Protein AF-0000000071928921 (afdb_homodimer)

Foldseek 3Di:
DVPDDLLVVLLVVLLVVLVVVLVVVLVVLLVVLVVVLVVLLVVLLVVLLVVLLVVCLVLFVVLLVVVQVVQQVQVCLFVVLLVVLLVLQVVCVVVVHDPLVSLQVNVVSQQVSQVVDPFWFKKWWWWDPCLSPNPQCVCQPVVVSCAYNSSTRTWMFGQAPNDTDIDRQHPCQCPFQPADPLGGGNNCLFVVCVVVVFKDKDAWDWDDRHPDTFTKIKIKHFNDDPNDTTIIMMTIGGLVVSQVSQQVSCCVNLNNQKWKFKAWLQAATSYTDPDPDDHSHHDDPVCVVVSVVQNVCQVVQAWDWDADPVRFKIKIKHWRDYPRDPTIIIMIMIHTSCSSCVVSVVVSVVSVVVSVVVSVVSCVVSVVVSVVVSVVSSVVSCVVSVLVVVVVVVVCCLVVHLVALVDARPDPDPDPSVVVRVVSNVVSVVVVVVLVVLLVVLVVLLVVLVVLLVVLVVLLVVLVVVLVVLVVVLVVLVVLLVVLVVLLVVLVVLLVVLVVLLVVLVVLLVVLVVVLVVLVVVLVVLVVVQVVLVVLLVVLVVVLVVLVVQLVVLVVQLVVLVVQLVVLVVVPPVSPVRNVVSVVSNVVSVVSNVVSVVVNVVSVVSNVVSVVVNVVSVVVSVVSVVVSVVSVVSSVVSVVSNVVSVVSNVVSVVSSVVSVVSSVVSVVVSVVSVVVNVVSVVSSVVSVVSNVVSVVSNVVSVVSCVVSSSHND/DVPDDLLVVLLVVVLVVLVVVLVVVLVVLLVVLVVVLVVLLVVLLVVLLVVLLVVCLVLFVVLLVVVQVVQQVQVCLFVVLLVVLLVLQVVCVVVVHDPLVSLQVNVVSQQVSQVVDPFWQKKWWWWDPCLSPNPQCVCQPVVVSCAYNSSTRIWMFGQAPNDTDIDHQHPCQCPFQDADPLGGGNNCLFVVCVVVVFKDKDAWDWDDRHPDTFTKIKIKHFNDDPNDTTGIMMTIGGLVVSQVSQQVSCCVNLNNQKWKFKAWLQAATSYTGPDPDDHSHHDDPVCVVVSVVQNVCQVVQAWDWDADPVRFKIKIKHWRDYPRDPRIIIMIMIHTSCSSCVVSVVVSVVSVVVSVVVSVVSCVVSVVVSVVVSVVSSVVSCVVSVLVVVVVVVVCCLVVHLVALVDARPDPDPDPSVVVRVVSNVVSVVVVVVLVVLLVVLVVLLVVLVVLLVVLVVLLVVLVVVLVVLVVVLVVLVVLLVVLVVLLVVLVVLLVVLVVLLVVLVVLLVVLVVVLVVLVVVLVVLVVVQVVLVVLLVVLVVVLVVLVVQLVVLVVQLVVLVVQLVVLVVVPPVSPVSNVVSVVSNVVSVVSNVVSVVVNVVSVVSNVVSVVVNVVSVVVSVVSVVVSVVSVVSSVVSVVSNVVSVVSNVVSVVSSVVSVVSSVVSVVVSVVSVVSNVVSVVSSVVSVVSNVVSVVSNVVSVVSCVVSSSHND

Organism: Aeromonas hydrophila subsp. hydrophila (strain ATCC 7966 / DSM 30187 / BCRC 13018 / CCUG 14551 / JCM 1027 / KCTC 2358 / NCIMB 9240 / NCTC 8049) (NCBI:txid380703)

Nearest PDB structures (foldseek):
  6fu4-assembly2_B  TM=9.141E-01  e=1.471E-25  Pseudomonas aeruginosa PAO1
  6f9g-assembly3_C  TM=9.060E-01  e=1.035E-23  Pseudomonas putida KT2440
  7prr-assembly1_B  TM=8.529E-01  e=8.254E-23  Pseudomonas aeruginosa PAO1
  3ja6-assembly1_H  TM=7.341E-01  e=1.987E-10  Escherichia coli
  6grj-assembly1_F  TM=3.038E-01  e=9.187E-02  Aeromonas hydrophila

Sequence (1426 aa):
MSSLSVQGRITLIAGCCLLASAGALVASSLFSAANMQDQVLTSTTAEAQSAAENWMKAMGSEQAAKVTSYLDEAYFRATLLGQGILFQRKNAADNFGSSETLRTAVNQQLHDAAASSDNLLGVYAVFEPDQLDGEDSNYHGSSALGSNDQGRFSTYWARVDGKIEPEVQNESVLADESPTAAGGVENEWYRCSIRSKALCLLEPYLDDVGSQKVLMTSVTVPLLEQEKLLGMVGVDISLTALQSLVKEMDQELYEGQGKVLLVSSQGRVAGVDGFDVTLGSPLGQQYQTLAGELQGWLGQGQVSSRWSPDGTLLQTFVPVKMRGTEQKWGIYIELPRSVVLASALQLQDDLSGQASRSVMTQLLIGGLISAVALICIWLMAHQIVAPIRAVVARLKDIASGEGDLTQRIELRRDDEIGELAKWFNSFLNKLQSTISQVIDTVAGTRASAEQAASVAERTSAGMQAQYQEVDLVATAFEELSATALQVAGNANSAVAAANQADTAAQEGKYVVADTQEAMRKLMAVISDAKPVVEHLSANSENINDILVVIQGIAEQTNLLALNAAIEAARAGEQGRGFAVVADEVRNLAGRTQNAIVEIQTLIGQLQSGTEAVVKAIMTGHSQADLTLTKVDLSVSVLEQIIHAVATIHQMNEQIARAAQEQSGVADEINRNVSNIRDVSHTIRAEAASSAENGRELSALADKQQQLVGQFKVMSSLSVQGRITLIAGCCLLASAGALVASSLFSAANMQDQVLTSTTAEAQSAAENWMKAMGSEQAAKVTSYLDEAYFRATLLGQGILFQRKNAADNFGSSETLRTAVNQQLHDAAASSDNLLGVYAVFEPDQLDGEDSNYHGSSALGSNDQGRFSTYWARVDGKIEPEVQNESVLADESPTAAGGVENEWYRCSIRSKALCLLEPYLDDVGSQKVLMTSVTVPLLEQEKLLGMVGVDISLTALQSLVKEMDQELYEGQGKVLLVSSQGRVAGVDGFDVTLGSPLGQQYQTLAGELQGWLGQGQVSSRWSPDGTLLQTFVPVKMRGTEQKWGIYIELPRSVVLASALQLQDDLSGQASRSVMTQLLIGGLISAVALICIWLMAHQIVAPIRAVVARLKDIASGEGDLTQRIELRRDDEIGELAKWFNSFLNKLQSTISQVIDTVAGTRASAEQAASVAERTSAGMQAQYQEVDLVATAFEELSATALQVAGNANSAVAAANQADTAAQEGKYVVADTQEAMRKLMAVISDAKPVVEHLSANSENINDILVVIQGIAEQTNLLALNAAIEAARAGEQGRGFAVVADEVRNLAGRTQNAIVEIQTLIGQLQSGTEAVVKAIMTGHSQADLTLTKVDLSVSVLEQIIHAVATIHQMNEQIARAAQEQSGVADEINRNVSNIRDVSHTIRAEAASSAENGRELSALADKQQQLVGQFKV

pLDDT: mean 84.88, std 8.56, range [43.31, 98.38]

Radius of gyration: 113.01 Å; Cα contacts (8 Å, |Δi|>4): 2323; chains: 2; bounding box: 64×338×177 Å

Secondary structure (DSSP, 8-state):
--SS-HHHHHHHHHHHHHHHHHHHHHHHHHHHHHHHHHHHHHHHHHHHHHHHHHHHHHHHHHHHHHHHHHHHHHHHHHHHHHHHHHHHHHHHHHTT--HHHHHHHHHHHHHHHHHH-TTEEEEEEEEPTT-SSS-GGG-TT-GGGTB-TTS-BEEEEEEETTEEEEEE--HHHHT--PBPTTSSBTTHHHHHHHHHSS-EEPPPEEEEETTEEEEEEEEEEEEEETTEEEEEEEEEEESHHHHHHHHHHHHHTGGGTSEEEEE-TTSBEEEEESS---TTSB--GGGHHHHHHHHHHHHHTS-EEEE-TTSSEEEEEEEEE-TT---EEEEEEEEEHHHHTHHHHHHHHHHHHHHHHHHHHHHHHHHHHHHHHHHHHHHHHHHHHHHHHHHHHHHHHHHHSS-BTT--------SHHHHHHHHHHHHHHHHHHHHHHHHHHHHHHHHHHHHHHHHHHHHHHHHHHHHHHHHHHHHHHHHHHHHHHHHHHHHHHHHHHHHHHHHHHHHHHHHHHHHHHHHHHHHHHHHHHHHHHHHHHHHHHHHHHHHHHHHHHHHHHHHHHHHHHHHHHHTGGGGHHHHHHHHHHHHHHHHHHHHHHHHHHHHHHHHHHHHHHHHHHHHHHHHHHHHHHHHHHHHHHHHHHHHHHHHHHHHHHHHHHHHHHHHHHHHHHHHHHHHHHHHHHHHHHHHHHHHHHHHHHHHHHHHHHHHHHTSB-/-TTS-HHHHHHHHHHHHHHHHHHHHHHHHHHHHHHHHHHHHHHHHHHHHHHHHHHHHHHHHHHHHHHHHHHHHHHHHHHHHHHHHHHHHHHHHHTT--HHHHHHHHHHHHHHHHHH-TTEEEEEEEEPTT-SSS-GGGGTT-GGGTB-TTS-BEEEEEEETTEEEEEE--HHHHT--PBPTTSSBTTHHHHHHHHHSS-EEPPPEEEEETTEEEEEEEEEEEEEETTEEEEEEEEEEESHHHHHHHHHHHHHTGGGTSEEEEE-TTSBEEEEESS---TTSBPPGGGHHHHHHHHHHHHHTS-EEEE-TTSSEEEEEEEEE-TT---EEEEEEEEEHHHHTHHHHHHHHHHHHHHHHHHHHHHHHHHHHHHHHHHHHHHHHHHHHHHHHHHHHHHHHHHHSS-BTT--------SHHHHHHHHHHHHHHHHHHHHHHHHHHHHHHHHHHHHHHHHHHHHHHHHHHHHHHHHHHHHHHHHHHHHHHHHHHHHHHHHHHHHHHHHHHHHHHHHHHHHHHHHHHHHHHHHHHHHHHHHHHHHHHHHHHHHHHHHHHHHHHHHHHHHHHHHHHHTGGGGHHHHHHHHHHHHHHHHHHHHHHHHHHHHHHHHHHHHHHHHHHHHHHHHHHHHHHHHHHHHHHHHHHHHHHHHHHHHHHHHHHHHHHHHHHHHHHHHHHHHHHHHHHHHHHHHHHHHHHHHHHHHHHHHHHHHHTTSB-

InterPro domains:
  IPR003660 HAMP domain [PF00672] (379-432)
  IPR003660 HAMP domain [PS50885] (382-436)
  IPR003660 HAMP domain [SM00304] (382-436)
  IPR004089 Methyl-accepting chemotaxis protein (MCP) signalling domain [PF00015] (497-679)
  IPR004089 Methyl-accepting chemotaxis protein (MCP) signalling domain [PS50111] (441-677)
  IPR004089 Methyl-accepting chemotaxis protein (MCP) signalling domain [SM00283] (451-712)
  IPR004090 Chemotaxis methyl-accepting receptor [PR00260] (479-508)
  IPR004090 Chemotaxis methyl-accepting receptor [PR00260] (578-607)

Structure (mmCIF, N/CA/C/O backbone):
data_AF-0000000071928921-model_v1
#
loop_
_entity.id
_entity.type
_entity.pdbx_description
1 polymer 'Methyl-accepting chemotaxis protein'
#
loop_
_atom_site.group_PDB
_atom_site.id
_atom_site.type_symbol
_atom_site.label_atom_id
_atom_site.label_alt_id
_atom_site.label_comp_id
_atom_site.label_asym_id
_atom_site.label_entity_id
_atom_site.label_seq_id
_atom_site.pdbx_PDB_ins_code
_atom_site.Cartn_x
_atom_site.Cartn_y
_atom_site.Cartn_z
_atom_site.occupancy
_atom_site.B_iso_or_equiv
_atom_site.auth_seq_id
_atom_site.auth_comp_id
_atom_site.auth_asym_id
_atom_site.auth_atom_id
_atom_site.pdbx_PDB_model_num
ATOM 1 N N . MET A 1 1 ? 16.219 -13.352 -12.82 1 43.31 1 MET A N 1
ATOM 2 C CA . MET A 1 1 ? 14.852 -13.641 -12.391 1 43.31 1 MET A CA 1
ATOM 3 C C . MET A 1 1 ? 14.43 -15.039 -12.828 1 43.31 1 MET A C 1
ATOM 5 O O . MET A 1 1 ? 13.297 -15.461 -12.562 1 43.31 1 MET A O 1
ATOM 9 N N . SER A 1 2 ? 15.141 -15.5 -13.68 1 51.62 2 SER A N 1
ATOM 10 C CA . SER A 1 2 ? 14.922 -16.766 -14.383 1 51.62 2 SER A CA 1
ATOM 11 C C . SER A 1 2 ? 15.07 -17.953 -13.438 1 51.62 2 SER A C 1
ATOM 13 O O . SER A 1 2 ? 14.406 -18.969 -13.609 1 51.62 2 SER A O 1
ATOM 15 N N . SER A 1 3 ? 15.844 -17.656 -12.43 1 53.69 3 SER A N 1
ATOM 16 C CA . SER A 1 3 ? 16.203 -18.812 -11.602 1 53.69 3 SER A CA 1
ATOM 17 C C . SER A 1 3 ? 15.281 -18.938 -10.391 1 53.69 3 SER A C 1
ATOM 19 O O . SER A 1 3 ? 15.43 -19.844 -9.578 1 53.69 3 SER A O 1
ATOM 21 N N . LEU A 1 4 ? 14.344 -18.094 -10.172 1 60.72 4 LEU A N 1
ATOM 22 C CA . LEU A 1 4 ? 13.555 -18.172 -8.945 1 60.72 4 LEU A CA 1
ATOM 23 C C . LEU A 1 4 ? 12.32 -19.031 -9.141 1 60.72 4 LEU A C 1
ATOM 25 O O . LEU A 1 4 ? 11.766 -19.109 -10.234 1 60.72 4 LEU A O 1
ATOM 29 N N . SER A 1 5 ? 12.078 -19.797 -8.055 1 66.88 5 SER A N 1
ATOM 30 C CA . SER A 1 5 ? 10.867 -20.609 -8.039 1 66.88 5 SER A CA 1
ATOM 31 C C . SER A 1 5 ? 9.633 -19.766 -8.359 1 66.88 5 SER A C 1
ATOM 33 O O . SER A 1 5 ? 9.68 -18.531 -8.266 1 66.88 5 SER A O 1
ATOM 35 N N . VAL A 1 6 ? 8.633 -20.219 -9.008 1 71.88 6 VAL A N 1
ATOM 36 C CA . VAL A 1 6 ? 7.383 -19.516 -9.305 1 71.88 6 VAL A CA 1
ATOM 37 C C . VAL A 1 6 ? 6.883 -18.797 -8.055 1 71.88 6 VAL A C 1
ATOM 39 O O . VAL A 1 6 ? 6.414 -17.672 -8.125 1 71.88 6 VAL A O 1
ATOM 42 N N . GLN A 1 7 ? 7.016 -19.422 -6.863 1 72.25 7 GLN A N 1
ATOM 43 C CA . GLN A 1 7 ? 6.617 -18.828 -5.59 1 72.25 7 GLN A CA 1
ATOM 44 C C . GLN A 1 7 ? 7.426 -17.562 -5.293 1 72.25 7 GLN A C 1
ATOM 46 O O . GLN A 1 7 ? 6.867 -16.547 -4.875 1 72.25 7 GLN A O 1
ATOM 51 N N . GLY A 1 8 ? 8.703 -17.672 -5.457 1 71.06 8 GLY A N 1
ATOM 52 C CA . GLY A 1 8 ? 9.578 -16.547 -5.188 1 71.06 8 GLY A CA 1
ATOM 53 C C . GLY A 1 8 ? 9.32 -15.359 -6.094 1 71.06 8 GLY A C 1
ATOM 54 O O . GLY A 1 8 ? 9.352 -14.211 -5.648 1 71.06 8 GLY A O 1
ATOM 55 N N . ARG A 1 9 ? 9.016 -15.578 -7.242 1 75.81 9 ARG A N 1
ATOM 56 C CA . ARG A 1 9 ? 8.766 -14.508 -8.203 1 75.81 9 ARG A CA 1
ATOM 57 C C . ARG A 1 9 ? 7.473 -13.773 -7.875 1 75.81 9 ARG A C 1
ATOM 59 O O . ARG A 1 9 ? 7.41 -12.547 -7.961 1 75.81 9 ARG A O 1
ATOM 66 N N . ILE A 1 10 ? 6.418 -14.586 -7.559 1 73.31 10 ILE A N 1
ATOM 67 C CA . ILE A 1 10 ? 5.137 -13.977 -7.219 1 73.31 10 ILE A CA 1
ATOM 68 C C . ILE A 1 10 ? 5.293 -13.109 -5.977 1 73.31 10 ILE A C 1
ATOM 70 O O . ILE A 1 10 ? 4.84 -11.961 -5.953 1 73.31 10 ILE A O 1
ATOM 74 N N . THR A 1 11 ? 5.98 -13.688 -4.992 1 73.56 11 THR A N 1
ATOM 75 C CA . THR A 1 11 ? 6.152 -12.969 -3.734 1 73.56 11 THR A CA 1
ATOM 76 C C . THR A 1 11 ? 7.008 -11.719 -3.938 1 73.56 11 THR A C 1
ATOM 78 O O . THR A 1 11 ? 6.738 -10.672 -3.348 1 73.56 11 THR A O 1
ATOM 81 N N . LEU A 1 12 ? 7.984 -11.797 -4.762 1 73.38 12 LEU A N 1
ATOM 82 C CA . LEU A 1 12 ? 8.883 -10.672 -4.98 1 73.38 12 LEU A CA 1
ATOM 83 C C . LEU A 1 12 ? 8.18 -9.547 -5.73 1 73.38 12 LEU A C 1
ATOM 85 O O . LEU A 1 12 ? 8.305 -8.375 -5.359 1 73.38 12 LEU A O 1
ATOM 89 N N . ILE A 1 13 ? 7.434 -9.906 -6.719 1 73 13 ILE A N 1
ATOM 90 C CA . ILE A 1 13 ? 6.785 -8.875 -7.52 1 73 13 ILE A CA 1
ATOM 91 C C . ILE A 1 13 ? 5.66 -8.227 -6.715 1 73 13 ILE A C 1
ATOM 93 O O . ILE A 1 13 ? 5.523 -7 -6.699 1 73 13 ILE A O 1
ATOM 97 N N . ALA A 1 14 ? 4.875 -9.148 -6.086 1 74 14 ALA A N 1
ATOM 98 C CA . ALA A 1 14 ? 3.809 -8.602 -5.246 1 74 14 ALA A CA 1
ATOM 99 C C . ALA A 1 14 ? 4.383 -7.758 -4.109 1 74 14 ALA A C 1
ATOM 101 O O . ALA A 1 14 ? 3.834 -6.707 -3.771 1 74 14 ALA A O 1
ATOM 102 N N . GLY A 1 15 ? 5.496 -8.203 -3.578 1 74.5 15 GLY A N 1
ATOM 103 C CA . GLY A 1 15 ? 6.16 -7.461 -2.52 1 74.5 15 GLY A CA 1
ATOM 104 C C . GLY A 1 15 ? 6.695 -6.117 -2.979 1 74.5 15 GLY A C 1
ATOM 105 O O . GLY A 1 15 ? 6.531 -5.109 -2.291 1 74.5 15 GLY A O 1
ATOM 106 N N . CYS A 1 16 ? 7.273 -6.105 -4.129 1 74.44 16 CYS A N 1
ATOM 107 C CA . CYS A 1 16 ? 7.797 -4.859 -4.68 1 74.44 16 CYS A CA 1
ATOM 108 C C . CYS A 1 16 ? 6.672 -3.871 -4.961 1 74.44 16 CYS A C 1
ATOM 110 O O . CYS A 1 16 ? 6.816 -2.674 -4.711 1 74.44 16 CYS A O 1
ATOM 112 N N . CYS A 1 17 ? 5.543 -4.395 -5.453 1 74.12 17 CYS A N 1
ATOM 113 C CA . CYS A 1 17 ? 4.41 -3.516 -5.73 1 74.12 17 CYS A CA 1
ATOM 114 C C . CYS A 1 17 ? 3.816 -2.967 -4.441 1 74.12 17 CYS A C 1
ATOM 116 O O . CYS A 1 17 ? 3.439 -1.796 -4.375 1 74.12 17 CYS A O 1
ATOM 118 N N . LEU A 1 18 ? 3.795 -3.789 -3.443 1 76.19 18 LEU A N 1
ATOM 119 C CA . LEU A 1 18 ? 3.277 -3.354 -2.15 1 76.19 18 LEU A CA 1
ATOM 120 C C . LEU A 1 18 ? 4.184 -2.297 -1.529 1 76.19 18 LEU A C 1
ATOM 122 O O . LEU A 1 18 ? 3.701 -1.294 -0.999 1 76.19 18 LEU A O 1
ATOM 126 N N . LEU A 1 19 ? 5.465 -2.451 -1.635 1 75.12 19 LEU A N 1
ATOM 127 C CA . LEU A 1 19 ? 6.422 -1.51 -1.065 1 75.12 19 LEU A CA 1
ATOM 128 C C . LEU A 1 19 ? 6.41 -0.191 -1.831 1 75.12 19 LEU A C 1
ATOM 130 O O . LEU A 1 19 ? 6.504 0.882 -1.23 1 75.12 19 LEU A O 1
ATOM 134 N N . ALA A 1 20 ? 6.285 -0.339 -3.074 1 74.56 20 ALA A N 1
ATOM 135 C CA . ALA A 1 20 ? 6.242 0.87 -3.895 1 74.56 20 ALA A CA 1
ATOM 136 C C . ALA A 1 20 ? 4.98 1.679 -3.609 1 74.56 20 ALA A C 1
ATOM 138 O O . ALA A 1 20 ? 5.027 2.908 -3.535 1 74.56 20 ALA A O 1
ATOM 139 N N . SER A 1 21 ? 3.867 1.002 -3.453 1 75.19 21 SER A N 1
ATOM 140 C CA . SER A 1 21 ? 2.617 1.691 -3.148 1 75.19 21 SER A CA 1
ATOM 141 C C . SER A 1 21 ? 2.664 2.336 -1.768 1 75.19 21 SER A C 1
ATOM 143 O O . SER A 1 21 ? 2.244 3.484 -1.599 1 75.19 21 SER A O 1
ATOM 145 N N . ALA A 1 22 ? 3.164 1.584 -0.84 1 75.94 22 ALA A N 1
ATOM 146 C CA . ALA A 1 22 ? 3.283 2.117 0.514 1 75.94 22 ALA A CA 1
ATOM 147 C C . ALA A 1 22 ? 4.246 3.303 0.553 1 75.94 22 ALA A C 1
ATOM 149 O O . ALA A 1 22 ? 3.967 4.316 1.198 1 75.94 22 ALA A O 1
ATOM 150 N N . GLY A 1 23 ? 5.34 3.223 -0.143 1 76.19 23 GLY A N 1
ATOM 151 C CA . GLY A 1 23 ? 6.316 4.301 -0.198 1 76.19 23 GLY A CA 1
ATOM 152 C C . GLY A 1 23 ? 5.773 5.562 -0.84 1 76.19 23 GLY A C 1
ATOM 153 O O . GLY A 1 23 ? 6.012 6.668 -0.349 1 76.19 23 GLY A O 1
ATOM 154 N N . ALA A 1 24 ? 5.023 5.371 -1.862 1 77.62 24 ALA A N 1
ATOM 155 C CA . ALA A 1 24 ? 4.453 6.52 -2.562 1 77.62 24 ALA A CA 1
ATOM 156 C C . ALA A 1 24 ? 3.41 7.227 -1.699 1 77.62 24 ALA A C 1
ATOM 158 O O . ALA A 1 24 ? 3.332 8.453 -1.691 1 77.62 24 ALA A O 1
ATOM 159 N N . LEU A 1 25 ? 2.621 6.465 -0.992 1 78.25 25 LEU A N 1
ATOM 160 C CA . LEU A 1 25 ? 1.586 7.055 -0.151 1 78.25 25 LEU A CA 1
ATOM 161 C C . LEU A 1 25 ? 2.201 7.77 1.047 1 78.25 25 LEU A C 1
ATOM 163 O O . LEU A 1 25 ? 1.744 8.852 1.432 1 78.25 25 LEU A O 1
ATOM 167 N N . VAL A 1 26 ? 3.256 7.211 1.605 1 77.88 26 VAL A N 1
ATOM 168 C CA . VAL A 1 26 ? 3.941 7.848 2.725 1 77.88 26 VAL A CA 1
ATOM 169 C C . VAL A 1 26 ? 4.625 9.125 2.252 1 77.88 26 VAL A C 1
ATOM 171 O O . VAL A 1 26 ? 4.582 10.156 2.936 1 77.88 26 VAL A O 1
ATOM 174 N N . ALA A 1 27 ? 5.211 9.102 1.06 1 78.19 27 ALA A N 1
ATOM 175 C CA . ALA A 1 27 ? 5.863 10.281 0.502 1 78.19 27 ALA A CA 1
ATOM 176 C C . ALA A 1 27 ? 4.848 11.398 0.252 1 78.19 27 ALA A C 1
ATOM 178 O O . ALA A 1 27 ? 5.133 12.57 0.509 1 78.19 27 ALA A O 1
ATOM 179 N N . SER A 1 28 ? 3.713 11.031 -0.212 1 79.12 28 SER A N 1
ATOM 180 C CA . SER A 1 28 ? 2.672 12.023 -0.458 1 79.12 28 SER A CA 1
ATOM 181 C C . SER A 1 28 ? 2.168 12.633 0.847 1 79.12 28 SER A C 1
ATOM 183 O O . SER A 1 28 ? 1.903 13.828 0.918 1 79.12 28 SER A O 1
ATOM 185 N N . SER A 1 29 ? 2.043 11.828 1.878 1 77.31 29 SER A N 1
ATOM 186 C CA . SER A 1 29 ? 1.612 12.312 3.186 1 77.31 29 SER A CA 1
ATOM 187 C C . SER A 1 29 ? 2.635 13.273 3.781 1 77.31 29 SER A C 1
ATOM 189 O O . SER A 1 29 ? 2.268 14.289 4.383 1 77.31 29 SER A O 1
ATOM 191 N N . LEU A 1 30 ? 3.895 13.016 3.547 1 77.44 30 LEU A N 1
ATOM 192 C CA . LEU A 1 30 ? 4.965 13.875 4.043 1 77.44 30 LEU A CA 1
ATOM 193 C C . LEU A 1 30 ? 4.977 15.211 3.312 1 77.44 30 LEU A C 1
ATOM 195 O O . LEU A 1 30 ? 5.188 16.266 3.928 1 77.44 30 LEU A O 1
ATOM 199 N N . PHE A 1 31 ? 4.684 15.148 2.094 1 80.56 31 PHE A N 1
ATOM 200 C CA . PHE A 1 31 ? 4.645 16.375 1.3 1 80.56 31 PHE A CA 1
ATOM 201 C C . PHE A 1 31 ? 3.479 17.25 1.726 1 80.56 31 PHE A C 1
ATOM 203 O O . PHE A 1 31 ? 3.635 18.469 1.875 1 80.56 31 PHE A O 1
ATOM 210 N N . SER A 1 32 ? 2.379 16.641 1.965 1 78.75 32 SER A N 1
ATOM 211 C CA . SER A 1 32 ? 1.199 17.391 2.389 1 78.75 32 SER A CA 1
ATOM 212 C C . SER A 1 32 ? 1.392 17.984 3.779 1 78.75 32 SER A C 1
ATOM 214 O O . SER A 1 32 ? 0.976 19.125 4.039 1 78.75 32 SER A O 1
ATOM 216 N N . ALA A 1 33 ? 2.023 17.281 4.691 1 77.81 33 ALA A N 1
ATOM 217 C CA . ALA A 1 33 ? 2.277 17.75 6.051 1 77.81 33 ALA A CA 1
ATOM 218 C C . ALA A 1 33 ? 3.254 18.922 6.055 1 77.81 33 ALA A C 1
ATOM 220 O O . ALA A 1 33 ? 3.074 19.891 6.801 1 77.81 33 ALA A O 1
ATOM 221 N N . ALA A 1 34 ? 4.23 18.859 5.18 1 80.06 34 ALA A N 1
ATOM 222 C CA . ALA A 1 34 ? 5.227 19.922 5.082 1 80.06 34 ALA A CA 1
ATOM 223 C C . ALA A 1 34 ? 4.598 21.203 4.547 1 80.06 34 ALA A C 1
ATOM 225 O O . ALA A 1 34 ? 4.902 22.297 5.027 1 80.06 34 ALA A O 1
ATOM 226 N N . ASN A 1 35 ? 3.723 21.078 3.602 1 81.31 35 ASN A N 1
ATOM 227 C CA . ASN A 1 35 ? 3.037 22.234 3.037 1 81.31 35 ASN A CA 1
ATOM 228 C C . ASN A 1 35 ? 2.104 22.891 4.055 1 81.31 35 ASN A C 1
ATOM 230 O O . ASN A 1 35 ? 1.977 24.109 4.094 1 81.31 35 ASN A O 1
ATOM 234 N N . MET A 1 36 ? 1.462 22.109 4.805 1 80.69 36 MET A N 1
ATOM 235 C CA . MET A 1 36 ? 0.578 22.609 5.852 1 80.69 36 MET A CA 1
ATOM 236 C C . MET A 1 36 ? 1.367 23.375 6.914 1 80.69 36 MET A C 1
ATOM 238 O O . MET A 1 36 ? 0.931 24.422 7.387 1 80.69 36 MET A O 1
ATOM 242 N N . GLN A 1 37 ? 2.486 22.891 7.246 1 82.12 37 GLN A N 1
ATOM 243 C CA . GLN A 1 37 ? 3.332 23.516 8.25 1 82.12 37 GLN A CA 1
ATOM 244 C C . GLN A 1 37 ? 3.824 24.875 7.773 1 82.12 37 GLN A C 1
ATOM 246 O O . GLN A 1 37 ? 3.873 25.844 8.555 1 82.12 37 GLN A O 1
ATOM 251 N N . ASP A 1 38 ? 4.156 24.906 6.508 1 83.5 38 ASP A N 1
ATOM 252 C CA . ASP A 1 38 ? 4.652 26.156 5.938 1 83.5 38 ASP A CA 1
ATOM 253 C C . ASP A 1 38 ? 3.559 27.234 5.926 1 83.5 38 ASP A C 1
ATOM 255 O O . ASP A 1 38 ? 3.822 28.406 6.203 1 83.5 38 ASP A O 1
ATOM 259 N N . GLN A 1 39 ? 2.377 26.859 5.648 1 83.44 39 GLN A N 1
ATOM 260 C CA . GLN A 1 39 ? 1.251 27.797 5.609 1 83.44 39 GLN A CA 1
ATOM 261 C C . GLN A 1 39 ? 0.902 28.297 7.008 1 83.44 39 GLN A C 1
ATOM 263 O O . GLN A 1 39 ? 0.597 29.469 7.191 1 83.44 39 GLN A O 1
ATOM 268 N N . VAL A 1 40 ? 0.922 27.391 7.965 1 85.44 40 VAL A N 1
ATOM 269 C CA . VAL A 1 40 ? 0.644 27.75 9.352 1 85.44 40 VAL A CA 1
ATOM 270 C C . VAL A 1 40 ? 1.702 28.734 9.852 1 85.44 40 VAL A C 1
ATOM 272 O O . VAL A 1 40 ? 1.375 29.75 10.484 1 85.44 40 VAL A O 1
ATOM 275 N N . LEU A 1 41 ? 2.969 28.5 9.484 1 84.38 41 LEU A N 1
ATOM 276 C CA . LEU A 1 41 ? 4.062 29.375 9.93 1 84.38 41 LEU A CA 1
ATOM 277 C C . LEU A 1 41 ? 3.924 30.766 9.344 1 84.38 41 LEU A C 1
ATOM 279 O O . LEU A 1 41 ? 4.082 31.766 10.055 1 84.38 41 LEU A O 1
ATOM 283 N N . THR A 1 42 ? 3.615 30.859 8.07 1 85.38 42 THR A N 1
ATOM 284 C CA . THR A 1 42 ? 3.494 32.156 7.395 1 85.38 42 THR A CA 1
ATOM 285 C C . THR A 1 42 ? 2.33 32.969 7.965 1 85.38 42 THR A C 1
ATOM 287 O O . THR A 1 42 ? 2.473 34.156 8.25 1 85.38 42 THR A O 1
ATOM 290 N N . SER A 1 43 ? 1.199 32.25 8.211 1 86.31 43 SER A N 1
ATOM 291 C CA . SER A 1 43 ? 0.004 32.938 8.695 1 86.31 43 SER A CA 1
ATOM 292 C C . SER A 1 43 ? 0.156 33.344 10.156 1 86.31 43 SER A C 1
ATOM 294 O O . SER A 1 43 ? -0.233 34.438 10.531 1 86.31 43 SER A O 1
ATOM 296 N N . THR A 1 44 ? 0.736 32.438 10.938 1 87.56 44 THR A N 1
ATOM 297 C CA . THR A 1 44 ? 0.853 32.75 12.359 1 87.56 44 THR A CA 1
ATOM 298 C C . THR A 1 44 ? 1.931 33.781 12.617 1 87.56 44 THR A C 1
ATOM 300 O O . THR A 1 44 ? 1.812 34.594 13.539 1 87.56 44 THR A O 1
ATOM 303 N N . THR A 1 45 ? 2.969 33.844 11.758 1 87.88 45 THR A N 1
ATOM 304 C CA . THR A 1 45 ? 4.004 34.844 11.875 1 87.88 45 THR A CA 1
ATOM 305 C C . THR A 1 45 ? 3.453 36.219 11.516 1 87.88 45 THR A C 1
ATOM 307 O O . THR A 1 45 ? 3.744 37.219 12.195 1 87.88 45 THR A O 1
ATOM 310 N N . ALA A 1 46 ? 2.705 36.344 10.477 1 86.38 46 ALA A N 1
ATOM 311 C CA . ALA A 1 46 ? 2.096 37.594 10.055 1 86.38 46 ALA A CA 1
ATOM 312 C C . ALA A 1 46 ? 1.138 38.125 11.117 1 86.38 46 ALA A C 1
ATOM 314 O O . ALA A 1 46 ? 1.109 39.344 11.398 1 86.38 46 ALA A O 1
ATOM 315 N N . GLU A 1 47 ? 0.391 37.219 11.742 1 86.06 47 GLU A N 1
ATOM 316 C CA . GLU A 1 47 ? -0.569 37.625 12.773 1 86.06 47 GLU A CA 1
ATOM 317 C C . GLU A 1 47 ? 0.14 38.062 14.047 1 86.06 47 GLU A C 1
ATOM 319 O O . GLU A 1 47 ? -0.308 39 14.711 1 86.06 47 GLU A O 1
ATOM 324 N N . ALA A 1 48 ? 1.166 37.375 14.406 1 87.38 48 ALA A N 1
ATOM 325 C CA . ALA A 1 48 ? 1.937 37.719 15.594 1 87.38 48 ALA A CA 1
ATOM 326 C C . ALA A 1 48 ? 2.564 39.125 15.445 1 87.38 48 ALA A C 1
ATOM 328 O O . ALA A 1 48 ? 2.582 39.906 16.391 1 87.38 48 ALA A O 1
ATOM 329 N N . GLN A 1 49 ? 3.064 39.406 14.25 1 88.44 49 GLN A N 1
ATOM 330 C CA . GLN A 1 49 ? 3.658 40.719 13.977 1 88.44 49 GLN A CA 1
ATOM 331 C C . GLN A 1 49 ? 2.619 41.812 14.094 1 88.44 49 GLN A C 1
ATOM 333 O O . GLN A 1 49 ? 2.861 42.844 14.734 1 88.44 49 GLN A O 1
ATOM 338 N N . SER A 1 50 ? 1.483 41.594 13.445 1 88.81 50 SER A N 1
ATOM 339 C CA . SER A 1 50 ? 0.425 42.625 13.469 1 88.81 50 SER A CA 1
ATOM 340 C C . SER A 1 50 ? -0.074 42.875 14.883 1 88.81 50 SER A C 1
ATOM 342 O O . SER A 1 50 ? -0.329 44 15.266 1 88.81 50 SER A O 1
ATOM 344 N N . ALA A 1 51 ? -0.228 41.781 15.617 1 88.25 51 ALA A N 1
ATOM 345 C CA . ALA A 1 51 ? -0.683 41.875 17 1 88.25 51 ALA A CA 1
ATOM 346 C C . ALA A 1 51 ? 0.324 42.656 17.844 1 88.25 51 ALA A C 1
ATOM 348 O O . ALA A 1 51 ? -0.058 43.5 18.672 1 88.25 51 ALA A O 1
ATOM 349 N N . ALA A 1 52 ? 1.57 42.344 17.656 1 90.31 52 ALA A N 1
ATOM 350 C CA . ALA A 1 52 ? 2.625 43 18.406 1 90.31 52 ALA A CA 1
ATOM 351 C C . ALA A 1 52 ? 2.689 44.5 18.062 1 90.31 52 ALA A C 1
ATOM 353 O O . ALA A 1 52 ? 2.85 45.344 18.953 1 90.31 52 ALA A O 1
ATOM 354 N N . GLU A 1 53 ? 2.576 44.812 16.781 1 91.75 53 GLU A N 1
ATOM 355 C CA . GLU A 1 53 ? 2.594 46.188 16.344 1 91.75 53 GLU A CA 1
ATOM 356 C C . GLU A 1 53 ? 1.451 47 16.969 1 91.75 53 GLU A C 1
ATOM 358 O O . GLU A 1 53 ? 1.658 48.094 17.453 1 91.75 53 GLU A O 1
ATOM 363 N N . ASN A 1 54 ? 0.302 46.406 16.922 1 90.88 54 ASN A N 1
ATOM 364 C CA . ASN A 1 54 ? -0.87 47.062 17.484 1 90.88 54 ASN A CA 1
ATOM 365 C C . ASN A 1 54 ? -0.728 47.281 18.984 1 90.88 54 ASN A C 1
ATOM 367 O O . ASN A 1 54 ? -1.054 48.344 19.5 1 90.88 54 ASN A O 1
ATOM 371 N N . TRP A 1 55 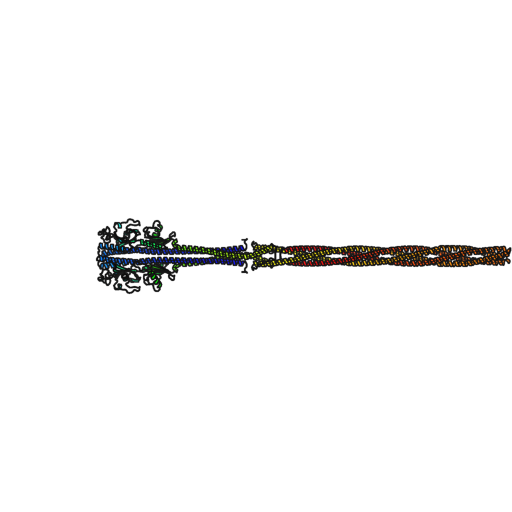? -0.263 46.281 19.609 1 90.12 55 TRP A N 1
ATOM 372 C CA . TRP A 1 55 ? -0.079 46.344 21.047 1 90.12 55 TRP A CA 1
ATOM 373 C C . TRP A 1 55 ? 0.966 47.375 21.422 1 90.12 55 TRP A C 1
ATOM 375 O O . TRP A 1 55 ? 0.747 48.188 22.328 1 90.12 55 TRP A O 1
ATOM 385 N N . MET A 1 56 ? 2.068 47.438 20.719 1 92.75 56 MET A N 1
ATOM 386 C CA . MET A 1 56 ? 3.15 48.375 20.984 1 92.75 56 MET A CA 1
ATOM 387 C C . MET A 1 56 ? 2.693 49.812 20.734 1 92.75 56 MET A C 1
ATOM 389 O O . MET A 1 56 ? 2.992 50.719 21.516 1 92.75 56 MET A O 1
ATOM 393 N N . LYS A 1 57 ? 1.959 50.031 19.656 1 93.38 57 LYS A N 1
ATOM 394 C CA . LYS A 1 57 ? 1.438 51.344 19.344 1 93.38 57 LYS A CA 1
ATOM 395 C C . LYS A 1 57 ? 0.475 51.812 20.438 1 93.38 57 LYS A C 1
ATOM 397 O O . LYS A 1 57 ? 0.567 52.969 20.891 1 93.38 57 LYS A O 1
ATOM 402 N N . ALA A 1 58 ? -0.39 50.906 20.797 1 92 58 ALA A N 1
ATOM 403 C CA . ALA A 1 58 ? -1.388 51.25 21.797 1 92 58 ALA A CA 1
ATOM 404 C C . ALA A 1 58 ? -0.732 51.531 23.156 1 92 58 ALA A C 1
ATOM 406 O O . ALA A 1 58 ? -1.077 52.5 23.828 1 92 58 ALA A O 1
ATOM 407 N N . MET A 1 59 ? 0.169 50.719 23.531 1 92.25 59 MET A N 1
ATOM 408 C CA . MET A 1 59 ? 0.883 50.906 24.797 1 92.25 59 MET A CA 1
ATOM 409 C C . MET A 1 59 ? 1.723 52.156 24.766 1 92.25 59 MET A C 1
ATOM 411 O O . MET A 1 59 ? 1.772 52.906 25.75 1 92.25 59 MET A O 1
ATOM 415 N N . GLY A 1 60 ? 2.436 52.312 23.656 1 93.75 60 GLY A N 1
ATOM 416 C CA . GLY A 1 60 ? 3.191 53.531 23.5 1 93.75 60 GLY A CA 1
ATOM 417 C C . GLY A 1 60 ? 2.33 54.781 23.594 1 93.75 60 GLY A C 1
ATOM 418 O O . GLY A 1 60 ? 2.713 55.75 24.25 1 93.75 60 GLY A O 1
ATOM 419 N N . SER A 1 61 ? 1.228 54.75 23 1 93.56 61 SER A N 1
ATOM 420 C CA . SER A 1 61 ? 0.308 55.875 23.016 1 93.56 61 SER A CA 1
ATOM 421 C C . SER A 1 61 ? -0.263 56.125 24.406 1 93.56 61 SER A C 1
ATOM 423 O O . SER A 1 61 ? -0.501 57.25 24.797 1 93.56 61 SER A O 1
ATOM 425 N N . GLU A 1 62 ? -0.583 55.031 25.078 1 92.94 62 GLU A N 1
ATOM 426 C CA . GLU A 1 62 ? -1.015 55.156 26.453 1 92.94 62 GLU A CA 1
ATOM 427 C C . GLU A 1 62 ? 0.037 55.875 27.312 1 92.94 62 GLU A C 1
ATOM 429 O O . GLU A 1 62 ? -0.284 56.781 28.062 1 92.94 62 GLU A O 1
ATOM 434 N N . GLN A 1 63 ? 1.188 55.406 27.141 1 93.25 63 GLN A N 1
ATOM 435 C CA . GLN A 1 63 ? 2.273 56 27.906 1 93.25 63 GLN A CA 1
ATOM 436 C C . GLN A 1 63 ? 2.516 57.469 27.5 1 93.25 63 GLN A C 1
ATOM 438 O O . GLN A 1 63 ? 2.793 58.312 28.328 1 93.25 63 GLN A O 1
ATOM 443 N N . ALA A 1 64 ? 2.475 57.688 26.203 1 95.25 64 ALA A N 1
ATOM 444 C CA . ALA A 1 64 ? 2.609 59.031 25.703 1 95.25 64 ALA A CA 1
ATOM 445 C C . ALA A 1 64 ? 1.555 59.969 26.328 1 95.25 64 ALA A C 1
ATOM 447 O O . ALA A 1 64 ? 1.847 61.094 26.672 1 95.25 64 ALA A O 1
ATOM 448 N N . ALA A 1 65 ? 0.391 59.406 26.453 1 93.19 65 ALA A N 1
ATOM 449 C CA . ALA A 1 65 ? -0.695 60.188 27.047 1 93.19 65 ALA A CA 1
ATOM 450 C C . ALA A 1 65 ? -0.41 60.5 28.516 1 93.19 65 ALA A C 1
ATOM 452 O O . ALA A 1 65 ? -0.716 61.594 29 1 93.19 65 ALA A O 1
ATOM 453 N N . LYS A 1 66 ? 0.121 59.562 29.219 1 92.31 66 LYS A N 1
ATOM 454 C CA . LYS A 1 66 ? 0.471 59.781 30.625 1 92.31 66 LYS A CA 1
ATOM 455 C C . LYS A 1 66 ? 1.578 60.812 30.766 1 92.31 66 LYS A C 1
ATOM 457 O O . LYS A 1 66 ? 1.531 61.656 31.672 1 92.31 66 LYS A O 1
ATOM 462 N N . VAL A 1 67 ? 2.553 60.719 29.906 1 94.44 67 VAL A N 1
ATOM 463 C CA . VAL A 1 67 ? 3.637 61.688 29.922 1 94.44 67 VAL A CA 1
ATOM 464 C C . VAL A 1 67 ? 3.086 63.062 29.594 1 94.44 67 VAL A C 1
ATOM 466 O O . VAL A 1 67 ? 3.451 64.062 30.234 1 94.44 67 VAL A O 1
ATOM 469 N N . THR A 1 68 ? 2.256 63.125 28.609 1 94.62 68 THR A N 1
ATOM 470 C CA . THR A 1 68 ? 1.616 64.375 28.25 1 94.62 68 THR A CA 1
ATOM 471 C C . THR A 1 68 ? 0.877 65 29.438 1 94.62 68 THR A C 1
ATOM 473 O O . THR A 1 68 ? 0.988 66.188 29.703 1 94.62 68 THR A O 1
ATOM 476 N N . SER A 1 69 ? 0.133 64.125 30.125 1 92.25 69 SER A N 1
ATOM 477 C CA . SER A 1 69 ? -0.609 64.562 31.297 1 92.25 69 SER A CA 1
ATOM 478 C C . SER A 1 69 ? 0.326 65.188 32.344 1 92.25 69 SER A C 1
ATOM 480 O O . SER A 1 69 ? 0.009 66.188 33 1 92.25 69 SER A O 1
ATOM 482 N N . TYR A 1 70 ? 1.42 64.5 32.562 1 92.62 70 TYR A N 1
ATOM 483 C CA . TYR A 1 70 ? 2.416 65 33.531 1 92.62 70 TYR A CA 1
ATOM 484 C C . TYR A 1 70 ? 2.984 66.312 33.125 1 92.62 70 TYR A C 1
ATOM 486 O O . TYR A 1 70 ? 3.084 67.25 33.938 1 92.62 70 TYR A O 1
ATOM 494 N N . LEU A 1 71 ? 3.293 66.5 31.875 1 94.12 71 LEU A N 1
ATOM 495 C CA . LEU A 1 71 ? 3.844 67.75 31.359 1 94.12 71 LEU A CA 1
ATOM 496 C C . LEU A 1 71 ? 2.787 68.875 31.359 1 94.12 71 LEU A C 1
ATOM 498 O O . LEU A 1 71 ? 3.09 70.062 31.625 1 94.12 71 LEU A O 1
ATOM 502 N N . ASP A 1 72 ? 1.607 68.5 31.062 1 93.5 72 ASP A N 1
ATOM 503 C CA . ASP A 1 72 ? 0.512 69.438 31 1 93.5 72 ASP A CA 1
ATOM 504 C C . ASP A 1 72 ? 0.247 70.062 32.344 1 93.5 72 ASP A C 1
ATOM 506 O O . ASP A 1 72 ? -0.184 71.25 32.438 1 93.5 72 ASP A O 1
ATOM 510 N N . GLU A 1 73 ? 0.44 69.312 33.438 1 93.12 73 GLU A N 1
ATOM 511 C CA . GLU A 1 73 ? 0.312 69.875 34.75 1 93.12 73 GLU A CA 1
ATOM 512 C C . GLU A 1 73 ? 1.21 71.125 34.875 1 93.12 73 GLU A C 1
ATOM 514 O O . GLU A 1 73 ? 0.777 72.188 35.375 1 93.12 73 GLU A O 1
ATOM 519 N N . ALA A 1 74 ? 2.459 70.938 34.469 1 94.31 74 ALA A N 1
ATOM 520 C CA . ALA A 1 74 ? 3.404 72.062 34.5 1 94.31 74 ALA A CA 1
ATOM 521 C C . ALA A 1 74 ? 2.934 73.188 33.625 1 94.31 74 ALA A C 1
ATOM 523 O O . ALA A 1 74 ? 3.062 74.375 34 1 94.31 74 ALA A O 1
ATOM 524 N N . TYR A 1 75 ? 2.4 72.875 32.5 1 94.12 75 TYR A N 1
ATOM 525 C CA . TYR A 1 75 ? 1.844 73.875 31.594 1 94.12 75 TYR A CA 1
ATOM 526 C C . TYR A 1 75 ? 0.765 74.688 32.281 1 94.12 75 TYR A C 1
ATOM 528 O O . TYR A 1 75 ? 0.799 75.938 32.25 1 94.12 75 TYR A O 1
ATOM 536 N N . PHE A 1 76 ? -0.175 74.062 32.875 1 94 76 PHE A N 1
ATOM 537 C CA . PHE A 1 76 ? -1.3 74.75 33.5 1 94 76 PHE A CA 1
ATOM 538 C C . PHE A 1 76 ? -0.836 75.562 34.688 1 94 76 PHE A C 1
ATOM 540 O O . PHE A 1 76 ? -1.235 76.75 34.844 1 94 76 PHE A O 1
ATOM 547 N N . ARG A 1 77 ? 0.01 75.062 35.438 1 94.81 77 ARG A N 1
ATOM 548 C CA . ARG A 1 77 ? 0.46 75.75 36.656 1 94.81 77 ARG A CA 1
ATOM 549 C C . ARG A 1 77 ? 1.287 77 36.281 1 94.81 77 ARG A C 1
ATOM 551 O O . ARG A 1 77 ? 1.138 78 36.875 1 94.81 77 ARG A O 1
ATOM 558 N N . ALA A 1 78 ? 2.092 76.812 35.25 1 96.06 78 ALA A N 1
ATOM 559 C CA . ALA A 1 78 ? 2.908 77.938 34.812 1 96.06 78 ALA A CA 1
ATOM 560 C C . ALA A 1 78 ? 2.049 79 34.156 1 96.06 78 ALA A C 1
ATOM 562 O O . ALA A 1 78 ? 2.172 80.188 34.469 1 96.06 78 ALA A O 1
ATOM 563 N N . THR A 1 79 ? 1.204 78.688 33.281 1 95.12 79 THR A N 1
ATOM 564 C CA . THR A 1 79 ? 0.412 79.625 32.5 1 95.12 79 THR A CA 1
ATOM 565 C C . THR A 1 79 ? -0.595 80.312 33.375 1 95.12 79 THR A C 1
ATOM 567 O O . THR A 1 79 ? -0.747 81.562 33.25 1 95.12 79 THR A O 1
ATOM 570 N N . LEU A 1 80 ? -1.21 79.562 34.25 1 93.12 80 LEU A N 1
ATOM 571 C CA . LEU A 1 80 ? -2.227 80.188 35.094 1 93.12 80 LEU A CA 1
ATOM 572 C C . LEU A 1 80 ? -1.585 81.062 36.156 1 93.12 80 LEU A C 1
ATOM 574 O O . LEU A 1 80 ? -2.141 82.125 36.531 1 93.12 80 LEU A O 1
ATOM 578 N N . LEU A 1 81 ? -0.469 80.688 36.625 1 94.75 81 LEU A N 1
ATOM 579 C CA . LEU A 1 81 ? 0.289 81.562 37.531 1 94.75 81 LEU A CA 1
ATOM 580 C C . LEU A 1 81 ? 0.682 82.812 36.844 1 94.75 81 LEU A C 1
ATOM 582 O O . LEU A 1 81 ? 0.555 83.938 37.438 1 94.75 81 LEU A O 1
ATOM 586 N N . GLY A 1 82 ? 1.17 82.75 35.594 1 95.56 82 GLY A N 1
ATOM 587 C CA . GLY A 1 82 ? 1.504 83.938 34.844 1 95.56 82 GLY A CA 1
ATOM 588 C C . GLY A 1 82 ? 0.33 84.875 34.656 1 95.56 82 GLY A C 1
ATOM 589 O O . GLY A 1 82 ? 0.472 86.062 34.812 1 95.56 82 GLY A O 1
ATOM 590 N N . GLN A 1 83 ? -0.773 84.312 34.438 1 92.56 83 GLN A N 1
ATOM 591 C CA . GLN A 1 83 ? -1.987 85.125 34.281 1 92.56 83 GLN A CA 1
ATOM 592 C C . GLN A 1 83 ? -2.365 85.812 35.594 1 92.56 83 GLN A C 1
ATOM 594 O O . GLN A 1 83 ? -2.805 86.938 35.594 1 92.56 83 GLN A O 1
ATOM 599 N N . GLY A 1 84 ? -2.203 85.062 36.625 1 91.19 84 GLY A N 1
ATOM 600 C CA . GLY A 1 84 ? -2.469 85.625 37.969 1 91.19 84 GLY A CA 1
ATOM 601 C C . GLY A 1 84 ? -1.571 86.812 38.312 1 91.19 84 GLY A C 1
ATOM 602 O O . GLY A 1 84 ? -2.035 87.812 38.844 1 91.19 84 GLY A O 1
ATOM 603 N N . ILE A 1 85 ? -0.4 86.625 37.969 1 94.88 85 ILE A N 1
ATOM 604 C CA . ILE A 1 85 ? 0.58 87.688 38.25 1 94.88 85 ILE A CA 1
ATOM 605 C C . ILE A 1 85 ? 0.272 88.938 37.438 1 94.88 85 ILE A C 1
ATOM 607 O O . ILE A 1 85 ? 0.315 90.062 37.938 1 94.88 85 ILE A O 1
ATOM 611 N N . LEU A 1 86 ? -0.013 88.75 36.156 1 94.06 86 LEU A N 1
ATOM 612 C CA . LEU A 1 86 ? -0.37 89.875 35.312 1 94.06 86 LEU A CA 1
ATOM 613 C C . LEU A 1 86 ? -1.621 90.562 35.812 1 94.06 86 LEU A C 1
ATOM 615 O O . LEU A 1 86 ? -1.724 91.812 35.719 1 94.06 86 LEU A O 1
ATOM 619 N N . PHE A 1 87 ? -2.465 89.875 36.375 1 89.69 87 PHE A N 1
ATOM 620 C CA . PHE A 1 87 ? -3.682 90.438 36.969 1 89.69 87 PHE A CA 1
ATOM 621 C C . PHE A 1 87 ? -3.361 91.25 38.188 1 89.69 87 PHE A C 1
ATOM 623 O O . PHE A 1 87 ? -3.91 92.375 38.344 1 89.69 87 PHE A O 1
ATOM 630 N N . GLN A 1 88 ? -2.475 90.75 39 1 90.56 88 GLN A N 1
ATOM 631 C CA . GLN A 1 88 ? -2.076 91.5 40.156 1 90.56 88 GLN A CA 1
ATOM 632 C C . GLN A 1 88 ? -1.437 92.875 39.781 1 90.56 88 GLN A C 1
ATOM 634 O O . GLN A 1 88 ? -1.685 93.875 40.438 1 90.56 88 GLN A O 1
ATOM 639 N N . ARG A 1 89 ? -0.697 92.75 38.812 1 94 89 ARG A N 1
ATOM 640 C CA . ARG A 1 89 ? -0.044 93.938 38.344 1 94 89 ARG A CA 1
ATOM 641 C C . ARG A 1 89 ? -1.067 95 37.844 1 94 89 ARG A C 1
ATOM 643 O O . ARG A 1 89 ? -1.016 96.125 38.188 1 94 89 ARG A O 1
ATOM 650 N N . LYS A 1 90 ? -1.931 94.5 37.031 1 90.5 90 LYS A N 1
ATOM 651 C CA . LYS A 1 90 ? -2.971 95.375 36.469 1 90.5 90 LYS A CA 1
ATOM 652 C C . LYS A 1 90 ? -3.854 95.938 37.594 1 90.5 90 LYS A C 1
ATOM 654 O O . LYS A 1 90 ? -4.172 97.125 37.594 1 90.5 90 LYS A O 1
ATOM 659 N N . ASN A 1 91 ? -4.203 95.062 38.469 1 87.75 91 ASN A N 1
ATOM 660 C CA . ASN A 1 91 ? -5.039 95.5 39.594 1 87.75 91 ASN A CA 1
ATOM 661 C C . ASN A 1 91 ? -4.352 96.562 40.438 1 87.75 91 ASN A C 1
ATOM 663 O O . ASN A 1 91 ? -4.992 97.5 40.875 1 87.75 91 ASN A O 1
ATOM 667 N N . ALA A 1 92 ? -3.117 96.375 40.688 1 88.88 92 ALA A N 1
ATOM 668 C CA . ALA A 1 92 ? -2.344 97.375 41.469 1 88.88 92 ALA A CA 1
ATOM 669 C C . ALA A 1 92 ? -2.254 98.688 40.719 1 88.88 92 ALA A C 1
ATOM 671 O O . ALA A 1 92 ? -2.344 99.75 41.344 1 88.88 92 ALA A O 1
ATOM 672 N N . ALA A 1 93 ? -2.096 98.688 39.469 1 89.56 93 ALA A N 1
ATOM 673 C CA . ALA A 1 93 ? -2.016 99.875 38.656 1 89.56 93 ALA A CA 1
ATOM 674 C C . ALA A 1 93 ? -3.352 100.625 38.625 1 89.56 93 ALA A C 1
ATOM 676 O O . ALA A 1 93 ? -3.395 101.875 38.75 1 89.56 93 ALA A O 1
ATOM 677 N N . ASP A 1 94 ? -4.359 99.938 38.5 1 87 94 ASP A N 1
ATOM 678 C CA . ASP A 1 94 ? -5.695 100.5 38.375 1 87 94 ASP A CA 1
ATOM 679 C C . ASP A 1 94 ? -6.137 101.125 39.719 1 87 94 ASP A C 1
ATOM 681 O O . ASP A 1 94 ? -6.895 102.062 39.719 1 87 94 ASP A O 1
ATOM 685 N N . ASN A 1 95 ? -5.566 100.625 40.781 1 85.5 95 ASN A N 1
ATOM 686 C CA . ASN A 1 95 ? -6.027 101.125 42.094 1 85.5 95 ASN A CA 1
ATOM 687 C C . ASN A 1 95 ? -4.926 101.875 42.812 1 85.5 95 ASN A C 1
ATOM 689 O O . ASN A 1 95 ? -5.02 102.062 44.031 1 85.5 95 ASN A O 1
ATOM 693 N N . PHE A 1 96 ? -3.896 102.25 42.188 1 85.19 96 PHE A N 1
ATOM 694 C CA . PHE A 1 96 ? -2.771 103 42.688 1 85.19 96 PHE A CA 1
ATOM 695 C C . PHE A 1 96 ? -2.184 102.375 43.938 1 85.19 96 PHE A C 1
ATOM 697 O O . PHE A 1 96 ? -1.974 103.062 44.938 1 85.19 96 PHE A O 1
ATOM 704 N N . GLY A 1 97 ? -2.023 101.062 43.812 1 86 97 GLY A N 1
ATOM 705 C CA . GLY A 1 97 ? -1.403 100.312 44.938 1 86 97 GLY A CA 1
ATOM 706 C C . GLY A 1 97 ? 0.078 100.625 45.062 1 86 97 GLY A C 1
ATOM 707 O O . GLY A 1 97 ? 0.739 101 44.094 1 86 97 GLY A O 1
ATOM 708 N N . SER A 1 98 ? 0.648 100.438 46.312 1 91.31 98 SER A N 1
ATOM 709 C CA . SER A 1 98 ? 2.07 100.625 46.531 1 91.31 98 SER A CA 1
ATOM 710 C C . SER A 1 98 ? 2.92 99.562 45.938 1 91.31 98 SER A C 1
ATOM 712 O O . SER A 1 98 ? 2.461 98.375 45.812 1 91.31 98 SER A O 1
ATOM 714 N N . SER A 1 99 ? 4.133 99.875 45.562 1 94.94 99 SER A N 1
ATOM 715 C CA . SER A 1 99 ? 5.09 98.938 45 1 94.94 99 SER A CA 1
ATOM 716 C C . SER A 1 99 ? 5.391 97.812 46 1 94.94 99 SER A C 1
ATOM 718 O O . SER A 1 99 ? 5.484 96.625 45.625 1 94.94 99 SER A O 1
ATOM 720 N N . GLU A 1 100 ? 5.48 98.125 47.219 1 94.31 100 GLU A N 1
ATOM 721 C CA . GLU A 1 100 ? 5.773 97.125 48.25 1 94.31 100 GLU A CA 1
ATOM 722 C C . GLU A 1 100 ? 4.656 96.062 48.375 1 94.31 100 GLU A C 1
ATOM 724 O O . GLU A 1 100 ? 4.922 94.875 48.469 1 94.31 100 GLU A O 1
ATOM 729 N N . THR A 1 101 ? 3.451 96.562 48.281 1 91.44 101 THR A N 1
ATOM 730 C CA . THR A 1 101 ? 2.301 95.688 48.344 1 91.44 101 THR A CA 1
ATOM 731 C C . THR A 1 101 ? 2.248 94.75 47.156 1 91.44 101 THR A C 1
ATOM 733 O O . THR A 1 101 ? 1.959 93.562 47.281 1 91.44 101 THR A O 1
ATOM 736 N N . LEU A 1 102 ? 2.512 95.25 45.969 1 94.31 102 LEU A N 1
ATOM 737 C CA . LEU A 1 102 ? 2.504 94.5 44.75 1 94.31 102 LEU A CA 1
ATOM 738 C C . LEU A 1 102 ? 3.602 93.438 44.781 1 94.31 102 LEU A C 1
ATOM 740 O O . LEU A 1 102 ? 3.35 92.25 44.5 1 94.31 102 LEU A O 1
ATOM 744 N N . ARG A 1 103 ? 4.848 93.812 45.156 1 96.44 103 ARG A N 1
ATOM 745 C CA . ARG A 1 103 ? 5.965 92.875 45.219 1 96.44 103 ARG A CA 1
ATOM 746 C C . ARG A 1 103 ? 5.707 91.75 46.219 1 96.44 103 ARG A C 1
ATOM 748 O O . ARG A 1 103 ? 6.023 90.625 46 1 96.44 103 ARG A O 1
ATOM 755 N N . THR A 1 104 ? 5.164 92.125 47.375 1 94.94 104 THR A N 1
ATOM 756 C CA . THR A 1 104 ? 4.82 91.188 48.406 1 94.94 104 THR A CA 1
ATOM 757 C C . THR A 1 104 ? 3.768 90.188 47.875 1 94.94 104 THR A C 1
ATOM 759 O O . THR A 1 104 ? 3.867 89 48.094 1 94.94 104 THR A O 1
ATOM 762 N N . ALA A 1 105 ? 2.754 90.688 47.156 1 93.5 105 ALA A N 1
ATOM 763 C CA . ALA A 1 105 ? 1.678 89.875 46.625 1 93.5 105 ALA A CA 1
ATOM 764 C C . ALA A 1 105 ? 2.209 88.875 45.594 1 93.5 105 ALA A C 1
ATOM 766 O O . ALA A 1 105 ? 1.873 87.688 45.625 1 93.5 105 ALA A O 1
ATOM 767 N N . VAL A 1 106 ? 3.004 89.375 44.688 1 96 106 VAL A N 1
ATOM 768 C CA . VAL A 1 106 ? 3.549 88.5 43.625 1 96 106 VAL A CA 1
ATOM 769 C C . VAL A 1 106 ? 4.465 87.438 44.25 1 96 106 VAL A C 1
ATOM 771 O O . VAL A 1 106 ? 4.41 86.25 43.875 1 96 106 VAL A O 1
ATOM 774 N N . ASN A 1 107 ? 5.305 87.875 45.188 1 96.56 107 ASN A N 1
ATOM 775 C CA . ASN A 1 107 ? 6.207 86.938 45.875 1 96.56 107 ASN A CA 1
ATOM 776 C C . ASN A 1 107 ? 5.434 85.875 46.625 1 96.56 107 ASN A C 1
ATOM 778 O O . ASN A 1 107 ? 5.816 84.688 46.594 1 96.56 107 ASN A O 1
ATOM 782 N N . GLN A 1 108 ? 4.418 86.25 47.25 1 93.69 108 GLN A N 1
ATOM 783 C CA . GLN A 1 108 ? 3.59 85.312 48 1 93.69 108 GLN A CA 1
ATOM 784 C C . GLN A 1 108 ? 2.879 84.375 47.031 1 93.69 108 GLN A C 1
ATOM 786 O O . GLN A 1 108 ? 2.707 83.188 47.312 1 93.69 108 GLN A O 1
ATOM 791 N N . GLN A 1 109 ? 2.404 84.875 45.906 1 93.81 109 GLN A N 1
ATOM 792 C CA . GLN A 1 109 ? 1.765 84.062 44.906 1 93.81 109 GLN A CA 1
ATOM 793 C C . GLN A 1 109 ? 2.713 82.938 44.438 1 93.81 109 GLN A C 1
ATOM 795 O O . GLN A 1 109 ? 2.293 81.812 44.188 1 93.81 109 GLN A O 1
ATOM 800 N N . LEU A 1 110 ? 3.947 83.25 44.219 1 96.19 110 LEU A N 1
ATOM 801 C CA . LEU A 1 110 ? 4.945 82.25 43.812 1 96.19 110 LEU A CA 1
ATOM 802 C C . LEU A 1 110 ? 5.152 81.188 44.875 1 96.19 110 LEU A C 1
ATOM 804 O O . LEU A 1 110 ? 5.234 80 44.562 1 96.19 110 LEU A O 1
ATOM 808 N N . HIS A 1 111 ? 5.25 81.688 46.094 1 95.19 111 HIS A N 1
ATOM 809 C CA . HIS A 1 111 ? 5.395 80.75 47.219 1 95.19 111 HIS A CA 1
ATOM 810 C C . HIS A 1 111 ? 4.215 79.812 47.281 1 95.19 111 HIS A C 1
ATOM 812 O O . HIS A 1 111 ? 4.402 78.562 47.406 1 95.19 111 HIS A O 1
ATOM 818 N N . ASP A 1 112 ? 3.029 80.312 47.156 1 92.5 112 ASP A N 1
ATOM 819 C CA . ASP A 1 112 ? 1.827 79.5 47.25 1 92.5 112 ASP A CA 1
ATOM 820 C C . ASP A 1 112 ? 1.755 78.438 46.125 1 92.5 112 ASP A C 1
ATOM 822 O O . ASP A 1 112 ? 1.28 77.312 46.312 1 92.5 112 ASP A O 1
ATOM 826 N N . ALA A 1 113 ? 2.125 78.938 44.969 1 93.06 113 ALA A N 1
ATOM 827 C CA . ALA A 1 113 ? 2.156 78 43.812 1 93.06 113 ALA A CA 1
ATOM 828 C C . ALA A 1 113 ? 3.109 76.875 44.062 1 93.06 113 ALA A C 1
ATOM 830 O O . ALA A 1 113 ? 2.781 75.688 43.781 1 93.06 113 ALA A O 1
ATOM 831 N N . ALA A 1 114 ? 4.254 77.062 44.594 1 94.06 114 ALA A N 1
ATOM 832 C CA . ALA A 1 114 ? 5.23 76.062 44.875 1 94.06 114 ALA A CA 1
ATOM 833 C C . ALA A 1 114 ? 4.691 75.062 45.938 1 94.06 114 ALA A C 1
ATOM 835 O O . ALA A 1 114 ? 4.961 73.875 45.875 1 94.06 114 ALA A O 1
ATOM 836 N N . ALA A 1 115 ? 3.924 75.562 46.781 1 91.19 115 ALA A N 1
ATOM 837 C CA . ALA A 1 115 ? 3.404 74.812 47.875 1 91.19 115 ALA A CA 1
ATOM 838 C C . ALA A 1 115 ? 2.205 73.938 47.438 1 91.19 115 ALA A C 1
ATOM 840 O O . ALA A 1 115 ? 1.882 72.938 48.062 1 91.19 115 ALA A O 1
ATOM 841 N N . SER A 1 116 ? 1.636 74.312 46.406 1 87.25 116 SER A N 1
ATOM 842 C CA . SER A 1 116 ? 0.355 73.75 46 1 87.25 116 SER A CA 1
ATOM 843 C C . SER A 1 116 ? 0.546 72.375 45.344 1 87.25 116 SER A C 1
ATOM 845 O O . SER A 1 116 ? -0.405 71.625 45.188 1 87.25 116 SER A O 1
ATOM 847 N N . SER A 1 117 ? 1.757 72.125 44.906 1 87.56 117 SER A N 1
ATOM 848 C CA . SER A 1 117 ? 1.96 70.875 44.219 1 87.56 117 SER A CA 1
ATOM 849 C C . SER A 1 117 ? 3.258 70.188 44.656 1 87.56 117 SER A C 1
ATOM 851 O O . SER A 1 117 ? 4.324 70.812 44.625 1 87.56 117 SER A O 1
ATOM 853 N N . ASP A 1 118 ? 3.133 68.875 44.906 1 85.56 118 ASP A N 1
ATOM 854 C CA . ASP A 1 118 ? 4.297 68.125 45.312 1 85.56 118 ASP A CA 1
ATOM 855 C C . ASP A 1 118 ? 5.195 67.812 44.156 1 85.56 118 ASP A C 1
ATOM 857 O O . ASP A 1 118 ? 6.359 67.438 44.312 1 85.56 118 ASP A O 1
ATOM 861 N N . ASN A 1 119 ? 4.672 68.062 43 1 84.88 119 ASN A N 1
ATOM 862 C CA . ASN A 1 119 ? 5.434 67.688 41.812 1 84.88 119 ASN A CA 1
ATOM 863 C C . ASN A 1 119 ? 6.352 68.812 41.375 1 84.88 119 ASN A C 1
ATOM 865 O O . ASN A 1 119 ? 7.262 68.625 40.562 1 84.88 119 ASN A O 1
ATOM 869 N N . LEU A 1 120 ? 6.133 69.938 41.906 1 91.62 120 LEU A N 1
ATOM 870 C CA . LEU A 1 120 ? 6.941 71.062 41.5 1 91.62 120 LEU A CA 1
ATOM 871 C C . LEU A 1 120 ? 8.203 71.188 42.344 1 91.62 120 LEU A C 1
ATOM 873 O O . LEU A 1 120 ? 8.125 71.188 43.594 1 91.62 120 LEU A O 1
ATOM 877 N N . LEU A 1 121 ? 9.25 71.25 41.719 1 92.56 121 LEU A N 1
ATOM 878 C CA . LEU A 1 121 ? 10.539 71.438 42.375 1 92.56 121 LEU A CA 1
ATOM 879 C C . LEU A 1 121 ? 10.828 72.875 42.656 1 92.56 121 LEU A C 1
ATOM 881 O O . LEU A 1 121 ? 11.57 73.188 43.562 1 92.56 121 LEU A O 1
ATOM 885 N N . GLY A 1 122 ? 10.219 73.688 41.844 1 94.12 122 GLY A N 1
ATOM 886 C CA . GLY A 1 122 ? 10.438 75.125 42 1 94.12 122 GLY A CA 1
ATOM 887 C C . GLY A 1 122 ? 9.508 76 41.156 1 94.12 122 GLY A C 1
ATOM 888 O O . GLY A 1 122 ? 8.977 75.5 40.125 1 94.12 122 GLY A O 1
ATOM 889 N N . VAL A 1 123 ? 9.297 77.125 41.625 1 97 123 VAL A N 1
ATOM 890 C CA . VAL A 1 123 ? 8.492 78.125 40.938 1 97 123 VAL A CA 1
ATOM 891 C C . VAL A 1 123 ? 9.211 79.5 40.969 1 97 123 VAL A C 1
ATOM 893 O O . VAL A 1 123 ? 9.773 79.875 42 1 97 123 VAL A O 1
ATOM 896 N N . TYR A 1 124 ? 9.266 80.188 39.844 1 97.38 124 TYR A N 1
ATOM 897 C CA . TYR A 1 124 ? 10.031 81.375 39.812 1 97.38 124 TYR A CA 1
ATOM 898 C C . TYR A 1 124 ? 9.43 82.375 38.812 1 97.38 124 TYR A C 1
ATOM 900 O O . TYR A 1 124 ? 8.688 82 37.906 1 97.38 124 TYR A O 1
ATOM 908 N N . ALA A 1 125 ? 9.703 83.625 39.062 1 98.38 125 ALA A N 1
ATOM 909 C CA . ALA A 1 125 ? 9.352 84.688 38.156 1 98.38 125 ALA A CA 1
ATOM 910 C C . ALA A 1 125 ? 10.461 85.75 38.094 1 98.38 125 ALA A C 1
ATOM 912 O O . ALA A 1 125 ? 11.07 86.062 39.125 1 98.38 125 ALA A O 1
ATOM 913 N N . VAL A 1 126 ? 10.719 86.188 36.938 1 98.31 126 VAL A N 1
ATOM 914 C CA . VAL A 1 126 ? 11.711 87.25 36.719 1 98.31 126 VAL A CA 1
ATOM 915 C C . VAL A 1 126 ? 11.125 88.312 35.812 1 98.31 126 VAL A C 1
ATOM 917 O O . VAL A 1 126 ? 10.648 88 34.719 1 98.31 126 VAL A O 1
ATOM 920 N N . PHE A 1 127 ? 11.109 89.562 36.312 1 98.12 127 PHE A N 1
ATOM 921 C CA . PHE A 1 127 ? 10.641 90.625 35.5 1 98.12 127 PHE A CA 1
ATOM 922 C C . PHE A 1 127 ? 11.812 91.375 34.844 1 98.12 127 PHE A C 1
ATOM 924 O O . PHE A 1 127 ? 12.914 91.375 35.375 1 98.12 127 PHE A O 1
ATOM 931 N N . GLU A 1 128 ? 11.516 91.938 33.656 1 96.94 128 GLU A N 1
ATOM 932 C CA . GLU A 1 128 ? 12.484 92.812 33.062 1 96.94 128 GLU A CA 1
ATOM 933 C C . GLU A 1 128 ? 12.664 94.062 33.938 1 96.94 128 GLU A C 1
ATOM 935 O O . GLU A 1 128 ? 11.781 94.438 34.719 1 96.94 128 GLU A O 1
ATOM 940 N N . PRO A 1 129 ? 13.781 94.812 33.781 1 96.5 129 PRO A N 1
ATOM 941 C CA . PRO A 1 129 ? 14.039 95.938 34.625 1 96.5 129 PRO A CA 1
ATOM 942 C C . PRO A 1 129 ? 12.906 97 34.594 1 96.5 129 PRO A C 1
ATOM 944 O O . PRO A 1 129 ? 12.516 97.438 33.5 1 96.5 129 PRO A O 1
ATOM 947 N N . ASP A 1 130 ? 12.352 97.312 35.688 1 96.62 130 ASP A N 1
ATOM 948 C CA . ASP A 1 130 ? 11.352 98.312 35.938 1 96.62 130 ASP A CA 1
ATOM 949 C C . ASP A 1 130 ? 10.016 98 35.281 1 96.62 130 ASP A C 1
ATOM 951 O O . ASP A 1 130 ? 9.18 98.875 35.062 1 96.62 130 ASP A O 1
ATOM 955 N N . GLN A 1 131 ? 9.805 96.688 35.094 1 96.19 131 GLN A N 1
ATOM 956 C CA . GLN A 1 131 ? 8.594 96.375 34.344 1 96.19 131 GLN A CA 1
ATOM 957 C C . GLN A 1 131 ? 7.496 95.875 35.312 1 96.19 131 GLN A C 1
ATOM 959 O O . GLN A 1 131 ? 6.328 95.812 34.906 1 96.19 131 GLN A O 1
ATOM 964 N N . LEU A 1 132 ? 7.836 95.5 36.5 1 96.94 132 LEU A N 1
ATOM 965 C CA . LEU A 1 132 ? 6.805 95.062 37.438 1 96.94 132 LEU A CA 1
ATOM 966 C C . LEU A 1 132 ? 6.039 96.25 37.969 1 96.94 132 LEU A C 1
ATOM 968 O O . LEU A 1 132 ? 4.812 96.312 37.875 1 96.94 132 LEU A O 1
ATOM 972 N N . ASP A 1 133 ? 6.82 97.312 38.5 1 94.44 133 ASP A N 1
ATOM 973 C CA . ASP A 1 133 ? 6.211 98.438 39.188 1 94.44 133 ASP A CA 1
ATOM 974 C C . ASP A 1 133 ? 6.965 99.688 38.906 1 94.44 133 ASP A C 1
ATOM 976 O O . ASP A 1 133 ? 6.562 100.812 39.344 1 94.44 133 ASP A O 1
ATOM 980 N N . GLY A 1 134 ? 8.039 99.688 38.125 1 94.5 134 GLY A N 1
ATOM 981 C CA . GLY A 1 134 ? 8.836 100.875 37.781 1 94.5 134 GLY A CA 1
ATOM 982 C C . GLY A 1 134 ? 9.703 101.375 38.906 1 94.5 134 GLY A C 1
ATOM 983 O O . GLY A 1 134 ? 10.18 102.5 38.875 1 94.5 134 GLY A O 1
ATOM 984 N N . GLU A 1 135 ? 9.938 100.625 39.969 1 96.5 135 GLU A N 1
ATOM 985 C CA . GLU A 1 135 ? 10.586 101.125 41.188 1 96.5 135 GLU A CA 1
ATOM 986 C C . GLU A 1 135 ? 11.766 100.25 41.594 1 96.5 135 GLU A C 1
ATOM 988 O O . GLU A 1 135 ? 12.031 100 42.781 1 96.5 135 GLU A O 1
ATOM 993 N N . ASP A 1 136 ? 12.414 99.625 40.625 1 97.12 136 ASP A N 1
ATOM 994 C CA . ASP A 1 136 ? 13.539 98.75 40.938 1 97.12 136 ASP A CA 1
ATOM 995 C C . ASP A 1 136 ? 14.594 99.5 41.781 1 97.12 136 ASP A C 1
ATOM 997 O O . ASP A 1 136 ? 15.172 98.938 42.719 1 97.12 136 ASP A O 1
ATOM 1001 N N . SER A 1 137 ? 14.797 100.688 41.531 1 96.5 137 SER A N 1
ATOM 1002 C CA . SER A 1 137 ? 15.844 101.5 42.188 1 96.5 137 SER A CA 1
ATOM 1003 C C . SER A 1 137 ? 15.578 101.625 43.656 1 96.5 137 SER A C 1
ATOM 1005 O O . SER A 1 137 ? 16.5 101.875 44.438 1 96.5 137 SER A O 1
ATOM 1007 N N . ASN A 1 138 ? 14.383 101.438 44.094 1 96.69 138 ASN A N 1
ATOM 1008 C CA . ASN A 1 138 ? 14 101.625 45.5 1 96.69 138 ASN A CA 1
ATOM 1009 C C . ASN A 1 138 ? 14.164 100.312 46.281 1 96.69 138 ASN A C 1
ATOM 1011 O O . ASN A 1 138 ? 14.039 100.312 47.5 1 96.69 138 ASN A O 1
ATOM 1015 N N . TYR A 1 139 ? 14.547 99.188 45.594 1 97 139 TYR A N 1
ATOM 1016 C CA . TYR A 1 139 ? 14.5 97.938 46.281 1 97 139 TYR A CA 1
ATOM 1017 C C . TYR A 1 139 ? 15.789 97.125 46.062 1 97 139 TYR A C 1
ATOM 1019 O O . TYR A 1 139 ? 15.773 95.938 45.969 1 97 139 TYR A O 1
ATOM 1027 N N . HIS A 1 140 ? 16.906 97.812 46.062 1 96.38 140 HIS A N 1
ATOM 1028 C CA . HIS A 1 140 ? 18.203 97.188 45.906 1 96.38 140 HIS A CA 1
ATOM 1029 C C . HIS A 1 140 ? 18.484 96.25 47.062 1 96.38 140 HIS A C 1
ATOM 1031 O O . HIS A 1 140 ? 18.531 96.688 48.219 1 96.38 140 HIS A O 1
ATOM 1037 N N . GLY A 1 141 ? 18.531 94.938 46.75 1 94.94 141 GLY A N 1
ATOM 1038 C CA . GLY A 1 141 ? 18.953 94 47.75 1 94.94 141 GLY A CA 1
ATOM 1039 C C . GLY A 1 141 ? 17.828 93.562 48.688 1 94.94 141 GLY A C 1
ATOM 1040 O O . GLY A 1 141 ? 18.062 92.875 49.688 1 94.94 141 GLY A O 1
ATOM 1041 N N . SER A 1 142 ? 16.609 94 48.375 1 95.56 142 SER A N 1
ATOM 1042 C CA . SER A 1 142 ? 15.484 93.688 49.219 1 95.56 142 SER A CA 1
ATOM 1043 C C . SER A 1 142 ? 14.992 92.25 48.906 1 95.56 142 SER A C 1
ATOM 1045 O O . SER A 1 142 ? 13.891 92.062 48.406 1 95.56 142 SER A O 1
ATOM 1047 N N . SER A 1 143 ? 15.703 91.312 49.406 1 94.19 143 SER A N 1
ATOM 1048 C CA . SER A 1 143 ? 15.461 89.938 49.062 1 94.19 143 SER A CA 1
ATOM 1049 C C . SER A 1 143 ? 14.141 89.438 49.656 1 94.19 143 SER A C 1
ATOM 1051 O O . SER A 1 143 ? 13.484 88.562 49.094 1 94.19 143 SER A O 1
ATOM 1053 N N . ALA A 1 144 ? 13.75 90.062 50.719 1 93.06 144 ALA A N 1
ATOM 1054 C CA . ALA A 1 144 ? 12.5 89.625 51.375 1 93.06 144 ALA A CA 1
ATOM 1055 C C . ALA A 1 144 ? 11.305 89.938 50.469 1 93.06 144 ALA A C 1
ATOM 1057 O O . ALA A 1 144 ? 10.266 89.25 50.562 1 93.06 144 ALA A O 1
ATOM 1058 N N . LEU A 1 145 ? 11.508 90.875 49.531 1 94.5 145 LEU A N 1
ATOM 1059 C CA . LEU A 1 145 ? 10.43 91.25 48.625 1 94.5 145 LEU A CA 1
ATOM 1060 C C . LEU A 1 145 ? 10.672 90.75 47.219 1 94.5 145 LEU A C 1
ATOM 1062 O O . LEU A 1 145 ? 10.039 91.188 46.281 1 94.5 145 LEU A O 1
ATOM 1066 N N . GLY A 1 146 ? 11.648 89.75 47.094 1 96.06 146 GLY A N 1
ATOM 1067 C CA . GLY A 1 146 ? 11.914 89.125 45.844 1 96.06 146 GLY A CA 1
ATOM 1068 C C . GLY A 1 146 ? 12.773 89.938 44.906 1 96.06 146 GLY A C 1
ATOM 1069 O O . GLY A 1 146 ? 12.812 89.688 43.688 1 96.06 146 GLY A O 1
ATOM 1070 N N . SER A 1 147 ? 13.43 90.938 45.438 1 97.19 147 SER A N 1
ATOM 1071 C CA . SER A 1 147 ? 14.234 91.875 44.625 1 97.19 147 SER A CA 1
ATOM 1072 C C . SER A 1 147 ? 15.711 91.5 44.688 1 97.19 147 SER A C 1
ATOM 1074 O O . SER A 1 147 ? 16.219 91.188 45.75 1 97.19 147 SER A O 1
ATOM 1076 N N . ASN A 1 148 ? 16.312 91.625 43.594 1 97.12 148 ASN A N 1
ATOM 1077 C CA . ASN A 1 148 ? 17.703 91.188 43.531 1 97.12 148 ASN A CA 1
ATOM 1078 C C . ASN A 1 148 ? 18.656 92.375 43.812 1 97.12 148 ASN A C 1
ATOM 1080 O O . ASN A 1 148 ? 18.234 93.375 44.344 1 97.12 148 ASN A O 1
ATOM 1084 N N . ASP A 1 149 ? 19.906 92.188 43.531 1 96.62 149 ASP A N 1
ATOM 1085 C CA . ASP A 1 149 ? 20.969 93.125 43.844 1 96.62 149 ASP A CA 1
ATOM 1086 C C . ASP A 1 149 ? 20.719 94.5 43.188 1 96.62 149 ASP A C 1
ATOM 1088 O O . ASP A 1 149 ? 21.156 95.5 43.688 1 96.62 149 ASP A O 1
ATOM 1092 N N . GLN A 1 150 ? 19.953 94.562 42.125 1 96.69 150 GLN A N 1
ATOM 1093 C CA . GLN A 1 150 ? 19.656 95.812 41.438 1 96.69 150 GLN A CA 1
ATOM 1094 C C . GLN A 1 150 ? 18.203 96.25 41.625 1 96.69 150 GLN A C 1
ATOM 1096 O O . GLN A 1 150 ? 17.719 97.125 40.969 1 96.69 150 GLN A O 1
ATOM 1101 N N . GLY A 1 151 ? 17.562 95.5 42.469 1 96.88 151 GLY A N 1
ATOM 1102 C CA . GLY A 1 151 ? 16.188 95.812 42.812 1 96.88 151 GLY A CA 1
ATOM 1103 C C . GLY A 1 151 ? 15.172 95.188 41.875 1 96.88 151 GLY A C 1
ATOM 1104 O O . GLY A 1 151 ? 13.961 95.312 42.094 1 96.88 151 GLY A O 1
ATOM 1105 N N . ARG A 1 152 ? 15.672 94.5 40.906 1 96.88 152 ARG A N 1
ATOM 1106 C CA . ARG A 1 152 ? 14.812 93.812 39.969 1 96.88 152 ARG A CA 1
ATOM 1107 C C . ARG A 1 152 ? 14.094 92.625 40.656 1 96.88 152 ARG A C 1
ATOM 1109 O O . ARG A 1 152 ? 14.68 91.938 41.469 1 96.88 152 ARG A O 1
ATOM 1116 N N . PHE A 1 153 ? 12.75 92.5 40.375 1 97.69 153 PHE A N 1
ATOM 1117 C CA . PHE A 1 153 ? 12.039 91.375 40.938 1 97.69 153 PHE A CA 1
ATOM 1118 C C . PHE A 1 153 ? 12.5 90.062 40.281 1 97.69 153 PHE A C 1
ATOM 1120 O O . PHE A 1 153 ? 12.336 89.875 39.062 1 97.69 153 PHE A O 1
ATOM 1127 N N . SER A 1 154 ? 13.109 89.25 40.938 1 97.81 154 SER A N 1
ATOM 1128 C CA . SER A 1 154 ? 13.664 88 40.469 1 97.81 154 SER A CA 1
ATOM 1129 C C . SER A 1 154 ? 13.734 86.938 41.625 1 97.81 154 SER A C 1
ATOM 1131 O O . SER A 1 154 ? 14.727 86.938 42.344 1 97.81 154 SER A O 1
ATOM 1133 N N . THR A 1 155 ? 12.758 86.188 41.75 1 96.56 155 THR A N 1
ATOM 1134 C CA . THR A 1 155 ? 12.703 85.25 42.906 1 96.56 155 THR A CA 1
ATOM 1135 C C . THR A 1 155 ? 12.422 83.812 42.469 1 96.56 155 THR A C 1
ATOM 1137 O O . THR A 1 155 ? 11.68 83.625 41.5 1 96.56 155 THR A O 1
ATOM 1140 N N . TYR A 1 156 ? 13.016 82.875 43.031 1 95.44 156 TYR A N 1
ATOM 1141 C CA . TYR A 1 156 ? 12.883 81.438 42.875 1 95.44 156 TYR A CA 1
ATOM 1142 C C . TYR A 1 156 ? 12.523 80.812 44.188 1 95.44 156 TYR A C 1
ATOM 1144 O O . TYR A 1 156 ? 13.266 80.875 45.188 1 95.44 156 TYR A O 1
ATOM 1152 N N . TRP A 1 157 ? 11.352 80.25 44.25 1 95.5 157 TRP A N 1
ATOM 1153 C CA . TRP A 1 157 ? 10.953 79.438 45.406 1 95.5 157 TRP A CA 1
ATOM 1154 C C . TRP A 1 157 ? 11.219 78 45.125 1 95.5 157 TRP A C 1
ATOM 1156 O O . TRP A 1 157 ? 10.516 77.375 44.344 1 95.5 157 TRP A O 1
ATOM 1166 N N . ALA A 1 158 ? 12.148 77.312 45.781 1 92.38 158 ALA A N 1
ATOM 1167 C CA . ALA A 1 158 ? 12.602 76 45.531 1 92.38 158 ALA A CA 1
ATOM 1168 C C . ALA A 1 158 ? 12.18 75.062 46.688 1 92.38 158 ALA A C 1
ATOM 1170 O O . ALA A 1 158 ? 12.195 75.438 47.844 1 92.38 158 ALA A O 1
ATOM 1171 N N . ARG A 1 159 ? 11.75 73.875 46.25 1 90.25 159 ARG A N 1
ATOM 1172 C CA . ARG A 1 159 ? 11.5 72.812 47.25 1 90.25 159 ARG A CA 1
ATOM 1173 C C . ARG A 1 159 ? 12.789 72.125 47.625 1 90.25 159 ARG A C 1
ATOM 1175 O O . ARG A 1 159 ? 13.398 71.438 46.812 1 90.25 159 ARG A O 1
ATOM 1182 N N . VAL A 1 160 ? 13.305 72.312 48.844 1 85.5 160 VAL A N 1
ATOM 1183 C CA . VAL A 1 160 ? 14.539 71.75 49.344 1 85.5 160 VAL A CA 1
ATOM 1184 C C . VAL A 1 160 ? 14.234 70.875 50.594 1 85.5 160 VAL A C 1
ATOM 1186 O O . VAL A 1 160 ? 13.812 71.438 51.625 1 85.5 160 VAL A O 1
ATOM 1189 N N . ASP A 1 161 ? 14.453 69.625 50.594 1 81.31 161 ASP A N 1
ATOM 1190 C CA . ASP A 1 161 ? 14.242 68.75 51.688 1 81.31 161 ASP A CA 1
ATOM 1191 C C . ASP A 1 161 ? 12.836 68.875 52.281 1 81.31 161 ASP A C 1
ATOM 1193 O O . ASP A 1 161 ? 12.664 68.938 53.5 1 81.31 161 ASP A O 1
ATOM 1197 N N . GLY A 1 162 ? 11.922 69.188 51.375 1 81.25 162 GLY A N 1
ATOM 1198 C CA . GLY A 1 162 ? 10.531 69.188 51.812 1 81.25 162 GLY A CA 1
ATOM 1199 C C . GLY A 1 162 ? 10.078 70.625 52.188 1 81.25 162 GLY A C 1
ATOM 1200 O O . GLY A 1 162 ? 8.898 70.812 52.469 1 81.25 162 GLY A O 1
ATOM 1201 N N . LYS A 1 163 ? 11 71.562 52.281 1 91.31 163 LYS A N 1
ATOM 1202 C CA . LYS A 1 163 ? 10.664 72.938 52.594 1 91.31 163 LYS A CA 1
ATOM 1203 C C . LYS A 1 163 ? 10.797 73.812 51.375 1 91.31 163 LYS A C 1
ATOM 1205 O O . LYS A 1 163 ? 11.602 73.562 50.5 1 91.31 163 LYS A O 1
ATOM 1210 N N . ILE A 1 164 ? 9.93 74.812 51.281 1 93.12 164 ILE A N 1
ATOM 1211 C CA . ILE A 1 164 ? 9.969 75.812 50.219 1 93.12 164 ILE A CA 1
ATOM 1212 C C . ILE A 1 164 ? 10.773 77.062 50.656 1 93.12 164 ILE A C 1
ATOM 1214 O O . ILE A 1 164 ? 10.406 77.688 51.594 1 93.12 164 ILE A O 1
ATOM 1218 N N . GLU A 1 165 ? 11.867 77.312 50.062 1 91.94 165 GLU A N 1
ATOM 1219 C CA . GLU A 1 165 ? 12.766 78.375 50.438 1 91.94 165 GLU A CA 1
ATOM 1220 C C . GLU A 1 165 ? 12.969 79.312 49.25 1 91.94 165 GLU A C 1
ATOM 1222 O O . GLU A 1 165 ? 13.047 78.938 48.094 1 91.94 165 GLU A O 1
ATOM 1227 N N . PRO A 1 166 ? 12.984 80.625 49.562 1 93.19 166 PRO A N 1
ATOM 1228 C CA . PRO A 1 166 ? 13.188 81.625 48.5 1 93.19 166 PRO A CA 1
ATOM 1229 C C . PRO A 1 166 ? 14.664 81.812 48.125 1 93.19 166 PRO A C 1
ATOM 1231 O O . PRO A 1 166 ? 15.531 81.688 49 1 93.19 166 PRO A O 1
ATOM 1234 N N . GLU A 1 167 ? 14.914 82 47 1 92.19 167 GLU A N 1
ATOM 1235 C CA . GLU A 1 167 ? 16.219 82.312 46.438 1 92.19 167 GLU A CA 1
ATOM 1236 C C . GLU A 1 167 ? 16.125 83.438 45.406 1 92.19 167 GLU A C 1
ATOM 1238 O O . GLU A 1 167 ? 15.391 83.312 44.438 1 92.19 167 GLU A O 1
ATOM 1243 N N . VAL A 1 168 ? 16.781 84.5 45.656 1 95.31 168 VAL A N 1
ATOM 1244 C CA . VAL A 1 168 ? 16.766 85.625 44.688 1 95.31 168 VAL A CA 1
ATOM 1245 C C . VAL A 1 168 ? 17.828 85.375 43.625 1 95.31 168 VAL A C 1
ATOM 1247 O O . VAL A 1 168 ? 18.953 84.938 43.938 1 95.31 168 VAL A O 1
ATOM 1250 N N . GLN A 1 169 ? 17.5 85.625 42.406 1 95.56 169 GLN A N 1
ATOM 1251 C CA . GLN A 1 169 ? 18.422 85.438 41.281 1 95.56 169 GLN A CA 1
ATOM 1252 C C . GLN A 1 169 ? 19.062 86.812 40.906 1 95.56 169 GLN A C 1
ATOM 1254 O O . GLN A 1 169 ? 18.406 87.625 40.312 1 95.56 169 GLN A O 1
ATOM 1259 N N . ASN A 1 170 ? 20.312 86.875 41.188 1 96.44 170 ASN A N 1
ATOM 1260 C CA . ASN A 1 170 ? 21.031 88.125 40.938 1 96.44 170 ASN A CA 1
ATOM 1261 C C . ASN A 1 170 ? 21.328 88.312 39.469 1 96.44 170 ASN A C 1
ATOM 1263 O O . ASN A 1 170 ? 21.172 87.438 38.656 1 96.44 170 ASN A O 1
ATOM 1267 N N . GLU A 1 171 ? 21.719 89.625 39.125 1 96.69 171 GLU A N 1
ATOM 1268 C CA . GLU A 1 171 ? 21.969 89.938 37.75 1 96.69 171 GLU A CA 1
ATOM 1269 C C . GLU A 1 171 ? 23.047 89.062 37.125 1 96.69 171 GLU A C 1
ATOM 1271 O O . GLU A 1 171 ? 23 88.75 35.938 1 96.69 171 GLU A O 1
ATOM 1276 N N . SER A 1 172 ? 23.984 88.625 37.938 1 95.56 172 SER A N 1
ATOM 1277 C CA . SER A 1 172 ? 25.062 87.75 37.438 1 95.56 172 SER A CA 1
ATOM 1278 C C . SER A 1 172 ? 24.516 86.438 37 1 95.56 172 SER A C 1
ATOM 1280 O O . SER A 1 172 ? 24.984 85.875 36 1 95.56 172 SER A O 1
ATOM 1282 N N . VAL A 1 173 ? 23.578 85.875 37.656 1 94.31 173 VAL A N 1
ATOM 1283 C CA . VAL A 1 173 ? 22.953 84.625 37.344 1 94.31 173 VAL A CA 1
ATOM 1284 C C . VAL A 1 173 ? 22.094 84.75 36.094 1 94.31 173 VAL A C 1
ATOM 1286 O O . VAL A 1 173 ? 22.109 83.875 35.219 1 94.31 173 VAL A O 1
ATOM 1289 N N . LEU A 1 174 ? 21.344 85.812 35.969 1 95.94 174 LEU A N 1
ATOM 1290 C CA . LEU A 1 174 ? 20.453 86.062 34.844 1 95.94 174 LEU A CA 1
ATOM 1291 C C . LEU A 1 174 ? 21.25 86.25 33.562 1 95.94 174 LEU A C 1
ATOM 1293 O O . LEU A 1 174 ? 20.781 85.938 32.469 1 95.94 174 LEU A O 1
ATOM 1297 N N . ALA A 1 175 ? 22.484 86.75 33.719 1 94.38 175 ALA A N 1
ATOM 1298 C CA . ALA A 1 175 ? 23.312 87.125 32.562 1 94.38 175 ALA A CA 1
ATOM 1299 C C . ALA A 1 175 ? 24.25 85.938 32.219 1 94.38 175 ALA A C 1
ATOM 1301 O O . ALA A 1 175 ? 24.922 86 31.188 1 94.38 175 ALA A O 1
ATOM 1302 N N . ASP A 1 176 ? 24.234 84.875 32.938 1 94.12 176 ASP A N 1
ATOM 1303 C CA . ASP A 1 176 ? 25.188 83.812 32.719 1 94.12 176 ASP A CA 1
ATOM 1304 C C . ASP A 1 176 ? 24.828 82.938 31.5 1 94.12 176 ASP A C 1
ATOM 1306 O O . ASP A 1 176 ? 23.969 82.062 31.578 1 94.12 176 ASP A O 1
ATOM 1310 N N . GLU A 1 177 ? 25.469 83.125 30.422 1 92 177 GLU A N 1
ATOM 1311 C CA . GLU A 1 177 ? 25.219 82.438 29.188 1 92 177 GLU A CA 1
ATOM 1312 C C . GLU A 1 177 ? 26.344 81.375 28.906 1 92 177 GLU A C 1
ATOM 1314 O O . GLU A 1 177 ? 26.625 81.062 27.75 1 92 177 GLU A O 1
ATOM 1319 N N . SER A 1 178 ? 26.969 81.062 29.984 1 92.38 178 SER A N 1
ATOM 1320 C CA . SER A 1 178 ? 28 80.062 29.812 1 92.38 178 SER A CA 1
ATOM 1321 C C . SER A 1 178 ? 27.422 78.75 29.344 1 92.38 178 SER A C 1
ATOM 1323 O O . SER A 1 178 ? 26.312 78.375 29.719 1 92.38 178 SER A O 1
ATOM 1325 N N . PRO A 1 179 ? 28.141 78.125 28.484 1 88.56 179 PRO A N 1
ATOM 1326 C CA . PRO A 1 179 ? 27.641 76.812 27.969 1 88.56 179 PRO A CA 1
ATOM 1327 C C . PRO A 1 179 ? 27.547 75.75 29.062 1 88.56 179 PRO A C 1
ATOM 1329 O O . PRO A 1 179 ? 28.391 75.75 29.969 1 88.56 179 PRO A O 1
ATOM 1332 N N . THR A 1 180 ? 26.453 75 28.984 1 80.62 180 THR A N 1
ATOM 1333 C CA . THR A 1 180 ? 26.281 73.938 29.922 1 80.62 180 THR A CA 1
ATOM 1334 C C . THR A 1 180 ? 26.797 72.625 29.312 1 80.62 180 THR A C 1
ATOM 1336 O O . THR A 1 180 ? 26.953 72.5 28.094 1 80.62 180 THR A O 1
ATOM 1339 N N . ALA A 1 181 ? 27 71.562 30.094 1 69.5 181 ALA A N 1
ATOM 1340 C CA . ALA A 1 181 ? 27.422 70.25 29.641 1 69.5 181 ALA A CA 1
ATOM 1341 C C . ALA A 1 181 ? 26.328 69.562 28.828 1 69.5 181 ALA A C 1
ATOM 1343 O O . ALA A 1 181 ? 26.609 68.688 28.016 1 69.5 181 ALA A O 1
ATOM 1344 N N . ALA A 1 182 ? 25.062 69.875 29.125 1 65.06 182 ALA A N 1
ATOM 1345 C CA . ALA A 1 182 ? 23.906 69.25 28.484 1 65.06 182 ALA A CA 1
ATOM 1346 C C . ALA A 1 182 ? 23.594 69.875 27.156 1 65.06 182 ALA A C 1
ATOM 1348 O O . ALA A 1 182 ? 22.703 69.438 26.438 1 65.06 182 ALA A O 1
ATOM 1349 N N . GLY A 1 183 ? 24.422 70.875 26.766 1 69.75 183 GLY A N 1
ATOM 1350 C CA . GLY A 1 183 ? 24.109 71.625 25.578 1 69.75 183 GLY A CA 1
ATOM 1351 C C . GLY A 1 183 ? 23.25 72.875 25.859 1 69.75 183 GLY A C 1
ATOM 1352 O O . GLY A 1 183 ? 22.469 72.875 26.812 1 69.75 183 GLY A O 1
ATOM 1353 N N . GLY A 1 184 ? 23.562 73.938 25.422 1 77.62 184 GLY A N 1
ATOM 1354 C CA . GLY A 1 184 ? 22.844 75.188 25.625 1 77.62 184 GLY A CA 1
ATOM 1355 C C . GLY A 1 184 ? 23.547 76.125 26.578 1 77.62 184 GLY A C 1
ATOM 1356 O O . GLY A 1 184 ? 24.781 76.062 26.734 1 77.62 184 GLY A O 1
ATOM 1357 N N . VAL A 1 185 ? 22.812 77 27.219 1 87.81 185 VAL A N 1
ATOM 1358 C CA . VAL A 1 185 ? 23.406 78 28.078 1 87.81 185 VAL A CA 1
ATOM 1359 C C . VAL A 1 185 ? 22.797 77.938 29.469 1 87.81 185 VAL A C 1
ATOM 1361 O O . VAL A 1 185 ? 21.688 77.375 29.641 1 87.81 185 VAL A O 1
ATOM 1364 N N . GLU A 1 186 ? 23.5 78.438 30.484 1 88.62 186 GLU A N 1
ATOM 1365 C CA . GLU A 1 186 ? 23.141 78.25 31.891 1 88.62 186 GLU A CA 1
ATOM 1366 C C . GLU A 1 186 ? 21.844 79 32.219 1 88.62 186 GLU A C 1
ATOM 1368 O O . GLU A 1 186 ? 21.062 78.562 33.062 1 88.62 186 GLU A O 1
ATOM 1373 N N . ASN A 1 187 ? 21.594 80.062 31.594 1 92.56 187 ASN A N 1
ATOM 1374 C CA . ASN A 1 187 ? 20.391 80.812 31.953 1 92.56 187 ASN A CA 1
ATOM 1375 C C . ASN A 1 187 ? 19.234 80.562 31 1 92.56 187 ASN A C 1
ATOM 1377 O O . ASN A 1 187 ? 18.344 81.375 30.844 1 92.56 187 ASN A O 1
ATOM 1381 N N . GLU A 1 188 ? 19.266 79.438 30.359 1 92.12 188 GLU A N 1
ATOM 1382 C CA . GLU A 1 188 ? 18.203 79.062 29.422 1 92.12 188 GLU A CA 1
ATOM 1383 C C . GLU A 1 188 ? 16.844 79 30.125 1 92.12 188 GLU A C 1
ATOM 1385 O O . GLU A 1 188 ? 15.828 79.375 29.516 1 92.12 188 GLU A O 1
ATOM 1390 N N . TRP A 1 189 ? 16.812 78.688 31.359 1 92.88 189 TRP A N 1
ATOM 1391 C CA . TRP A 1 189 ? 15.578 78.688 32.156 1 92.88 189 TRP A CA 1
ATOM 1392 C C . TRP A 1 189 ? 14.938 80.062 32.156 1 92.88 189 TRP A C 1
ATOM 1394 O O . TRP A 1 189 ? 13.711 80.188 32.25 1 92.88 189 TRP A O 1
ATOM 1404 N N . TYR A 1 190 ? 15.648 81.062 32.031 1 93.81 190 TYR A N 1
ATOM 1405 C CA . TYR A 1 190 ? 15.211 82.438 32.031 1 93.81 190 TYR A CA 1
ATOM 1406 C C . TYR A 1 190 ? 15.07 83 30.609 1 93.81 190 TYR A C 1
ATOM 1408 O O . TYR A 1 190 ? 14.023 83.562 30.25 1 93.81 190 TYR A O 1
ATOM 1416 N N . ARG A 1 191 ? 15.938 82.625 29.75 1 94.38 191 ARG A N 1
ATOM 1417 C CA . ARG A 1 191 ? 16.062 83.312 28.453 1 94.38 191 ARG A CA 1
ATOM 1418 C C . ARG A 1 191 ? 15.109 82.688 27.422 1 94.38 191 ARG A C 1
ATOM 1420 O O . ARG A 1 191 ? 14.656 83.375 26.516 1 94.38 191 ARG A O 1
ATOM 1427 N N . CYS A 1 192 ? 14.82 81.5 27.531 1 94.12 192 CYS A N 1
ATOM 1428 C CA . CYS A 1 192 ? 14.07 80.812 26.5 1 94.12 192 CYS A CA 1
ATOM 1429 C C . CYS A 1 192 ? 12.758 81.5 26.188 1 94.12 192 CYS A C 1
ATOM 1431 O O . CYS A 1 192 ? 12.5 81.875 25.047 1 94.12 192 CYS A O 1
ATOM 1433 N N . SER A 1 193 ? 11.922 81.688 27.156 1 95.81 193 SER A N 1
ATOM 1434 C CA . SER A 1 193 ? 10.602 82.312 26.953 1 95.81 193 SER A CA 1
ATOM 1435 C C . SER A 1 193 ? 10.703 83.812 26.703 1 95.81 193 SER A C 1
ATOM 1437 O O . SER A 1 193 ? 9.844 84.375 26.047 1 95.81 193 SER A O 1
ATOM 1439 N N . ILE A 1 194 ? 11.797 84.438 27.266 1 96.06 194 ILE A N 1
ATOM 1440 C CA . ILE A 1 194 ? 12.023 85.812 27.031 1 96.06 194 ILE A CA 1
ATOM 1441 C C . ILE A 1 194 ? 12.352 86.062 25.562 1 96.06 194 ILE A C 1
ATOM 1443 O O . ILE A 1 194 ? 11.797 87 24.938 1 96.06 194 ILE A O 1
ATOM 1447 N N . ARG A 1 195 ? 13.188 85.25 25.016 1 94.06 195 ARG A N 1
ATOM 1448 C CA . ARG A 1 195 ? 13.633 85.375 23.641 1 94.06 195 ARG A CA 1
ATOM 1449 C C . ARG A 1 195 ? 12.516 85 22.672 1 94.06 195 ARG A C 1
ATOM 1451 O O . ARG A 1 195 ? 12.266 85.75 21.688 1 94.06 195 ARG A O 1
ATOM 1458 N N . SER A 1 196 ? 11.836 83.938 22.938 1 93.69 196 SER A N 1
ATOM 1459 C CA . SER A 1 196 ? 10.859 83.438 22 1 93.69 196 SER A CA 1
ATOM 1460 C C . SER A 1 196 ? 9.508 84.125 22.172 1 93.69 196 SER A C 1
ATOM 1462 O O . SER A 1 196 ? 8.648 84 21.281 1 93.69 196 SER A O 1
ATOM 1464 N N . LYS A 1 197 ? 9.242 84.688 23.312 1 95.56 197 LYS A N 1
ATOM 1465 C CA . LYS A 1 197 ? 7.941 85.25 23.672 1 95.56 197 LYS A CA 1
ATOM 1466 C C . LYS A 1 197 ? 6.844 84.188 23.594 1 95.56 197 LYS A C 1
ATOM 1468 O O . LYS A 1 197 ? 5.715 84.5 23.203 1 95.56 197 LYS A O 1
ATOM 1473 N N . ALA A 1 198 ? 7.355 83.062 23.812 1 95.38 198 ALA A N 1
ATOM 1474 C CA . ALA A 1 198 ? 6.449 81.938 23.797 1 95.38 198 ALA A CA 1
ATOM 1475 C C . ALA A 1 198 ? 6.793 80.938 24.922 1 95.38 198 ALA A C 1
ATOM 1477 O O . ALA A 1 198 ? 7.855 81 25.531 1 95.38 198 ALA A O 1
ATOM 1478 N N . LEU A 1 199 ? 5.875 80.062 25.172 1 96.44 199 LEU A N 1
ATOM 1479 C CA . LEU A 1 199 ? 6.109 79 26.172 1 96.44 199 LEU A CA 1
ATOM 1480 C C . LEU A 1 199 ? 7.262 78.125 25.766 1 96.44 199 LEU A C 1
ATOM 1482 O O . LEU A 1 199 ? 7.363 77.75 24.594 1 96.44 199 LEU A O 1
ATOM 1486 N N . CYS A 1 200 ? 8.109 77.812 26.719 1 95.81 200 CYS A N 1
ATOM 1487 C CA . CYS A 1 200 ? 9.25 76.938 26.453 1 95.81 200 CYS A CA 1
ATOM 1488 C C . CYS A 1 200 ? 9.234 75.688 27.359 1 95.81 200 CYS A C 1
ATOM 1490 O O . CYS A 1 200 ? 8.945 75.812 28.547 1 95.81 200 CYS A O 1
ATOM 1492 N N . LEU A 1 201 ? 9.352 74.625 26.766 1 95.62 201 LEU A N 1
ATOM 1493 C CA . LEU A 1 201 ? 9.703 73.375 27.469 1 95.62 201 LEU A CA 1
ATOM 1494 C C . LEU A 1 201 ? 11.195 73.062 27.328 1 95.62 201 LEU A C 1
ATOM 1496 O O . LEU A 1 201 ? 11.672 72.75 26.234 1 95.62 201 LEU A O 1
ATOM 1500 N N . LEU A 1 202 ? 11.891 73.188 28.422 1 93.94 202 LEU A N 1
ATOM 1501 C CA . LEU A 1 202 ? 13.328 72.938 28.359 1 93.94 202 LEU A CA 1
ATOM 1502 C C . LEU A 1 202 ? 13.664 71.5 28.219 1 93.94 202 LEU A C 1
ATOM 1504 O O . LEU A 1 202 ? 12.859 70.625 28.594 1 93.94 202 LEU A O 1
ATOM 1508 N N . GLU A 1 203 ? 14.797 71.25 27.641 1 93.06 203 GLU A N 1
ATOM 1509 C CA . GLU A 1 203 ? 15.312 69.875 27.594 1 93.06 203 GLU A CA 1
ATOM 1510 C C . GLU A 1 203 ? 15.641 69.375 29 1 93.06 203 GLU A C 1
ATOM 1512 O O . GLU A 1 203 ? 15.914 70.125 29.906 1 93.06 203 GLU A O 1
ATOM 1517 N N . PRO A 1 204 ? 15.555 68 29.125 1 93 204 PRO A N 1
ATOM 1518 C CA . PRO A 1 204 ? 15.93 67.438 30.422 1 93 204 PRO A CA 1
ATOM 1519 C C . PRO A 1 204 ? 17.359 67.812 30.844 1 93 204 PRO A C 1
ATOM 1521 O O . PRO A 1 204 ? 18.281 67.75 30.016 1 93 204 PRO A O 1
ATOM 1524 N N . TYR A 1 205 ? 17.5 68.25 32.094 1 88.5 205 TYR A N 1
ATOM 1525 C CA . TYR A 1 205 ? 18.828 68.625 32.594 1 88.5 205 TYR A CA 1
ATOM 1526 C C . TYR A 1 205 ? 18.953 68.25 34.062 1 88.5 205 TYR A C 1
ATOM 1528 O O . TYR A 1 205 ? 17.953 68.188 34.781 1 88.5 205 TYR A O 1
ATOM 1536 N N . LEU A 1 206 ? 20.188 68.125 34.5 1 86.12 206 LEU A N 1
ATOM 1537 C CA . LEU A 1 206 ? 20.469 67.875 35.906 1 86.12 206 LEU A CA 1
ATOM 1538 C C . LEU A 1 206 ? 20.719 69.188 36.625 1 86.12 206 LEU A C 1
ATOM 1540 O O . LEU A 1 206 ? 21.422 70.062 36.125 1 86.12 206 LEU A O 1
ATOM 1544 N N . ASP A 1 207 ? 20 69.375 37.688 1 82.06 207 ASP A N 1
ATOM 1545 C CA . ASP A 1 207 ? 20.203 70.562 38.5 1 82.06 207 ASP A CA 1
ATOM 1546 C C . ASP A 1 207 ? 20.281 70.188 40 1 82.06 207 ASP A C 1
ATOM 1548 O O . ASP A 1 207 ? 19.844 69.125 40.406 1 82.06 207 ASP A O 1
ATOM 1552 N N . ASP A 1 208 ? 20.984 71.062 40.656 1 76.81 208 ASP A N 1
ATOM 1553 C CA . ASP A 1 208 ? 21.109 70.875 42.125 1 76.81 208 ASP A CA 1
ATOM 1554 C C . ASP A 1 208 ? 19.891 71.438 42.844 1 76.81 208 ASP A C 1
ATOM 1556 O O . ASP A 1 208 ? 19.547 72.562 42.719 1 76.81 208 ASP A O 1
ATOM 1560 N N . VAL A 1 209 ? 19.156 70.562 43.281 1 74.62 209 VAL A N 1
ATOM 1561 C CA . VAL A 1 209 ? 18.078 70.938 44.188 1 74.62 209 VAL A CA 1
ATOM 1562 C C . VAL A 1 209 ? 18.438 70.562 45.625 1 74.62 209 VAL A C 1
ATOM 1564 O O . VAL A 1 209 ? 18.359 69.438 46.031 1 74.62 209 VAL A O 1
ATOM 1567 N N . GLY A 1 210 ? 18.734 71.625 46.406 1 67.19 210 GLY A N 1
ATOM 1568 C CA . GLY A 1 210 ? 19.344 71.312 47.688 1 67.19 210 GLY A CA 1
ATOM 1569 C C . GLY A 1 210 ? 20.672 70.625 47.562 1 67.19 210 GLY A C 1
ATOM 1570 O O . GLY A 1 210 ? 21.578 71.062 46.875 1 67.19 210 GLY A O 1
ATOM 1571 N N . SER A 1 211 ? 20.719 69.5 48.219 1 70.44 211 SER A N 1
ATOM 1572 C CA . SER A 1 211 ? 21.969 68.75 48.25 1 70.44 211 SER A CA 1
ATOM 1573 C C . SER A 1 211 ? 21.953 67.625 47.219 1 70.44 211 SER A C 1
ATOM 1575 O O . SER A 1 211 ? 22.953 66.938 47.062 1 70.44 211 SER A O 1
ATOM 1577 N N . GLN A 1 212 ? 20.875 67.562 46.469 1 77.25 212 GLN A N 1
ATOM 1578 C CA . GLN A 1 212 ? 20.781 66.438 45.562 1 77.25 212 GLN A CA 1
ATOM 1579 C C . GLN A 1 212 ? 20.641 66.875 44.094 1 77.25 212 GLN A C 1
ATOM 1581 O O . GLN A 1 212 ? 20.016 67.938 43.844 1 77.25 212 GLN A O 1
ATOM 1586 N N . LYS A 1 213 ? 21.344 66.125 43.25 1 85 213 LYS A N 1
ATOM 1587 C CA . LYS A 1 213 ? 21.172 66.312 41.844 1 85 213 LYS A CA 1
ATOM 1588 C C . LYS A 1 213 ? 19.906 65.625 41.312 1 85 213 LYS A C 1
ATOM 1590 O O . LYS A 1 213 ? 19.75 64.438 41.469 1 85 213 LYS A O 1
ATOM 1595 N N . VAL A 1 214 ? 19.031 66.438 40.781 1 86.56 214 VAL A N 1
ATOM 1596 C CA . VAL A 1 214 ? 17.75 65.875 40.344 1 86.56 214 VAL A CA 1
ATOM 1597 C C . VAL A 1 214 ? 17.578 66.188 38.844 1 86.56 214 VAL A C 1
ATOM 1599 O O . VAL A 1 214 ? 17.875 67.25 38.375 1 86.56 214 VAL A O 1
ATOM 1602 N N . LEU A 1 215 ? 17.234 65.125 38.125 1 89.88 215 LEU A N 1
ATOM 1603 C CA . LEU A 1 215 ? 16.859 65.312 36.719 1 89.88 215 LEU A CA 1
ATOM 1604 C C . LEU A 1 215 ? 15.508 66.062 36.594 1 89.88 215 LEU A C 1
ATOM 1606 O O . LEU A 1 215 ? 14.516 65.562 37.156 1 89.88 215 LEU A O 1
ATOM 1610 N N . MET A 1 216 ? 15.531 67.125 35.969 1 92.56 216 MET A N 1
ATOM 1611 C CA . MET A 1 216 ? 14.297 67.875 35.875 1 92.56 216 MET A CA 1
ATOM 1612 C C . MET A 1 216 ? 14.164 68.625 34.531 1 92.56 216 MET A C 1
ATOM 1614 O O . MET A 1 216 ? 15.062 68.5 33.688 1 92.56 216 MET A O 1
ATOM 1618 N N . THR A 1 217 ? 13.047 69.062 34.219 1 93.56 217 THR A N 1
ATOM 1619 C CA . THR A 1 217 ? 12.781 70 33.156 1 93.56 217 THR A CA 1
ATOM 1620 C C . THR A 1 217 ? 11.992 71.188 33.656 1 93.56 217 THR A C 1
ATOM 1622 O O . THR A 1 217 ? 11.609 71.25 34.812 1 93.56 217 THR A O 1
ATOM 1625 N N . SER A 1 218 ? 11.984 72.25 32.844 1 95.06 218 SER A N 1
ATOM 1626 C CA . SER A 1 218 ? 11.281 73.438 33.219 1 95.06 218 SER A CA 1
ATOM 1627 C C . SER A 1 218 ? 10.305 73.875 32.125 1 95.06 218 SER A C 1
ATOM 1629 O O . SER A 1 218 ? 10.578 73.688 30.922 1 95.06 218 SER A O 1
ATOM 1631 N N . VAL A 1 219 ? 9.203 74.312 32.562 1 96.81 219 VAL A N 1
ATOM 1632 C CA . VAL A 1 219 ? 8.25 75 31.688 1 96.81 219 VAL A CA 1
ATOM 1633 C C . VAL A 1 219 ? 8.203 76.5 32.031 1 96.81 219 VAL A C 1
ATOM 1635 O O . VAL A 1 219 ? 7.988 76.875 33.156 1 96.81 219 VAL A O 1
ATOM 1638 N N . THR A 1 220 ? 8.477 77.312 31.031 1 97.38 220 THR A N 1
ATOM 1639 C CA . THR A 1 220 ? 8.508 78.75 31.25 1 97.38 220 THR A CA 1
ATOM 1640 C C . THR A 1 220 ? 7.535 79.438 30.312 1 97.38 220 THR A C 1
ATOM 1642 O O . THR A 1 220 ? 7.348 79 29.172 1 97.38 220 THR A O 1
ATOM 1645 N N . VAL A 1 221 ? 6.898 80.438 30.812 1 97.56 221 VAL A N 1
ATOM 1646 C CA . VAL A 1 221 ? 5.918 81.188 30.047 1 97.56 221 VAL A CA 1
ATOM 1647 C C . VAL A 1 221 ? 6.266 82.688 30.109 1 97.56 221 VAL A C 1
ATOM 1649 O O . VAL A 1 221 ? 6.625 83.188 31.156 1 97.56 221 VAL A O 1
ATOM 1652 N N . PRO A 1 222 ? 6.18 83.375 28.984 1 97.62 222 PRO A N 1
ATOM 1653 C CA . PRO A 1 222 ? 6.418 84.812 28.984 1 97.62 222 PRO A CA 1
ATOM 1654 C C . PRO A 1 222 ? 5.242 85.625 29.562 1 97.62 222 PRO A C 1
ATOM 1656 O O . PRO A 1 222 ? 4.086 85.188 29.391 1 97.62 222 PRO A O 1
ATOM 1659 N N . LEU A 1 223 ? 5.523 86.625 30.297 1 97.56 223 LEU A N 1
ATOM 1660 C CA . LEU A 1 223 ? 4.508 87.562 30.75 1 97.56 223 LEU A CA 1
ATOM 1661 C C . LEU A 1 223 ? 4.344 88.688 29.75 1 97.56 223 LEU A C 1
ATOM 1663 O O . LEU A 1 223 ? 5.172 89.625 29.719 1 97.56 223 LEU A O 1
ATOM 1667 N N . LEU A 1 224 ? 3.227 88.625 29.062 1 95.69 224 LEU A N 1
ATOM 1668 C CA . LEU A 1 224 ? 2.988 89.625 28.016 1 95.69 224 LEU A CA 1
ATOM 1669 C C . LEU A 1 224 ? 1.781 90.5 28.344 1 95.69 224 LEU A C 1
ATOM 1671 O O . LEU A 1 224 ? 0.758 90 28.812 1 95.69 224 LEU A O 1
ATOM 1675 N N . GLU A 1 225 ? 1.906 91.688 28.25 1 92.12 225 GLU A N 1
ATOM 1676 C CA . GLU A 1 225 ? 0.817 92.688 28.297 1 92.12 225 GLU A CA 1
ATOM 1677 C C . GLU A 1 225 ? 0.743 93.5 27 1 92.12 225 GLU A C 1
ATOM 1679 O O . GLU A 1 225 ? 1.623 94.312 26.719 1 92.12 225 GLU A O 1
ATOM 1684 N N . GLN A 1 226 ? -0.31 93.375 26.234 1 89.06 226 GLN A N 1
ATOM 1685 C CA . GLN A 1 226 ? -0.442 94 24.922 1 89.06 226 GLN A CA 1
ATOM 1686 C C . GLN A 1 226 ? 0.833 93.875 24.109 1 89.06 226 GLN A C 1
ATOM 1688 O O . GLN A 1 226 ? 1.388 94.875 23.625 1 89.06 226 GLN A O 1
ATOM 1693 N N . GLU A 1 227 ? 1.47 92.75 24.062 1 88.88 227 GLU A N 1
ATOM 1694 C CA . GLU A 1 227 ? 2.605 92.312 23.25 1 88.88 227 GLU A CA 1
ATOM 1695 C C . GLU A 1 227 ? 3.922 92.812 23.844 1 88.88 227 GLU A C 1
ATOM 1697 O O . GLU A 1 227 ? 4.992 92.562 23.281 1 88.88 227 GLU A O 1
ATOM 1702 N N . LYS A 1 228 ? 3.77 93.625 24.938 1 94.44 228 LYS A N 1
ATOM 1703 C CA . LYS A 1 228 ? 4.984 94.062 25.625 1 94.44 228 LYS A CA 1
ATOM 1704 C C . LYS A 1 228 ? 5.445 93 26.625 1 94.44 228 LYS A C 1
ATOM 1706 O O . LYS A 1 228 ? 4.652 92.5 27.422 1 94.44 228 LYS A O 1
ATOM 1711 N N . LEU A 1 229 ? 6.691 92.688 26.531 1 96.56 229 LEU A N 1
ATOM 1712 C CA . LEU A 1 229 ? 7.277 91.688 27.422 1 96.56 229 LEU A CA 1
ATOM 1713 C C . LEU A 1 229 ? 7.625 92.25 28.781 1 96.56 229 LEU A C 1
ATOM 1715 O O . LEU A 1 229 ? 8.414 93.25 28.844 1 96.56 229 LEU A O 1
ATOM 1719 N N . LEU A 1 230 ? 7.102 91.75 29.844 1 97.62 230 LEU A N 1
ATOM 1720 C CA . LEU A 1 230 ? 7.32 92.25 31.188 1 97.62 230 LEU A CA 1
ATOM 1721 C C . LEU A 1 230 ? 8.281 91.375 31.969 1 97.62 230 LEU A C 1
ATOM 1723 O O . LEU A 1 230 ? 8.93 91.812 32.906 1 97.62 230 LEU A O 1
ATOM 1727 N N . GLY A 1 231 ? 8.328 90.125 31.594 1 98 231 GLY A N 1
ATOM 1728 C CA . GLY A 1 231 ? 9.109 89.125 32.281 1 98 231 GLY A CA 1
ATOM 1729 C C . GLY A 1 231 ? 8.688 87.688 31.953 1 98 231 GLY A C 1
ATOM 1730 O O . GLY A 1 231 ? 8.242 87.438 30.844 1 98 231 GLY A O 1
ATOM 1731 N N . MET A 1 232 ? 8.984 86.812 32.906 1 98.12 232 MET A N 1
ATOM 1732 C CA . MET A 1 232 ? 8.609 85.438 32.688 1 98.12 232 MET A CA 1
ATOM 1733 C C . MET A 1 232 ? 8.344 84.75 34.031 1 98.12 232 MET A C 1
ATOM 1735 O O . MET A 1 232 ? 8.805 85.188 35.062 1 98.12 232 MET A O 1
ATOM 1739 N N . VAL A 1 233 ? 7.523 83.625 33.938 1 98.19 233 VAL A N 1
ATOM 1740 C CA . VAL A 1 233 ? 7.27 82.75 35.031 1 98.19 233 VAL A CA 1
ATOM 1741 C C . VAL A 1 233 ? 7.672 81.312 34.625 1 98.19 233 VAL A C 1
ATOM 1743 O O . VAL A 1 233 ? 7.531 80.938 33.469 1 98.19 233 VAL A O 1
ATOM 1746 N N . GLY A 1 234 ? 8.219 80.625 35.562 1 97.75 234 GLY A N 1
ATOM 1747 C CA . GLY A 1 234 ? 8.617 79.25 35.281 1 97.75 234 GLY A CA 1
ATOM 1748 C C . GLY A 1 234 ? 8.359 78.312 36.406 1 97.75 234 GLY A C 1
ATOM 1749 O O . GLY A 1 234 ? 8.258 78.688 37.594 1 97.75 234 GLY A O 1
ATOM 1750 N N . VAL A 1 235 ? 8.18 77.062 36.062 1 97.31 235 VAL A N 1
ATOM 1751 C CA . VAL A 1 235 ? 8.055 75.938 37.031 1 97.31 235 VAL A CA 1
ATOM 1752 C C . VAL A 1 235 ? 9.016 74.812 36.656 1 97.31 235 VAL A C 1
ATOM 1754 O O . VAL A 1 235 ? 9.234 74.562 35.5 1 97.31 235 VAL A O 1
ATOM 1757 N N . ASP A 1 236 ? 9.641 74.25 37.688 1 95.69 236 ASP A N 1
ATOM 1758 C CA . ASP A 1 236 ? 10.508 73.062 37.531 1 95.69 236 ASP A CA 1
ATOM 1759 C C . ASP A 1 236 ? 9.805 71.812 38 1 95.69 236 ASP A C 1
ATOM 1761 O O . ASP A 1 236 ? 9.203 71.75 39.062 1 95.69 236 ASP A O 1
ATOM 1765 N N . ILE A 1 237 ? 9.852 70.75 37.188 1 94.44 237 ILE A N 1
ATOM 1766 C CA . ILE A 1 237 ? 9.242 69.5 37.562 1 94.44 237 ILE A CA 1
ATOM 1767 C C . ILE A 1 237 ? 10.281 68.375 37.5 1 94.44 237 ILE A C 1
ATOM 1769 O O . ILE A 1 237 ? 11.172 68.438 36.625 1 94.44 237 ILE A O 1
ATOM 1773 N N . SER A 1 238 ? 10.094 67.438 38.406 1 92.94 238 SER A N 1
ATOM 1774 C CA . SER A 1 238 ? 10.992 66.25 38.438 1 92.94 238 SER A CA 1
ATOM 1775 C C . SER A 1 238 ? 10.664 65.25 37.312 1 92.94 238 SER A C 1
ATOM 1777 O O . SER A 1 238 ? 9.492 65.062 37.031 1 92.94 238 SER A O 1
ATOM 1779 N N . LEU A 1 239 ? 11.664 64.625 36.75 1 92.81 239 LEU A N 1
ATOM 1780 C CA . LEU A 1 239 ? 11.453 63.625 35.719 1 92.81 239 LEU A CA 1
ATOM 1781 C C . LEU A 1 239 ? 11.547 62.219 36.312 1 92.81 239 LEU A C 1
ATOM 1783 O O . LEU A 1 239 ? 11.453 61.219 35.594 1 92.81 239 LEU A O 1
ATOM 1787 N N . THR A 1 240 ? 11.664 62.094 37.594 1 89 240 THR A N 1
ATOM 1788 C CA . THR A 1 240 ? 11.703 60.812 38.25 1 89 240 THR A CA 1
ATOM 1789 C C . THR A 1 240 ? 10.414 60.031 38.031 1 89 240 THR A C 1
ATOM 1791 O O . THR A 1 240 ? 10.445 58.812 37.844 1 89 240 THR A O 1
ATOM 1794 N N . ALA A 1 241 ? 9.328 60.688 38 1 88.19 241 ALA A N 1
ATOM 1795 C CA . ALA A 1 241 ? 8.039 60.062 37.781 1 88.19 241 ALA A CA 1
ATOM 1796 C C . ALA A 1 241 ? 7.969 59.469 36.375 1 88.19 241 ALA A C 1
ATOM 1798 O O . ALA A 1 241 ? 7.352 58.406 36.156 1 88.19 241 ALA A O 1
ATOM 1799 N N . LEU A 1 242 ? 8.578 60.062 35.438 1 93.44 242 LEU A N 1
ATOM 1800 C CA . LEU A 1 242 ? 8.555 59.594 34.062 1 93.44 242 LEU A CA 1
ATOM 1801 C C . LEU A 1 242 ? 9.398 58.312 33.938 1 93.44 242 LEU A C 1
ATOM 1803 O O . LEU A 1 242 ? 9.062 57.406 33.156 1 93.44 242 LEU A O 1
ATOM 1807 N N . GLN A 1 243 ? 10.492 58.281 34.656 1 91.75 243 GLN A N 1
ATOM 1808 C CA . GLN A 1 243 ? 11.312 57.062 34.688 1 91.75 243 GLN A CA 1
ATOM 1809 C C . GLN A 1 243 ? 10.523 55.875 35.156 1 91.75 243 GLN A C 1
ATOM 1811 O O . GLN A 1 243 ? 10.641 54.781 34.625 1 91.75 243 GLN A O 1
ATOM 1816 N N . SER A 1 244 ? 9.734 56.062 36.156 1 90.81 244 SER A N 1
ATOM 1817 C CA . SER A 1 244 ? 8.891 54.969 36.688 1 90.81 244 SER A CA 1
ATOM 1818 C C . SER A 1 244 ? 7.852 54.531 35.656 1 90.81 244 SER A C 1
ATOM 1820 O O . SER A 1 244 ? 7.539 53.344 35.531 1 90.81 244 SER A O 1
ATOM 1822 N N . LEU A 1 245 ? 7.352 55.469 34.938 1 89.75 245 LEU A N 1
ATOM 1823 C CA . LEU A 1 245 ? 6.363 55.156 33.906 1 89.75 245 LEU A CA 1
ATOM 1824 C C . LEU A 1 245 ? 6.973 54.312 32.812 1 89.75 245 LEU A C 1
ATOM 1826 O O . LEU A 1 245 ? 6.348 53.344 32.344 1 89.75 245 LEU A O 1
ATOM 1830 N N . VAL A 1 246 ? 8.164 54.625 32.406 1 92.5 246 VAL A N 1
ATOM 1831 C CA . VAL A 1 246 ? 8.859 53.875 31.328 1 92.5 246 VAL A CA 1
ATOM 1832 C C . VAL A 1 246 ? 9.148 52.469 31.781 1 92.5 246 VAL A C 1
ATOM 1834 O O . VAL A 1 246 ? 8.961 51.5 31.016 1 92.5 246 VAL A O 1
ATOM 1837 N N . LYS A 1 247 ? 9.516 52.281 33 1 91.69 247 LYS A N 1
ATOM 1838 C CA . LYS A 1 247 ? 9.82 50.969 33.531 1 91.69 247 LYS A CA 1
ATOM 1839 C C . LYS A 1 247 ? 8.555 50.094 33.625 1 91.69 247 LYS A C 1
ATOM 1841 O O . LYS A 1 247 ? 8.578 48.906 33.281 1 91.69 247 LYS A O 1
ATOM 1846 N N . GLU A 1 248 ? 7.512 50.719 34.031 1 89.06 248 GLU A N 1
ATOM 1847 C CA . GLU A 1 248 ? 6.242 50 34.125 1 89.06 248 GLU A CA 1
ATOM 1848 C C . GLU A 1 248 ? 5.742 49.562 32.75 1 89.06 248 GLU A C 1
ATOM 1850 O O . GLU A 1 248 ? 5.168 48.5 32.625 1 89.06 248 GLU A O 1
ATOM 1855 N N . MET A 1 249 ? 5.949 50.375 31.828 1 88.44 249 MET A N 1
ATOM 1856 C CA . MET A 1 249 ? 5.535 50.062 30.453 1 88.44 249 MET A CA 1
ATOM 1857 C C . MET A 1 249 ? 6.266 48.844 29.938 1 88.44 249 MET A C 1
ATOM 1859 O O . MET A 1 249 ? 5.648 47.938 29.344 1 88.44 249 MET A O 1
ATOM 1863 N N . ASP A 1 250 ? 7.516 48.875 30.125 1 86.81 250 ASP A N 1
ATOM 1864 C CA . ASP A 1 250 ? 8.312 47.75 29.625 1 86.81 250 ASP A CA 1
ATOM 1865 C C . ASP A 1 250 ? 7.879 46.438 30.297 1 86.81 250 ASP A C 1
ATOM 1867 O O . ASP A 1 250 ? 7.785 45.406 29.641 1 86.81 250 ASP A O 1
ATOM 1871 N N . GLN A 1 251 ? 7.586 46.531 31.547 1 88.44 251 GLN A N 1
ATOM 1872 C CA . GLN A 1 251 ? 7.172 45.312 32.281 1 88.44 251 GLN A CA 1
ATOM 1873 C C . GLN A 1 251 ? 5.84 44.781 31.734 1 88.44 251 GLN A C 1
ATOM 1875 O O . GLN A 1 251 ? 5.641 43.562 31.641 1 88.44 251 GLN A O 1
ATOM 1880 N N . GLU A 1 252 ? 5.02 45.688 31.422 1 85.88 252 GLU A N 1
ATOM 1881 C CA . GLU A 1 252 ? 3.707 45.312 30.922 1 85.88 252 GLU A CA 1
ATOM 1882 C C . GLU A 1 252 ? 3.797 44.781 29.484 1 85.88 252 GLU A C 1
ATOM 1884 O O . GLU A 1 252 ? 3.023 43.906 29.094 1 85.88 252 GLU A O 1
ATOM 1889 N N . LEU A 1 253 ? 4.766 45.312 28.828 1 87.25 253 LEU A N 1
ATOM 1890 C CA . LEU A 1 253 ? 4.949 44.906 27.453 1 87.25 253 LEU A CA 1
ATOM 1891 C C . LEU A 1 253 ? 5.84 43.688 27.359 1 87.25 253 LEU A C 1
ATOM 1893 O O . LEU A 1 253 ? 7.051 43.75 27.562 1 87.25 253 LEU A O 1
ATOM 1897 N N . TYR A 1 254 ? 5.383 42.594 27.094 1 86.19 254 TYR A N 1
ATOM 1898 C CA . TYR A 1 254 ? 6.043 41.312 26.875 1 86.19 254 TYR A CA 1
ATOM 1899 C C . TYR A 1 254 ? 6.98 40.969 28.016 1 86.19 254 TYR A C 1
ATOM 1901 O O . TYR A 1 254 ? 8.125 40.594 27.797 1 86.19 254 TYR A O 1
ATOM 1909 N N . GLU A 1 255 ? 6.547 41.375 29.312 1 85.81 255 GLU A N 1
ATOM 1910 C CA . GLU A 1 255 ? 7.215 41 30.547 1 85.81 255 GLU A CA 1
ATOM 1911 C C . GLU A 1 255 ? 8.625 41.562 30.609 1 85.81 255 GLU A C 1
ATOM 1913 O O . GLU A 1 255 ? 9.555 40.906 31.078 1 85.81 255 GLU A O 1
ATOM 1918 N N . GLY A 1 256 ? 8.812 42.625 30 1 88.62 256 GLY A N 1
ATOM 1919 C CA . GLY A 1 256 ? 10.086 43.312 30.141 1 88.62 256 GLY A CA 1
ATOM 1920 C C . GLY A 1 256 ? 11.117 42.875 29.125 1 88.62 256 GLY A C 1
ATOM 1921 O O . GLY A 1 256 ? 12.32 43.094 29.312 1 88.62 256 GLY A O 1
ATOM 1922 N N . GLN A 1 257 ? 10.695 42.281 28.141 1 89.31 257 GLN A N 1
ATOM 1923 C CA . GLN A 1 257 ? 11.648 41.781 27.172 1 89.31 257 GLN A CA 1
ATOM 1924 C C . GLN A 1 257 ? 11.961 42.812 26.094 1 89.31 257 GLN A C 1
ATOM 1926 O O . GLN A 1 257 ? 12.75 42.562 25.188 1 89.31 257 GLN A O 1
ATOM 1931 N N . GLY A 1 258 ? 11.359 43.938 26.188 1 90.94 258 GLY A N 1
ATOM 1932 C CA . GLY A 1 258 ? 11.625 45 25.25 1 90.94 258 GLY A CA 1
ATOM 1933 C C . GLY A 1 258 ? 12.508 46.094 25.828 1 90.94 258 GLY A C 1
ATOM 1934 O O . GLY A 1 258 ? 13.102 45.906 26.891 1 90.94 258 GLY A O 1
ATOM 1935 N N . LYS A 1 259 ? 12.828 47.062 25.094 1 95.44 259 LYS A N 1
ATOM 1936 C CA . LYS A 1 259 ? 13.547 48.281 25.5 1 95.44 259 LYS A CA 1
ATOM 1937 C C . LYS A 1 259 ? 12.734 49.531 25.188 1 95.44 259 LYS A C 1
ATOM 1939 O O . LYS A 1 259 ? 12.023 49.594 24.188 1 95.44 259 LYS A O 1
ATOM 1944 N N . VAL A 1 260 ? 12.789 50.469 26.125 1 95.81 260 VAL A N 1
ATOM 1945 C CA . VAL A 1 260 ? 11.969 51.688 25.969 1 95.81 260 VAL A CA 1
ATOM 1946 C C . VAL A 1 260 ? 12.812 52.906 26.219 1 95.81 260 VAL A C 1
ATOM 1948 O O . VAL A 1 260 ? 13.672 52.938 27.109 1 95.81 260 VAL A O 1
ATOM 1951 N N . LEU A 1 261 ? 12.664 53.938 25.391 1 96.38 261 LEU A N 1
ATOM 1952 C CA . LEU A 1 261 ? 13.297 55.25 25.547 1 96.38 261 LEU A CA 1
ATOM 1953 C C . LEU A 1 261 ? 12.258 56.344 25.516 1 96.38 261 LEU A C 1
ATOM 1955 O O . LEU A 1 261 ? 11.336 56.312 24.688 1 96.38 261 LEU A O 1
ATOM 1959 N N . LEU A 1 262 ? 12.305 57.188 26.453 1 97.06 262 LEU A N 1
ATOM 1960 C CA . LEU A 1 262 ? 11.633 58.469 26.359 1 97.06 262 LEU A CA 1
ATOM 1961 C C . LEU A 1 262 ? 12.633 59.594 26.031 1 97.06 262 LEU A C 1
ATOM 1963 O O . LEU A 1 262 ? 13.57 59.812 26.797 1 97.06 262 LEU A O 1
ATOM 1967 N N . VAL A 1 263 ? 12.398 60.25 24.922 1 96.56 263 VAL A N 1
ATOM 1968 C CA . VAL A 1 263 ? 13.375 61.219 24.469 1 96.56 263 VAL A CA 1
ATOM 1969 C C . VAL A 1 263 ? 12.703 62.562 24.281 1 96.56 263 VAL A C 1
ATOM 1971 O O . VAL A 1 263 ? 11.516 62.656 23.938 1 96.56 263 VAL A O 1
ATOM 1974 N N . SER A 1 264 ? 13.484 63.594 24.609 1 95.31 264 SER A N 1
ATOM 1975 C CA . SER A 1 264 ? 13 64.938 24.422 1 95.31 264 SER A CA 1
ATOM 1976 C C . SER A 1 264 ? 13.109 65.375 22.969 1 95.31 264 SER A C 1
ATOM 1978 O O . SER A 1 264 ? 13.492 64.625 22.109 1 95.31 264 SER A O 1
ATOM 1980 N N . SER A 1 265 ? 12.703 66.625 22.672 1 94.12 265 SER A N 1
ATOM 1981 C CA . SER A 1 265 ? 12.633 67.125 21.312 1 94.12 265 SER A CA 1
ATOM 1982 C C . SER A 1 265 ? 14.008 67.188 20.656 1 94.12 265 SER A C 1
ATOM 1984 O O . SER A 1 265 ? 14.117 67 19.438 1 94.12 265 SER A O 1
ATOM 1986 N N . GLN A 1 266 ? 15.102 67.375 21.422 1 90.62 266 GLN A N 1
ATOM 1987 C CA . GLN A 1 266 ? 16.453 67.375 20.859 1 90.62 266 GLN A CA 1
ATOM 1988 C C . GLN A 1 266 ? 17.172 66.062 21.062 1 90.62 266 GLN A C 1
ATOM 1990 O O . GLN A 1 266 ? 18.391 66 20.906 1 90.62 266 GLN A O 1
ATOM 1995 N N . GLY A 1 267 ? 16.484 65.125 21.562 1 91.38 267 GLY A N 1
ATOM 1996 C CA . GLY A 1 267 ? 17.031 63.781 21.594 1 91.38 267 GLY A CA 1
ATOM 1997 C C . GLY A 1 267 ? 17.672 63.406 22.922 1 91.38 267 GLY A C 1
ATOM 1998 O O . GLY A 1 267 ? 18.438 62.469 23.016 1 91.38 267 GLY A O 1
ATOM 1999 N N . ARG A 1 268 ? 17.422 64.125 23.953 1 92.81 268 ARG A N 1
ATOM 2000 C CA . ARG A 1 268 ? 17.938 63.781 25.281 1 92.81 268 ARG A CA 1
ATOM 2001 C C . ARG A 1 268 ? 17.016 62.781 25.969 1 92.81 268 ARG A C 1
ATOM 2003 O O . ARG A 1 268 ? 15.797 62.844 25.812 1 92.81 268 ARG A O 1
ATOM 2010 N N . VAL A 1 269 ? 17.625 62 26.812 1 94 269 VAL A N 1
ATOM 2011 C CA . VAL A 1 269 ? 16.891 60.906 27.422 1 94 269 VAL A CA 1
ATOM 2012 C C . VAL A 1 269 ? 16.219 61.375 28.703 1 94 269 VAL A C 1
ATOM 2014 O O . VAL A 1 269 ? 16.891 61.812 29.641 1 94 269 VAL A O 1
ATOM 2017 N N . ALA A 1 270 ? 14.938 61.25 28.719 1 94.94 270 ALA A N 1
ATOM 2018 C CA . ALA A 1 270 ? 14.156 61.625 29.891 1 94.94 270 ALA A CA 1
ATOM 2019 C C . ALA A 1 270 ? 13.734 60.375 30.688 1 94.94 270 ALA A C 1
ATOM 2021 O O . ALA A 1 270 ? 13.367 60.469 31.859 1 94.94 270 ALA A O 1
ATOM 2022 N N . GLY A 1 271 ? 13.766 59.219 30.109 1 94.88 271 GLY A N 1
ATOM 2023 C CA . GLY A 1 271 ? 13.484 57.906 30.688 1 94.88 271 GLY A CA 1
ATOM 2024 C C . GLY A 1 271 ? 14.055 56.781 29.859 1 94.88 271 GLY A C 1
ATOM 2025 O O . GLY A 1 271 ? 14.109 56.875 28.625 1 94.88 271 GLY A O 1
ATOM 2026 N N . VAL A 1 272 ? 14.43 55.781 30.562 1 95.19 272 VAL A N 1
ATOM 2027 C CA . VAL A 1 272 ? 15.078 54.719 29.828 1 95.19 272 VAL A CA 1
ATOM 2028 C C . VAL A 1 272 ? 14.867 53.375 30.531 1 95.19 272 VAL A C 1
ATOM 2030 O O . VAL A 1 272 ? 14.797 53.344 31.766 1 95.19 272 VAL A O 1
ATOM 2033 N N . ASP A 1 273 ? 14.68 52.375 29.797 1 95.06 273 ASP A N 1
ATOM 2034 C CA . ASP A 1 273 ? 14.711 51 30.266 1 95.06 273 ASP A CA 1
ATOM 2035 C C . ASP A 1 273 ? 15.367 50.094 29.219 1 95.06 273 ASP A C 1
ATOM 2037 O O . ASP A 1 273 ? 14.93 50.031 28.078 1 95.06 273 ASP A O 1
ATOM 2041 N N . GLY A 1 274 ? 16.469 49.469 29.562 1 92.31 274 GLY A N 1
ATOM 2042 C CA . GLY A 1 274 ? 17.094 48.469 28.703 1 92.31 274 GLY A CA 1
ATOM 2043 C C . GLY A 1 274 ? 18.25 49 27.906 1 92.31 274 GLY A C 1
ATOM 2044 O O . GLY A 1 274 ? 19 48.25 27.266 1 92.31 274 GLY A O 1
ATOM 2045 N N . PHE A 1 275 ? 18.375 50.281 27.766 1 93.31 275 PHE A N 1
ATOM 2046 C CA . PHE A 1 275 ? 19.5 50.906 27.062 1 93.31 275 PHE A CA 1
ATOM 2047 C C . PHE A 1 275 ? 20.562 51.375 28.047 1 93.31 275 PHE A C 1
ATOM 2049 O O . PHE A 1 275 ? 20.25 51.781 29.172 1 93.31 275 PHE A O 1
ATOM 2056 N N . ASP A 1 276 ? 21.797 51.312 27.688 1 92.69 276 ASP A N 1
ATOM 2057 C CA . ASP A 1 276 ? 22.906 51.844 28.484 1 92.69 276 ASP A CA 1
ATOM 2058 C C . ASP A 1 276 ? 23.156 53.312 28.188 1 92.69 276 ASP A C 1
ATOM 2060 O O . ASP A 1 276 ? 24.047 53.656 27.406 1 92.69 276 ASP A O 1
ATOM 2064 N N . VAL A 1 277 ? 22.312 54.125 28.75 1 91.62 277 VAL A N 1
ATOM 2065 C CA . VAL A 1 277 ? 22.406 55.562 28.547 1 91.62 277 VAL A CA 1
ATOM 2066 C C . VAL A 1 277 ? 22.156 56.281 29.875 1 91.62 277 VAL A C 1
ATOM 2068 O O . VAL A 1 277 ? 21.469 55.75 30.75 1 91.62 277 VAL A O 1
ATOM 2071 N N . THR A 1 278 ? 22.828 57.438 30.031 1 87.69 278 THR A N 1
ATOM 2072 C CA . THR A 1 278 ? 22.625 58.281 31.219 1 87.69 278 THR A CA 1
ATOM 2073 C C . THR A 1 278 ? 21.438 59.219 31.016 1 87.69 278 THR A C 1
ATOM 2075 O O . THR A 1 278 ? 21.344 59.875 29.984 1 87.69 278 THR A O 1
ATOM 2078 N N . LEU A 1 279 ? 20.578 59.312 31.984 1 89.75 279 LEU A N 1
ATOM 2079 C CA . LEU A 1 279 ? 19.438 60.219 31.938 1 89.75 279 LEU A CA 1
ATOM 2080 C C . LEU A 1 279 ? 19.875 61.656 31.75 1 89.75 279 LEU A C 1
ATOM 2082 O O . LEU A 1 279 ? 20.859 62.094 32.344 1 89.75 279 LEU A O 1
ATOM 2086 N N . GLY A 1 280 ? 19.172 62.375 30.906 1 89.06 280 GLY A N 1
ATOM 2087 C CA . GLY A 1 280 ? 19.469 63.781 30.656 1 89.06 280 GLY A CA 1
ATOM 2088 C C . GLY A 1 280 ? 20.484 63.969 29.562 1 89.06 280 GLY A C 1
ATOM 2089 O O . GLY A 1 280 ? 20.719 65.125 29.141 1 89.06 280 GLY A O 1
ATOM 2090 N N . SER A 1 281 ? 21.078 62.969 29.109 1 88.75 281 SER A N 1
ATOM 2091 C CA . SER A 1 281 ? 22.094 63.031 28.062 1 88.75 281 SER A CA 1
ATOM 2092 C C . SER A 1 281 ? 21.562 62.562 26.719 1 88.75 281 SER A C 1
ATOM 2094 O O . SER A 1 281 ? 20.547 61.875 26.672 1 88.75 281 SER A O 1
ATOM 2096 N N . PRO A 1 282 ? 22.188 63.094 25.703 1 89.88 282 PRO A N 1
ATOM 2097 C CA . PRO A 1 282 ? 21.875 62.469 24.406 1 89.88 282 PRO A CA 1
ATOM 2098 C C . PRO A 1 282 ? 22.297 61.031 24.297 1 89.88 282 PRO A C 1
ATOM 2100 O O . PRO A 1 282 ? 23.047 60.531 25.156 1 89.88 282 PRO A O 1
ATOM 2103 N N . LEU A 1 283 ? 21.781 60.438 23.234 1 90.25 283 LEU A N 1
ATOM 2104 C CA . LEU A 1 283 ? 22.188 59.062 23.016 1 90.25 283 LEU A CA 1
ATOM 2105 C C . LEU A 1 283 ? 23.656 58.969 22.625 1 90.25 283 LEU A C 1
ATOM 2107 O O . LEU A 1 283 ? 24.156 59.812 21.891 1 90.25 283 LEU A O 1
ATOM 2111 N N . GLY A 1 284 ? 24.438 58.094 23.188 1 85.75 284 GLY A N 1
ATOM 2112 C CA . GLY A 1 284 ? 25.859 57.938 22.953 1 85.75 284 GLY A CA 1
ATOM 2113 C C . GLY A 1 284 ? 26.188 57.5 21.531 1 85.75 284 GLY A C 1
ATOM 2114 O O . GLY A 1 284 ? 25.281 57.25 20.719 1 85.75 284 GLY A O 1
ATOM 2115 N N . GLN A 1 285 ? 27.469 57.469 21.281 1 87.06 285 GLN A N 1
ATOM 2116 C CA . GLN A 1 285 ? 27.969 57.125 19.953 1 87.06 285 GLN A CA 1
ATOM 2117 C C . GLN A 1 285 ? 27.547 55.719 19.562 1 87.06 285 GLN A C 1
ATOM 2119 O O . GLN A 1 285 ? 27.328 55.438 18.391 1 87.06 285 GLN A O 1
ATOM 2124 N N . GLN A 1 286 ? 27.438 54.875 20.547 1 90.12 286 GLN A N 1
ATOM 2125 C CA . GLN A 1 286 ? 27.062 53.5 20.297 1 90.12 286 GLN A CA 1
ATOM 2126 C C . GLN A 1 286 ? 25.656 53.406 19.734 1 90.12 286 GLN A C 1
ATOM 2128 O O . GLN A 1 286 ? 25.297 52.406 19.078 1 90.12 286 GLN A O 1
ATOM 2133 N N . TYR A 1 287 ? 24.859 54.469 19.953 1 93.75 287 TYR A N 1
ATOM 2134 C CA . TYR A 1 287 ? 23.484 54.469 19.469 1 93.75 287 TYR A CA 1
ATOM 2135 C C . TYR A 1 287 ? 23.297 55.531 18.391 1 93.75 287 TYR A C 1
ATOM 2137 O O . TYR A 1 287 ? 22.219 56.125 18.281 1 93.75 287 TYR A O 1
ATOM 2145 N N . GLN A 1 288 ? 24.312 55.781 17.625 1 91.31 288 GLN A N 1
ATOM 2146 C CA . GLN A 1 288 ? 24.281 56.844 16.625 1 91.31 288 GLN A CA 1
ATOM 2147 C C . GLN A 1 288 ? 23.203 56.594 15.586 1 91.31 288 GLN A C 1
ATOM 2149 O O . GLN A 1 288 ? 22.5 57.5 15.164 1 91.31 288 GLN A O 1
ATOM 2154 N N . THR A 1 289 ? 23.156 55.406 15.141 1 91.75 289 THR A N 1
ATOM 2155 C CA . THR A 1 289 ? 22.141 55.062 14.141 1 91.75 289 THR A CA 1
ATOM 2156 C C . THR A 1 289 ? 20.734 55.312 14.688 1 91.75 289 THR A C 1
ATOM 2158 O O . THR A 1 289 ? 19.891 55.906 14.016 1 91.75 289 THR A O 1
ATOM 2161 N N . LEU A 1 290 ? 20.453 54.781 15.844 1 93 290 LEU A N 1
ATOM 2162 C CA . LEU A 1 290 ? 19.172 54.969 16.5 1 93 290 LEU A CA 1
ATOM 2163 C C . LEU A 1 290 ? 18.875 56.469 16.719 1 93 290 LEU A C 1
ATOM 2165 O O . LEU A 1 290 ? 17.75 56.906 16.547 1 93 290 LEU A O 1
ATOM 2169 N N . ALA A 1 291 ? 19.922 57.219 17.109 1 93.94 291 ALA A N 1
ATOM 2170 C CA . ALA A 1 291 ? 19.766 58.656 17.344 1 93.94 291 ALA A CA 1
ATOM 2171 C C . ALA A 1 291 ? 19.281 59.344 16.078 1 93.94 291 ALA A C 1
ATOM 2173 O O . ALA A 1 291 ? 18.422 60.219 16.141 1 93.94 291 ALA A O 1
ATOM 2174 N N . GLY A 1 292 ? 19.891 58.938 14.992 1 92.75 292 GLY A N 1
ATOM 2175 C CA . GLY A 1 292 ? 19.469 59.5 13.719 1 92.75 292 GLY A CA 1
ATOM 2176 C C . GLY A 1 292 ? 18.016 59.156 13.375 1 92.75 292 GLY A C 1
ATOM 2177 O O . GLY A 1 292 ? 17.281 60 12.891 1 92.75 292 GLY A O 1
ATOM 2178 N N . GLU A 1 293 ? 17.625 57.938 13.609 1 93.44 293 GLU A N 1
ATOM 2179 C CA . GLU A 1 293 ? 16.25 57.531 13.359 1 93.44 293 GLU A CA 1
ATOM 2180 C C . GLU A 1 293 ? 15.266 58.281 14.25 1 93.44 293 GLU A C 1
ATOM 2182 O O . GLU A 1 293 ? 14.195 58.688 13.797 1 93.44 293 GLU A O 1
ATOM 2187 N N . LEU A 1 294 ? 15.617 58.375 15.461 1 94.88 294 LEU A N 1
ATOM 2188 C CA . LEU A 1 294 ? 14.766 59.062 16.422 1 94.88 294 LEU A CA 1
ATOM 2189 C C . LEU A 1 294 ? 14.523 60.531 15.992 1 94.88 294 LEU A C 1
ATOM 2191 O O . LEU A 1 294 ? 13.406 61.031 16.094 1 94.88 294 LEU A O 1
ATOM 2195 N N . GLN A 1 295 ? 15.586 61.156 15.547 1 93.19 295 GLN A N 1
ATOM 2196 C CA . GLN A 1 295 ? 15.438 62.531 15.062 1 93.19 295 GLN A CA 1
ATOM 2197 C C . GLN A 1 295 ? 14.461 62.594 13.898 1 93.19 295 GLN A C 1
ATOM 2199 O O . GLN A 1 295 ? 13.672 63.531 13.797 1 93.19 295 GLN A O 1
ATOM 2204 N N . GLY A 1 296 ? 14.602 61.656 13.078 1 93.12 296 GLY A N 1
ATOM 2205 C CA . GLY A 1 296 ? 13.664 61.562 11.969 1 93.12 296 GLY A CA 1
ATOM 2206 C C . GLY A 1 296 ? 12.227 61.406 12.406 1 93.12 296 GLY A C 1
ATOM 2207 O O . GLY A 1 296 ? 11.328 62.094 11.906 1 93.12 296 GLY A O 1
ATOM 2208 N N . TRP A 1 297 ? 11.977 60.5 13.328 1 94.44 297 TRP A N 1
ATOM 2209 C CA . TRP A 1 297 ? 10.633 60.25 13.828 1 94.44 297 TRP A CA 1
ATOM 2210 C C . TRP A 1 297 ? 10.086 61.438 14.578 1 94.44 297 TRP A C 1
ATOM 2212 O O . TRP A 1 297 ? 8.898 61.781 14.453 1 94.44 297 TRP A O 1
ATOM 2222 N N . LEU A 1 298 ? 10.898 62.062 15.35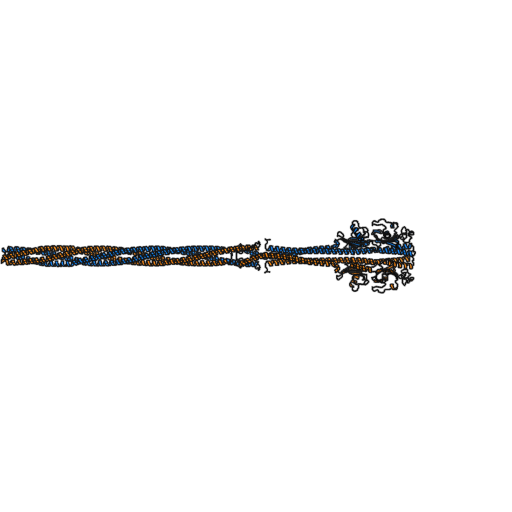2 1 94.19 298 LEU A N 1
ATOM 2223 C CA . LEU A 1 298 ? 10.492 63.281 16.062 1 94.19 298 LEU A CA 1
ATOM 2224 C C . LEU A 1 298 ? 10.078 64.375 15.078 1 94.19 298 LEU A C 1
ATOM 2226 O O . LEU A 1 298 ? 9.109 65.062 15.32 1 94.19 298 LEU A O 1
ATOM 2230 N N . GLY A 1 299 ? 10.82 64.438 14.023 1 91.56 299 GLY A N 1
ATOM 2231 C CA . GLY A 1 299 ? 10.492 65.438 12.984 1 91.56 299 GLY A CA 1
ATOM 2232 C C . GLY A 1 299 ? 9.164 65.125 12.312 1 91.56 299 GLY A C 1
ATOM 2233 O O . GLY A 1 299 ? 8.414 66.062 12.016 1 91.56 299 GLY A O 1
ATOM 2234 N N . GLN A 1 300 ? 8.875 63.969 12.109 1 91.56 300 GLN A N 1
ATOM 2235 C CA . GLN A 1 300 ? 7.621 63.562 11.477 1 91.56 300 GLN A CA 1
ATOM 2236 C C . GLN A 1 300 ? 6.445 63.75 12.43 1 91.56 300 GLN A C 1
ATOM 2238 O O . GLN A 1 300 ? 5.352 64.125 12.008 1 91.56 300 GLN A O 1
ATOM 2243 N N . GLY A 1 301 ? 6.684 63.406 13.68 1 91.56 301 GLY A N 1
ATOM 2244 C CA . GLY A 1 301 ? 5.691 63.656 14.711 1 91.56 301 GLY A CA 1
ATOM 2245 C C . GLY A 1 301 ? 4.5 62.719 14.625 1 91.56 301 GLY A C 1
ATOM 2246 O O . GLY A 1 301 ? 3.389 63.062 15.016 1 91.56 301 GLY A O 1
ATOM 2247 N N . GLN A 1 302 ? 4.734 61.5 14.039 1 92.5 302 GLN A N 1
ATOM 2248 C CA . GLN A 1 302 ? 3.652 60.531 13.898 1 92.5 302 GLN A CA 1
ATOM 2249 C C . GLN A 1 302 ? 4.031 59.188 14.5 1 92.5 302 GLN A C 1
ATOM 2251 O O . GLN A 1 302 ? 5.219 58.875 14.672 1 92.5 302 GLN A O 1
ATOM 2256 N N . VAL A 1 303 ? 2.998 58.5 14.867 1 94 303 VAL A N 1
ATOM 2257 C CA . VAL A 1 303 ? 3.215 57.125 15.359 1 94 303 VAL A CA 1
ATOM 2258 C C . VAL A 1 303 ? 3.729 56.25 14.227 1 94 303 VAL A C 1
ATOM 2260 O O . VAL A 1 303 ? 3.242 56.312 13.102 1 94 303 VAL A O 1
ATOM 2263 N N . SER A 1 304 ? 4.738 55.469 14.477 1 93.94 304 SER A N 1
ATOM 2264 C CA . SER A 1 304 ? 5.305 54.594 13.461 1 93.94 304 SER A CA 1
ATOM 2265 C C . SER A 1 304 ? 5.766 53.281 14.07 1 93.94 304 SER A C 1
ATOM 2267 O O . SER A 1 304 ? 6.168 53.219 15.234 1 93.94 304 SER A O 1
ATOM 2269 N N . SER A 1 305 ? 5.527 52.25 13.367 1 94.25 305 SER A N 1
ATOM 2270 C CA . SER A 1 305 ? 6.016 50.938 13.727 1 94.25 305 SER A CA 1
ATOM 2271 C C . SER A 1 305 ? 6.613 50.219 12.523 1 94.25 305 SER A C 1
ATOM 2273 O O . SER A 1 305 ? 6 50.188 11.453 1 94.25 305 SER A O 1
ATOM 2275 N N . ARG A 1 306 ? 7.863 49.688 12.609 1 93.44 306 ARG A N 1
ATOM 2276 C CA . ARG A 1 306 ? 8.516 48.969 11.516 1 93.44 306 ARG A CA 1
ATOM 2277 C C . ARG A 1 306 ? 9.562 48 12.039 1 93.44 306 ARG A C 1
ATOM 2279 O O . ARG A 1 306 ? 9.984 48.094 13.188 1 93.44 306 ARG A O 1
ATOM 2286 N N . TRP A 1 307 ? 9.945 47.188 11.234 1 92.81 307 TRP A N 1
ATOM 2287 C CA . TRP A 1 307 ? 11.086 46.312 11.523 1 92.81 307 TRP A CA 1
ATOM 2288 C C . TRP A 1 307 ? 12.406 47.062 11.281 1 92.81 307 TRP A C 1
ATOM 2290 O O . TRP A 1 307 ? 12.516 47.844 10.344 1 92.81 307 TRP A O 1
ATOM 2300 N N . SER A 1 308 ? 13.281 46.781 12.102 1 92.69 308 SER A N 1
ATOM 2301 C CA . SER A 1 308 ? 14.633 47.281 11.852 1 92.69 308 SER A CA 1
ATOM 2302 C C . SER A 1 308 ? 15.156 46.781 10.5 1 92.69 308 SER A C 1
ATOM 2304 O O . SER A 1 308 ? 14.664 45.812 9.953 1 92.69 308 SER A O 1
ATOM 2306 N N . PRO A 1 309 ? 16.078 47.531 9.898 1 88.81 309 PRO A N 1
ATOM 2307 C CA . PRO A 1 309 ? 16.594 47.125 8.594 1 88.81 309 PRO A CA 1
ATOM 2308 C C . PRO A 1 309 ? 17.094 45.656 8.578 1 88.81 309 PRO A C 1
ATOM 2310 O O . PRO A 1 309 ? 16.953 44.969 7.574 1 88.81 309 PRO A O 1
ATOM 2313 N N . ASP A 1 310 ? 17.625 45.188 9.664 1 90.62 310 ASP A N 1
ATOM 2314 C CA . ASP A 1 310 ? 18.125 43.812 9.727 1 90.62 310 ASP A CA 1
ATOM 2315 C C . ASP A 1 310 ? 17 42.844 10.07 1 90.62 310 ASP A C 1
ATOM 2317 O O . ASP A 1 310 ? 17.219 41.625 10.102 1 90.62 310 ASP A O 1
ATOM 2321 N N . GLY A 1 311 ? 15.906 43.406 10.359 1 89.81 311 GLY A N 1
ATOM 2322 C CA . GLY A 1 311 ? 14.742 42.594 10.594 1 89.81 311 GLY A CA 1
ATOM 2323 C C . GLY A 1 311 ? 14.742 41.938 11.969 1 89.81 311 GLY A C 1
ATOM 2324 O O . GLY A 1 311 ? 13.93 41.031 12.242 1 89.81 311 GLY A O 1
ATOM 2325 N N . THR A 1 312 ? 15.555 42.312 12.922 1 91.44 312 THR A N 1
ATOM 2326 C CA . THR A 1 312 ? 15.727 41.625 14.203 1 91.44 312 THR A CA 1
ATOM 2327 C C . THR A 1 312 ? 14.906 42.312 15.297 1 91.44 312 THR A C 1
ATOM 2329 O O . THR A 1 312 ? 14.602 41.719 16.328 1 91.44 312 THR A O 1
ATOM 2332 N N . LEU A 1 313 ? 14.531 43.594 15.039 1 93.25 313 LEU A N 1
ATOM 2333 C CA . LEU A 1 313 ? 13.805 44.344 16.062 1 93.25 313 LEU A CA 1
ATOM 2334 C C . LEU A 1 313 ? 12.547 44.969 15.469 1 93.25 313 LEU A C 1
ATOM 2336 O O . LEU A 1 313 ? 12.562 45.469 14.344 1 93.25 313 LEU A O 1
ATOM 2340 N N . LEU A 1 314 ? 11.461 44.781 16.141 1 93.75 314 LEU A N 1
ATOM 2341 C CA . LEU A 1 314 ? 10.281 45.594 15.867 1 93.75 314 LEU A CA 1
ATOM 2342 C C . LEU A 1 314 ? 10.352 46.938 16.609 1 93.75 314 LEU A C 1
ATOM 2344 O O . LEU A 1 314 ? 10.398 46.969 17.844 1 93.75 314 LEU A O 1
ATOM 2348 N N . GLN A 1 315 ? 10.398 48 15.898 1 96.12 315 GLN A N 1
ATOM 2349 C CA . GLN A 1 315 ? 10.578 49.344 16.438 1 96.12 315 GLN A CA 1
ATOM 2350 C C . GLN A 1 315 ? 9.297 50.156 16.344 1 96.12 315 GLN A C 1
ATOM 2352 O O . GLN A 1 315 ? 8.617 50.156 15.312 1 96.12 315 GLN A O 1
ATOM 2357 N N . THR A 1 316 ? 8.922 50.75 17.438 1 96.06 316 THR A N 1
ATOM 2358 C CA . THR A 1 316 ? 7.746 51.625 17.453 1 96.06 316 THR A CA 1
ATOM 2359 C C . THR A 1 316 ? 8.078 52.969 18.094 1 96.06 316 THR A C 1
ATOM 2361 O O . THR A 1 316 ? 8.773 53.031 19.109 1 96.06 316 THR A O 1
ATOM 2364 N N . PHE A 1 317 ? 7.656 54.062 17.469 1 96.75 317 PHE A N 1
ATOM 2365 C CA . PHE A 1 317 ? 7.844 55.406 17.953 1 96.75 317 PHE A CA 1
ATOM 2366 C C . PHE A 1 317 ? 6.504 56.125 18.109 1 96.75 317 PHE A C 1
ATOM 2368 O O . PHE A 1 317 ? 5.664 56.062 17.203 1 96.75 317 PHE A O 1
ATOM 2375 N N . VAL A 1 318 ? 6.289 56.688 19.219 1 96.38 318 VAL A N 1
ATOM 2376 C CA . VAL A 1 318 ? 5.078 57.438 19.5 1 96.38 318 VAL A CA 1
ATOM 2377 C C . VAL A 1 318 ? 5.445 58.844 19.984 1 96.38 318 VAL A C 1
ATOM 2379 O O . VAL A 1 318 ? 6.121 59 21.016 1 96.38 318 VAL A O 1
ATOM 2382 N N . PRO A 1 319 ? 4.988 59.812 19.328 1 96.69 319 PRO A N 1
ATOM 2383 C CA . PRO A 1 319 ? 5.289 61.188 19.766 1 96.69 319 PRO A CA 1
ATOM 2384 C C . PRO A 1 319 ? 4.512 61.594 21.016 1 96.69 319 PRO A C 1
ATOM 2386 O O . PRO A 1 319 ? 3.385 61.156 21.219 1 96.69 319 PRO A O 1
ATOM 2389 N N . VAL A 1 320 ? 5.164 62.312 21.828 1 96.12 320 VAL A N 1
ATOM 2390 C CA . VAL A 1 320 ? 4.559 62.906 23.016 1 96.12 320 VAL A CA 1
ATOM 2391 C C . VAL A 1 320 ? 4.355 64.375 22.797 1 96.12 320 VAL A C 1
ATOM 2393 O O . VAL A 1 320 ? 5.32 65.125 22.594 1 96.12 320 VAL A O 1
ATOM 2396 N N . LYS A 1 321 ? 3.102 64.75 22.875 1 93.38 321 LYS A N 1
ATOM 2397 C CA . LYS A 1 321 ? 2.779 66.188 22.672 1 93.38 321 LYS A CA 1
ATOM 2398 C C . LYS A 1 321 ? 2.471 66.875 23.984 1 93.38 321 LYS A C 1
ATOM 2400 O O . LYS A 1 321 ? 1.985 66.25 24.922 1 93.38 321 LYS A O 1
ATOM 2405 N N . MET A 1 322 ? 2.85 68.062 24.094 1 91.88 322 MET A N 1
ATOM 2406 C CA . MET A 1 322 ? 2.508 68.938 25.234 1 91.88 322 MET A CA 1
ATOM 2407 C C . MET A 1 322 ? 1.781 70.188 24.781 1 91.88 322 MET A C 1
ATOM 2409 O O . MET A 1 322 ? 2.088 70.75 23.719 1 91.88 322 MET A O 1
ATOM 2413 N N . ARG A 1 323 ? 0.885 70.625 25.531 1 92.19 323 ARG A N 1
ATOM 2414 C CA . ARG A 1 323 ? 0.149 71.875 25.234 1 92.19 323 ARG A CA 1
ATOM 2415 C C . ARG A 1 323 ? 1.077 73.062 25.234 1 92.19 323 ARG A C 1
ATOM 2417 O O . ARG A 1 323 ? 2.002 73.125 26.047 1 92.19 323 ARG A O 1
ATOM 2424 N N . GLY A 1 324 ? 0.825 74 24.375 1 90.75 324 GLY A N 1
ATOM 2425 C CA . GLY A 1 324 ? 1.492 75.312 24.406 1 90.75 324 GLY A CA 1
ATOM 2426 C C . GLY A 1 324 ? 2.781 75.375 23.594 1 90.75 324 GLY A C 1
ATOM 2427 O O . GLY A 1 324 ? 3.426 76.375 23.484 1 90.75 324 GLY A O 1
ATOM 2428 N N . THR A 1 325 ? 3.158 74.125 23.141 1 92.75 325 THR A N 1
ATOM 2429 C CA . THR A 1 325 ? 4.379 74.125 22.344 1 92.75 325 THR A CA 1
ATOM 2430 C C . THR A 1 325 ? 4.242 73.125 21.188 1 92.75 325 THR A C 1
ATOM 2432 O O . THR A 1 325 ? 3.447 72.188 21.25 1 92.75 325 THR A O 1
ATOM 2435 N N . GLU A 1 326 ? 4.98 73.375 20.219 1 89.94 326 GLU A N 1
ATOM 2436 C CA . GLU A 1 326 ? 5 72.5 19.062 1 89.94 326 GLU A CA 1
ATOM 2437 C C . GLU A 1 326 ? 6.086 71.438 19.203 1 89.94 326 GLU A C 1
ATOM 2439 O O . GLU A 1 326 ? 6.086 70.438 18.484 1 89.94 326 GLU A O 1
ATOM 2444 N N . GLN A 1 327 ? 6.93 71.688 20.156 1 89.25 327 GLN A N 1
ATOM 2445 C CA . GLN A 1 327 ? 7.988 70.688 20.375 1 89.25 327 GLN A CA 1
ATOM 2446 C C . GLN A 1 327 ? 7.426 69.375 20.938 1 89.25 327 GLN A C 1
ATOM 2448 O O . GLN A 1 327 ? 6.562 69.438 21.812 1 89.25 327 GLN A O 1
ATOM 2453 N N . LYS A 1 328 ? 7.906 68.312 20.266 1 94.81 328 LYS A N 1
ATOM 2454 C CA . LYS A 1 328 ? 7.402 67 20.688 1 94.81 328 LYS A CA 1
ATOM 2455 C C . LYS A 1 328 ? 8.508 66.188 21.297 1 94.81 328 LYS A C 1
ATOM 2457 O O . LYS A 1 328 ? 9.656 66.188 20.844 1 94.81 328 LYS A O 1
ATOM 2462 N N . TRP A 1 329 ? 8.18 65.562 22.406 1 96.56 329 TRP A N 1
ATOM 2463 C CA . TRP A 1 329 ? 8.992 64.438 22.875 1 96.56 329 TRP A CA 1
ATOM 2464 C C . TRP A 1 329 ? 8.594 63.125 22.188 1 96.56 329 TRP A C 1
ATOM 2466 O O . TRP A 1 329 ? 7.812 63.125 21.234 1 96.56 329 TRP A O 1
ATOM 2476 N N . GLY A 1 330 ? 9.234 62.031 22.562 1 96.81 330 GLY A N 1
ATOM 2477 C CA . GLY A 1 330 ? 8.883 60.75 21.922 1 96.81 330 GLY A CA 1
ATOM 2478 C C . GLY A 1 330 ? 9.211 59.562 22.766 1 96.81 330 GLY A C 1
ATOM 2479 O O . GLY A 1 330 ? 10.172 59.562 23.547 1 96.81 330 GLY A O 1
ATOM 2480 N N . ILE A 1 331 ? 8.391 58.531 22.625 1 96.94 331 ILE A N 1
ATOM 2481 C CA . ILE A 1 331 ? 8.641 57.219 23.234 1 96.94 331 ILE A CA 1
ATOM 2482 C C . ILE A 1 331 ? 9.055 56.219 22.172 1 96.94 331 ILE A C 1
ATOM 2484 O O . ILE A 1 331 ? 8.367 56.062 21.156 1 96.94 331 ILE A O 1
ATOM 2488 N N . TYR A 1 332 ? 10.164 55.594 22.375 1 96.56 332 TYR A N 1
ATOM 2489 C CA . TYR A 1 332 ? 10.672 54.562 21.484 1 96.56 332 TYR A CA 1
ATOM 2490 C C . TYR A 1 332 ? 10.648 53.188 22.172 1 96.56 332 TYR A C 1
ATOM 2492 O O . TYR A 1 332 ? 11.094 53.062 23.312 1 96.56 332 TYR A O 1
ATOM 2500 N N . ILE A 1 333 ? 10.086 52.219 21.469 1 96 333 ILE A N 1
ATOM 2501 C CA . ILE A 1 333 ? 9.992 50.844 21.969 1 96 333 ILE A CA 1
ATOM 2502 C C . ILE A 1 333 ? 10.57 49.875 20.938 1 96 333 ILE A C 1
ATOM 2504 O O . ILE A 1 333 ? 10.289 50 19.734 1 96 333 ILE A O 1
ATOM 2508 N N . GLU A 1 334 ? 11.336 49 21.344 1 95.62 334 GLU A N 1
ATOM 2509 C CA . GLU A 1 334 ? 11.805 47.938 20.453 1 95.62 334 GLU A CA 1
ATOM 2510 C C . GLU A 1 334 ? 11.625 46.562 21.094 1 95.62 334 GLU A C 1
ATOM 2512 O O . GLU A 1 334 ? 11.797 46.406 22.297 1 95.62 334 GLU A O 1
ATOM 2517 N N . LEU A 1 335 ? 11.266 45.594 20.359 1 93.88 335 LEU A N 1
ATOM 2518 C CA . LEU A 1 335 ? 11.078 44.219 20.75 1 93.88 335 LEU A CA 1
ATOM 2519 C C . LEU A 1 335 ? 11.812 43.281 19.797 1 93.88 335 LEU A C 1
ATOM 2521 O O . LEU A 1 335 ? 11.695 43.406 18.578 1 93.88 335 LEU A O 1
ATOM 2525 N N . PRO A 1 336 ? 12.547 42.375 20.312 1 93.62 336 PRO A N 1
ATOM 2526 C CA . PRO A 1 336 ? 13.203 41.406 19.453 1 93.62 336 PRO A CA 1
ATOM 2527 C C . PRO A 1 336 ? 12.211 40.531 18.703 1 93.62 336 PRO A C 1
ATOM 2529 O O . PRO A 1 336 ? 11.172 40.125 19.266 1 93.62 336 PRO A O 1
ATOM 2532 N N . ARG A 1 337 ? 12.641 40.188 17.547 1 92.44 337 ARG A N 1
ATOM 2533 C CA . ARG A 1 337 ? 11.828 39.344 16.688 1 92.44 337 ARG A CA 1
ATOM 2534 C C . ARG A 1 337 ? 11.5 38.031 17.375 1 92.44 337 ARG A C 1
ATOM 2536 O O . ARG A 1 337 ? 10.398 37.5 17.234 1 92.44 337 ARG A O 1
ATOM 2543 N N . SER A 1 338 ? 12.414 37.531 18.125 1 90.75 338 SER A N 1
ATOM 2544 C CA . SER A 1 338 ? 12.242 36.25 18.812 1 90.75 338 SER A CA 1
ATOM 2545 C C . SER A 1 338 ? 11.125 36.312 19.844 1 90.75 338 SER A C 1
ATOM 2547 O O . SER A 1 338 ? 10.43 35.312 20.078 1 90.75 338 SER A O 1
ATOM 2549 N N . VAL A 1 339 ? 10.938 37.5 20.469 1 89.38 339 VAL A N 1
ATOM 2550 C CA . VAL A 1 339 ? 9.898 37.688 21.469 1 89.38 339 VAL A CA 1
ATOM 2551 C C . VAL A 1 339 ? 8.539 37.844 20.781 1 89.38 339 VAL A C 1
ATOM 2553 O O . VAL A 1 339 ? 7.551 37.219 21.203 1 89.38 339 VAL A O 1
ATOM 2556 N N . VAL A 1 340 ? 8.516 38.531 19.672 1 87.12 340 VAL A N 1
ATOM 2557 C CA . VAL A 1 340 ? 7.297 38.812 18.922 1 87.12 340 VAL A CA 1
ATOM 2558 C C . VAL A 1 340 ? 6.758 37.5 18.312 1 87.12 340 VAL A C 1
ATOM 2560 O O . VAL A 1 340 ? 5.547 37.25 18.312 1 87.12 340 VAL A O 1
ATOM 2563 N N . LEU A 1 341 ? 7.656 36.688 17.812 1 87.81 341 LEU A N 1
ATOM 2564 C CA . LEU A 1 341 ? 7.254 35.5 17.062 1 87.81 341 LEU A CA 1
ATOM 2565 C C . LEU A 1 341 ? 7.336 34.25 17.953 1 87.81 341 LEU A C 1
ATOM 2567 O O . LEU A 1 341 ? 7.293 33.125 17.453 1 87.81 341 LEU A O 1
ATOM 2571 N N . ALA A 1 342 ? 7.504 34.375 19.219 1 86.81 342 ALA A N 1
ATOM 2572 C CA . ALA A 1 342 ? 7.727 33.25 20.125 1 86.81 342 ALA A CA 1
ATOM 2573 C C . ALA A 1 342 ? 6.613 32.219 20.016 1 86.81 342 ALA A C 1
ATOM 2575 O O . ALA A 1 342 ? 6.879 31.016 19.906 1 86.81 342 ALA A O 1
ATOM 2576 N N . SER A 1 343 ? 5.328 32.656 19.953 1 84 343 SER A N 1
ATOM 2577 C CA . SER A 1 343 ? 4.191 31.75 19.906 1 84 343 SER A CA 1
ATOM 2578 C C . SER A 1 343 ? 4.125 31.031 18.578 1 84 343 SER A C 1
ATOM 2580 O O . SER A 1 343 ? 3.805 29.844 18.516 1 84 343 SER A O 1
ATOM 2582 N N . ALA A 1 344 ? 4.465 31.781 17.547 1 86.19 344 ALA A N 1
ATOM 2583 C CA . ALA A 1 344 ? 4.449 31.172 16.203 1 86.19 344 ALA A CA 1
ATOM 2584 C C . ALA A 1 344 ? 5.543 30.125 16.078 1 86.19 344 ALA A C 1
ATOM 2586 O O . ALA A 1 344 ? 5.312 29.047 15.516 1 86.19 344 ALA A O 1
ATOM 2587 N N . LEU A 1 345 ? 6.73 30.422 16.609 1 84.44 345 LEU A N 1
ATOM 2588 C CA . LEU A 1 345 ? 7.848 29.5 16.547 1 84.44 345 LEU A CA 1
ATOM 2589 C C . LEU A 1 345 ? 7.578 28.25 17.391 1 84.44 345 LEU A C 1
ATOM 2591 O O . LEU A 1 345 ? 7.91 27.141 17 1 84.44 345 LEU A O 1
ATOM 2595 N N . GLN A 1 346 ? 6.918 28.5 18.562 1 85.62 346 GLN A N 1
ATOM 2596 C CA . GLN A 1 346 ? 6.562 27.359 19.406 1 85.62 346 GLN A CA 1
ATOM 2597 C C . GLN A 1 346 ? 5.559 26.453 18.703 1 85.62 346 GLN A C 1
ATOM 2599 O O . GLN A 1 346 ? 5.68 25.234 18.766 1 85.62 346 GLN A O 1
ATOM 2604 N N . LEU A 1 347 ? 4.559 27.031 18.031 1 83.75 347 LEU A N 1
ATOM 2605 C CA . LEU A 1 347 ? 3.574 26.266 17.297 1 83.75 347 LEU A CA 1
ATOM 2606 C C . LEU A 1 347 ? 4.242 25.469 16.172 1 83.75 347 LEU A C 1
ATOM 2608 O O . LEU A 1 347 ? 3.896 24.297 15.945 1 83.75 347 LEU A O 1
ATOM 2612 N N . GLN A 1 348 ? 5.176 26.156 15.508 1 82.56 348 GLN A N 1
ATOM 2613 C CA . GLN A 1 348 ? 5.91 25.469 14.453 1 82.56 348 GLN A CA 1
ATOM 2614 C C . GLN A 1 348 ? 6.656 24.266 15 1 82.56 348 GLN A C 1
ATOM 2616 O O . GLN A 1 348 ? 6.648 23.188 14.383 1 82.56 348 GLN A O 1
ATOM 2621 N N . ASP A 1 349 ? 7.312 24.438 16.141 1 82.69 349 ASP A N 1
ATOM 2622 C CA . ASP A 1 349 ? 8.055 23.328 16.75 1 82.69 349 ASP A CA 1
ATOM 2623 C C . ASP A 1 349 ? 7.129 22.188 17.156 1 82.69 349 ASP A C 1
ATOM 2625 O O . ASP A 1 349 ? 7.453 21.016 16.953 1 82.69 349 ASP A O 1
ATOM 2629 N N . ASP A 1 350 ? 5.961 22.516 17.656 1 81.75 350 ASP A N 1
ATOM 2630 C CA . ASP A 1 350 ? 4.984 21.5 18.031 1 81.75 350 ASP A CA 1
ATOM 2631 C C . ASP A 1 350 ? 4.48 20.734 16.812 1 81.75 350 ASP A C 1
ATOM 2633 O O . ASP A 1 350 ? 4.344 19.5 16.875 1 81.75 350 ASP A O 1
ATOM 2637 N N . LEU A 1 351 ? 4.254 21.484 15.758 1 81 351 LEU A N 1
ATOM 2638 C CA . LEU A 1 351 ? 3.729 20.859 14.547 1 81 351 LEU A CA 1
ATOM 2639 C C . LEU A 1 351 ? 4.777 19.969 13.898 1 81 351 LEU A C 1
ATOM 2641 O O . LEU A 1 351 ? 4.453 18.891 13.398 1 81 351 LEU A O 1
ATOM 2645 N N . SER A 1 352 ? 6.031 20.438 13.906 1 79.12 352 SER A N 1
ATOM 2646 C CA . SER A 1 352 ? 7.109 19.625 13.352 1 79.12 352 SER A CA 1
ATOM 2647 C C . SER A 1 352 ? 7.289 18.328 14.133 1 79.12 352 SER A C 1
ATOM 2649 O O . SER A 1 352 ? 7.516 17.266 13.547 1 79.12 352 SER A O 1
ATOM 2651 N N . GLY A 1 353 ? 7.199 18.453 15.531 1 78.12 353 GLY A N 1
ATOM 2652 C CA . GLY A 1 353 ? 7.262 17.25 16.344 1 78.12 353 GLY A CA 1
ATOM 2653 C C . GLY A 1 353 ? 6.137 16.266 16.062 1 78.12 353 GLY A C 1
ATOM 2654 O O . GLY A 1 353 ? 6.367 15.062 15.969 1 78.12 353 GLY A O 1
ATOM 2655 N N . GLN A 1 354 ? 4.934 16.781 15.852 1 74.81 354 GLN A N 1
ATOM 2656 C CA . GLN A 1 354 ? 3.773 15.945 15.562 1 74.81 354 GLN A CA 1
ATOM 2657 C C . GLN A 1 354 ? 3.893 15.289 14.188 1 74.81 354 GLN A C 1
ATOM 2659 O O . GLN A 1 354 ? 3.525 14.125 14.016 1 74.81 354 GLN A O 1
ATOM 2664 N N . ALA A 1 355 ? 4.359 16.078 13.234 1 73.62 355 ALA A N 1
ATOM 2665 C CA . ALA A 1 355 ? 4.543 15.555 11.883 1 73.62 355 ALA A CA 1
ATOM 2666 C C . ALA A 1 355 ? 5.516 14.375 11.875 1 73.62 355 ALA A C 1
ATOM 2668 O O . ALA A 1 355 ? 5.262 13.359 11.227 1 73.62 355 ALA A O 1
ATOM 2669 N N . SER A 1 356 ? 6.633 14.469 12.578 1 76.75 356 SER A N 1
ATOM 2670 C CA . SER A 1 356 ? 7.617 13.391 12.641 1 76.75 356 SER A CA 1
ATOM 2671 C C . SER A 1 356 ? 7.02 12.133 13.266 1 76.75 356 SER A C 1
ATOM 2673 O O . SER A 1 356 ? 7.273 11.016 12.797 1 76.75 356 SER A O 1
ATOM 2675 N N . ARG A 1 357 ? 6.195 12.109 14.234 1 79.12 357 ARG A N 1
ATOM 2676 C CA . ARG A 1 357 ? 5.543 10.977 14.875 1 79.12 357 ARG A CA 1
ATOM 2677 C C . ARG A 1 357 ? 4.527 10.328 13.938 1 79.12 357 ARG A C 1
ATOM 2679 O O . ARG A 1 357 ? 4.402 9.102 13.906 1 79.12 357 ARG A O 1
ATOM 2686 N N . SER A 1 358 ? 3.832 11.297 13.203 1 72.44 358 SER A N 1
ATOM 2687 C CA . SER A 1 358 ? 2.846 10.781 12.258 1 72.44 358 SER A CA 1
ATOM 2688 C C . SER A 1 358 ? 3.508 9.953 11.156 1 72.44 358 SER A C 1
ATOM 2690 O O . SER A 1 358 ? 2.988 8.906 10.766 1 72.44 358 SER A O 1
ATOM 2692 N N . VAL A 1 359 ? 4.707 10.359 10.727 1 72.81 359 VAL A N 1
ATOM 2693 C CA . VAL A 1 359 ? 5.457 9.633 9.711 1 72.81 359 VAL A CA 1
ATOM 2694 C C . VAL A 1 359 ? 5.891 8.273 10.258 1 72.81 359 VAL A C 1
ATOM 2696 O O . VAL A 1 359 ? 5.758 7.258 9.578 1 72.81 359 VAL A O 1
ATOM 2699 N N . MET A 1 360 ? 6.344 8.273 11.492 1 76.62 360 MET A N 1
ATOM 2700 C CA . MET A 1 360 ? 6.793 7.031 12.109 1 76.62 360 MET A CA 1
ATOM 2701 C C . MET A 1 360 ? 5.641 6.043 12.25 1 76.62 360 MET A C 1
ATOM 2703 O O . MET A 1 360 ? 5.797 4.855 11.977 1 76.62 360 MET A O 1
ATOM 2707 N N . THR A 1 361 ? 4.496 6.586 12.648 1 75.44 361 THR A N 1
ATOM 2708 C CA . THR A 1 361 ? 3.328 5.727 12.805 1 75.44 361 THR A CA 1
ATOM 2709 C C . THR A 1 361 ? 2.883 5.172 11.453 1 75.44 361 THR A C 1
ATOM 2711 O O . THR A 1 361 ? 2.502 4.004 11.352 1 75.44 361 THR A O 1
ATOM 2714 N N . GLN A 1 362 ? 2.99 5.98 10.406 1 73.75 362 GLN A N 1
ATOM 2715 C CA . GLN A 1 362 ? 2.598 5.543 9.07 1 73.75 362 GLN A CA 1
ATOM 2716 C C . GLN A 1 362 ? 3.553 4.48 8.539 1 73.75 362 GLN A C 1
ATOM 2718 O O . GLN A 1 362 ? 3.121 3.508 7.914 1 73.75 362 GLN A O 1
ATOM 2723 N N . LEU A 1 363 ? 4.828 4.668 8.828 1 71.94 363 LEU A N 1
ATOM 2724 C CA . LEU A 1 363 ? 5.828 3.695 8.406 1 71.94 363 LEU A CA 1
ATOM 2725 C C . LEU A 1 363 ? 5.637 2.367 9.133 1 71.94 363 LEU A C 1
ATOM 2727 O O . LEU A 1 363 ? 5.766 1.3 8.531 1 71.94 363 LEU A O 1
ATOM 2731 N N . LEU A 1 364 ? 5.258 2.422 10.391 1 74.12 364 LEU A N 1
ATOM 2732 C CA . LEU A 1 364 ? 5.023 1.213 11.18 1 74.12 364 LEU A CA 1
ATOM 2733 C C . LEU A 1 364 ? 3.783 0.475 10.68 1 74.12 364 LEU A C 1
ATOM 2735 O O . LEU A 1 364 ? 3.82 -0.741 10.477 1 74.12 364 LEU A O 1
ATOM 2739 N N . ILE A 1 365 ? 2.695 1.234 10.406 1 72.44 365 ILE A N 1
ATOM 2740 C CA . ILE A 1 365 ? 1.455 0.633 9.93 1 72.44 365 ILE A CA 1
ATOM 2741 C C . ILE A 1 365 ? 1.661 0.072 8.523 1 72.44 365 ILE A C 1
ATOM 2743 O O . ILE A 1 365 ? 1.263 -1.059 8.234 1 72.44 365 ILE A O 1
ATOM 2747 N N . GLY A 1 366 ? 2.316 0.901 7.684 1 70 366 GLY A N 1
ATOM 2748 C CA . GLY A 1 366 ? 2.617 0.44 6.34 1 70 366 GLY A CA 1
ATOM 2749 C C . GLY A 1 366 ? 3.51 -0.788 6.316 1 70 366 GLY A C 1
ATOM 2750 O O . GLY A 1 366 ? 3.268 -1.722 5.547 1 70 366 GLY A O 1
ATOM 2751 N N . GLY A 1 367 ? 4.543 -0.798 7.234 1 71.31 367 GLY A N 1
ATOM 2752 C CA . GLY A 1 367 ? 5.438 -1.94 7.336 1 71.31 367 GLY A CA 1
ATOM 2753 C C . GLY A 1 367 ? 4.742 -3.201 7.816 1 71.31 367 GLY A C 1
ATOM 2754 O O . GLY A 1 367 ? 4.945 -4.277 7.25 1 71.31 367 GLY A O 1
ATOM 2755 N N . LEU A 1 368 ? 3.898 -3.094 8.797 1 74.25 368 LEU A N 1
ATOM 2756 C CA . LEU A 1 368 ? 3.186 -4.23 9.367 1 74.25 368 LEU A CA 1
ATOM 2757 C C . LEU A 1 368 ? 2.211 -4.824 8.352 1 74.25 368 LEU A C 1
ATOM 2759 O O . LEU A 1 368 ? 2.166 -6.043 8.172 1 74.25 368 LEU A O 1
ATOM 2763 N N . ILE A 1 369 ? 1.471 -3.977 7.672 1 70.62 369 ILE A N 1
ATOM 2764 C CA . ILE A 1 369 ? 0.47 -4.438 6.719 1 70.62 369 ILE A CA 1
ATOM 2765 C C . ILE A 1 369 ? 1.162 -5.082 5.52 1 70.62 369 ILE A C 1
ATOM 2767 O O . ILE A 1 369 ? 0.707 -6.109 5.008 1 70.62 369 ILE A O 1
ATOM 2771 N N . SER A 1 370 ? 2.256 -4.484 5.102 1 71.12 370 SER A N 1
ATOM 2772 C CA . SER A 1 370 ? 3.031 -5.051 4.004 1 71.12 370 SER A CA 1
ATOM 2773 C C . SER A 1 370 ? 3.594 -6.418 4.371 1 71.12 370 SER A C 1
ATOM 2775 O O . SER A 1 370 ? 3.596 -7.34 3.551 1 71.12 370 SER A O 1
ATOM 2777 N N . ALA A 1 371 ? 4.023 -6.52 5.613 1 74.06 371 ALA A N 1
ATOM 2778 C CA . ALA A 1 371 ? 4.566 -7.793 6.074 1 74.06 371 ALA A CA 1
ATOM 2779 C C . ALA A 1 371 ? 3.49 -8.875 6.09 1 74.06 371 ALA A C 1
ATOM 2781 O O . ALA A 1 371 ? 3.721 -9.992 5.625 1 74.06 371 ALA A O 1
ATOM 2782 N N . VAL A 1 372 ? 2.336 -8.547 6.602 1 74.62 372 VAL A N 1
ATOM 2783 C CA . VAL A 1 372 ? 1.221 -9.484 6.648 1 74.62 372 VAL A CA 1
ATOM 2784 C C . VAL A 1 372 ? 0.809 -9.875 5.23 1 74.62 372 VAL A C 1
ATOM 2786 O O . VAL A 1 372 ? 0.568 -11.047 4.945 1 74.62 372 VAL A O 1
ATOM 2789 N N . ALA A 1 373 ? 0.726 -8.844 4.293 1 71.88 373 ALA A N 1
ATOM 2790 C CA . ALA A 1 373 ? 0.376 -9.086 2.896 1 71.88 373 ALA A CA 1
ATOM 2791 C C . ALA A 1 373 ? 1.389 -10.016 2.23 1 71.88 373 ALA A C 1
ATOM 2793 O O . ALA A 1 373 ? 1.011 -10.945 1.51 1 71.88 373 ALA A O 1
ATOM 2794 N N . LEU A 1 374 ? 2.676 -9.836 2.535 1 71.94 374 LEU A N 1
ATOM 2795 C CA . LEU A 1 374 ? 3.738 -10.648 1.962 1 71.94 374 LEU A CA 1
ATOM 2796 C C . LEU A 1 374 ? 3.65 -12.086 2.465 1 71.94 374 LEU A C 1
ATOM 2798 O O . LEU A 1 374 ? 3.863 -13.031 1.701 1 71.94 374 LEU A O 1
ATOM 2802 N N . ILE A 1 375 ? 3.369 -12.227 3.709 1 74.62 375 ILE A N 1
ATOM 2803 C CA . ILE A 1 375 ? 3.229 -13.555 4.289 1 74.62 375 ILE A CA 1
ATOM 2804 C C . ILE A 1 375 ? 2.049 -14.281 3.645 1 74.62 375 ILE A C 1
ATOM 2806 O O . ILE A 1 375 ? 2.146 -15.461 3.305 1 74.62 375 ILE A O 1
ATOM 2810 N N . CYS A 1 376 ? 0.973 -13.57 3.379 1 71.81 376 CYS A N 1
ATOM 2811 C CA . CYS A 1 376 ? -0.214 -14.148 2.766 1 71.81 376 CYS A CA 1
ATOM 2812 C C . CYS A 1 376 ? 0.069 -14.586 1.331 1 71.81 376 CYS A C 1
ATOM 2814 O O . CYS A 1 376 ? -0.314 -15.68 0.92 1 71.81 376 CYS A O 1
ATOM 2816 N N . ILE A 1 377 ? 0.771 -13.727 0.622 1 70.44 377 ILE A N 1
ATOM 2817 C CA . ILE A 1 377 ? 1.109 -14.016 -0.767 1 70.44 377 ILE A CA 1
ATOM 2818 C C . ILE A 1 377 ? 2.059 -15.211 -0.828 1 70.44 377 ILE A C 1
ATOM 2820 O O . ILE A 1 377 ? 1.916 -16.078 -1.688 1 70.44 377 ILE A O 1
ATOM 2824 N N . TRP A 1 378 ? 2.965 -15.219 0.179 1 72.06 378 TRP A N 1
ATOM 2825 C CA . TRP A 1 378 ? 3.916 -16.328 0.254 1 72.06 378 TRP A CA 1
ATOM 2826 C C . TRP A 1 378 ? 3.199 -17.641 0.537 1 72.06 378 TRP A C 1
ATOM 2828 O O . TRP A 1 378 ? 3.494 -18.656 -0.089 1 72.06 378 TRP A O 1
ATOM 2838 N N . LEU A 1 379 ? 2.295 -17.625 1.424 1 72 379 LEU A N 1
ATOM 2839 C CA . LEU A 1 379 ? 1.549 -18.828 1.774 1 72 379 LEU A CA 1
ATOM 2840 C C . LEU A 1 379 ? 0.703 -19.312 0.598 1 72 379 LEU A C 1
ATOM 2842 O O . LEU A 1 379 ? 0.626 -20.516 0.329 1 72 379 LEU A O 1
ATOM 2846 N N . MET A 1 380 ? 0.2 -18.375 -0.078 1 70.44 380 MET A N 1
ATOM 2847 C CA . MET A 1 380 ? -0.625 -18.703 -1.236 1 70.44 380 MET A CA 1
ATOM 2848 C C . MET A 1 380 ? 0.225 -19.281 -2.363 1 70.44 380 MET A C 1
ATOM 2850 O O . MET A 1 380 ? -0.158 -20.266 -2.994 1 70.44 380 MET A O 1
ATOM 2854 N N . ALA A 1 381 ? 1.322 -18.594 -2.625 1 68.94 381 ALA A N 1
ATOM 2855 C CA . ALA A 1 381 ? 2.246 -19.078 -3.646 1 68.94 381 ALA A CA 1
ATOM 2856 C C . ALA A 1 381 ? 2.723 -20.5 -3.332 1 68.94 381 ALA A C 1
ATOM 2858 O O . ALA A 1 381 ? 2.83 -21.328 -4.23 1 68.94 381 ALA A O 1
ATOM 2859 N N . HIS A 1 382 ? 2.877 -20.719 -2.037 1 71 382 HIS A N 1
ATOM 2860 C CA . HIS A 1 382 ? 3.299 -22.031 -1.592 1 71 382 HIS A CA 1
ATOM 2861 C C . HIS A 1 382 ? 2.205 -23.062 -1.822 1 71 382 HIS A C 1
ATOM 2863 O O . HIS A 1 382 ? 2.488 -24.203 -2.223 1 71 382 HIS A O 1
ATOM 2869 N N . GLN A 1 383 ? 1.045 -22.688 -1.646 1 69.88 383 GLN A N 1
ATOM 2870 C CA . GLN A 1 383 ? -0.082 -23.594 -1.807 1 69.88 383 GLN A CA 1
ATOM 2871 C C . GLN A 1 383 ? -0.307 -23.938 -3.277 1 69.88 383 GLN A C 1
ATOM 2873 O O . GLN A 1 383 ? -0.819 -25.016 -3.598 1 69.88 383 GLN A O 1
ATOM 2878 N N . ILE A 1 384 ? 0.139 -23.047 -4.148 1 67.25 384 ILE A N 1
ATOM 2879 C CA . ILE A 1 384 ? -0.057 -23.25 -5.578 1 67.25 384 ILE A CA 1
ATOM 2880 C C . ILE A 1 384 ? 1.106 -24.062 -6.148 1 67.25 384 ILE A C 1
ATOM 2882 O O . ILE A 1 384 ? 0.902 -24.969 -6.965 1 67.25 384 ILE A O 1
ATOM 2886 N N . VAL A 1 385 ? 2.32 -23.812 -5.707 1 70.69 385 VAL A N 1
ATOM 2887 C CA . VAL A 1 385 ? 3.527 -24.375 -6.309 1 70.69 385 VAL A CA 1
ATOM 2888 C C . VAL A 1 385 ? 3.793 -25.766 -5.738 1 70.69 385 VAL A C 1
ATOM 2890 O O . VAL A 1 385 ? 4.324 -26.641 -6.434 1 70.69 385 VAL A O 1
ATOM 2893 N N . ALA A 1 386 ? 3.312 -26.031 -4.57 1 73.38 386 ALA A N 1
ATOM 2894 C CA . ALA A 1 386 ? 3.605 -27.297 -3.906 1 73.38 386 ALA A CA 1
ATOM 2895 C C . ALA A 1 386 ? 2.992 -28.469 -4.668 1 73.38 386 ALA A C 1
ATOM 2897 O O . ALA A 1 386 ? 3.67 -29.469 -4.941 1 73.38 386 ALA A O 1
ATOM 2898 N N . PRO A 1 387 ? 1.73 -28.328 -5.031 1 71.25 387 PRO A N 1
ATOM 2899 C CA . PRO A 1 387 ? 1.15 -29.453 -5.773 1 71.25 387 PRO A CA 1
ATOM 2900 C C . PRO A 1 387 ? 1.811 -29.672 -7.137 1 71.25 387 PRO A C 1
ATOM 2902 O O . PRO A 1 387 ? 1.921 -30.797 -7.602 1 71.25 387 PRO A O 1
ATOM 2905 N N . ILE A 1 388 ? 2.264 -28.656 -7.738 1 71.31 388 ILE A N 1
ATOM 2906 C CA . ILE A 1 388 ? 2.934 -28.75 -9.031 1 71.31 388 ILE A CA 1
ATOM 2907 C C . ILE A 1 388 ? 4.242 -29.516 -8.875 1 71.31 388 ILE A C 1
ATOM 2909 O O . ILE A 1 388 ? 4.566 -30.375 -9.695 1 71.31 388 ILE A O 1
ATOM 2913 N N . ARG A 1 389 ? 4.887 -29.234 -7.777 1 75.12 389 ARG A N 1
ATOM 2914 C CA . ARG A 1 389 ? 6.137 -29.922 -7.492 1 75.12 389 ARG A CA 1
ATOM 2915 C C . ARG A 1 389 ? 5.895 -31.422 -7.277 1 75.12 389 ARG A C 1
ATOM 2917 O O . ARG A 1 389 ? 6.703 -32.25 -7.695 1 75.12 389 ARG A O 1
ATOM 2924 N N . ALA A 1 390 ? 4.812 -31.703 -6.719 1 74.56 390 ALA A N 1
ATOM 2925 C CA . ALA A 1 390 ? 4.469 -33.094 -6.469 1 74.56 390 ALA A CA 1
ATOM 2926 C C . ALA A 1 390 ? 4.203 -33.844 -7.781 1 74.56 390 ALA A C 1
ATOM 2928 O O . ALA A 1 390 ? 4.629 -35 -7.953 1 74.56 390 ALA A O 1
ATOM 2929 N N . VAL A 1 391 ? 3.541 -33.156 -8.641 1 74.19 391 VAL A N 1
ATOM 2930 C CA . VAL A 1 391 ? 3.248 -33.75 -9.945 1 74.19 391 VAL A CA 1
ATOM 2931 C C . VAL A 1 391 ? 4.547 -33.969 -10.727 1 74.19 391 VAL A C 1
ATOM 2933 O O . VAL A 1 391 ? 4.75 -35 -11.336 1 74.19 391 VAL A O 1
ATOM 2936 N N . VAL A 1 392 ? 5.414 -33 -10.656 1 75.31 392 VAL A N 1
ATOM 2937 C CA . VAL A 1 392 ? 6.703 -33.031 -11.344 1 75.31 392 VAL A CA 1
ATOM 2938 C C . VAL A 1 392 ? 7.531 -34.188 -10.789 1 75.31 392 VAL A C 1
ATOM 2940 O O . VAL A 1 392 ? 8.164 -34.938 -11.547 1 75.31 392 VAL A O 1
ATOM 2943 N N . ALA A 1 393 ? 7.492 -34.406 -9.492 1 75.81 393 ALA A N 1
ATOM 2944 C CA . ALA A 1 393 ? 8.25 -35.469 -8.852 1 75.81 393 ALA A CA 1
ATOM 2945 C C . ALA A 1 393 ? 7.746 -36.844 -9.289 1 75.81 393 ALA A C 1
ATOM 2947 O O . ALA A 1 393 ? 8.539 -37.75 -9.562 1 75.81 393 ALA A O 1
ATOM 2948 N N . ARG A 1 394 ? 6.504 -36.969 -9.367 1 74.5 394 ARG A N 1
ATOM 2949 C CA . ARG A 1 394 ? 5.902 -38.219 -9.773 1 74.5 394 ARG A CA 1
ATOM 2950 C C . ARG A 1 394 ? 6.18 -38.531 -11.242 1 74.5 394 ARG A C 1
ATOM 2952 O O . ARG A 1 394 ? 6.457 -39.656 -11.617 1 74.5 394 ARG A O 1
ATOM 2959 N N . LEU A 1 395 ? 6.117 -37.5 -12.008 1 73.88 395 LEU A N 1
ATOM 2960 C CA . LEU A 1 395 ? 6.418 -37.656 -13.43 1 73.88 395 LEU A CA 1
ATOM 2961 C C . LEU A 1 395 ? 7.879 -38.031 -13.641 1 73.88 395 LEU A C 1
ATOM 2963 O O . LEU A 1 395 ? 8.195 -38.812 -14.516 1 73.88 395 LEU A O 1
ATOM 2967 N N . LYS A 1 396 ? 8.672 -37.375 -12.836 1 75.44 396 LYS A N 1
ATOM 2968 C CA . LYS A 1 396 ? 10.094 -37.688 -12.875 1 75.44 396 LYS A CA 1
ATOM 2969 C C . LYS A 1 396 ? 10.336 -39.156 -12.5 1 75.44 396 LYS A C 1
ATOM 2971 O O . LYS A 1 396 ? 11.133 -39.844 -13.133 1 75.44 396 LYS A O 1
ATOM 2976 N N . ASP A 1 397 ? 9.648 -39.594 -11.531 1 73.62 397 ASP A N 1
ATOM 2977 C CA . ASP A 1 397 ? 9.766 -40.969 -11.055 1 73.62 397 ASP A CA 1
ATOM 2978 C C . ASP A 1 397 ? 9.328 -41.969 -12.125 1 73.62 397 ASP A C 1
ATOM 2980 O O . ASP A 1 397 ? 9.961 -43 -12.305 1 73.62 397 ASP A O 1
ATOM 2984 N N . ILE A 1 398 ? 8.336 -41.594 -12.773 1 71 398 ILE A N 1
ATOM 2985 C CA . ILE A 1 398 ? 7.789 -42.469 -13.805 1 71 398 ILE A CA 1
ATOM 2986 C C . ILE A 1 398 ? 8.695 -42.469 -15.031 1 71 398 ILE A C 1
ATOM 2988 O O . ILE A 1 398 ? 8.93 -43.5 -15.656 1 71 398 ILE A O 1
ATOM 2992 N N . ALA A 1 399 ? 9.172 -41.219 -15.375 1 64.56 399 ALA A N 1
ATOM 2993 C CA . ALA A 1 399 ? 9.984 -41.031 -16.578 1 64.56 399 ALA A CA 1
ATOM 2994 C C . ALA A 1 399 ? 11.383 -41.625 -16.391 1 64.56 399 ALA A C 1
ATOM 2996 O O . ALA A 1 399 ? 11.945 -42.188 -17.328 1 64.56 399 ALA A O 1
ATOM 2997 N N . SER A 1 400 ? 12.086 -41.344 -15.227 1 62.44 400 SER A N 1
ATOM 2998 C CA . SER A 1 400 ? 13.469 -41.75 -15.008 1 62.44 400 SER A CA 1
ATOM 2999 C C . SER A 1 400 ? 13.539 -43.125 -14.336 1 62.44 400 SER A C 1
ATOM 3001 O O . SER A 1 400 ? 14.539 -43.812 -14.461 1 62.44 400 SER A O 1
ATOM 3003 N N . GLY A 1 401 ? 12.594 -43.531 -13.477 1 58.62 401 GLY A N 1
ATOM 3004 C CA . GLY A 1 401 ? 12.727 -44.719 -12.648 1 58.62 401 GLY A CA 1
ATOM 3005 C C . GLY A 1 401 ? 12.078 -45.938 -13.266 1 58.62 401 GLY A C 1
ATOM 3006 O O . GLY A 1 401 ? 12.055 -46.094 -14.484 1 58.62 401 GLY A O 1
ATOM 3007 N N . GLU A 1 402 ? 11.617 -46.938 -12.305 1 60.5 402 GLU A N 1
ATOM 3008 C CA . GLU A 1 402 ? 11.125 -48.281 -12.562 1 60.5 402 GLU A CA 1
ATOM 3009 C C . GLU A 1 402 ? 9.75 -48.25 -13.227 1 60.5 402 GLU A C 1
ATOM 3011 O O . GLU A 1 402 ? 9.078 -49.281 -13.328 1 60.5 402 GLU A O 1
ATOM 3016 N N . GLY A 1 403 ? 9.422 -46.938 -13.977 1 64.88 403 GLY A N 1
ATOM 3017 C CA . GLY A 1 403 ? 8.211 -46.844 -14.781 1 64.88 403 GLY A CA 1
ATOM 3018 C C . GLY A 1 403 ? 6.977 -47.344 -14.062 1 64.88 403 GLY A C 1
ATOM 3019 O O . GLY A 1 403 ? 6.219 -48.156 -14.609 1 64.88 403 GLY A O 1
ATOM 3020 N N . ASP A 1 404 ? 6.832 -47.188 -12.844 1 70.62 404 ASP A N 1
ATOM 3021 C CA . ASP A 1 404 ? 5.695 -47.625 -12.039 1 70.62 404 ASP A CA 1
ATOM 3022 C C . ASP A 1 404 ? 4.414 -46.906 -12.469 1 70.62 404 ASP A C 1
ATOM 3024 O O . ASP A 1 404 ? 4.164 -45.781 -12.07 1 70.62 404 ASP A O 1
ATOM 3028 N N . LEU A 1 405 ? 3.65 -47.562 -13.281 1 76.19 405 LEU A N 1
ATOM 3029 C CA . LEU A 1 405 ? 2.434 -46.969 -13.836 1 76.19 405 LEU A CA 1
ATOM 3030 C C . LEU A 1 405 ? 1.285 -47.062 -12.836 1 76.19 405 LEU A C 1
ATOM 3032 O O . LEU A 1 405 ? 0.156 -46.688 -13.148 1 76.19 405 LEU A O 1
ATOM 3036 N N . THR A 1 406 ? 1.606 -47.531 -11.578 1 77.81 406 THR A N 1
ATOM 3037 C CA . THR A 1 406 ? 0.568 -47.656 -10.57 1 77.81 406 THR A CA 1
ATOM 3038 C C . THR A 1 406 ? 0.464 -46.406 -9.719 1 77.81 406 THR A C 1
ATOM 3040 O O . THR A 1 406 ? -0.457 -46.25 -8.914 1 77.81 406 THR A O 1
ATOM 3043 N N . GLN A 1 407 ? 1.379 -45.469 -9.898 1 77.06 407 GLN A N 1
ATOM 3044 C CA . GLN A 1 407 ? 1.385 -44.25 -9.094 1 77.06 407 GLN A CA 1
ATOM 3045 C C . GLN A 1 407 ? 0.246 -43.312 -9.492 1 77.06 407 GLN A C 1
ATOM 3047 O O . GLN A 1 407 ? -0.115 -43.25 -10.672 1 77.06 407 GLN A O 1
ATOM 3052 N N . ARG A 1 408 ? -0.456 -42.969 -8.625 1 78.88 408 ARG A N 1
ATOM 3053 C CA . ARG A 1 408 ? -1.544 -42.031 -8.836 1 78.88 408 ARG A CA 1
ATOM 3054 C C . ARG A 1 408 ? -1.307 -40.75 -8.062 1 78.88 408 ARG A C 1
ATOM 3056 O O . ARG A 1 408 ? -0.646 -40.75 -7.023 1 78.88 408 ARG A O 1
ATOM 3063 N N . ILE A 1 409 ? -1.655 -39.5 -8.625 1 74.44 409 ILE A N 1
ATOM 3064 C CA . ILE A 1 409 ? -1.6 -38.219 -7.965 1 74.44 409 ILE A CA 1
ATOM 3065 C C . ILE A 1 409 ? -2.965 -37.875 -7.367 1 74.44 409 ILE A C 1
ATOM 3067 O O . ILE A 1 409 ? -3.934 -37.656 -8.102 1 74.44 409 ILE A O 1
ATOM 3071 N N . GLU A 1 410 ? -3.1 -38.219 -6.074 1 75.38 410 GLU A N 1
ATOM 3072 C CA . GLU A 1 410 ? -4.344 -37.844 -5.395 1 75.38 410 GLU A CA 1
ATOM 3073 C C . GLU A 1 410 ? -4.359 -36.375 -5.004 1 75.38 410 GLU A C 1
ATOM 3075 O O . GLU A 1 410 ? -3.689 -35.969 -4.051 1 75.38 410 GLU A O 1
ATOM 3080 N N . LEU A 1 411 ? -4.789 -35.531 -5.855 1 71.62 411 LEU A N 1
ATOM 3081 C CA . LEU A 1 411 ? -4.941 -34.094 -5.555 1 71.62 411 LEU A CA 1
ATOM 3082 C C . LEU A 1 411 ? -6.402 -33.688 -5.652 1 71.62 411 LEU A C 1
ATOM 3084 O O . LEU A 1 411 ? -7.027 -33.812 -6.707 1 71.62 411 LEU A O 1
ATOM 3088 N N . ARG A 1 412 ? -7.199 -33.375 -4.438 1 72.25 412 ARG A N 1
ATOM 3089 C CA . ARG A 1 412 ? -8.578 -32.938 -4.371 1 72.25 412 ARG A CA 1
ATOM 3090 C C . ARG A 1 412 ? -8.656 -31.422 -4.57 1 72.25 412 ARG A C 1
ATOM 3092 O O . ARG A 1 412 ? -8.734 -30.656 -3.6 1 72.25 412 ARG A O 1
ATOM 3099 N N . ARG A 1 413 ? -8.383 -31 -5.914 1 70.44 413 ARG A N 1
ATOM 3100 C CA . ARG A 1 413 ? -8.43 -29.578 -6.273 1 70.44 413 ARG A CA 1
ATOM 3101 C C . ARG A 1 413 ? -9.242 -29.375 -7.547 1 70.44 413 ARG A C 1
ATOM 3103 O O . ARG A 1 413 ? -9.188 -30.188 -8.469 1 70.44 413 ARG A O 1
ATOM 3110 N N . ASP A 1 414 ? -10.109 -28.516 -7.547 1 65.88 414 ASP A N 1
ATOM 3111 C CA . ASP A 1 414 ? -10.992 -28.281 -8.688 1 65.88 414 ASP A CA 1
ATOM 3112 C C . ASP A 1 414 ? -10.367 -27.281 -9.664 1 65.88 414 ASP A C 1
ATOM 3114 O O . ASP A 1 414 ? -11.055 -26.734 -10.523 1 65.88 414 ASP A O 1
ATOM 3118 N N . ASP A 1 415 ? -9.125 -26.891 -9.555 1 71.25 415 ASP A N 1
ATOM 3119 C CA . ASP A 1 415 ? -8.477 -25.922 -10.438 1 71.25 415 ASP A CA 1
ATOM 3120 C C . ASP A 1 415 ? -7.617 -26.641 -11.484 1 71.25 415 ASP A C 1
ATOM 3122 O O . ASP A 1 415 ? -7.75 -27.844 -11.688 1 71.25 415 ASP A O 1
ATOM 3126 N N . GLU A 1 416 ? -6.727 -25.766 -12.219 1 74.56 416 GLU A N 1
ATOM 3127 C CA . GLU A 1 416 ? -5.922 -26.297 -13.312 1 74.56 416 GLU A CA 1
ATOM 3128 C C . GLU A 1 416 ? -4.977 -27.391 -12.82 1 74.56 416 GLU A C 1
ATOM 3130 O O . GLU A 1 416 ? -4.668 -28.328 -13.562 1 74.56 416 GLU A O 1
ATOM 3135 N N . ILE A 1 417 ? -4.645 -27.344 -11.57 1 72.56 417 ILE A N 1
ATOM 3136 C CA . ILE A 1 417 ? -3.732 -28.328 -11.008 1 72.56 417 ILE A CA 1
ATOM 3137 C C . ILE A 1 417 ? -4.477 -29.641 -10.766 1 72.56 417 ILE A C 1
ATOM 3139 O O . ILE A 1 417 ? -3.939 -30.719 -11.016 1 72.56 417 ILE A O 1
ATOM 3143 N N . GLY A 1 418 ? -5.684 -29.469 -10.312 1 75.94 418 GLY A N 1
ATOM 3144 C CA . GLY A 1 418 ? -6.523 -30.656 -10.156 1 75.94 418 GLY A CA 1
ATOM 3145 C C . GLY A 1 418 ? -6.812 -31.359 -11.469 1 75.94 418 GLY A C 1
ATOM 3146 O O . GLY A 1 418 ? -6.789 -32.594 -11.539 1 75.94 418 GLY A O 1
ATOM 3147 N N . GLU A 1 419 ? -7.016 -30.578 -12.43 1 77 419 GLU A N 1
ATOM 3148 C CA . GLU A 1 419 ? -7.25 -31.125 -13.766 1 77 419 GLU A CA 1
ATOM 3149 C C . GLU A 1 419 ? -6.012 -31.859 -14.281 1 77 419 GLU A C 1
ATOM 3151 O O . GLU A 1 419 ? -6.129 -32.906 -14.914 1 77 419 GLU A O 1
ATOM 3156 N N . LEU A 1 420 ? -4.938 -31.25 -14.008 1 77.12 420 LEU A N 1
ATOM 3157 C CA . LEU A 1 420 ? -3.682 -31.891 -14.398 1 77.12 420 LEU A CA 1
ATOM 3158 C C . LEU A 1 420 ? -3.551 -33.281 -13.75 1 77.12 420 LEU A C 1
ATOM 3160 O O . LEU A 1 420 ? -3.213 -34.25 -14.43 1 77.12 420 LEU A O 1
ATOM 3164 N N . ALA A 1 421 ? -3.842 -33.312 -12.453 1 79.19 421 ALA A N 1
ATOM 3165 C CA . ALA A 1 421 ? -3.746 -34.562 -11.719 1 79.19 421 ALA A CA 1
ATOM 3166 C C . ALA A 1 421 ? -4.734 -35.594 -12.258 1 79.19 421 ALA A C 1
ATOM 3168 O O . ALA A 1 421 ? -4.395 -36.75 -12.422 1 79.19 421 ALA A O 1
ATOM 3169 N N . LYS A 1 422 ? -5.902 -35.156 -12.578 1 80.38 422 LYS A N 1
ATOM 3170 C CA . LYS A 1 422 ? -6.973 -36.031 -13.078 1 80.38 422 LYS A CA 1
ATOM 3171 C C . LYS A 1 422 ? -6.605 -36.625 -14.422 1 80.38 422 LYS A C 1
ATOM 3173 O O . LYS A 1 422 ? -6.727 -37.844 -14.609 1 80.38 422 LYS A O 1
ATOM 3178 N N . TRP A 1 423 ? -6.207 -35.781 -15.305 1 76.38 423 TRP A N 1
ATOM 3179 C CA . TRP A 1 423 ? -5.914 -36.25 -16.656 1 76.38 423 TRP A CA 1
ATOM 3180 C C . TRP A 1 423 ? -4.637 -37.094 -16.672 1 76.38 423 TRP A C 1
ATOM 3182 O O . TRP A 1 423 ? -4.516 -38.031 -17.453 1 76.38 423 TRP A O 1
ATOM 3192 N N . PHE A 1 424 ? -3.775 -36.844 -15.75 1 79.44 424 PHE A N 1
ATOM 3193 C CA . PHE A 1 424 ? -2.576 -37.656 -15.578 1 79.44 424 PHE A CA 1
ATOM 3194 C C . PHE A 1 424 ? -2.934 -39.062 -15.109 1 79.44 424 PHE A C 1
ATOM 3196 O O . PHE A 1 424 ? -2.463 -40.031 -15.68 1 79.44 424 PHE A O 1
ATOM 3203 N N . ASN A 1 425 ? -3.779 -39.031 -14.125 1 80.75 425 ASN A N 1
ATOM 3204 C CA . ASN A 1 425 ? -4.223 -40.344 -13.609 1 80.75 425 ASN A CA 1
ATOM 3205 C C . ASN A 1 425 ? -4.961 -41.125 -14.68 1 80.75 425 ASN A C 1
ATOM 3207 O O . ASN A 1 425 ? -4.785 -42.344 -14.781 1 80.75 425 ASN A O 1
ATOM 3211 N N . SER A 1 426 ? -5.727 -40.438 -15.398 1 79.38 426 SER A N 1
ATOM 3212 C CA . SER A 1 426 ? -6.48 -41.094 -16.453 1 79.38 426 SER A CA 1
ATOM 3213 C C . SER A 1 426 ? -5.555 -41.688 -17.516 1 79.38 426 SER A C 1
ATOM 3215 O O . SER A 1 426 ? -5.777 -42.781 -18 1 79.38 426 SER A O 1
ATOM 3217 N N . PHE A 1 427 ? -4.586 -40.938 -17.859 1 78.06 427 PHE A N 1
ATOM 3218 C CA . PHE A 1 427 ? -3.59 -41.375 -18.812 1 78.06 427 PHE A CA 1
ATOM 3219 C C . PHE A 1 427 ? -2.834 -42.594 -18.281 1 78.06 427 PHE A C 1
ATOM 3221 O O . PHE A 1 427 ? -2.658 -43.594 -19 1 78.06 427 PHE A O 1
ATOM 3228 N N . LEU A 1 428 ? -2.469 -42.5 -17.062 1 79.12 428 LEU A N 1
ATOM 3229 C CA . LEU A 1 428 ? -1.734 -43.594 -16.438 1 79.12 428 LEU A CA 1
ATOM 3230 C C . LEU A 1 428 ? -2.604 -44.844 -16.344 1 79.12 428 LEU A C 1
ATOM 3232 O O . LEU A 1 428 ? -2.113 -45.969 -16.531 1 79.12 428 LEU A O 1
ATOM 3236 N N . ASN A 1 429 ? -3.828 -44.656 -16.094 1 79.44 429 ASN A N 1
ATOM 3237 C CA . ASN A 1 429 ? -4.762 -45.781 -16.047 1 79.44 429 ASN A CA 1
ATOM 3238 C C . ASN A 1 429 ? -4.863 -46.469 -17.406 1 79.44 429 ASN A C 1
ATOM 3240 O O . ASN A 1 429 ? -4.859 -47.688 -17.469 1 79.44 429 ASN A O 1
ATOM 3244 N N . LYS A 1 430 ? -4.992 -45.625 -18.359 1 77.19 430 LYS A N 1
ATOM 3245 C CA . LYS A 1 430 ? -5.074 -46.156 -19.719 1 77.19 430 LYS A CA 1
ATOM 3246 C C . LYS A 1 430 ? -3.801 -46.906 -20.094 1 77.19 430 LYS A C 1
ATOM 3248 O O . LYS A 1 430 ? -3.865 -48 -20.656 1 77.19 430 LYS A O 1
ATOM 3253 N N . LEU A 1 431 ? -2.74 -46.375 -19.75 1 78 431 LEU A N 1
ATOM 3254 C CA . LEU A 1 431 ? -1.455 -47 -20.047 1 78 431 LEU A CA 1
ATOM 3255 C C . LEU A 1 431 ? -1.275 -48.281 -19.25 1 78 431 LEU A C 1
ATOM 3257 O O . LEU A 1 431 ? -0.8 -49.281 -19.797 1 78 431 LEU A O 1
ATOM 3261 N N . GLN A 1 432 ? -1.612 -48.156 -18.016 1 80.88 432 GLN A N 1
ATOM 3262 C CA . GLN A 1 432 ? -1.519 -49.344 -17.156 1 80.88 432 GLN A CA 1
ATOM 3263 C C . GLN A 1 432 ? -2.359 -50.469 -17.703 1 80.88 432 GLN A C 1
ATOM 3265 O O . GLN A 1 432 ? -1.908 -51.625 -17.734 1 80.88 432 GLN A O 1
ATOM 3270 N N . SER A 1 433 ? -3.543 -50.219 -18.094 1 80.62 433 SER A N 1
ATOM 3271 C CA . SER A 1 433 ? -4.449 -51.219 -18.641 1 80.62 433 SER A CA 1
ATOM 3272 C C . SER A 1 433 ? -3.898 -51.844 -19.938 1 80.62 433 SER A C 1
ATOM 3274 O O . SER A 1 433 ? -3.928 -53.062 -20.109 1 80.62 433 SER A O 1
ATOM 3276 N N . THR A 1 434 ? -3.428 -50.938 -20.766 1 75.88 434 THR A N 1
ATOM 3277 C CA . THR A 1 434 ? -2.91 -51.375 -22.047 1 75.88 434 THR A CA 1
ATOM 3278 C C . THR A 1 434 ? -1.673 -52.25 -21.859 1 75.88 434 THR A C 1
ATOM 3280 O O . THR A 1 434 ? -1.57 -53.344 -22.453 1 75.88 434 THR A O 1
ATOM 3283 N N . ILE A 1 435 ? -0.753 -51.875 -21.047 1 78.44 435 ILE A N 1
ATOM 3284 C CA . ILE A 1 435 ? 0.484 -52.625 -20.797 1 78.44 435 ILE A CA 1
ATOM 3285 C C . ILE A 1 435 ? 0.169 -53.938 -20.125 1 78.44 435 ILE A C 1
ATOM 3287 O O . ILE A 1 435 ? 0.772 -54.969 -20.453 1 78.44 435 ILE A O 1
ATOM 3291 N N . SER A 1 436 ? -0.792 -54 -19.281 1 81.31 436 SER A N 1
ATOM 3292 C CA . SER A 1 436 ? -1.211 -55.25 -18.641 1 81.31 436 SER A CA 1
ATOM 3293 C C . SER A 1 436 ? -1.743 -56.25 -19.656 1 81.31 436 SER A C 1
ATOM 3295 O O . SER A 1 436 ? -1.417 -57.438 -19.578 1 81.31 436 SER A O 1
ATOM 3297 N N . GLN A 1 437 ? -2.523 -55.75 -20.484 1 79.25 437 GLN A N 1
ATOM 3298 C CA . GLN A 1 437 ? -3.098 -56.625 -21.516 1 79.25 437 GLN A CA 1
ATOM 3299 C C . GLN A 1 437 ? -2.02 -57.125 -22.469 1 79.25 437 GLN A C 1
ATOM 3301 O O . GLN A 1 437 ? -2.074 -58.281 -22.906 1 79.25 437 GLN A O 1
ATOM 3306 N N . VAL A 1 438 ? -1.078 -56.281 -22.734 1 77.94 438 VAL A N 1
ATOM 3307 C CA . VAL A 1 438 ? 0.039 -56.688 -23.578 1 77.94 438 VAL A CA 1
ATOM 3308 C C . VAL A 1 438 ? 0.839 -57.781 -22.859 1 77.94 438 VAL A C 1
ATOM 3310 O O . VAL A 1 438 ? 1.261 -58.75 -23.5 1 77.94 438 VAL A O 1
ATOM 3313 N N . ILE A 1 439 ? 0.974 -57.656 -21.562 1 79.25 439 ILE A N 1
ATOM 3314 C CA . ILE A 1 439 ? 1.679 -58.688 -20.797 1 79.25 439 ILE A CA 1
ATOM 3315 C C . ILE A 1 439 ? 0.957 -60.031 -20.906 1 79.25 439 ILE A C 1
ATOM 3317 O O . ILE A 1 439 ? 1.592 -61.062 -21.094 1 79.25 439 ILE A O 1
ATOM 3321 N N . ASP A 1 440 ? -0.311 -60.062 -20.922 1 79.19 440 ASP A N 1
ATOM 3322 C CA . ASP A 1 440 ? -1.124 -61.281 -21.047 1 79.19 440 ASP A CA 1
ATOM 3323 C C . ASP A 1 440 ? -0.958 -61.906 -22.422 1 79.19 440 ASP A C 1
ATOM 3325 O O . ASP A 1 440 ? -0.871 -63.125 -22.531 1 79.19 440 ASP A O 1
ATOM 3329 N N . THR A 1 441 ? -0.955 -61 -23.328 1 77.19 441 THR A N 1
ATOM 3330 C CA . THR A 1 441 ? -0.826 -61.5 -24.688 1 77.19 441 THR A CA 1
ATOM 3331 C C . THR A 1 441 ? 0.558 -62.125 -24.906 1 77.19 441 THR A C 1
ATOM 3333 O O . THR A 1 441 ? 0.705 -63.094 -25.641 1 77.19 441 THR A O 1
ATOM 3336 N N . VAL A 1 442 ? 1.586 -61.625 -24.25 1 80.19 442 VAL A N 1
ATOM 3337 C CA . VAL A 1 442 ? 2.945 -62.156 -24.344 1 80.19 442 VAL A CA 1
ATOM 3338 C C . VAL A 1 442 ? 3.004 -63.562 -23.719 1 80.19 442 VAL A C 1
ATOM 3340 O O . VAL A 1 442 ? 3.664 -64.438 -24.266 1 80.19 442 VAL A O 1
ATOM 3343 N N . ALA A 1 443 ? 2.268 -63.781 -22.656 1 79.5 443 ALA A N 1
ATOM 3344 C CA . ALA A 1 443 ? 2.191 -65.125 -22.031 1 79.5 443 ALA A CA 1
ATOM 3345 C C . ALA A 1 443 ? 1.548 -66.125 -22.969 1 79.5 443 ALA A C 1
ATOM 3347 O O . ALA A 1 443 ? 1.99 -67.25 -23.062 1 79.5 443 ALA A O 1
ATOM 3348 N N . GLY A 1 444 ? 0.567 -65.625 -23.625 1 78.12 444 GLY A N 1
ATOM 3349 C CA . GLY A 1 444 ? -0.077 -66.5 -24.609 1 78.12 444 GLY A CA 1
ATOM 3350 C C . GLY A 1 444 ? 0.837 -66.875 -25.766 1 78.12 444 GLY A C 1
ATOM 3351 O O . GLY A 1 444 ? 0.849 -68 -26.188 1 78.12 444 GLY A O 1
ATOM 3352 N N . THR A 1 445 ? 1.561 -65.938 -26.25 1 77.25 445 THR A N 1
ATOM 3353 C CA . THR A 1 445 ? 2.508 -66.188 -27.328 1 77.25 445 THR A CA 1
ATOM 3354 C C . THR A 1 445 ? 3.57 -67.188 -26.875 1 77.25 445 THR A C 1
ATOM 3356 O O . THR A 1 445 ? 3.949 -68.062 -27.641 1 77.25 445 THR A O 1
ATOM 3359 N N . ARG A 1 446 ? 4 -67.125 -25.625 1 80.56 446 ARG A N 1
ATOM 3360 C CA . ARG A 1 446 ? 4.98 -68.062 -25.094 1 80.56 446 ARG A CA 1
ATOM 3361 C C . ARG A 1 446 ? 4.41 -69.438 -25.047 1 80.56 446 ARG A C 1
ATOM 3363 O O . ARG A 1 446 ? 5.09 -70.438 -25.406 1 80.56 446 ARG A O 1
ATOM 3370 N N . ALA A 1 447 ? 3.252 -69.625 -24.625 1 81.5 447 ALA A N 1
ATOM 3371 C CA . ALA A 1 447 ? 2.588 -70.875 -24.531 1 81.5 447 ALA A CA 1
ATOM 3372 C C . ALA A 1 447 ? 2.432 -71.5 -25.922 1 81.5 447 ALA A C 1
ATOM 3374 O O . ALA A 1 447 ? 2.643 -72.75 -26.094 1 81.5 447 ALA A O 1
ATOM 3375 N N . SER A 1 448 ? 2.066 -70.688 -26.797 1 76.5 448 SER A N 1
ATOM 3376 C CA . SER A 1 448 ? 1.907 -71.125 -28.172 1 76.5 448 SER A CA 1
ATOM 3377 C C . SER A 1 448 ? 3.24 -71.625 -28.766 1 76.5 448 SER A C 1
ATOM 3379 O O . SER A 1 448 ? 3.297 -72.562 -29.5 1 76.5 448 SER A O 1
ATOM 3381 N N . ALA A 1 449 ? 4.336 -70.938 -28.5 1 77.31 449 ALA A N 1
ATOM 3382 C CA . ALA A 1 449 ? 5.676 -71.312 -28.938 1 77.31 449 ALA A CA 1
ATOM 3383 C C . ALA A 1 449 ? 6.082 -72.688 -28.375 1 77.31 449 ALA A C 1
ATOM 3385 O O . ALA A 1 449 ? 6.637 -73.5 -29.094 1 77.31 449 ALA A O 1
ATOM 3386 N N . GLU A 1 450 ? 5.773 -72.875 -27.141 1 80.69 450 GLU A N 1
ATOM 3387 C CA . GLU A 1 450 ? 6.078 -74.188 -26.5 1 80.69 450 GLU A CA 1
ATOM 3388 C C . GLU A 1 450 ? 5.293 -75.312 -27.125 1 80.69 450 GLU A C 1
ATOM 3390 O O . GLU A 1 450 ? 5.836 -76.375 -27.344 1 80.69 450 GLU A O 1
ATOM 3395 N N . GLN A 1 451 ? 4.109 -74.938 -27.328 1 80.81 451 GLN A N 1
ATOM 3396 C CA . GLN A 1 451 ? 3.27 -75.938 -27.984 1 80.81 451 GLN A CA 1
ATOM 3397 C C . GLN A 1 451 ? 3.777 -76.25 -29.375 1 80.81 451 GLN A C 1
ATOM 3399 O O . GLN A 1 451 ? 3.809 -77.438 -29.781 1 80.81 451 GLN A O 1
ATOM 3404 N N . ALA A 1 452 ? 4.109 -75.312 -30.172 1 73.88 452 ALA A N 1
ATOM 3405 C CA . ALA A 1 452 ? 4.66 -75.5 -31.516 1 73.88 452 ALA A CA 1
ATOM 3406 C C . ALA A 1 452 ? 5.93 -76.375 -31.469 1 73.88 452 ALA A C 1
ATOM 3408 O O . ALA A 1 452 ? 6.125 -77.25 -32.312 1 73.88 452 ALA A O 1
ATOM 3409 N N . ALA A 1 453 ? 6.773 -76.062 -30.484 1 76.81 453 ALA A N 1
ATOM 3410 C CA . ALA A 1 453 ? 8 -76.875 -30.312 1 76.81 453 ALA A CA 1
ATOM 3411 C C . ALA A 1 453 ? 7.691 -78.312 -30 1 76.81 453 ALA A C 1
ATOM 3413 O O . ALA A 1 453 ? 8.328 -79.188 -30.547 1 76.81 453 ALA A O 1
ATOM 3414 N N . SER A 1 454 ? 6.754 -78.5 -29.156 1 83.31 454 SER A N 1
ATOM 3415 C CA . SER A 1 454 ? 6.359 -79.875 -28.781 1 83.31 454 SER A CA 1
ATOM 3416 C C . SER A 1 454 ? 5.809 -80.625 -29.984 1 83.31 454 SER A C 1
ATOM 3418 O O . SER A 1 454 ? 6.129 -81.812 -30.172 1 83.31 454 SER A O 1
ATOM 3420 N N . VAL A 1 455 ? 4.961 -79.938 -30.719 1 78.5 455 VAL A N 1
ATOM 3421 C CA . VAL A 1 455 ? 4.383 -80.562 -31.906 1 78.5 455 VAL A CA 1
ATOM 3422 C C . VAL A 1 455 ? 5.488 -80.875 -32.875 1 78.5 455 VAL A C 1
ATOM 3424 O O . VAL A 1 455 ? 5.473 -82 -33.5 1 78.5 455 VAL A O 1
ATOM 3427 N N . ALA A 1 456 ? 6.441 -80 -33.094 1 77.06 456 ALA A N 1
ATOM 3428 C CA . ALA A 1 456 ? 7.57 -80.25 -34 1 77.06 456 ALA A CA 1
ATOM 3429 C C . ALA A 1 456 ? 8.375 -81.5 -33.562 1 77.06 456 ALA A C 1
ATOM 3431 O O . ALA A 1 456 ? 8.781 -82.312 -34.375 1 77.06 456 ALA A O 1
ATOM 3432 N N . GLU A 1 457 ? 8.57 -81.625 -32.281 1 80.75 457 GLU A N 1
ATOM 3433 C CA . GLU A 1 457 ? 9.312 -82.75 -31.75 1 80.75 457 GLU A CA 1
ATOM 3434 C C . GLU A 1 457 ? 8.586 -84.062 -31.984 1 80.75 457 GLU A C 1
ATOM 3436 O O . GLU A 1 457 ? 9.195 -85.062 -32.375 1 80.75 457 GLU A O 1
ATOM 3441 N N . ARG A 1 458 ? 7.375 -83.938 -31.719 1 82.69 458 ARG A N 1
ATOM 3442 C CA . ARG A 1 458 ? 6.578 -85.188 -31.891 1 82.69 458 ARG A CA 1
ATOM 3443 C C . ARG A 1 458 ? 6.512 -85.562 -33.375 1 82.69 458 ARG A C 1
ATOM 3445 O O . ARG A 1 458 ? 6.574 -86.75 -33.688 1 82.69 458 ARG A O 1
ATOM 3452 N N . THR A 1 459 ? 6.324 -84.625 -34.188 1 78.81 459 THR A N 1
ATOM 3453 C CA . THR A 1 459 ? 6.309 -84.875 -35.625 1 78.81 459 THR A CA 1
ATOM 3454 C C . THR A 1 459 ? 7.637 -85.5 -36.094 1 78.81 459 THR A C 1
ATOM 3456 O O . THR A 1 459 ? 7.66 -86.438 -36.844 1 78.81 459 THR A O 1
ATOM 3459 N N . SER A 1 460 ? 8.695 -84.875 -35.656 1 79.69 460 SER A N 1
ATOM 3460 C CA . SER A 1 460 ? 10.016 -85.375 -36 1 79.69 460 SER A CA 1
ATOM 3461 C C . SER A 1 460 ? 10.195 -86.812 -35.5 1 79.69 460 SER A C 1
ATOM 3463 O O . SER A 1 460 ? 10.734 -87.688 -36.219 1 79.69 460 SER A O 1
ATOM 3465 N N . ALA A 1 461 ? 9.766 -87.062 -34.312 1 82.31 461 ALA A N 1
ATOM 3466 C CA . ALA A 1 461 ? 9.852 -88.375 -33.75 1 82.31 461 ALA A CA 1
ATOM 3467 C C . ALA A 1 461 ? 8.984 -89.375 -34.562 1 82.31 461 ALA A C 1
ATOM 3469 O O . ALA A 1 461 ? 9.406 -90.5 -34.844 1 82.31 461 ALA A O 1
ATOM 3470 N N . GLY A 1 462 ? 7.824 -88.812 -34.781 1 78.19 462 GLY A N 1
ATOM 3471 C CA . GLY A 1 462 ? 6.949 -89.625 -35.625 1 78.19 462 GLY A CA 1
ATOM 3472 C C . GLY A 1 462 ? 7.547 -89.938 -37 1 78.19 462 GLY A C 1
ATOM 3473 O O . GLY A 1 462 ? 7.445 -91.062 -37.469 1 78.19 462 GLY A O 1
ATOM 3474 N N . MET A 1 463 ? 8.195 -89.062 -37.594 1 80.38 463 MET A N 1
ATOM 3475 C CA . MET A 1 463 ? 8.828 -89.25 -38.875 1 80.38 463 MET A CA 1
ATOM 3476 C C . MET A 1 463 ? 10 -90.25 -38.781 1 80.38 463 MET A C 1
ATOM 3478 O O . MET A 1 463 ? 10.234 -91.062 -39.719 1 80.38 463 MET A O 1
ATOM 3482 N N . GLN A 1 464 ? 10.719 -90.25 -37.719 1 80.88 464 GLN A N 1
ATOM 3483 C CA . GLN A 1 464 ? 11.812 -91.188 -37.531 1 80.88 464 GLN A CA 1
ATOM 3484 C C . GLN A 1 464 ? 11.289 -92.625 -37.438 1 80.88 464 GLN A C 1
ATOM 3486 O O . GLN A 1 464 ? 11.875 -93.562 -38 1 80.88 464 GLN A O 1
ATOM 3491 N N . ALA A 1 465 ? 10.234 -92.625 -36.688 1 81.62 465 ALA A N 1
ATOM 3492 C CA . ALA A 1 465 ? 9.602 -93.938 -36.562 1 81.62 465 ALA A CA 1
ATOM 3493 C C . ALA A 1 465 ? 9.102 -94.438 -37.906 1 81.62 465 ALA A C 1
ATOM 3495 O O . ALA A 1 465 ? 9.266 -95.625 -38.25 1 81.62 465 ALA A O 1
ATOM 3496 N N . GLN A 1 466 ? 8.586 -93.562 -38.656 1 80.94 466 GLN A N 1
ATOM 3497 C CA . GLN A 1 466 ? 8.086 -93.938 -39.969 1 80.94 466 GLN A CA 1
ATOM 3498 C C . GLN A 1 466 ? 9.227 -94.312 -40.906 1 80.94 466 GLN A C 1
ATOM 3500 O O . GLN A 1 466 ? 9.086 -95.25 -41.719 1 80.94 466 GLN A O 1
ATOM 3505 N N . TYR A 1 467 ? 10.281 -93.625 -40.844 1 79.44 467 TYR A N 1
ATOM 3506 C CA . TYR A 1 467 ? 11.453 -93.938 -41.656 1 79.44 467 TYR A CA 1
ATOM 3507 C C . TYR A 1 467 ? 11.938 -95.375 -41.375 1 79.44 467 TYR A C 1
ATOM 3509 O O . TYR A 1 467 ? 12.297 -96.125 -42.312 1 79.44 467 TYR A O 1
ATOM 3517 N N . GLN A 1 468 ? 11.922 -95.688 -40.188 1 83 468 GLN A N 1
ATOM 3518 C CA . GLN A 1 468 ? 12.359 -97.062 -39.812 1 83 468 GLN A CA 1
ATOM 3519 C C . GLN A 1 468 ? 11.414 -98.125 -40.344 1 83 468 GLN A C 1
ATOM 3521 O O . GLN A 1 468 ? 11.859 -99.125 -40.844 1 83 468 GLN A O 1
ATOM 3526 N N . GLU A 1 469 ? 10.164 -97.688 -40.188 1 82.19 469 GLU A N 1
ATOM 3527 C CA . GLU A 1 469 ? 9.172 -98.625 -40.688 1 82.19 469 GLU A CA 1
ATOM 3528 C C . GLU A 1 469 ? 9.289 -98.75 -42.219 1 82.19 469 GLU A C 1
ATOM 3530 O O . GLU A 1 469 ? 9.156 -99.875 -42.75 1 82.19 469 GLU A O 1
ATOM 3535 N N . VAL A 1 470 ? 9.508 -97.812 -42.938 1 83.12 470 VAL A N 1
ATOM 3536 C CA . VAL A 1 470 ? 9.648 -97.812 -44.375 1 83.12 470 VAL A CA 1
ATOM 3537 C C . VAL A 1 470 ? 10.891 -98.562 -44.781 1 83.12 470 VAL A C 1
ATOM 3539 O O . VAL A 1 470 ? 10.875 -99.312 -45.781 1 83.12 470 VAL A O 1
ATOM 3542 N N . ASP A 1 471 ? 11.891 -98.5 -44.031 1 83.06 471 ASP A N 1
ATOM 3543 C CA . ASP A 1 471 ? 13.117 -99.25 -44.281 1 83.06 471 ASP A CA 1
ATOM 3544 C C . ASP A 1 471 ? 12.867 -100.75 -44.125 1 83.06 471 ASP A C 1
ATOM 3546 O O . ASP A 1 471 ? 13.367 -101.562 -44.938 1 83.06 471 ASP A O 1
ATOM 3550 N N . LEU A 1 472 ? 12.148 -101 -43.125 1 81.44 472 LEU A N 1
ATOM 3551 C CA . LEU A 1 472 ? 11.797 -102.375 -42.906 1 81.44 472 LEU A CA 1
ATOM 3552 C C . LEU A 1 472 ? 10.977 -102.938 -44.062 1 81.44 472 LEU A C 1
ATOM 3554 O O . LEU A 1 472 ? 11.188 -104.062 -44.531 1 81.44 472 LEU A O 1
ATOM 3558 N N . VAL A 1 473 ? 10.109 -102.125 -44.531 1 82.44 473 VAL A N 1
ATOM 3559 C CA . VAL A 1 473 ? 9.297 -102.5 -45.656 1 82.44 473 VAL A CA 1
ATOM 3560 C C . VAL A 1 473 ? 10.188 -102.688 -46.906 1 82.44 473 VAL A C 1
ATOM 3562 O O . VAL A 1 473 ? 10.023 -103.625 -47.656 1 82.44 473 VAL A O 1
ATOM 3565 N N . ALA A 1 474 ? 11.117 -101.812 -47.156 1 80.31 474 ALA A N 1
ATOM 3566 C CA . ALA A 1 474 ? 12.039 -101.875 -48.281 1 80.31 474 ALA A CA 1
ATOM 3567 C C . ALA A 1 474 ? 12.852 -103.125 -48.25 1 80.31 474 ALA A C 1
ATOM 3569 O O . ALA A 1 474 ? 13.039 -103.812 -49.281 1 80.31 474 ALA A O 1
ATOM 3570 N N . THR A 1 475 ? 13.328 -103.5 -47.062 1 82.56 475 THR A N 1
ATOM 3571 C CA . THR A 1 475 ? 14.117 -104.688 -46.906 1 82.56 475 THR A CA 1
ATOM 3572 C C . THR A 1 475 ? 13.258 -105.938 -47.156 1 82.56 475 THR A C 1
ATOM 3574 O O . THR A 1 475 ? 13.688 -106.875 -47.812 1 82.56 475 THR A O 1
ATOM 3577 N N . ALA A 1 476 ? 12.133 -105.812 -46.5 1 80.94 476 ALA A N 1
ATOM 3578 C CA . ALA A 1 476 ? 11.203 -106.938 -46.688 1 80.94 476 ALA A CA 1
ATOM 3579 C C . ALA A 1 476 ? 10.875 -107.125 -48.156 1 80.94 476 ALA A C 1
ATOM 3581 O O . ALA A 1 476 ? 10.766 -108.25 -48.656 1 80.94 476 ALA A O 1
ATOM 3582 N N . PHE A 1 477 ? 10.82 -106.188 -48.875 1 77.19 477 PHE A N 1
ATOM 3583 C CA . PHE A 1 477 ? 10.531 -106.188 -50.281 1 77.19 477 PHE A CA 1
ATOM 3584 C C . PHE A 1 477 ? 11.695 -106.812 -51.062 1 77.19 477 PHE A C 1
ATOM 3586 O O . PHE A 1 477 ? 11.484 -107.5 -52.031 1 77.19 477 PHE A O 1
ATOM 3593 N N . GLU A 1 478 ? 12.867 -106.438 -50.781 1 79 478 GLU A N 1
ATOM 3594 C CA . GLU A 1 478 ? 14.039 -107.062 -51.438 1 79 478 GLU A CA 1
ATOM 3595 C C . GLU A 1 478 ? 14.055 -108.562 -51.281 1 79 478 GLU A C 1
ATOM 3597 O O . GLU A 1 478 ? 14.375 -109.312 -52.25 1 79 478 GLU A O 1
ATOM 3602 N N . GLU A 1 479 ? 13.641 -108.938 -50.156 1 82.81 479 GLU A N 1
ATOM 3603 C CA . GLU A 1 479 ? 13.57 -110.375 -49.906 1 82.81 479 GLU A CA 1
ATOM 3604 C C . GLU A 1 479 ? 12.477 -111 -50.75 1 82.81 479 GLU A C 1
ATOM 3606 O O . GLU A 1 479 ? 12.68 -112.062 -51.312 1 82.81 479 GLU A O 1
ATOM 3611 N N . LEU A 1 480 ? 11.406 -110.375 -50.875 1 78.81 480 LEU A N 1
ATOM 3612 C CA . LEU A 1 480 ? 10.289 -110.875 -51.656 1 78.81 480 LEU A CA 1
ATOM 3613 C C . LEU A 1 480 ? 10.656 -110.938 -53.156 1 78.81 480 LEU A C 1
ATOM 3615 O O . LEU A 1 480 ? 10.32 -111.938 -53.812 1 78.81 480 LEU A O 1
ATOM 3619 N N . SER A 1 481 ? 11.281 -109.938 -53.656 1 80.81 481 SER A N 1
ATOM 3620 C CA . SER A 1 481 ? 11.727 -109.875 -55.062 1 80.81 481 SER A CA 1
ATOM 3621 C C . SER A 1 481 ? 12.695 -111.062 -55.344 1 80.81 481 SER A C 1
ATOM 3623 O O . SER A 1 481 ? 12.594 -111.688 -56.375 1 80.81 481 SER A O 1
ATOM 3625 N N . ALA A 1 482 ? 13.547 -111.312 -54.406 1 84.19 482 ALA A N 1
ATOM 3626 C CA . ALA A 1 482 ? 14.523 -112.375 -54.562 1 84.19 482 ALA A CA 1
ATOM 3627 C C . ALA A 1 482 ? 13.844 -113.75 -54.562 1 84.19 482 ALA A C 1
ATOM 3629 O O . ALA A 1 482 ? 14.18 -114.562 -55.375 1 84.19 482 ALA A O 1
ATOM 3630 N N . THR A 1 483 ? 12.953 -113.75 -53.656 1 85.12 483 THR A N 1
ATOM 3631 C CA . THR A 1 483 ? 12.25 -115 -53.562 1 85.12 483 THR A CA 1
ATOM 3632 C C . THR A 1 483 ? 11.391 -115.25 -54.812 1 85.12 483 THR A C 1
ATOM 3634 O O . THR A 1 483 ? 11.258 -116.375 -55.281 1 85.12 483 THR A O 1
ATOM 3637 N N . ALA A 1 484 ? 10.828 -114.25 -55.375 1 81.38 484 ALA A N 1
ATOM 3638 C CA . ALA A 1 484 ? 10.031 -114.375 -56.625 1 81.38 484 ALA A CA 1
ATOM 3639 C C . ALA A 1 484 ? 10.898 -114.875 -57.781 1 81.38 484 ALA A C 1
ATOM 3641 O O . ALA A 1 484 ? 10.477 -115.688 -58.594 1 81.38 484 ALA A O 1
ATOM 3642 N N . LEU A 1 485 ? 12.094 -114.438 -57.844 1 84.12 485 LEU A N 1
ATOM 3643 C CA . LEU A 1 485 ? 13.031 -114.812 -58.906 1 84.12 485 LEU A CA 1
ATOM 3644 C C . LEU A 1 485 ? 13.422 -116.25 -58.75 1 84.12 485 LEU A C 1
ATOM 3646 O O . LEU A 1 485 ? 13.547 -117 -59.75 1 84.12 485 LEU A O 1
ATOM 3650 N N . GLN A 1 486 ? 13.523 -116.562 -57.531 1 85.88 486 GLN A N 1
ATOM 3651 C CA . GLN A 1 486 ? 13.859 -118 -57.25 1 85.88 486 GLN A CA 1
ATOM 3652 C C . GLN A 1 486 ? 12.719 -118.938 -57.656 1 85.88 486 GLN A C 1
ATOM 3654 O O . GLN A 1 486 ? 12.953 -120 -58.25 1 85.88 486 GLN A O 1
ATOM 3659 N N . VAL A 1 487 ? 11.586 -118.5 -57.406 1 87.38 487 VAL A N 1
ATOM 3660 C CA . VAL A 1 487 ? 10.398 -119.25 -57.781 1 87.38 487 VAL A CA 1
ATOM 3661 C C . VAL A 1 487 ? 10.305 -119.438 -59.281 1 87.38 487 VAL A C 1
ATOM 3663 O O . VAL A 1 487 ? 10.078 -120.5 -59.812 1 87.38 487 VAL A O 1
ATOM 3666 N N . ALA A 1 488 ? 10.539 -118.312 -59.969 1 86.25 488 ALA A N 1
ATOM 3667 C CA . ALA A 1 488 ? 10.516 -118.312 -61.406 1 86.25 488 ALA A CA 1
ATOM 3668 C C . ALA A 1 488 ? 11.578 -119.25 -61.969 1 86.25 488 ALA A C 1
ATOM 3670 O O . ALA A 1 488 ? 11.312 -120 -62.906 1 86.25 488 ALA A O 1
ATOM 3671 N N . GLY A 1 489 ? 12.711 -119.25 -61.406 1 88.88 489 GLY A N 1
ATOM 3672 C CA . GLY A 1 489 ? 13.789 -120.125 -61.844 1 88.88 489 GLY A CA 1
ATOM 3673 C C . GLY A 1 489 ? 13.484 -121.562 -61.625 1 88.88 489 GLY A C 1
ATOM 3674 O O . GLY A 1 489 ? 13.703 -122.438 -62.531 1 88.88 489 GLY A O 1
ATOM 3675 N N . ASN A 1 490 ? 12.969 -121.75 -60.469 1 88.81 490 ASN A N 1
ATOM 3676 C CA . ASN A 1 490 ? 12.602 -123.125 -60.125 1 88.81 490 ASN A CA 1
ATOM 3677 C C . ASN A 1 490 ? 11.469 -123.625 -61.031 1 88.81 490 ASN A C 1
ATOM 3679 O O . ASN A 1 490 ? 11.469 -124.812 -61.438 1 88.81 490 ASN A O 1
ATOM 3683 N N . ALA A 1 491 ? 10.602 -122.812 -61.344 1 91.94 491 ALA A N 1
ATOM 3684 C CA . ALA A 1 491 ? 9.484 -123.188 -62.219 1 91.94 491 ALA A CA 1
ATOM 3685 C C . ALA A 1 491 ? 9.969 -123.5 -63.625 1 91.94 491 ALA A C 1
ATOM 3687 O O . ALA A 1 491 ? 9.523 -124.5 -64.25 1 91.94 491 ALA A O 1
ATOM 3688 N N . ASN A 1 492 ? 10.914 -122.812 -64.125 1 89.81 492 ASN A N 1
ATOM 3689 C CA . ASN A 1 492 ? 11.477 -123.062 -65.438 1 89.81 492 ASN A CA 1
ATOM 3690 C C . ASN A 1 492 ? 12.25 -124.375 -65.5 1 89.81 492 ASN A C 1
ATOM 3692 O O . ASN A 1 492 ? 12.172 -125.125 -66.5 1 89.81 492 ASN A O 1
ATOM 3696 N N . SER A 1 493 ? 12.906 -124.625 -64.438 1 90.88 493 SER A N 1
ATOM 3697 C CA . SER A 1 493 ? 13.641 -125.875 -64.375 1 90.88 493 SER A CA 1
ATOM 3698 C C . SER A 1 493 ? 12.68 -127.062 -64.312 1 90.88 493 SER A C 1
ATOM 3700 O O . SER A 1 493 ? 12.945 -128.125 -64.938 1 90.88 493 SER A O 1
ATOM 3702 N N . ALA A 1 494 ? 11.594 -126.75 -63.625 1 91.19 494 ALA A N 1
ATOM 3703 C CA . ALA A 1 494 ? 10.57 -127.812 -63.562 1 91.19 494 ALA A CA 1
ATOM 3704 C C . ALA A 1 494 ? 9.93 -128 -64.938 1 91.19 494 ALA A C 1
ATOM 3706 O O . ALA A 1 494 ? 9.672 -129.25 -65.312 1 91.19 494 ALA A O 1
ATOM 3707 N N . VAL A 1 495 ? 9.75 -127.062 -65.688 1 91.81 495 VAL A N 1
ATOM 3708 C CA . VAL A 1 495 ? 9.195 -127.125 -67 1 91.81 495 VAL A CA 1
ATOM 3709 C C . VAL A 1 495 ? 10.172 -127.875 -67.938 1 91.81 495 VAL A C 1
ATOM 3711 O O . VAL A 1 495 ? 9.758 -128.75 -68.688 1 91.81 495 VAL A O 1
ATOM 3714 N N . ALA A 1 496 ? 11.43 -127.688 -67.75 1 91.06 496 ALA A N 1
ATOM 3715 C CA . ALA A 1 496 ? 12.453 -128.375 -68.562 1 91.06 496 ALA A CA 1
ATOM 3716 C C . ALA A 1 496 ? 12.492 -129.875 -68.25 1 91.06 496 ALA A C 1
ATOM 3718 O O . ALA A 1 496 ? 12.57 -130.75 -69.125 1 91.06 496 ALA A O 1
ATOM 3719 N N . ALA A 1 497 ? 12.367 -130 -66.938 1 89.56 497 ALA A N 1
ATOM 3720 C CA . ALA A 1 497 ? 12.344 -131.375 -66.5 1 89.56 497 ALA A CA 1
ATOM 3721 C C . ALA A 1 497 ? 11.086 -132.125 -67 1 89.56 497 ALA A C 1
ATOM 3723 O O . ALA A 1 497 ? 11.141 -133.25 -67.375 1 89.56 497 ALA A O 1
ATOM 3724 N N . ALA A 1 498 ? 10.062 -131.5 -67.062 1 91.62 498 ALA A N 1
ATOM 3725 C CA . ALA A 1 498 ? 8.805 -132 -67.562 1 91.62 498 ALA A CA 1
ATOM 3726 C C . ALA A 1 498 ? 8.891 -132.25 -69.062 1 91.62 498 ALA A C 1
ATOM 3728 O O . ALA A 1 498 ? 8.406 -133.375 -69.5 1 91.62 498 ALA A O 1
ATOM 3729 N N . ASN A 1 499 ? 9.539 -131.5 -69.812 1 90.81 499 ASN A N 1
ATOM 3730 C CA . ASN A 1 499 ? 9.75 -131.75 -71.188 1 90.81 499 ASN A CA 1
ATOM 3731 C C . ASN A 1 499 ? 10.617 -133 -71.5 1 90.81 499 ASN A C 1
ATOM 3733 O O . ASN A 1 499 ? 10.344 -133.75 -72.375 1 90.81 499 ASN A O 1
ATOM 3737 N N . GLN A 1 500 ? 11.594 -133.125 -70.688 1 90.25 500 GLN A N 1
ATOM 3738 C CA . GLN A 1 500 ? 12.453 -134.25 -70.75 1 90.25 500 GLN A CA 1
ATOM 3739 C C . GLN A 1 500 ? 11.688 -135.625 -70.5 1 90.25 500 GLN A C 1
ATOM 3741 O O . GLN A 1 500 ? 11.836 -136.5 -71.188 1 90.25 500 GLN A O 1
ATOM 3746 N N . ALA A 1 501 ? 10.852 -135.375 -69.5 1 90.62 501 ALA A N 1
ATOM 3747 C CA . ALA A 1 501 ? 10.023 -136.5 -69.125 1 90.62 501 ALA A CA 1
ATOM 3748 C C . ALA A 1 501 ? 9.023 -136.875 -70.25 1 90.62 501 ALA A C 1
ATOM 3750 O O . ALA A 1 501 ? 8.797 -138 -70.562 1 90.62 501 ALA A O 1
ATOM 3751 N N . ASP A 1 502 ? 8.516 -135.875 -70.812 1 90.69 502 ASP A N 1
ATOM 3752 C CA . ASP A 1 502 ? 7.562 -136 -71.938 1 90.69 502 ASP A CA 1
ATOM 3753 C C . ASP A 1 502 ? 8.234 -136.625 -73.125 1 90.69 502 ASP A C 1
ATOM 3755 O O . ASP A 1 502 ? 7.684 -137.625 -73.75 1 90.69 502 ASP A O 1
ATOM 3759 N N . THR A 1 503 ? 9.398 -136.375 -73.5 1 91 503 THR A N 1
ATOM 3760 C CA . THR A 1 503 ? 10.148 -136.875 -74.625 1 91 503 THR A CA 1
ATOM 3761 C C . THR A 1 503 ? 10.5 -138.375 -74.375 1 91 503 THR A C 1
ATOM 3763 O O . THR A 1 503 ? 10.336 -139.25 -75.25 1 91 503 THR A O 1
ATOM 3766 N N . ALA A 1 504 ? 10.875 -138.5 -73.125 1 87.56 504 ALA A N 1
ATOM 3767 C CA . ALA A 1 504 ? 11.211 -139.875 -72.75 1 87.56 504 ALA A CA 1
ATOM 3768 C C . ALA A 1 504 ? 9.977 -140.75 -72.812 1 87.56 504 ALA A C 1
ATOM 3770 O O . ALA A 1 504 ? 10.039 -141.875 -73.312 1 87.56 504 ALA A O 1
ATOM 3771 N N . ALA A 1 505 ? 8.891 -140.25 -72.438 1 88.31 505 ALA A N 1
ATOM 3772 C CA . ALA A 1 505 ? 7.641 -141 -72.438 1 88.31 505 ALA A CA 1
ATOM 3773 C C . ALA A 1 505 ? 7.156 -141.375 -73.812 1 88.31 505 ALA A C 1
ATOM 3775 O O . ALA A 1 505 ? 6.688 -142.375 -74.125 1 88.31 505 ALA A O 1
ATOM 3776 N N . GLN A 1 506 ? 7.32 -140.5 -74.75 1 87.88 506 GLN A N 1
ATOM 3777 C CA . GLN A 1 506 ? 6.934 -140.625 -76.125 1 87.88 506 GLN A CA 1
ATOM 3778 C C . GLN A 1 506 ? 7.824 -141.625 -76.812 1 87.88 506 GLN A C 1
ATOM 3780 O O . GLN A 1 506 ? 7.34 -142.5 -77.625 1 87.88 506 GLN A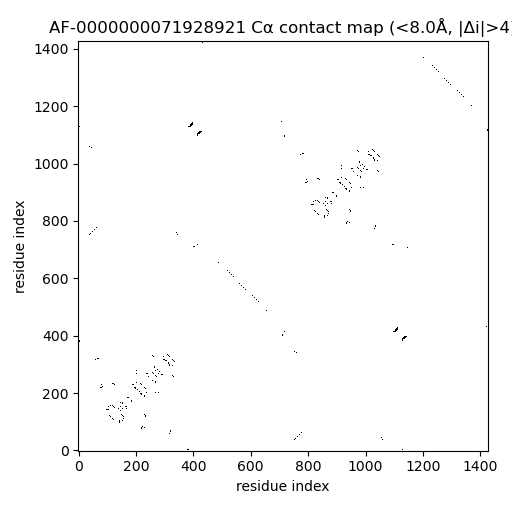 O 1
ATOM 3785 N N . GLU A 1 507 ? 9.031 -141.625 -76.5 1 88.56 507 GLU A N 1
ATOM 3786 C CA . GLU A 1 507 ? 9.953 -142.625 -77.062 1 88.56 507 GLU A CA 1
ATOM 3787 C C . GLU A 1 507 ? 9.617 -144 -76.5 1 88.56 507 GLU A C 1
ATOM 3789 O O . GLU A 1 507 ? 9.648 -145 -77.312 1 88.56 507 GLU A O 1
ATOM 3794 N N . GLY A 1 508 ? 9.297 -143.75 -75.25 1 82.06 508 GLY A N 1
ATOM 3795 C CA . GLY A 1 508 ? 8.867 -145 -74.625 1 82.06 508 GLY A CA 1
ATOM 3796 C C . GLY A 1 508 ? 7.641 -145.625 -75.312 1 82.06 508 GLY A C 1
ATOM 3797 O O . GLY A 1 508 ? 7.578 -146.875 -75.562 1 82.06 508 GLY A O 1
ATOM 3798 N N . LYS A 1 509 ? 6.773 -144.875 -75.688 1 83.38 509 LYS A N 1
ATOM 3799 C CA . LYS A 1 509 ? 5.562 -145.375 -76.375 1 83.38 509 LYS A CA 1
ATOM 3800 C C . LYS A 1 509 ? 5.898 -146 -77.75 1 83.38 509 LYS A C 1
ATOM 3802 O O . LYS A 1 509 ? 5.309 -147 -78.125 1 83.38 509 LYS A O 1
ATOM 3807 N N . TYR A 1 510 ? 6.859 -145.5 -78.438 1 86.5 510 TYR A N 1
ATOM 3808 C CA . TYR A 1 510 ? 7.277 -146 -79.75 1 86.5 510 TYR A CA 1
ATOM 3809 C C . TYR A 1 510 ? 7.953 -147.375 -79.562 1 86.5 510 TYR A C 1
ATOM 3811 O O . TYR A 1 510 ? 7.672 -148.375 -80.312 1 86.5 510 TYR A O 1
ATOM 3819 N N . VAL A 1 511 ? 8.75 -147.375 -78.5 1 82.19 511 VAL A N 1
ATOM 3820 C CA . VAL A 1 511 ? 9.484 -148.625 -78.25 1 82.19 511 VAL A CA 1
ATOM 3821 C C . VAL A 1 511 ? 8.508 -149.75 -77.875 1 82.19 511 VAL A C 1
ATOM 3823 O O . VAL A 1 511 ? 8.633 -150.875 -78.375 1 82.19 511 VAL A O 1
ATOM 3826 N N . VAL A 1 512 ? 7.531 -149.375 -77.125 1 83.25 512 VAL A N 1
ATOM 3827 C CA . VAL A 1 512 ? 6.539 -150.375 -76.688 1 83.25 512 VAL A CA 1
ATOM 3828 C C . VAL A 1 512 ? 5.656 -150.75 -77.875 1 83.25 512 VAL A C 1
ATOM 3830 O O . VAL A 1 512 ? 5.305 -152 -78.062 1 83.25 512 VAL A O 1
ATOM 3833 N N . ALA A 1 513 ? 5.34 -150 -78.812 1 83.25 513 ALA A N 1
ATOM 3834 C CA . ALA A 1 513 ? 4.566 -150.25 -80 1 83.25 513 ALA A CA 1
ATOM 3835 C C . ALA A 1 513 ? 5.34 -151.125 -80.938 1 83.25 513 ALA A C 1
ATOM 3837 O O . ALA A 1 513 ? 4.777 -152.125 -81.5 1 83.25 513 ALA A O 1
ATOM 3838 N N . ASP A 1 514 ? 6.547 -150.875 -81.062 1 82.94 514 ASP A N 1
ATOM 3839 C CA . ASP A 1 514 ? 7.406 -151.75 -81.875 1 82.94 514 ASP A CA 1
ATOM 3840 C C . ASP A 1 514 ? 7.523 -153.125 -81.312 1 82.94 514 ASP A C 1
ATOM 3842 O O . ASP A 1 514 ? 7.531 -154.125 -82.062 1 82.94 514 ASP A O 1
ATOM 3846 N N . THR A 1 515 ? 7.633 -153.125 -80 1 80.62 515 THR A N 1
ATOM 3847 C CA . THR A 1 515 ? 7.699 -154.375 -79.312 1 80.62 515 THR A CA 1
ATOM 3848 C C . THR A 1 515 ? 6.41 -155.25 -79.5 1 80.62 515 THR A C 1
ATOM 3850 O O . THR A 1 515 ? 6.449 -156.375 -79.75 1 80.62 515 THR A O 1
ATOM 3853 N N . GLN A 1 516 ? 5.309 -154.625 -79.5 1 78.81 516 GLN A N 1
ATOM 3854 C CA . GLN A 1 516 ? 4.012 -155.25 -79.75 1 78.81 516 GLN A CA 1
ATOM 3855 C C . GLN A 1 516 ? 3.932 -155.75 -81.125 1 78.81 516 GLN A C 1
ATOM 3857 O O . GLN A 1 516 ? 3.457 -156.875 -81.312 1 78.81 516 GLN A O 1
ATOM 3862 N N . GLU A 1 517 ? 4.453 -155.125 -82.125 1 84.31 517 GLU A N 1
ATOM 3863 C CA . GLU A 1 517 ? 4.43 -155.625 -83.5 1 84.31 517 GLU A CA 1
ATOM 3864 C C . GLU A 1 517 ? 5.355 -156.875 -83.688 1 84.31 517 GLU A C 1
ATOM 3866 O O . GLU A 1 517 ? 4.992 -157.75 -84.375 1 84.31 517 GLU A O 1
ATOM 3871 N N . ALA A 1 518 ? 6.48 -156.625 -83.062 1 77.62 518 ALA A N 1
ATOM 3872 C CA . ALA A 1 518 ? 7.438 -157.75 -83.125 1 77.62 518 ALA A CA 1
ATOM 3873 C C . ALA A 1 518 ? 6.883 -159 -82.5 1 77.62 518 ALA A C 1
ATOM 3875 O O . ALA A 1 518 ? 7.039 -160 -83.062 1 77.62 518 ALA A O 1
ATOM 3876 N N . MET A 1 519 ? 6.164 -158.875 -81.5 1 78 519 MET A N 1
ATOM 3877 C CA . MET A 1 519 ? 5.562 -160 -80.812 1 78 519 MET A CA 1
ATOM 3878 C C . MET A 1 519 ? 4.422 -160.5 -81.625 1 78 519 MET A C 1
ATOM 3880 O O . MET A 1 519 ? 4.254 -161.75 -81.688 1 78 519 MET A O 1
ATOM 3884 N N . ARG A 1 520 ? 3.709 -159.875 -82.312 1 81.12 520 ARG A N 1
ATOM 3885 C CA . ARG A 1 520 ? 2.635 -160.375 -83.188 1 81.12 520 ARG A CA 1
ATOM 3886 C C . ARG A 1 520 ? 3.191 -161.125 -84.375 1 81.12 520 ARG A C 1
ATOM 3888 O O . ARG A 1 520 ? 2.643 -162.25 -84.688 1 81.12 520 ARG A O 1
ATOM 3895 N N . LYS A 1 521 ? 4.246 -160.75 -84.875 1 80.75 521 LYS A N 1
ATOM 3896 C CA . LYS A 1 521 ? 4.891 -161.5 -86 1 80.75 521 LYS A CA 1
ATOM 3897 C C . LYS A 1 521 ? 5.43 -162.75 -85.5 1 80.75 521 LYS A C 1
ATOM 3899 O O . LYS A 1 521 ? 5.297 -163.875 -86.188 1 80.75 521 LYS A O 1
ATOM 3904 N N . LEU A 1 522 ? 5.973 -162.625 -84.312 1 76.31 522 LEU A N 1
ATOM 3905 C CA . LEU A 1 522 ? 6.477 -163.875 -83.688 1 76.31 522 LEU A CA 1
ATOM 3906 C C . LEU A 1 522 ? 5.348 -164.875 -83.5 1 76.31 522 LEU A C 1
ATOM 3908 O O . LEU A 1 522 ? 5.488 -166 -83.812 1 76.31 522 LEU A O 1
ATOM 3912 N N . MET A 1 523 ? 4.207 -164.5 -83.062 1 76.69 523 MET A N 1
ATOM 3913 C CA . MET A 1 523 ? 3.033 -165.25 -82.875 1 76.69 523 MET A CA 1
ATOM 3914 C C . MET A 1 523 ? 2.52 -165.875 -84.125 1 76.69 523 MET A C 1
ATOM 3916 O O . MET A 1 523 ? 2.104 -167 -84.188 1 76.69 523 MET A O 1
ATOM 3920 N N . ALA A 1 524 ? 2.639 -165.25 -85.188 1 80.19 524 ALA A N 1
ATOM 3921 C CA . ALA A 1 524 ? 2.199 -165.625 -86.5 1 80.19 524 ALA A CA 1
ATOM 3922 C C . ALA A 1 524 ? 3.098 -166.875 -87 1 80.19 524 ALA A C 1
ATOM 3924 O O . ALA A 1 524 ? 2.609 -167.875 -87.5 1 80.19 524 ALA A O 1
ATOM 3925 N N . VAL A 1 525 ? 4.359 -166.625 -86.75 1 74.25 525 VAL A N 1
ATOM 3926 C CA . VAL A 1 525 ? 5.328 -167.625 -87.188 1 74.25 525 VAL A CA 1
ATOM 3927 C C . VAL A 1 525 ? 5.105 -168.875 -86.375 1 74.25 525 VAL A C 1
ATOM 3929 O O . VAL A 1 525 ? 5.09 -170 -86.938 1 74.25 525 VAL A O 1
ATOM 3932 N N . ILE A 1 526 ? 4.812 -168.75 -85.125 1 73.56 526 ILE A N 1
ATOM 3933 C CA . ILE A 1 526 ? 4.605 -170 -84.25 1 73.56 526 ILE A CA 1
ATOM 3934 C C . ILE A 1 526 ? 3.277 -170.625 -84.625 1 73.56 526 ILE A C 1
ATOM 3936 O O . ILE A 1 526 ? 3.195 -171.875 -84.688 1 73.56 526 ILE A O 1
ATOM 3940 N N . SER A 1 527 ? 2.303 -169.875 -84.938 1 76.88 527 SER A N 1
ATOM 3941 C CA . SER A 1 527 ? 0.99 -170.375 -85.25 1 76.88 527 SER A CA 1
ATOM 3942 C C . SER A 1 527 ? 1.033 -171.125 -86.625 1 76.88 527 SER A C 1
ATOM 3944 O O . SER A 1 527 ? 0.352 -172.125 -86.75 1 76.88 527 SER A O 1
ATOM 3946 N N . ASP A 1 528 ? 1.815 -170.75 -87.5 1 76.44 528 ASP A N 1
ATOM 3947 C CA . ASP A 1 528 ? 1.927 -171.25 -88.812 1 76.44 528 ASP A CA 1
ATOM 3948 C C . ASP A 1 528 ? 2.705 -172.625 -88.75 1 76.44 528 ASP A C 1
ATOM 3950 O O . ASP A 1 528 ? 2.52 -173.5 -89.562 1 76.44 528 ASP A O 1
ATOM 3954 N N . ALA A 1 529 ? 3.529 -172.75 -87.75 1 73.56 529 ALA A N 1
ATOM 3955 C CA . ALA A 1 529 ? 4.367 -173.875 -87.562 1 73.56 529 ALA A CA 1
ATOM 3956 C C . ALA A 1 529 ? 3.578 -175 -86.938 1 73.56 529 ALA A C 1
ATOM 3958 O O . ALA A 1 529 ? 3.912 -176.25 -87.125 1 73.56 529 ALA A O 1
ATOM 3959 N N . LYS A 1 530 ? 2.443 -174.75 -86.312 1 73.5 530 LYS A N 1
ATOM 3960 C CA . LYS A 1 530 ? 1.664 -175.75 -85.562 1 73.5 530 LYS A CA 1
ATOM 3961 C C . LYS A 1 530 ? 1.049 -176.75 -86.5 1 73.5 530 LYS A C 1
ATOM 3963 O O . LYS A 1 530 ? 1.244 -178 -86.312 1 73.5 530 LYS A O 1
ATOM 3968 N N . PRO A 1 531 ? 0.392 -176.375 -87.625 1 76.12 531 PRO A N 1
ATOM 3969 C CA . PRO A 1 531 ? -0.201 -177.5 -88.5 1 76.12 531 PRO A CA 1
ATOM 3970 C C . PRO A 1 531 ? 0.848 -178.25 -89.188 1 76.12 531 PRO A C 1
ATOM 3972 O O . PRO A 1 531 ? 0.622 -179.5 -89.375 1 76.12 531 PRO A O 1
ATOM 3975 N N . VAL A 1 532 ? 1.997 -177.625 -89.438 1 75.75 532 VAL A N 1
ATOM 3976 C CA . VAL A 1 532 ? 3.07 -178.375 -90.125 1 75.75 532 VAL A CA 1
ATOM 3977 C C . VAL A 1 532 ? 3.592 -179.5 -89.25 1 75.75 532 VAL A C 1
ATOM 3979 O O . VAL A 1 532 ? 3.773 -180.625 -89.688 1 75.75 532 VAL A O 1
ATOM 3982 N N . VAL A 1 533 ? 3.641 -179.25 -87.938 1 72.62 533 VAL A N 1
ATOM 3983 C CA . VAL A 1 533 ? 4.152 -180.125 -87 1 72.62 533 VAL A CA 1
ATOM 3984 C C . VAL A 1 533 ? 3.109 -181.25 -86.75 1 72.62 533 VAL A C 1
ATOM 3986 O O . VAL A 1 533 ? 3.457 -182.375 -86.562 1 72.62 533 VAL A O 1
ATOM 3989 N N . GLU A 1 534 ? 1.901 -181 -86.812 1 74.19 534 GLU A N 1
ATOM 3990 C CA . GLU A 1 534 ? 0.832 -182 -86.688 1 74.19 534 GLU A CA 1
ATOM 3991 C C . GLU A 1 534 ? 0.811 -183 -87.875 1 74.19 534 GLU A C 1
ATOM 3993 O O . GLU A 1 534 ? 0.635 -184.125 -87.688 1 74.19 534 GLU A O 1
ATOM 3998 N N . HIS A 1 535 ? 1.082 -182.375 -89 1 78.12 535 HIS A N 1
ATOM 3999 C CA . HIS A 1 535 ? 1.123 -183.25 -90.188 1 78.12 535 HIS A CA 1
ATOM 4000 C C . HIS A 1 535 ? 2.334 -184.125 -90.188 1 78.12 535 HIS A C 1
ATOM 4002 O O . HIS A 1 535 ? 2.248 -185.375 -90.625 1 78.12 535 HIS A O 1
ATOM 4008 N N . LEU A 1 536 ? 3.385 -183.5 -89.625 1 74.69 536 LEU A N 1
ATOM 4009 C CA . LEU A 1 536 ? 4.605 -184.25 -89.5 1 74.69 536 LEU A CA 1
ATOM 4010 C C . LEU A 1 536 ? 4.387 -185.5 -88.562 1 74.69 536 LEU A C 1
ATOM 4012 O O . LEU A 1 536 ? 4.832 -186.625 -88.875 1 74.69 536 LEU A O 1
ATOM 4016 N N . SER A 1 537 ? 3.652 -185.375 -87.5 1 74.12 537 SER A N 1
ATOM 4017 C CA . SER A 1 537 ? 3.318 -186.5 -86.562 1 74.12 537 SER A CA 1
ATOM 4018 C C . SER A 1 537 ? 2.41 -187.5 -87.25 1 74.12 537 SER A C 1
ATOM 4020 O O . SER A 1 537 ? 2.639 -188.75 -87.125 1 74.12 537 SER A O 1
ATOM 4022 N N . ALA A 1 538 ? 1.53 -187.125 -88.062 1 80.12 538 ALA A N 1
ATOM 4023 C CA . ALA A 1 538 ? 0.591 -188 -88.75 1 80.12 538 ALA A CA 1
ATOM 4024 C C . ALA A 1 538 ? 1.294 -188.875 -89.812 1 80.12 538 ALA A C 1
ATOM 4026 O O . ALA A 1 538 ? 1.072 -190.125 -89.875 1 80.12 538 ALA A O 1
ATOM 4027 N N . ASN A 1 539 ? 2.131 -188.125 -90.438 1 79.75 539 ASN A N 1
ATOM 4028 C CA . ASN A 1 539 ? 2.857 -188.875 -91.5 1 79.75 539 ASN A CA 1
ATOM 4029 C C . ASN A 1 539 ? 3.809 -189.875 -90.938 1 79.75 539 ASN A C 1
ATOM 4031 O O . ASN A 1 539 ? 3.951 -191 -91.562 1 79.75 539 ASN A O 1
ATOM 4035 N N . SER A 1 540 ? 4.375 -189.5 -89.812 1 77.25 540 SER A N 1
ATOM 4036 C CA . SER A 1 540 ? 5.266 -190.5 -89.188 1 77.25 540 SER A CA 1
ATOM 4037 C C . SER A 1 540 ? 4.504 -191.75 -88.688 1 77.25 540 SER A C 1
ATOM 4039 O O . SER A 1 540 ? 5.008 -192.875 -88.812 1 77.25 540 SER A O 1
ATOM 4041 N N . GLU A 1 541 ? 3.309 -191.5 -88.312 1 77.62 541 GLU A N 1
ATOM 4042 C CA . GLU A 1 541 ? 2.459 -192.625 -87.875 1 77.62 541 GLU A CA 1
ATOM 4043 C C . GLU A 1 541 ? 2.059 -193.5 -89.062 1 77.62 541 GLU A C 1
ATOM 4045 O O . GLU A 1 541 ? 2.062 -194.75 -89 1 77.62 541 GLU A O 1
ATOM 4050 N N . ASN A 1 542 ? 1.84 -193 -90.188 1 84 542 ASN A N 1
ATOM 4051 C CA . ASN A 1 542 ? 1.458 -193.625 -91.375 1 84 542 ASN A CA 1
ATOM 4052 C C . ASN A 1 542 ? 2.602 -194.5 -91.938 1 84 542 ASN A C 1
ATOM 4054 O O . ASN A 1 542 ? 2.383 -195.625 -92.375 1 84 542 ASN A O 1
ATOM 4058 N N . ILE A 1 543 ? 3.717 -193.875 -91.75 1 82.81 543 ILE A N 1
ATOM 4059 C CA . ILE A 1 543 ? 4.895 -194.625 -92.188 1 82.81 543 ILE A CA 1
ATOM 4060 C C . ILE A 1 543 ? 5.066 -195.875 -91.375 1 82.81 543 ILE A C 1
ATOM 4062 O O . ILE A 1 543 ? 5.367 -197 -91.875 1 82.81 543 ILE A O 1
ATOM 4066 N N . ASN A 1 544 ? 4.789 -195.875 -90.125 1 77.81 544 ASN A N 1
ATOM 4067 C CA . ASN A 1 544 ? 4.871 -197 -89.188 1 77.81 544 ASN A CA 1
ATOM 4068 C C . ASN A 1 544 ? 3.891 -198.125 -89.625 1 77.81 544 ASN A C 1
ATOM 4070 O O . ASN A 1 544 ? 4.234 -199.25 -89.562 1 77.81 544 ASN A O 1
ATOM 4074 N N . ASP A 1 545 ? 2.814 -197.75 -90.062 1 83.25 545 ASP A N 1
ATOM 4075 C CA . ASP A 1 545 ? 1.806 -198.625 -90.5 1 83.25 545 ASP A CA 1
ATOM 4076 C C . ASP A 1 545 ? 2.25 -199.375 -91.75 1 83.25 545 ASP A C 1
ATOM 4078 O O . ASP A 1 545 ? 2.084 -200.625 -91.812 1 83.25 545 ASP A O 1
ATOM 4082 N N . ILE A 1 546 ? 2.844 -198.75 -92.625 1 85.56 546 ILE A N 1
ATOM 4083 C CA . ILE A 1 546 ? 3.273 -199.375 -93.875 1 85.56 546 ILE A CA 1
ATOM 4084 C C . ILE A 1 546 ? 4.457 -200.25 -93.625 1 85.56 546 ILE A C 1
ATOM 4086 O O . ILE A 1 546 ? 4.551 -201.375 -94.25 1 85.56 546 ILE A O 1
ATOM 4090 N N . LEU A 1 547 ? 5.238 -199.875 -92.688 1 84.94 547 LEU A N 1
ATOM 4091 C CA . LEU A 1 547 ? 6.406 -200.75 -92.312 1 84.94 547 LEU A CA 1
ATOM 4092 C C . LEU A 1 547 ? 5.992 -202 -91.688 1 84.94 547 LEU A C 1
ATOM 4094 O O . LEU A 1 547 ? 6.621 -203.125 -91.938 1 84.94 547 LEU A O 1
ATOM 4098 N N . VAL A 1 548 ? 4.875 -202.125 -91.125 1 85.5 548 VAL A N 1
ATOM 4099 C CA . VAL A 1 548 ? 4.332 -203.375 -90.5 1 85.5 548 VAL A CA 1
ATOM 4100 C C . VAL A 1 548 ? 3.867 -204.25 -91.625 1 85.5 548 VAL A C 1
ATOM 4102 O O . VAL A 1 548 ? 4.102 -205.5 -91.625 1 85.5 548 VAL A O 1
ATOM 4105 N N . VAL A 1 549 ? 3.4 -203.75 -92.625 1 86.12 549 VAL A N 1
ATOM 4106 C CA . VAL A 1 549 ? 2.932 -204.5 -93.75 1 86.12 549 VAL A CA 1
ATOM 4107 C C . VAL A 1 549 ? 4.125 -205.125 -94.5 1 86.12 549 VAL A C 1
ATOM 4109 O O . VAL A 1 549 ? 4.129 -206.25 -94.875 1 86.12 549 VAL A O 1
ATOM 4112 N N . ILE A 1 550 ? 5.109 -204.125 -94.562 1 84.31 550 ILE A N 1
ATOM 4113 C CA . ILE A 1 550 ? 6.301 -204.625 -95.25 1 84.31 550 ILE A CA 1
ATOM 4114 C C . ILE A 1 550 ? 7.016 -205.75 -94.5 1 84.31 550 ILE A C 1
ATOM 4116 O O . ILE A 1 550 ? 7.531 -206.625 -95.062 1 84.31 550 ILE A O 1
ATOM 4120 N N . GLN A 1 551 ? 6.969 -205.625 -93.312 1 84.62 551 GLN A N 1
ATOM 4121 C CA . GLN A 1 551 ? 7.52 -206.625 -92.438 1 84.62 551 GLN A CA 1
ATOM 4122 C C . GLN A 1 551 ? 6.77 -208 -92.625 1 84.62 551 GLN A C 1
ATOM 4124 O O . GLN A 1 551 ? 7.387 -209 -92.688 1 84.62 551 GLN A O 1
ATOM 4129 N N . GLY A 1 552 ? 5.543 -207.875 -92.75 1 86.88 552 GLY A N 1
ATOM 4130 C CA . GLY A 1 552 ? 4.73 -209.125 -93.062 1 86.88 552 GLY A CA 1
ATOM 4131 C C . GLY A 1 552 ? 5.039 -209.75 -94.375 1 86.88 552 GLY A C 1
ATOM 4132 O O . GLY A 1 552 ? 5.117 -211 -94.438 1 86.88 552 GLY A O 1
ATOM 4133 N N . ILE A 1 553 ? 5.293 -208.875 -95.188 1 86.19 553 ILE A N 1
ATOM 4134 C CA . ILE A 1 553 ? 5.602 -209.375 -96.562 1 86.19 553 ILE A CA 1
ATOM 4135 C C . ILE A 1 553 ? 6.965 -210 -96.562 1 86.19 553 ILE A C 1
ATOM 4137 O O . ILE A 1 553 ? 7.129 -211 -97.188 1 86.19 553 ILE A O 1
ATOM 4141 N N . ALA A 1 554 ? 7.883 -209.5 -95.875 1 86.31 554 ALA A N 1
ATOM 4142 C CA . ALA A 1 554 ? 9.227 -210.125 -95.812 1 86.31 554 ALA A CA 1
ATOM 4143 C C . ALA A 1 554 ? 9.203 -211.375 -95.062 1 86.31 554 ALA A C 1
ATOM 4145 O O . ALA A 1 554 ? 9.898 -212.375 -95.5 1 86.31 554 ALA A O 1
ATOM 4146 N N . GLU A 1 555 ? 8.391 -211.625 -94.25 1 85.81 555 GLU A N 1
ATOM 4147 C CA . GLU A 1 555 ? 8.234 -212.875 -93.5 1 85.81 555 GLU A CA 1
ATOM 4148 C C . GLU A 1 555 ? 7.59 -213.875 -94.375 1 85.81 555 GLU A C 1
ATOM 4150 O O . GLU A 1 555 ? 8.016 -215.125 -94.375 1 85.81 555 GLU A O 1
ATOM 4155 N N . GLN A 1 556 ? 6.703 -213.5 -95 1 88.19 556 GLN A N 1
ATOM 4156 C CA . GLN A 1 556 ? 5.988 -214.375 -95.875 1 88.19 556 GLN A CA 1
ATOM 4157 C C . GLN A 1 556 ? 6.887 -214.875 -97 1 88.19 556 GLN A C 1
ATOM 4159 O O . GLN A 1 556 ? 6.855 -216 -97.375 1 88.19 556 GLN A O 1
ATOM 4164 N N . THR A 1 557 ? 7.652 -213.875 -97.5 1 87.06 557 THR A N 1
ATOM 4165 C CA . THR A 1 557 ? 8.602 -214.125 -98.562 1 87.06 557 THR A CA 1
ATOM 4166 C C . THR A 1 557 ? 9.672 -215.125 -98.062 1 87.06 557 THR A C 1
ATOM 4168 O O . THR A 1 557 ? 10.055 -216 -98.75 1 87.06 557 THR A O 1
ATOM 4171 N N . ASN A 1 558 ? 10.078 -215 -96.938 1 85.38 558 ASN A N 1
ATOM 4172 C CA . ASN A 1 558 ? 11.047 -215.875 -96.25 1 85.38 558 ASN A CA 1
ATOM 4173 C C . ASN A 1 558 ? 10.484 -217.25 -96.062 1 85.38 558 ASN A C 1
ATOM 4175 O O . ASN A 1 558 ? 11.18 -218.25 -96.312 1 85.38 558 ASN A O 1
ATOM 4179 N N . LEU A 1 559 ? 9.344 -217.375 -95.812 1 86.06 559 LEU A N 1
ATOM 4180 C CA . LEU A 1 559 ? 8.672 -218.625 -95.625 1 86.06 559 LEU A CA 1
ATOM 4181 C C . LEU A 1 559 ? 8.469 -219.375 -96.938 1 86.06 559 LEU A C 1
ATOM 4183 O O . LEU A 1 559 ? 8.648 -220.625 -97 1 86.06 559 LEU A O 1
ATOM 4187 N N . LEU A 1 560 ? 8.078 -218.625 -97.812 1 85.94 560 LEU A N 1
ATOM 4188 C CA . LEU A 1 560 ? 7.871 -219.25 -99.188 1 85.94 560 LEU A CA 1
ATOM 4189 C C . LEU A 1 560 ? 9.18 -219.75 -99.75 1 85.94 560 LEU A C 1
ATOM 4191 O O . LEU A 1 560 ? 9.219 -220.75 -100.375 1 85.94 560 LEU A O 1
ATOM 4195 N N . ALA A 1 561 ? 10.281 -219 -99.438 1 84.75 561 ALA A N 1
ATOM 4196 C CA . ALA A 1 561 ? 11.617 -219.375 -99.875 1 84.75 561 ALA A CA 1
ATOM 4197 C C . ALA A 1 561 ? 12.133 -220.625 -99.125 1 84.75 561 ALA A C 1
ATOM 4199 O O . ALA A 1 561 ? 12.773 -221.5 -99.75 1 84.75 561 ALA A O 1
ATOM 4200 N N . LEU A 1 562 ? 11.781 -220.875 -98 1 83.56 562 LEU A N 1
ATOM 4201 C CA . LEU A 1 562 ? 12.125 -222.125 -97.188 1 83.56 562 LEU A CA 1
ATOM 4202 C C . LEU A 1 562 ? 11.406 -223.25 -97.688 1 83.56 562 LEU A C 1
ATOM 4204 O O . LEU A 1 562 ? 12.016 -224.375 -97.812 1 83.56 562 LEU A O 1
ATOM 4208 N N . ASN A 1 563 ? 10.203 -223.125 -98 1 82 563 ASN A N 1
ATOM 4209 C CA . ASN A 1 563 ? 9.391 -224.25 -98.5 1 82 563 ASN A CA 1
ATOM 4210 C C . ASN A 1 563 ? 9.875 -224.625 -99.875 1 82 563 ASN A C 1
ATOM 4212 O O . ASN A 1 563 ? 9.891 -225.875 -100.125 1 82 563 ASN A O 1
ATOM 4216 N N . ALA A 1 564 ? 10.312 -223.625 -100.562 1 80.69 564 ALA A N 1
ATOM 4217 C CA . ALA A 1 564 ? 10.836 -223.875 -101.938 1 80.69 564 ALA A CA 1
ATOM 4218 C C . ALA A 1 564 ? 12.195 -224.5 -101.875 1 80.69 564 ALA A C 1
ATOM 4220 O O . ALA A 1 564 ? 12.5 -225.375 -102.688 1 80.69 564 ALA A O 1
ATOM 4221 N N . ALA A 1 565 ? 13.023 -224.375 -100.938 1 81.94 565 ALA A N 1
ATOM 4222 C CA . ALA A 1 565 ? 14.328 -225 -100.688 1 81.94 565 ALA A CA 1
ATOM 4223 C C . ALA A 1 565 ? 14.164 -226.5 -100.188 1 81.94 565 ALA A C 1
ATOM 4225 O O . ALA A 1 565 ? 14.922 -227.375 -100.625 1 81.94 565 ALA A O 1
ATOM 4226 N N . ILE A 1 566 ? 13.156 -226.75 -99.5 1 79.62 566 ILE A N 1
ATOM 4227 C CA . ILE A 1 566 ? 12.836 -228.125 -99 1 79.62 566 ILE A CA 1
ATOM 4228 C C . ILE A 1 566 ? 12.391 -229 -100.188 1 79.62 566 ILE A C 1
ATOM 4230 O O . ILE A 1 566 ? 12.844 -230.125 -100.25 1 79.62 566 ILE A O 1
ATOM 4234 N N . GLU A 1 567 ? 11.617 -228.375 -100.875 1 77.75 567 GLU A N 1
ATOM 4235 C CA . GLU A 1 567 ? 11.055 -229.125 -102 1 77.75 567 GLU A CA 1
ATOM 4236 C C . GLU A 1 567 ? 12.125 -229.375 -103.062 1 77.75 567 GLU A C 1
ATOM 4238 O O . GLU A 1 567 ? 12.141 -230.5 -103.688 1 77.75 567 GLU A O 1
ATOM 4243 N N . ALA A 1 568 ? 13.047 -228.5 -103.312 1 77.94 568 ALA A N 1
ATOM 4244 C CA . ALA A 1 568 ? 14.164 -228.625 -104.25 1 77.94 568 ALA A CA 1
ATOM 4245 C C . ALA A 1 568 ? 15.141 -229.625 -103.812 1 77.94 568 ALA A C 1
ATOM 4247 O O . ALA A 1 568 ? 15.688 -230.375 -104.625 1 77.94 568 ALA A O 1
ATOM 4248 N N . ALA A 1 569 ? 15.344 -230 -102.562 1 78 569 ALA A N 1
ATOM 4249 C CA . ALA A 1 569 ? 16.188 -231 -102 1 78 569 ALA A CA 1
ATOM 4250 C C . ALA A 1 569 ? 15.586 -232.375 -102.188 1 78 569 ALA A C 1
ATOM 4252 O O . ALA A 1 569 ? 16.312 -233.375 -102.375 1 78 569 ALA A O 1
ATOM 4253 N N . ARG A 1 570 ? 14.344 -232.625 -102.125 1 78.06 570 ARG A N 1
ATOM 4254 C CA . ARG A 1 570 ? 13.586 -233.75 -102.25 1 78.06 570 ARG A CA 1
ATOM 4255 C C . ARG A 1 570 ? 13.625 -234.375 -103.625 1 78.06 570 ARG A C 1
ATOM 4257 O O . ARG A 1 570 ? 13.562 -235.625 -103.875 1 78.06 570 ARG A O 1
ATOM 4264 N N . ALA A 1 571 ? 13.836 -233.375 -104.562 1 77.25 571 ALA A N 1
ATOM 4265 C CA . ALA A 1 571 ? 13.781 -233.75 -105.938 1 77.25 571 ALA A CA 1
ATOM 4266 C C . ALA A 1 571 ? 15.156 -234.125 -106.438 1 77.25 571 ALA A C 1
ATOM 4268 O O . ALA A 1 571 ? 15.312 -234.5 -107.625 1 77.25 571 ALA A O 1
ATOM 4269 N N . GLY A 1 572 ? 16.25 -234.375 -105.688 1 75.69 572 GLY A N 1
ATOM 4270 C CA . GLY A 1 572 ? 17.578 -234.875 -105.875 1 75.69 572 GLY A CA 1
ATOM 4271 C C . GLY A 1 572 ? 18.422 -234.125 -106.875 1 75.69 572 GLY A C 1
ATOM 4272 O O . GLY A 1 572 ? 18.562 -232.875 -106.688 1 75.69 572 GLY A O 1
ATOM 4273 N N . GLU A 1 573 ? 18.812 -234.75 -108 1 74.19 573 GLU A N 1
ATOM 4274 C CA . GLU A 1 573 ? 19.734 -234.125 -108.938 1 74.19 573 GLU A CA 1
ATOM 4275 C C . GLU A 1 573 ? 19.016 -233.25 -109.875 1 74.19 573 GLU A C 1
ATOM 4277 O O . GLU A 1 573 ? 19.609 -232.25 -110.312 1 74.19 573 GLU A O 1
ATOM 4282 N N . GLN A 1 574 ? 17.797 -233.25 -110 1 72.19 574 GLN A N 1
ATOM 4283 C CA . GLN A 1 574 ? 17 -232.375 -110.875 1 72.19 574 GLN A CA 1
ATOM 4284 C C . GLN A 1 574 ? 16.578 -231.125 -110.188 1 72.19 574 GLN A C 1
ATOM 4286 O O . GLN A 1 574 ? 16.188 -230.125 -110.875 1 72.19 574 GLN A O 1
ATOM 4291 N N . GLY A 1 575 ? 16.891 -231 -108.938 1 71.25 575 GLY A N 1
ATOM 4292 C CA . GLY A 1 575 ? 16.422 -229.875 -108.188 1 71.25 575 GLY A CA 1
ATOM 4293 C C . GLY A 1 575 ? 17.531 -228.875 -107.812 1 71.25 575 GLY A C 1
ATOM 4294 O O . GLY A 1 575 ? 17.297 -227.875 -107.125 1 71.25 575 GLY A O 1
ATOM 4295 N N . ARG A 1 576 ? 18.641 -229.125 -108.188 1 82 576 ARG A N 1
ATOM 4296 C CA . ARG A 1 576 ? 19.812 -228.375 -107.75 1 82 576 ARG A CA 1
ATOM 4297 C C . ARG A 1 576 ? 19.719 -227 -108.188 1 82 576 ARG A C 1
ATOM 4299 O O . ARG A 1 576 ? 20.047 -226 -107.438 1 82 576 ARG A O 1
ATOM 4306 N N . GLY A 1 577 ? 19.062 -226.625 -109.312 1 75.75 577 GLY A N 1
ATOM 4307 C CA . GLY A 1 577 ? 18.906 -225.375 -109.812 1 75.75 577 GLY A CA 1
ATOM 4308 C C . GLY A 1 577 ? 17.891 -224.5 -109.062 1 75.75 577 GLY A C 1
ATOM 4309 O O . GLY A 1 577 ? 18.109 -223.375 -108.75 1 75.75 577 GLY A O 1
ATOM 4310 N N . PHE A 1 578 ? 16.891 -225.125 -108.438 1 76.12 578 PHE A N 1
ATOM 4311 C CA . PHE A 1 578 ? 15.805 -224.5 -107.688 1 76.12 578 PHE A CA 1
ATOM 4312 C C . PHE A 1 578 ? 16.203 -224.125 -106.25 1 76.12 578 PHE A C 1
ATOM 4314 O O . PHE A 1 578 ? 15.773 -223.25 -105.688 1 76.12 578 PHE A O 1
ATOM 4321 N N . ALA A 1 579 ? 17.016 -225 -105.812 1 78.69 579 ALA A N 1
ATOM 4322 C CA . ALA A 1 579 ? 17.516 -224.75 -104.438 1 78.69 579 ALA A CA 1
ATOM 4323 C C . ALA A 1 579 ? 18.359 -223.5 -104.312 1 78.69 579 ALA A C 1
ATOM 4325 O O . ALA A 1 579 ? 18.266 -222.75 -103.312 1 78.69 579 ALA A O 1
ATOM 4326 N N . VAL A 1 580 ? 19.016 -223.125 -105.312 1 83.31 580 VAL A N 1
ATOM 4327 C CA . VAL A 1 580 ? 19.875 -222 -105.375 1 83.31 580 VAL A CA 1
ATOM 4328 C C . VAL A 1 580 ? 19.016 -220.75 -105.438 1 83.31 580 VAL A C 1
ATOM 4330 O O . VAL A 1 580 ? 19.281 -219.75 -104.688 1 83.31 580 VAL A O 1
ATOM 4333 N N . VAL A 1 581 ? 17.875 -220.75 -106.125 1 81.69 581 VAL A N 1
ATOM 4334 C CA . VAL A 1 581 ? 16.969 -219.625 -106.25 1 81.69 581 VAL A CA 1
ATOM 4335 C C . VAL A 1 581 ? 16.203 -219.375 -104.938 1 81.69 581 VAL A C 1
ATOM 4337 O O . VAL A 1 581 ? 16.047 -218.25 -104.5 1 81.69 581 VAL A O 1
ATOM 4340 N N . ALA A 1 582 ? 15.859 -220.5 -104.188 1 81.25 582 ALA A N 1
ATOM 4341 C CA . ALA A 1 582 ? 15.117 -220.5 -102.938 1 81.25 582 ALA A CA 1
ATOM 4342 C C . ALA A 1 582 ? 15.977 -219.875 -101.812 1 81.25 582 ALA A C 1
ATOM 4344 O O . ALA A 1 582 ? 15.508 -219.125 -101 1 81.25 582 ALA A O 1
ATOM 4345 N N . ASP A 1 583 ? 17.297 -220.25 -102 1 82 583 ASP A N 1
ATOM 4346 C CA . ASP A 1 583 ? 18.234 -219.75 -101 1 82 583 ASP A CA 1
ATOM 4347 C C . ASP A 1 583 ? 18.531 -218.25 -101.188 1 82 583 ASP A C 1
ATOM 4349 O O . ASP A 1 583 ? 18.656 -217.5 -100.188 1 82 583 ASP A O 1
ATOM 4353 N N . GLU A 1 584 ? 18.391 -217.875 -102.375 1 84.31 584 GLU A N 1
ATOM 4354 C CA . GLU A 1 584 ? 18.656 -216.5 -102.688 1 84.31 584 GLU A CA 1
ATOM 4355 C C . GLU A 1 584 ? 17.453 -215.625 -102.312 1 84.31 584 GLU A C 1
ATOM 4357 O O . GLU A 1 584 ? 17.625 -214.5 -101.75 1 84.31 584 GLU A O 1
ATOM 4362 N N . VAL A 1 585 ? 16.359 -216.125 -102.438 1 83.94 585 VAL A N 1
ATOM 4363 C CA . VAL A 1 585 ? 15.133 -215.375 -102.062 1 83.94 585 VAL A CA 1
ATOM 4364 C C . VAL A 1 585 ? 14.992 -215.25 -100.562 1 83.94 585 VAL A C 1
ATOM 4366 O O . VAL A 1 585 ? 14.555 -214.25 -100.062 1 83.94 585 VAL A O 1
ATOM 4369 N N . ARG A 1 586 ? 15.43 -216.25 -99.938 1 84.31 586 ARG A N 1
ATOM 4370 C CA . ARG A 1 586 ? 15.422 -216.375 -98.5 1 84.31 586 ARG A CA 1
ATOM 4371 C C . ARG A 1 586 ? 16.375 -215.25 -97.938 1 84.31 586 ARG A C 1
ATOM 4373 O O . ARG A 1 586 ? 16.031 -214.625 -97 1 84.31 586 ARG A O 1
ATOM 4380 N N . ASN A 1 587 ? 17.484 -215.125 -98.562 1 84.56 587 ASN A N 1
ATOM 4381 C CA . ASN A 1 587 ? 18.484 -214.125 -98.125 1 84.56 587 ASN A CA 1
ATOM 4382 C C . ASN A 1 587 ? 18 -212.75 -98.375 1 84.56 587 ASN A C 1
ATOM 4384 O O . ASN A 1 587 ? 18.203 -211.875 -97.562 1 84.56 587 ASN A O 1
ATOM 4388 N N . LEU A 1 588 ? 17.25 -212.5 -99.438 1 82.5 588 LEU A N 1
ATOM 4389 C CA . LEU A 1 588 ? 16.734 -211.25 -99.75 1 82.5 588 LEU A CA 1
ATOM 4390 C C . LEU A 1 588 ? 15.594 -210.875 -98.812 1 82.5 588 LEU A C 1
ATOM 4392 O O . LEU A 1 588 ? 15.477 -209.625 -98.438 1 82.5 588 LEU A O 1
ATOM 4396 N N . ALA A 1 589 ? 14.805 -211.75 -98.375 1 84 589 ALA A N 1
ATOM 4397 C CA . ALA A 1 589 ? 13.742 -211.625 -97.375 1 84 589 ALA A CA 1
ATOM 4398 C C . ALA A 1 589 ? 14.312 -211.25 -96 1 84 589 ALA A C 1
ATOM 4400 O O . ALA A 1 589 ? 13.781 -210.375 -95.312 1 84 589 ALA A O 1
ATOM 4401 N N . GLY A 1 590 ? 15.461 -212 -95.75 1 84.12 590 GLY A N 1
ATOM 4402 C CA . GLY A 1 590 ? 16.156 -211.625 -94.5 1 84.12 590 GLY A CA 1
ATOM 4403 C C . GLY A 1 590 ? 16.75 -210.25 -94.5 1 84.12 590 GLY A C 1
ATOM 4404 O O . GLY A 1 590 ? 16.656 -209.625 -93.5 1 84.12 590 GLY A O 1
ATOM 4405 N N . ARG A 1 591 ? 17.188 -209.75 -95.562 1 83.94 591 ARG A N 1
ATOM 4406 C CA . ARG A 1 591 ? 17.766 -208.375 -95.625 1 83.94 591 ARG A CA 1
ATOM 4407 C C . ARG A 1 591 ? 16.688 -207.375 -95.562 1 83.94 591 ARG A C 1
ATOM 4409 O O . ARG A 1 591 ? 16.891 -206.25 -95 1 83.94 591 ARG A O 1
ATOM 4416 N N . THR A 1 592 ? 15.531 -207.625 -96.062 1 83.12 592 THR A N 1
ATOM 4417 C CA . THR A 1 592 ? 14.406 -206.625 -96.062 1 83.12 592 THR A CA 1
ATOM 4418 C C . THR A 1 592 ? 13.891 -206.5 -94.625 1 83.12 592 THR A C 1
ATOM 4420 O O . THR A 1 592 ? 13.602 -205.375 -94.188 1 83.12 592 THR A O 1
ATOM 4423 N N . GLN A 1 593 ? 13.922 -207.625 -93.875 1 84.31 593 GLN A N 1
ATOM 4424 C CA . GLN A 1 593 ? 13.469 -207.625 -92.5 1 84.31 593 GLN A CA 1
ATOM 4425 C C . GLN A 1 593 ? 14.398 -206.75 -91.688 1 84.31 593 GLN A C 1
ATOM 4427 O O . GLN A 1 593 ? 13.938 -206 -90.812 1 84.31 593 GLN A O 1
ATOM 4432 N N . ASN A 1 594 ? 15.672 -206.875 -92 1 86.5 594 ASN A N 1
ATOM 4433 C CA . ASN A 1 594 ? 16.641 -206.125 -91.25 1 86.5 594 ASN A CA 1
ATOM 4434 C C . ASN A 1 594 ? 16.531 -204.625 -91.562 1 86.5 594 ASN A C 1
ATOM 4436 O O . ASN A 1 594 ? 16.609 -203.75 -90.688 1 86.5 594 ASN A O 1
ATOM 4440 N N . ALA A 1 595 ? 16.203 -204.375 -92.688 1 82.62 595 ALA A N 1
ATOM 4441 C CA . ALA A 1 595 ? 16.047 -202.875 -93.125 1 82.62 595 ALA A CA 1
ATOM 4442 C C . ALA A 1 595 ? 14.797 -202.25 -92.562 1 82.62 595 ALA A C 1
ATOM 4444 O O . ALA A 1 595 ? 14.797 -201.125 -92.188 1 82.62 595 ALA A O 1
ATOM 4445 N N . ILE A 1 596 ? 13.742 -203 -92.312 1 80.62 596 ILE A N 1
ATOM 4446 C CA . ILE A 1 596 ? 12.477 -202.5 -91.812 1 80.62 596 ILE A CA 1
ATOM 4447 C C . ILE A 1 596 ? 12.656 -202.125 -90.312 1 80.62 596 ILE A C 1
ATOM 4449 O O . ILE A 1 596 ? 12.133 -201.125 -89.875 1 80.62 596 ILE A O 1
ATOM 4453 N N . VAL A 1 597 ? 13.492 -203.125 -89.688 1 85.38 597 VAL A N 1
ATOM 4454 C CA . VAL A 1 597 ? 13.734 -202.875 -88.312 1 85.38 597 VAL A CA 1
ATOM 4455 C C . VAL A 1 597 ? 14.516 -201.625 -88.125 1 85.38 597 VAL A C 1
ATOM 4457 O O . VAL A 1 597 ? 14.227 -200.75 -87.188 1 85.38 597 VAL A O 1
ATOM 4460 N N . GLU A 1 598 ? 15.312 -201.375 -89.125 1 85.31 598 GLU A N 1
ATOM 4461 C CA . GLU A 1 598 ? 16.078 -200.125 -89.062 1 85.31 598 GLU A CA 1
ATOM 4462 C C . GLU A 1 598 ? 15.195 -198.875 -89.312 1 85.31 598 GLU A C 1
ATOM 4464 O O . GLU A 1 598 ? 15.305 -197.875 -88.625 1 85.31 598 GLU A O 1
ATOM 4469 N N . ILE A 1 599 ? 14.297 -198.875 -90.062 1 81.88 599 ILE A N 1
ATOM 4470 C CA . ILE A 1 599 ? 13.398 -197.75 -90.438 1 81.88 599 ILE A CA 1
ATOM 4471 C C . ILE A 1 599 ? 12.43 -197.5 -89.312 1 81.88 599 ILE A C 1
ATOM 4473 O O . ILE A 1 599 ? 12.109 -196.375 -89 1 81.88 599 ILE A O 1
ATOM 4477 N N . GLN A 1 600 ? 11.984 -198.75 -88.75 1 81 600 GLN A N 1
ATOM 4478 C CA . GLN A 1 600 ? 11.078 -198.625 -87.625 1 81 600 GLN A CA 1
ATOM 4479 C C . GLN A 1 600 ? 11.727 -197.875 -86.438 1 81 600 GLN A C 1
ATOM 4481 O O . GLN A 1 600 ? 11.07 -197 -85.812 1 81 600 GLN A O 1
ATOM 4486 N N . THR A 1 601 ? 13.062 -198.125 -86.312 1 85.69 601 THR A N 1
ATOM 4487 C CA . THR A 1 601 ? 13.789 -197.375 -85.25 1 85.69 601 THR A CA 1
ATOM 4488 C C . THR A 1 601 ? 13.906 -195.875 -85.625 1 85.69 601 THR A C 1
ATOM 4490 O O . THR A 1 601 ? 13.68 -195 -84.75 1 85.69 601 THR A O 1
ATOM 4493 N N . LEU A 1 602 ? 14.023 -195.5 -86.812 1 79.25 602 LEU A N 1
ATOM 4494 C CA . LEU A 1 602 ? 14.188 -194.125 -87.25 1 79.25 602 LEU A CA 1
ATOM 4495 C C . LEU A 1 602 ? 12.859 -193.375 -87.188 1 79.25 602 LEU A C 1
ATOM 4497 O O . LEU A 1 602 ? 12.805 -192.25 -86.812 1 79.25 602 LEU A O 1
ATOM 4501 N N . ILE A 1 603 ? 11.82 -194.125 -87.5 1 76.75 603 ILE A N 1
ATOM 4502 C CA . ILE A 1 603 ? 10.492 -193.5 -87.438 1 76.75 603 ILE A CA 1
ATOM 4503 C C . ILE A 1 603 ? 10.086 -193.25 -86 1 76.75 603 ILE A C 1
ATOM 4505 O O . ILE A 1 603 ? 9.438 -192.125 -85.75 1 76.75 603 ILE A O 1
ATOM 4509 N N . GLY A 1 604 ? 10.461 -194.25 -85.125 1 79.69 604 GLY A N 1
ATOM 4510 C CA . GLY A 1 604 ? 10.234 -194 -83.75 1 79.69 604 GLY A CA 1
ATOM 4511 C C . GLY A 1 604 ? 10.938 -192.75 -83.25 1 79.69 604 GLY A C 1
ATOM 4512 O O . GLY A 1 604 ? 10.359 -192 -82.5 1 79.69 604 GLY A O 1
ATOM 4513 N N . GLN A 1 605 ? 12.078 -192.5 -83.75 1 79.19 605 GLN A N 1
ATOM 4514 C CA . GLN A 1 605 ? 12.836 -191.375 -83.375 1 79.19 605 GLN A CA 1
ATOM 4515 C C . GLN A 1 605 ? 12.227 -190.125 -84 1 79.19 605 GLN A C 1
ATOM 4517 O O . GLN A 1 605 ? 12.188 -189 -83.375 1 79.19 605 GLN A O 1
ATOM 4522 N N . LEU A 1 606 ? 11.703 -190.125 -85.125 1 72.94 606 LEU A N 1
ATOM 4523 C CA . LEU A 1 606 ? 11.055 -189 -85.812 1 72.94 606 LEU A CA 1
ATOM 4524 C C . LEU A 1 606 ? 9.773 -188.625 -85.062 1 72.94 606 LEU A C 1
ATOM 4526 O O . LEU A 1 606 ? 9.492 -187.375 -84.938 1 72.94 606 LEU A O 1
ATOM 4530 N N . GLN A 1 607 ? 9.047 -189.75 -84.688 1 74.06 607 GLN A N 1
ATOM 4531 C CA . GLN A 1 607 ? 7.805 -189.5 -84 1 74.06 607 GLN A CA 1
ATOM 4532 C C . GLN A 1 607 ? 8.078 -188.75 -82.625 1 74.06 607 GLN A C 1
ATOM 4534 O O . GLN A 1 607 ? 7.395 -187.875 -82.312 1 74.06 607 GLN A O 1
ATOM 4539 N N . SER A 1 608 ? 9.18 -189.25 -81.938 1 80.5 608 SER A N 1
ATOM 4540 C CA . SER A 1 608 ? 9.523 -188.625 -80.625 1 80.5 608 SER A CA 1
ATOM 4541 C C . SER A 1 608 ? 10.039 -187.25 -80.812 1 80.5 608 SER A C 1
ATOM 4543 O O . SER A 1 608 ? 9.703 -186.375 -80.062 1 80.5 608 SER A O 1
ATOM 4545 N N . GLY A 1 609 ? 10.672 -187 -81.875 1 71.12 609 GLY A N 1
ATOM 4546 C CA . GLY A 1 609 ? 11.172 -185.625 -82.125 1 71.12 609 GLY A CA 1
ATOM 4547 C C . GLY A 1 609 ? 10.078 -184.625 -82.5 1 71.12 609 GLY A C 1
ATOM 4548 O O . GLY A 1 609 ? 10.094 -183.5 -82.125 1 71.12 609 GLY A O 1
ATOM 4549 N N . THR A 1 610 ? 9.109 -185 -83.312 1 71.38 610 THR A N 1
ATOM 4550 C CA . THR A 1 610 ? 7.988 -184.125 -83.688 1 71.38 610 THR A CA 1
ATOM 4551 C C . THR A 1 610 ? 7.156 -183.75 -82.5 1 71.38 610 THR A C 1
ATOM 4553 O O . THR A 1 610 ? 6.719 -182.625 -82.375 1 71.38 610 THR A O 1
ATOM 4556 N N . GLU A 1 611 ? 7.043 -184.75 -81.562 1 73.56 611 GLU A N 1
ATOM 4557 C CA . GLU A 1 611 ? 6.301 -184.5 -80.375 1 73.56 611 GLU A CA 1
ATOM 4558 C C . GLU A 1 611 ? 7.02 -183.5 -79.5 1 73.56 611 GLU A C 1
ATOM 4560 O O . GLU A 1 611 ? 6.383 -182.625 -78.938 1 73.56 611 GLU A O 1
ATOM 4565 N N . ALA A 1 612 ? 8.32 -183.5 -79.625 1 74.75 612 ALA A N 1
ATOM 4566 C CA . ALA A 1 612 ? 9.109 -182.625 -78.875 1 74.75 612 ALA A CA 1
ATOM 4567 C C . ALA A 1 612 ? 9.023 -181.25 -79.438 1 74.75 612 ALA A C 1
ATOM 4569 O O . ALA A 1 612 ? 8.93 -180.25 -78.75 1 74.75 612 ALA A O 1
ATOM 4570 N N . VAL A 1 613 ? 8.922 -181 -80.688 1 71.56 613 VAL A N 1
ATOM 4571 C CA . VAL A 1 613 ? 8.844 -179.625 -81.375 1 71.56 613 VAL A CA 1
ATOM 4572 C C . VAL A 1 613 ? 7.457 -179.125 -81.125 1 71.56 613 VAL A C 1
ATOM 4574 O O . VAL A 1 613 ? 7.328 -177.875 -80.938 1 71.56 613 VAL A O 1
ATOM 4577 N N . VAL A 1 614 ? 6.465 -180 -81.312 1 70.06 614 VAL A N 1
ATOM 4578 C CA . VAL A 1 614 ? 5.102 -179.625 -81.062 1 70.06 614 VAL A CA 1
ATOM 4579 C C . VAL A 1 614 ? 4.977 -179 -79.688 1 70.06 614 VAL A C 1
ATOM 4581 O O . VAL A 1 614 ? 4.391 -177.875 -79.5 1 70.06 614 VAL A O 1
ATOM 4584 N N . LYS A 1 615 ? 5.637 -179.625 -78.688 1 74.44 615 LYS A N 1
ATOM 4585 C CA . LYS A 1 615 ? 5.566 -179.125 -77.25 1 74.44 615 LYS A CA 1
ATOM 4586 C C . LYS A 1 615 ? 6.301 -177.875 -77.125 1 74.44 615 LYS A C 1
ATOM 4588 O O . LYS A 1 615 ? 5.82 -177 -76.438 1 74.44 615 LYS A O 1
ATOM 4593 N N . ALA A 1 616 ? 7.293 -177.625 -77.812 1 71.56 616 ALA A N 1
ATOM 4594 C CA . ALA A 1 616 ? 8.07 -176.5 -77.688 1 71.56 616 ALA A CA 1
ATOM 4595 C C . ALA A 1 616 ? 7.316 -175.25 -78.312 1 71.56 616 ALA A C 1
ATOM 4597 O O . ALA A 1 616 ? 7.281 -174.125 -77.75 1 71.56 616 ALA A O 1
ATOM 4598 N N . ILE A 1 617 ? 6.625 -175.5 -79.375 1 69.94 617 ILE A N 1
ATOM 4599 C CA . ILE A 1 617 ? 5.879 -174.375 -80.125 1 69.94 617 ILE A CA 1
ATOM 4600 C C . ILE A 1 617 ? 4.656 -174 -79.312 1 69.94 617 ILE A C 1
ATOM 4602 O O . ILE A 1 617 ? 4.34 -172.875 -79.188 1 69.94 617 ILE A O 1
ATOM 4606 N N . MET A 1 618 ? 4.078 -175.125 -78.688 1 73.62 618 MET A N 1
ATOM 4607 C CA . MET A 1 618 ? 2.904 -174.875 -77.875 1 73.62 618 MET A CA 1
ATOM 4608 C C . MET A 1 618 ? 3.289 -174 -76.688 1 73.62 618 MET A C 1
ATOM 4610 O O . MET A 1 618 ? 2.59 -173.125 -76.312 1 73.62 618 MET A O 1
ATOM 4614 N N . THR A 1 619 ? 4.477 -174.375 -76.062 1 76.44 619 THR A N 1
ATOM 4615 C CA . THR A 1 619 ? 4.957 -173.625 -74.938 1 76.44 619 THR A CA 1
ATOM 4616 C C . THR A 1 619 ? 5.379 -172.25 -75.312 1 76.44 619 THR A C 1
ATOM 4618 O O . THR A 1 619 ? 5.098 -171.25 -74.625 1 76.44 619 THR A O 1
ATOM 4621 N N . GLY A 1 620 ? 5.891 -172 -76.438 1 69.5 620 GLY A N 1
ATOM 4622 C CA . GLY A 1 620 ? 6.277 -170.75 -76.938 1 69.5 620 GLY A CA 1
ATOM 4623 C C . GLY A 1 620 ? 5.09 -169.875 -77.25 1 69.5 620 GLY A C 1
ATOM 4624 O O . GLY A 1 620 ? 5.125 -168.625 -76.938 1 69.5 620 GLY A O 1
ATOM 4625 N N . HIS A 1 621 ? 4.082 -170.5 -77.812 1 72.62 621 HIS A N 1
ATOM 4626 C CA . HIS A 1 621 ? 2.871 -169.75 -78.125 1 72.62 621 HIS A CA 1
ATOM 4627 C C . HIS A 1 621 ? 2.254 -169.125 -76.875 1 72.62 621 HIS A C 1
ATOM 4629 O O . HIS A 1 621 ? 1.847 -168 -76.812 1 72.62 621 HIS A O 1
ATOM 4635 N N . SER A 1 622 ? 2.281 -170 -75.812 1 79.44 622 SER A N 1
ATOM 4636 C CA . SER A 1 622 ? 1.692 -169.625 -74.562 1 79.44 622 SER A CA 1
ATOM 4637 C C . SER A 1 622 ? 2.508 -168.5 -73.938 1 79.44 622 SER A C 1
ATOM 4639 O O . SER A 1 622 ? 1.946 -167.5 -73.438 1 79.44 622 SER A O 1
ATOM 4641 N N . GLN A 1 623 ? 3.789 -168.5 -74.125 1 73.62 623 GLN A N 1
ATOM 4642 C CA . GLN A 1 623 ? 4.656 -167.5 -73.5 1 73.62 623 GLN A CA 1
ATOM 4643 C C . GLN A 1 623 ? 4.559 -166.125 -74.312 1 73.62 623 GLN A C 1
ATOM 4645 O O . GLN A 1 623 ? 4.594 -165.125 -73.688 1 73.62 623 GLN A O 1
ATOM 4650 N N . ALA A 1 624 ? 4.359 -166.25 -75.562 1 73.12 624 ALA A N 1
ATOM 4651 C CA . ALA A 1 624 ? 4.215 -165 -76.375 1 73.12 624 ALA A CA 1
ATOM 4652 C C . ALA A 1 624 ? 2.916 -164.25 -76.062 1 73.12 624 ALA A C 1
ATOM 4654 O O . ALA A 1 624 ? 2.885 -163 -76.062 1 73.12 624 ALA A O 1
ATOM 4655 N N . ASP A 1 625 ? 1.89 -165.125 -75.812 1 77.75 625 ASP A N 1
ATOM 4656 C CA . ASP A 1 625 ? 0.607 -164.5 -75.438 1 77.75 625 ASP A CA 1
ATOM 4657 C C . ASP A 1 625 ? 0.708 -163.75 -74.125 1 77.75 625 ASP A C 1
ATOM 4659 O O . ASP A 1 625 ? 0.172 -162.625 -74 1 77.75 625 ASP A O 1
ATOM 4663 N N . LEU A 1 626 ? 1.488 -164.25 -73.188 1 77.56 626 LEU A N 1
ATOM 4664 C CA . LEU A 1 626 ? 1.676 -163.625 -71.938 1 77.56 626 LEU A CA 1
ATOM 4665 C C . LEU A 1 626 ? 2.504 -162.375 -72.062 1 77.56 626 LEU A C 1
ATOM 4667 O O . LEU A 1 626 ? 2.195 -161.375 -71.5 1 77.56 626 LEU A O 1
ATOM 4671 N N . THR A 1 627 ? 3.418 -162.375 -72.938 1 73.31 627 THR A N 1
ATOM 4672 C CA . THR A 1 627 ? 4.285 -161.125 -73.125 1 73.31 627 THR A CA 1
ATOM 4673 C C . THR A 1 627 ? 3.514 -160 -73.812 1 73.31 627 THR A C 1
ATOM 4675 O O . THR A 1 627 ? 3.693 -158.875 -73.438 1 73.31 627 THR A O 1
ATOM 4678 N N . LEU A 1 628 ? 2.652 -160.5 -74.75 1 75.81 628 LEU A N 1
ATOM 4679 C CA . LEU A 1 628 ? 1.859 -159.375 -75.438 1 75.81 628 LEU A CA 1
ATOM 4680 C C . LEU A 1 628 ? 0.96 -158.75 -74.438 1 75.81 628 LEU A C 1
ATOM 4682 O O . LEU A 1 628 ? 0.786 -157.5 -74.5 1 75.81 628 LEU A O 1
ATOM 4686 N N . THR A 1 629 ? 0.468 -159.375 -73.438 1 82.25 629 THR A N 1
ATOM 4687 C CA . THR A 1 629 ? -0.383 -158.75 -72.438 1 82.25 629 THR A CA 1
ATOM 4688 C C . THR A 1 629 ? 0.418 -157.75 -71.562 1 82.25 629 THR A C 1
ATOM 4690 O O . THR A 1 629 ? -0.069 -156.75 -71.25 1 82.25 629 THR A O 1
ATOM 4693 N N . LYS A 1 630 ? 1.621 -158.125 -71.312 1 77.12 630 LYS A N 1
ATOM 4694 C CA . LYS A 1 630 ? 2.473 -157.25 -70.5 1 77.12 630 LYS A CA 1
ATOM 4695 C C . LYS A 1 630 ? 2.896 -156 -71.312 1 77.12 630 LYS A C 1
ATOM 4697 O O . LYS A 1 630 ? 2.963 -154.875 -70.75 1 77.12 630 LYS A O 1
ATOM 4702 N N . VAL A 1 631 ? 3.098 -156 -72.562 1 77.12 631 VAL A N 1
ATOM 4703 C CA . VAL A 1 631 ? 3.449 -154.875 -73.375 1 77.12 631 VAL A CA 1
ATOM 4704 C C . VAL A 1 631 ? 2.271 -153.875 -73.438 1 77.12 631 VAL A C 1
ATOM 4706 O O . VAL A 1 631 ? 2.461 -152.75 -73.438 1 77.12 631 VAL A O 1
ATOM 4709 N N . ASP A 1 632 ? 1.032 -154.625 -73.5 1 81.81 632 ASP A N 1
ATOM 4710 C CA . ASP A 1 632 ? -0.157 -153.75 -73.5 1 81.81 632 ASP A CA 1
ATOM 4711 C C . ASP A 1 632 ? -0.271 -152.875 -72.188 1 81.81 632 ASP A C 1
ATOM 4713 O O . ASP A 1 632 ? -0.657 -151.75 -72.25 1 81.81 632 ASP A O 1
ATOM 4717 N N . LEU A 1 633 ? 0.17 -153.5 -71.125 1 82.75 633 LEU A N 1
ATOM 4718 C CA . LEU A 1 633 ? 0.146 -152.75 -69.875 1 82.75 633 LEU A CA 1
ATOM 4719 C C . LEU A 1 633 ? 1.188 -151.625 -69.812 1 82.75 633 LEU A C 1
ATOM 4721 O O . LEU A 1 633 ? 0.948 -150.625 -69.25 1 82.75 633 LEU A O 1
ATOM 4725 N N . SER A 1 634 ? 2.197 -151.75 -70.438 1 82.62 634 SER A N 1
ATOM 4726 C CA . SER A 1 634 ? 3.242 -150.75 -70.5 1 82.62 634 SER A CA 1
ATOM 4727 C C . SER A 1 634 ? 2.76 -149.5 -71.25 1 82.62 634 SER A C 1
ATOM 4729 O O . SER A 1 634 ? 3.121 -148.375 -70.938 1 82.62 634 SER A O 1
ATOM 4731 N N . VAL A 1 635 ? 1.938 -149.75 -72.312 1 82.06 635 VAL A N 1
ATOM 4732 C CA . VAL A 1 635 ? 1.389 -148.625 -73.062 1 82.06 635 VAL A CA 1
ATOM 4733 C C . VAL A 1 635 ? 0.525 -147.75 -72.188 1 82.06 635 VAL A C 1
ATOM 4735 O O . VAL A 1 635 ? 0.609 -146.5 -72.188 1 82.06 635 VAL A O 1
ATOM 4738 N N . SER A 1 636 ? -0.145 -148.5 -71.312 1 86.06 636 SER A N 1
ATOM 4739 C CA . SER A 1 636 ? -1.034 -147.75 -70.375 1 86.06 636 SER A CA 1
ATOM 4740 C C . SER A 1 636 ? -0.245 -147 -69.375 1 86.06 636 SER A C 1
ATOM 4742 O O . SER A 1 636 ? -0.616 -145.875 -69.062 1 86.06 636 SER A O 1
ATOM 4744 N N . VAL A 1 637 ? 0.803 -147.5 -68.875 1 87.38 637 VAL A N 1
ATOM 4745 C CA . VAL A 1 637 ? 1.639 -146.875 -67.875 1 87.38 637 VAL A CA 1
ATOM 4746 C C . VAL A 1 637 ? 2.279 -145.625 -68.5 1 87.38 637 VAL A C 1
ATOM 4748 O O . VAL A 1 637 ? 2.307 -144.5 -67.875 1 87.38 637 VAL A O 1
ATOM 4751 N N . LEU A 1 638 ? 2.674 -145.625 -69.688 1 86.62 638 LEU A N 1
ATOM 4752 C CA . LEU A 1 638 ? 3.318 -144.5 -70.375 1 86.62 638 LEU A CA 1
ATOM 4753 C C . LEU A 1 638 ? 2.314 -143.375 -70.688 1 86.62 638 LEU A C 1
ATOM 4755 O O . LEU A 1 638 ? 2.652 -142.25 -70.562 1 86.62 638 LEU A O 1
ATOM 4759 N N . GLU A 1 639 ? 1.073 -143.875 -71 1 88.56 639 GLU A N 1
ATOM 4760 C CA . GLU A 1 639 ? 0.033 -142.875 -71.188 1 88.56 639 GLU A CA 1
ATOM 4761 C C . GLU A 1 639 ? -0.252 -142.125 -69.938 1 88.56 639 GLU A C 1
ATOM 4763 O O . GLU A 1 639 ? -0.466 -140.875 -69.938 1 88.56 639 GLU A O 1
ATOM 4768 N N . GLN A 1 640 ? -0.145 -142.875 -68.812 1 88.75 640 GLN A N 1
ATOM 4769 C CA . GLN A 1 640 ? -0.338 -142.125 -67.5 1 88.75 640 GLN A CA 1
ATOM 4770 C C . GLN A 1 640 ? 0.798 -141.125 -67.25 1 88.75 640 GLN A C 1
ATOM 4772 O O . GLN A 1 640 ? 0.563 -140.125 -66.75 1 88.75 640 GLN A O 1
ATOM 4777 N N . ILE A 1 641 ? 1.953 -141.5 -67.562 1 89.31 641 ILE A N 1
ATOM 4778 C CA . ILE A 1 641 ? 3.109 -140.625 -67.312 1 89.31 641 ILE A CA 1
ATOM 4779 C C . ILE A 1 641 ? 3.002 -139.375 -68.188 1 89.31 641 ILE A C 1
ATOM 4781 O O . ILE A 1 641 ? 3.232 -138.25 -67.75 1 89.31 641 ILE A O 1
ATOM 4785 N N . ILE A 1 642 ? 2.619 -139.625 -69.438 1 90.25 642 ILE A N 1
ATOM 4786 C CA . ILE A 1 642 ? 2.496 -138.5 -70.375 1 90.25 642 ILE A CA 1
ATOM 4787 C C . ILE A 1 642 ? 1.463 -137.5 -69.875 1 90.25 642 ILE A C 1
ATOM 4789 O O . ILE A 1 642 ? 1.689 -136.25 -69.875 1 90.25 642 ILE A O 1
ATOM 4793 N N . HIS A 1 643 ? 0.405 -138 -69.25 1 90 643 HIS A N 1
ATOM 4794 C CA . HIS A 1 643 ? -0.633 -137.125 -68.688 1 90 643 HIS A CA 1
ATOM 4795 C C . HIS A 1 643 ? -0.136 -136.375 -67.438 1 90 643 HIS A C 1
ATOM 4797 O O . HIS A 1 643 ? -0.389 -135.25 -67.312 1 90 643 HIS A O 1
ATOM 4803 N N . ALA A 1 644 ? 0.532 -137 -66.625 1 89.69 644 ALA A N 1
ATOM 4804 C CA . ALA A 1 644 ? 1.052 -136.375 -65.438 1 89.69 644 ALA A CA 1
ATOM 4805 C C . ALA A 1 644 ? 2.074 -135.375 -65.75 1 89.69 644 ALA A C 1
ATOM 4807 O O . ALA A 1 644 ? 2.059 -134.25 -65.125 1 89.69 644 ALA A O 1
ATOM 4808 N N . VAL A 1 645 ? 2.91 -135.625 -66.625 1 91.75 645 VAL A N 1
ATOM 4809 C CA . VAL A 1 645 ? 3.947 -134.625 -67.062 1 91.75 645 VAL A CA 1
ATOM 4810 C C . VAL A 1 645 ? 3.305 -133.375 -67.688 1 91.75 645 VAL A C 1
ATOM 4812 O O . VAL A 1 645 ? 3.768 -132.25 -67.5 1 91.75 645 VAL A O 1
ATOM 4815 N N . ALA A 1 646 ? 2.24 -133.75 -68.438 1 90.62 646 ALA A N 1
ATOM 4816 C CA . ALA A 1 646 ? 1.522 -132.625 -69.062 1 90.62 646 ALA A CA 1
ATOM 4817 C C . ALA A 1 646 ? 0.94 -131.625 -67.938 1 90.62 646 ALA A C 1
ATOM 4819 O O . ALA A 1 646 ? 0.986 -130.5 -68.062 1 90.62 646 ALA A O 1
ATOM 4820 N N . THR A 1 647 ? 0.502 -132.25 -66.938 1 89.69 647 THR A N 1
ATOM 4821 C CA . THR A 1 647 ? -0.039 -131.5 -65.812 1 89.69 647 THR A CA 1
ATOM 4822 C C . THR A 1 647 ? 1.063 -130.75 -65.125 1 89.69 647 THR A C 1
ATOM 4824 O O . THR A 1 647 ? 0.886 -129.625 -64.812 1 89.69 647 THR A O 1
ATOM 4827 N N . ILE A 1 648 ? 2.156 -131.25 -64.875 1 92 648 ILE A N 1
ATOM 4828 C CA . ILE A 1 648 ? 3.295 -130.625 -64.25 1 92 648 ILE A CA 1
ATOM 4829 C C . ILE A 1 648 ? 3.734 -129.375 -65.125 1 92 648 ILE A C 1
ATOM 4831 O O . ILE A 1 648 ? 4.004 -128.375 -64.562 1 92 648 ILE A O 1
ATOM 4835 N N . HIS A 1 649 ? 3.766 -129.625 -66.375 1 90.94 649 HIS A N 1
ATOM 4836 C CA . HIS A 1 649 ? 4.133 -128.625 -67.312 1 90.94 649 HIS A CA 1
ATOM 4837 C C . HIS A 1 649 ? 3.189 -127.438 -67.188 1 90.94 649 HIS A C 1
ATOM 4839 O O . HIS A 1 649 ? 3.637 -126.25 -67.062 1 90.94 649 HIS A O 1
ATOM 4845 N N . GLN A 1 650 ? 1.939 -127.75 -67.125 1 89.81 650 GLN A N 1
ATOM 4846 C CA . GLN A 1 650 ? 0.938 -126.688 -67 1 89.81 650 GLN A CA 1
ATOM 4847 C C . GLN A 1 650 ? 1.048 -125.938 -65.688 1 89.81 650 GLN A C 1
ATOM 4849 O O . GLN A 1 650 ? 0.994 -124.688 -65.688 1 89.81 650 GLN A O 1
ATOM 4854 N N . MET A 1 651 ? 1.216 -126.625 -64.688 1 90.25 651 MET A N 1
ATOM 4855 C CA . MET A 1 651 ? 1.296 -126 -63.344 1 90.25 651 MET A CA 1
ATOM 4856 C C . MET A 1 651 ? 2.541 -125.125 -63.219 1 90.25 651 MET A C 1
ATOM 4858 O O . MET A 1 651 ? 2.479 -124 -62.719 1 90.25 651 MET A O 1
ATOM 4862 N N . ASN A 1 652 ? 3.576 -125.562 -63.75 1 92.25 652 ASN A N 1
ATOM 4863 C CA . ASN A 1 652 ? 4.816 -124.812 -63.625 1 92.25 652 ASN A CA 1
ATOM 4864 C C . ASN A 1 652 ? 4.84 -123.625 -64.562 1 92.25 652 ASN A C 1
ATOM 4866 O O . ASN A 1 652 ? 5.441 -122.562 -64.25 1 92.25 652 ASN A O 1
ATOM 4870 N N . GLU A 1 653 ? 4.148 -123.812 -65.688 1 91 653 GLU A N 1
ATOM 4871 C CA . GLU A 1 653 ? 3.975 -122.625 -66.5 1 91 653 GLU A CA 1
ATOM 4872 C C . GLU A 1 653 ? 3.184 -121.562 -65.75 1 91 653 GLU A C 1
ATOM 4874 O O . GLU A 1 653 ? 3.512 -120.375 -65.875 1 91 653 GLU A O 1
ATOM 4879 N N . GLN A 1 654 ? 2.205 -122 -65.062 1 90.38 654 GLN A N 1
ATOM 4880 C CA . GLN A 1 654 ? 1.405 -121.062 -64.25 1 90.38 654 GLN A CA 1
ATOM 4881 C C . GLN A 1 654 ? 2.221 -120.438 -63.156 1 90.38 654 GLN A C 1
ATOM 4883 O O . GLN A 1 654 ? 2.082 -119.25 -62.844 1 90.38 654 GLN A O 1
ATOM 4888 N N . ILE A 1 655 ? 3.041 -121.188 -62.5 1 91.38 655 ILE A N 1
ATOM 4889 C CA . ILE A 1 655 ? 3.902 -120.688 -61.438 1 91.38 655 ILE A CA 1
ATOM 4890 C C . ILE A 1 655 ? 4.875 -119.625 -61.969 1 91.38 655 ILE A C 1
ATOM 4892 O O . ILE A 1 655 ? 5.07 -118.625 -61.375 1 91.38 655 ILE A O 1
ATOM 4896 N N . ALA A 1 656 ? 5.469 -120 -63.094 1 88.62 656 ALA A N 1
ATOM 4897 C CA . ALA A 1 656 ? 6.402 -119.062 -63.688 1 88.62 656 ALA A CA 1
ATOM 4898 C C . ALA A 1 656 ? 5.719 -117.688 -64 1 88.62 656 ALA A C 1
ATOM 4900 O O . ALA A 1 656 ? 6.277 -116.625 -63.75 1 88.62 656 ALA A O 1
ATOM 4901 N N . ARG A 1 657 ? 4.453 -117.688 -64.438 1 90.31 657 ARG A N 1
ATOM 4902 C CA . ARG A 1 657 ? 3.705 -116.438 -64.75 1 90.31 657 ARG A CA 1
ATOM 4903 C C . ARG A 1 657 ? 3.379 -115.688 -63.438 1 90.31 657 ARG A C 1
ATOM 4905 O O . ARG A 1 657 ? 3.512 -114.438 -63.406 1 90.31 657 ARG A O 1
ATOM 4912 N N . ALA A 1 658 ? 2.977 -116.5 -62.531 1 86.94 658 ALA A N 1
ATOM 4913 C CA . ALA A 1 658 ? 2.656 -115.875 -61.281 1 86.94 658 ALA A CA 1
ATOM 4914 C C . ALA A 1 658 ? 3.893 -115.188 -60.656 1 86.94 658 ALA A C 1
ATOM 4916 O O . ALA A 1 658 ? 3.812 -114.125 -60.094 1 86.94 658 ALA A O 1
ATOM 4917 N N . ALA A 1 659 ? 4.992 -115.875 -60.75 1 86.19 659 ALA A N 1
ATOM 4918 C CA . ALA A 1 659 ? 6.242 -115.312 -60.219 1 86.19 659 ALA A CA 1
ATOM 4919 C C . ALA A 1 659 ? 6.637 -114.062 -60.969 1 86.19 659 ALA A C 1
ATOM 4921 O O . ALA A 1 659 ? 7.133 -113.062 -60.344 1 86.19 659 ALA A O 1
ATOM 4922 N N . GLN A 1 660 ? 6.383 -114.062 -62.25 1 84.44 660 GLN A N 1
ATOM 4923 C CA . GLN A 1 660 ? 6.652 -112.875 -63.031 1 84.44 660 GLN A CA 1
ATOM 4924 C C . GLN A 1 660 ? 5.734 -111.688 -62.625 1 84.44 660 GLN A C 1
ATOM 4926 O O . GLN A 1 660 ? 6.172 -110.562 -62.531 1 84.44 660 GLN A O 1
ATOM 4931 N N . GLU A 1 661 ? 4.523 -112.062 -62.406 1 85.5 661 GLU A N 1
ATOM 4932 C CA . GLU A 1 661 ? 3.592 -111.062 -61.906 1 85.5 661 GLU A CA 1
ATOM 4933 C C . GLU A 1 661 ? 4.016 -110.5 -60.531 1 85.5 661 GLU A C 1
ATOM 4935 O O . GLU A 1 661 ? 3.941 -109.312 -60.281 1 85.5 661 GLU A O 1
ATOM 4940 N N . GLN A 1 662 ? 4.48 -111.375 -59.719 1 83.62 662 GLN A N 1
ATOM 4941 C CA . GLN A 1 662 ? 4.945 -111 -58.375 1 83.62 662 GLN A CA 1
ATOM 4942 C C . GLN A 1 662 ? 6.148 -110.062 -58.469 1 83.62 662 GLN A C 1
ATOM 4944 O O . GLN A 1 662 ? 6.25 -109.062 -57.719 1 83.62 662 GLN A O 1
ATOM 4949 N N . SER A 1 663 ? 7.02 -110.312 -59.375 1 82.44 663 SER A N 1
ATOM 4950 C CA . SER A 1 663 ? 8.172 -109.5 -59.594 1 82.44 663 SER A CA 1
ATOM 4951 C C . SER A 1 663 ? 7.73 -108.062 -60.031 1 82.44 663 SER A C 1
ATOM 4953 O O . SER A 1 663 ? 8.297 -107.062 -59.562 1 82.44 663 SER A O 1
ATOM 4955 N N . GLY A 1 664 ? 6.711 -108 -60.875 1 82.5 664 GLY A N 1
ATOM 4956 C CA . GLY A 1 664 ? 6.176 -106.75 -61.312 1 82.5 664 GLY A CA 1
ATOM 4957 C C . GLY A 1 664 ? 5.555 -105.938 -60.156 1 82.5 664 GLY A C 1
ATOM 4958 O O . GLY A 1 664 ? 5.789 -104.75 -60.031 1 82.5 664 GLY A O 1
ATOM 4959 N N . VAL A 1 665 ? 4.754 -106.562 -59.344 1 83.81 665 VAL A N 1
ATOM 4960 C CA . VAL A 1 665 ? 4.125 -105.875 -58.188 1 83.81 665 VAL A CA 1
ATOM 4961 C C . VAL A 1 665 ? 5.195 -105.438 -57.219 1 83.81 665 VAL A C 1
ATOM 4963 O O . VAL A 1 665 ? 5.074 -104.375 -56.594 1 83.81 665 VAL A O 1
ATOM 4966 N N . ALA A 1 666 ? 6.223 -106.25 -57 1 79.5 666 ALA A N 1
ATOM 4967 C CA . ALA A 1 666 ? 7.34 -105.875 -56.125 1 79.5 666 ALA A CA 1
ATOM 4968 C C . ALA A 1 666 ? 7.996 -104.562 -56.594 1 79.5 666 ALA A C 1
ATOM 4970 O O . ALA A 1 666 ? 8.336 -103.688 -55.781 1 79.5 666 ALA A O 1
ATOM 4971 N N . ASP A 1 667 ? 8.141 -104.438 -57.844 1 82.5 667 ASP A N 1
ATOM 4972 C CA . ASP A 1 667 ? 8.711 -103.188 -58.406 1 82.5 667 ASP A CA 1
ATOM 4973 C C . ASP A 1 667 ? 7.82 -102 -58.094 1 82.5 667 ASP A C 1
ATOM 4975 O O . ASP A 1 667 ? 8.32 -100.875 -57.781 1 82.5 667 ASP A O 1
ATOM 4979 N N . GLU A 1 668 ? 6.555 -102.25 -58.219 1 83.69 668 GLU A N 1
ATOM 4980 C CA . GLU A 1 668 ? 5.613 -101.188 -57.906 1 83.69 668 GLU A CA 1
ATOM 4981 C C . GLU A 1 668 ? 5.691 -100.812 -56.438 1 83.69 668 GLU A C 1
ATOM 4983 O O . GLU A 1 668 ? 5.68 -99.625 -56.125 1 83.69 668 GLU A O 1
ATOM 4988 N N . ILE A 1 669 ? 5.793 -101.688 -55.531 1 81.5 669 ILE A N 1
ATOM 4989 C CA . ILE A 1 669 ? 5.898 -101.438 -54.094 1 81.5 669 ILE A CA 1
ATOM 4990 C C . ILE A 1 669 ? 7.195 -100.688 -53.812 1 81.5 669 ILE A C 1
ATOM 4992 O O . ILE A 1 669 ? 7.215 -99.75 -53 1 81.5 669 ILE A O 1
ATOM 4996 N N . ASN A 1 670 ? 8.242 -101.125 -54.469 1 81.69 670 ASN A N 1
ATOM 4997 C CA . ASN A 1 670 ? 9.508 -100.375 -54.312 1 81.69 670 ASN A CA 1
ATOM 4998 C C . ASN A 1 670 ? 9.383 -98.938 -54.625 1 81.69 670 ASN A C 1
ATOM 5000 O O . ASN A 1 670 ? 9.945 -98.062 -53.938 1 81.69 670 ASN A O 1
ATOM 5004 N N . ARG A 1 671 ? 8.656 -98.562 -55.656 1 87.38 671 ARG A N 1
ATOM 5005 C CA . ARG A 1 671 ? 8.43 -97.188 -56.031 1 87.38 671 ARG A CA 1
ATOM 5006 C C . ARG A 1 671 ? 7.609 -96.438 -55 1 87.38 671 ARG A C 1
ATOM 5008 O O . ARG A 1 671 ? 7.918 -95.312 -54.625 1 87.38 671 ARG A O 1
ATOM 5015 N N . ASN A 1 672 ? 6.59 -97.188 -54.562 1 83.94 672 ASN A N 1
ATOM 5016 C CA . ASN A 1 672 ? 5.734 -96.625 -53.562 1 83.94 672 ASN A CA 1
ATOM 5017 C C . ASN A 1 672 ? 6.5 -96.312 -52.25 1 83.94 672 ASN A C 1
ATOM 5019 O O . ASN A 1 672 ? 6.344 -95.25 -51.656 1 83.94 672 ASN A O 1
ATOM 5023 N N . VAL A 1 673 ? 7.281 -97.25 -51.844 1 84.75 673 VAL A N 1
ATOM 5024 C CA . VAL A 1 673 ? 8.078 -97.062 -50.625 1 84.75 673 VAL A CA 1
ATOM 5025 C C . VAL A 1 673 ? 9.07 -95.938 -50.781 1 84.75 673 VAL A C 1
ATOM 5027 O O . VAL A 1 673 ? 9.305 -95.188 -49.844 1 84.75 673 VAL A O 1
ATOM 5030 N N . SER A 1 674 ? 9.656 -95.812 -51.906 1 85.25 674 SER A N 1
ATOM 5031 C CA . SER A 1 674 ? 10.531 -94.688 -52.188 1 85.25 674 SER A CA 1
ATOM 5032 C C . SER A 1 674 ? 9.789 -93.375 -52.062 1 85.25 674 SER A C 1
ATOM 5034 O O . SER A 1 674 ? 10.32 -92.438 -51.531 1 85.25 674 SER A O 1
ATOM 5036 N N . ASN A 1 675 ? 8.617 -93.375 -52.594 1 84.31 675 ASN A N 1
ATOM 5037 C CA . ASN A 1 675 ? 7.793 -92.125 -52.5 1 84.31 675 ASN A CA 1
ATOM 5038 C C . ASN A 1 675 ? 7.48 -91.812 -51.031 1 84.31 675 ASN A C 1
ATOM 5040 O O . ASN A 1 675 ? 7.512 -90.625 -50.625 1 84.31 675 ASN A O 1
ATOM 5044 N N . ILE A 1 676 ? 7.148 -92.812 -50.281 1 82.88 676 ILE A N 1
ATOM 5045 C CA . ILE A 1 676 ? 6.871 -92.625 -48.844 1 82.88 676 ILE A CA 1
ATOM 5046 C C . ILE A 1 676 ? 8.102 -92 -48.156 1 82.88 676 ILE A C 1
ATOM 5048 O O . ILE A 1 676 ? 7.992 -91.125 -47.344 1 82.88 676 ILE A O 1
ATOM 5052 N N . ARG A 1 677 ? 9.211 -92.562 -48.469 1 83.81 677 ARG A N 1
ATOM 5053 C CA . ARG A 1 677 ? 10.461 -92.062 -47.938 1 83.81 677 ARG A CA 1
ATOM 5054 C C . ARG A 1 677 ? 10.664 -90.562 -48.281 1 83.81 677 ARG A C 1
ATOM 5056 O O . ARG A 1 677 ? 11.078 -89.75 -47.438 1 83.81 677 ARG A O 1
ATOM 5063 N N . ASP A 1 678 ? 10.383 -90.25 -49.469 1 85.12 678 ASP A N 1
ATOM 5064 C CA . ASP A 1 678 ? 10.547 -88.875 -49.906 1 85.12 678 ASP A CA 1
ATOM 5065 C C . ASP A 1 678 ? 9.602 -87.938 -49.156 1 85.12 678 ASP A C 1
ATOM 5067 O O . ASP A 1 678 ? 10.008 -86.875 -48.719 1 85.12 678 ASP A O 1
ATOM 5071 N N . VAL A 1 679 ? 8.375 -88.312 -49.094 1 82.12 679 VAL A N 1
ATOM 5072 C CA . VAL A 1 679 ? 7.387 -87.562 -48.406 1 82.12 679 VAL A CA 1
ATOM 5073 C C . VAL A 1 679 ? 7.789 -87.438 -46.938 1 82.12 679 VAL A C 1
ATOM 5075 O O . VAL A 1 679 ? 7.637 -86.312 -46.312 1 82.12 679 VAL A O 1
ATOM 5078 N N . SER A 1 680 ? 8.273 -88.438 -46.312 1 81.94 680 SER A N 1
ATOM 5079 C CA . SER A 1 680 ? 8.75 -88.438 -44.938 1 81.94 680 SER A CA 1
ATOM 5080 C C . SER A 1 680 ? 9.891 -87.438 -44.75 1 81.94 680 SER A C 1
ATOM 5082 O O . SER A 1 680 ? 9.953 -86.75 -43.75 1 81.94 680 SER A O 1
ATOM 5084 N N . HIS A 1 681 ? 10.773 -87.375 -45.719 1 84.12 681 HIS A N 1
ATOM 5085 C CA . HIS A 1 681 ? 11.867 -86.438 -45.656 1 84.12 681 HIS A CA 1
ATOM 5086 C C . HIS A 1 681 ? 11.336 -85 -45.719 1 84.12 681 HIS A C 1
ATOM 5088 O O . HIS A 1 681 ? 11.836 -84.125 -45 1 84.12 681 HIS A O 1
ATOM 5094 N N . THR A 1 682 ? 10.414 -84.875 -46.562 1 85.06 682 THR A N 1
ATOM 5095 C CA . THR A 1 682 ? 9.812 -83.5 -46.656 1 85.06 682 THR A CA 1
ATOM 5096 C C . THR A 1 682 ? 9.125 -83.125 -45.375 1 85.06 682 THR A C 1
ATOM 5098 O O . THR A 1 682 ? 9.266 -82 -44.906 1 85.06 682 THR A O 1
ATOM 5101 N N . ILE A 1 683 ? 8.391 -84 -44.75 1 83.5 683 ILE A N 1
ATOM 5102 C CA . ILE A 1 683 ? 7.676 -83.688 -43.5 1 83.5 683 ILE A CA 1
ATOM 5103 C C . ILE A 1 683 ? 8.68 -83.438 -42.375 1 83.5 683 ILE A C 1
ATOM 5105 O O . ILE A 1 683 ? 8.445 -82.625 -41.5 1 83.5 683 ILE A O 1
ATOM 5109 N N . ARG A 1 684 ? 9.734 -84.125 -42.375 1 82 684 ARG A N 1
ATOM 5110 C CA . ARG A 1 684 ? 10.789 -83.875 -41.406 1 82 684 ARG A CA 1
ATOM 5111 C C . ARG A 1 684 ? 11.344 -82.438 -41.531 1 82 684 ARG A C 1
ATOM 5113 O O . ARG A 1 684 ? 11.594 -81.812 -40.531 1 82 684 ARG A O 1
ATOM 5120 N N . ALA A 1 685 ? 11.555 -82.062 -42.75 1 85.88 685 ALA A N 1
ATOM 5121 C CA . ALA A 1 685 ? 12.016 -80.688 -43 1 85.88 685 ALA A CA 1
ATOM 5122 C C . ALA A 1 685 ? 10.992 -79.688 -42.5 1 85.88 685 ALA A C 1
ATOM 5124 O O . ALA A 1 685 ? 11.352 -78.688 -41.938 1 85.88 685 ALA A O 1
ATOM 5125 N N . GLU A 1 686 ? 9.781 -80.062 -42.781 1 82.31 686 GLU A N 1
ATOM 5126 C CA . GLU A 1 686 ? 8.711 -79.188 -42.312 1 82.31 686 GLU A CA 1
ATOM 5127 C C . GLU A 1 686 ? 8.664 -79.125 -40.781 1 82.31 686 GLU A C 1
ATOM 5129 O O . GLU A 1 686 ? 8.398 -78.062 -40.219 1 82.31 686 GLU A O 1
ATOM 5134 N N . ALA A 1 687 ? 8.883 -80.188 -40.094 1 80 687 ALA A N 1
ATOM 5135 C CA . ALA A 1 687 ? 8.953 -80.25 -38.625 1 80 687 ALA A CA 1
ATOM 5136 C C . ALA A 1 687 ? 10.109 -79.438 -38.125 1 80 687 ALA A C 1
ATOM 5138 O O . ALA A 1 687 ? 9.969 -78.688 -37.125 1 80 687 ALA A O 1
ATOM 5139 N N . ALA A 1 688 ? 11.195 -79.5 -38.781 1 82.69 688 ALA A N 1
ATOM 5140 C CA . ALA A 1 688 ? 12.344 -78.688 -38.438 1 82.69 688 ALA A CA 1
ATOM 5141 C C . ALA A 1 688 ? 12.023 -77.188 -38.562 1 82.69 688 ALA A C 1
ATOM 5143 O O . ALA A 1 688 ? 12.391 -76.375 -37.719 1 82.69 688 ALA A O 1
ATOM 5144 N N . SER A 1 689 ? 11.391 -76.938 -39.625 1 83.88 689 SER A N 1
ATOM 5145 C CA . SER A 1 689 ? 10.961 -75.5 -39.844 1 83.88 689 SER A CA 1
ATOM 5146 C C . SER A 1 689 ? 9.992 -75.062 -38.781 1 83.88 689 SER A C 1
ATOM 5148 O O . SER A 1 689 ? 10.062 -73.938 -38.344 1 83.88 689 SER A O 1
ATOM 5150 N N . SER A 1 690 ? 9.078 -75.875 -38.406 1 79.25 690 SER A N 1
ATOM 5151 C CA . SER A 1 690 ? 8.133 -75.562 -37.344 1 79.25 690 SER A CA 1
ATOM 5152 C C . SER A 1 690 ? 8.859 -75.375 -36 1 79.25 690 SER A C 1
ATOM 5154 O O . SER A 1 690 ? 8.5 -74.438 -35.25 1 79.25 690 SER A O 1
ATOM 5156 N N . ALA A 1 691 ? 9.828 -76.188 -35.719 1 79.88 691 ALA A N 1
ATOM 5157 C CA . ALA A 1 691 ? 10.633 -76.062 -34.531 1 79.88 691 ALA A CA 1
ATOM 5158 C C . ALA A 1 691 ? 11.367 -74.688 -34.531 1 79.88 691 ALA A C 1
ATOM 5160 O O . ALA A 1 691 ? 11.453 -74 -33.5 1 79.88 691 ALA A O 1
ATOM 5161 N N . GLU A 1 692 ? 11.883 -74.312 -35.656 1 85 692 GLU A N 1
ATOM 5162 C CA . GLU A 1 692 ? 12.562 -73.062 -35.812 1 85 692 GLU A CA 1
ATOM 5163 C C . GLU A 1 692 ? 11.602 -71.875 -35.594 1 85 692 GLU A C 1
ATOM 5165 O O . GLU A 1 692 ? 11.945 -70.875 -34.969 1 85 692 GLU A O 1
ATOM 5170 N N . ASN A 1 693 ? 10.484 -71.938 -36.156 1 81.69 693 ASN A N 1
ATOM 5171 C CA . ASN A 1 693 ? 9.453 -70.938 -35.969 1 81.69 693 ASN A CA 1
ATOM 5172 C C . ASN A 1 693 ? 9.086 -70.812 -34.469 1 81.69 693 ASN A C 1
ATOM 5174 O O . ASN A 1 693 ? 8.883 -69.688 -34 1 81.69 693 ASN A O 1
ATOM 5178 N N . GLY A 1 694 ? 8.992 -72 -33.844 1 79.06 694 GLY A N 1
ATOM 5179 C CA . GLY A 1 694 ? 8.734 -72 -32.406 1 79.06 694 GLY A CA 1
ATOM 5180 C C . GLY A 1 694 ? 9.82 -71.25 -31.609 1 79.06 694 GLY A C 1
ATOM 5181 O O . GLY A 1 694 ? 9.523 -70.5 -30.688 1 79.06 694 GLY A O 1
ATOM 5182 N N . ARG A 1 695 ? 11.039 -71.312 -31.938 1 87.12 695 ARG A N 1
ATOM 5183 C CA . ARG A 1 695 ? 12.148 -70.625 -31.266 1 87.12 695 ARG A CA 1
ATOM 5184 C C . ARG A 1 695 ? 12.086 -69.125 -31.5 1 87.12 695 ARG A C 1
ATOM 5186 O O . ARG A 1 695 ? 12.32 -68.312 -30.578 1 87.12 695 ARG A O 1
ATOM 5193 N N . GLU A 1 696 ? 11.758 -68.875 -32.719 1 84 696 GLU A N 1
ATOM 5194 C CA . GLU A 1 696 ? 11.641 -67.5 -33.031 1 84 696 GLU A CA 1
ATOM 5195 C C . GLU A 1 696 ? 10.508 -66.812 -32.281 1 84 696 GLU A C 1
ATOM 5197 O O . GLU A 1 696 ? 10.656 -65.688 -31.781 1 84 696 GLU A O 1
ATOM 5202 N N . LEU A 1 697 ? 9.484 -67.5 -32.156 1 80.88 697 LEU A N 1
ATOM 5203 C CA . LEU A 1 697 ? 8.344 -67 -31.406 1 80.88 697 LEU A CA 1
ATOM 5204 C C . LEU A 1 697 ? 8.695 -66.812 -29.938 1 80.88 697 LEU A C 1
ATOM 5206 O O . LEU A 1 697 ? 8.273 -65.875 -29.297 1 80.88 697 LEU A O 1
ATOM 5210 N N . SER A 1 698 ? 9.398 -67.75 -29.422 1 82.81 698 SER A N 1
ATOM 5211 C CA . SER A 1 698 ? 9.844 -67.688 -28.031 1 82.81 698 SER A CA 1
ATOM 5212 C C . SER A 1 698 ? 10.75 -66.438 -27.828 1 82.81 698 SER A C 1
ATOM 5214 O O . SER A 1 698 ? 10.641 -65.75 -26.812 1 82.81 698 SER A O 1
ATOM 5216 N N . ALA A 1 699 ? 11.531 -66.188 -28.766 1 84.81 699 ALA A N 1
ATOM 5217 C CA . ALA A 1 699 ? 12.422 -65.062 -28.688 1 84.81 699 ALA A CA 1
ATOM 5218 C C . ALA A 1 699 ? 11.633 -63.75 -28.75 1 84.81 699 ALA A C 1
ATOM 5220 O O . ALA A 1 699 ? 11.93 -62.812 -28.031 1 84.81 699 ALA A O 1
ATOM 5221 N N . LEU A 1 700 ? 10.719 -63.781 -29.594 1 80.94 700 LEU A N 1
ATOM 5222 C CA . LEU A 1 700 ? 9.867 -62.594 -29.719 1 80.94 700 LEU A CA 1
ATOM 5223 C C . LEU A 1 700 ? 9.078 -62.375 -28.422 1 80.94 700 LEU A C 1
ATOM 5225 O O . LEU A 1 700 ? 8.922 -61.219 -27.984 1 80.94 700 LEU A O 1
ATOM 5229 N N . ALA A 1 701 ? 8.562 -63.406 -27.875 1 82 701 ALA A N 1
ATOM 5230 C CA . ALA A 1 701 ? 7.836 -63.344 -26.594 1 82 701 ALA A CA 1
ATOM 5231 C C . ALA A 1 701 ? 8.742 -62.812 -25.484 1 82 701 ALA A C 1
ATOM 5233 O O . ALA A 1 701 ? 8.32 -61.969 -24.688 1 82 701 ALA A O 1
ATOM 5234 N N . ASP A 1 702 ? 9.922 -63.281 -25.516 1 83.88 702 ASP A N 1
ATOM 5235 C CA . ASP A 1 702 ? 10.891 -62.812 -24.531 1 83.88 702 ASP A CA 1
ATOM 5236 C C . ASP A 1 702 ? 11.18 -61.344 -24.703 1 83.88 702 ASP A C 1
ATOM 5238 O O . ASP A 1 702 ? 11.25 -60.594 -23.719 1 83.88 702 ASP A O 1
ATOM 5242 N N . LYS A 1 703 ? 11.32 -60.969 -25.875 1 83.06 703 LYS A N 1
ATOM 5243 C CA . LYS A 1 703 ? 11.57 -59.562 -26.172 1 83.06 703 LYS A CA 1
ATOM 5244 C C . LYS A 1 703 ? 10.391 -58.719 -25.734 1 83.06 703 LYS A C 1
ATOM 5246 O O . LYS A 1 703 ? 10.57 -57.656 -25.141 1 83.06 703 LYS A O 1
ATOM 5251 N N . GLN A 1 704 ? 9.234 -59.094 -25.969 1 81.38 704 GLN A N 1
ATOM 5252 C CA . GLN A 1 704 ? 8.023 -58.375 -25.578 1 81.38 704 GLN A CA 1
ATOM 5253 C C . GLN A 1 704 ? 7.91 -58.312 -24.062 1 81.38 704 GLN A C 1
ATOM 5255 O O . GLN A 1 704 ? 7.527 -57.25 -23.516 1 81.38 704 GLN A O 1
ATOM 5260 N N . GLN A 1 705 ? 8.242 -59.438 -23.5 1 81.12 705 GLN A N 1
ATOM 5261 C CA . GLN A 1 705 ? 8.211 -59.469 -22.047 1 81.12 705 GLN A CA 1
ATOM 5262 C C . GLN A 1 705 ? 9.203 -58.469 -21.453 1 81.12 705 GLN A C 1
ATOM 5264 O O . GLN A 1 705 ? 8.898 -57.812 -20.453 1 81.12 705 GLN A O 1
ATOM 5269 N N . GLN A 1 706 ? 10.273 -58.344 -22.047 1 82.25 706 GLN A N 1
ATOM 5270 C CA . GLN A 1 706 ? 11.281 -57.406 -21.578 1 82.25 706 GLN A CA 1
ATOM 5271 C C . GLN A 1 706 ? 10.82 -55.969 -21.766 1 82.25 706 GLN A C 1
ATOM 5273 O O . GLN A 1 706 ? 11.031 -55.125 -20.906 1 82.25 706 GLN A O 1
ATOM 5278 N N . LEU A 1 707 ? 10.188 -55.719 -22.844 1 79.12 707 LEU A N 1
ATOM 5279 C CA . LEU A 1 707 ? 9.734 -54.375 -23.172 1 79.12 707 LEU A CA 1
ATOM 5280 C C . LEU A 1 707 ? 8.625 -53.938 -22.219 1 79.12 707 LEU A C 1
ATOM 5282 O O . LEU A 1 707 ? 8.664 -52.844 -21.688 1 79.12 707 LEU A O 1
ATOM 5286 N N . VAL A 1 708 ? 7.727 -54.812 -21.938 1 79.19 708 VAL A N 1
ATOM 5287 C CA . VAL A 1 708 ? 6.582 -54.469 -21.094 1 79.19 708 VAL A CA 1
ATOM 5288 C C . VAL A 1 708 ? 6.973 -54.562 -19.625 1 79.19 708 VAL A C 1
ATOM 5290 O O . VAL A 1 708 ? 6.332 -53.969 -18.766 1 79.19 708 VAL A O 1
ATOM 5293 N N . GLY A 1 709 ? 7.98 -55.438 -19.422 1 78.56 709 GLY A N 1
ATOM 5294 C CA . GLY A 1 709 ? 8.453 -55.656 -18.062 1 78.56 709 GLY A CA 1
ATOM 5295 C C . GLY A 1 709 ? 9.102 -54.438 -17.453 1 78.56 709 GLY A C 1
ATOM 5296 O O . GLY A 1 709 ? 9.305 -54.344 -16.25 1 78.56 709 GLY A O 1
ATOM 5297 N N . GLN A 1 710 ? 9.375 -53.438 -18.25 1 76.88 710 GLN A N 1
ATOM 5298 C CA . GLN A 1 710 ? 9.977 -52.188 -17.766 1 76.88 710 GLN A CA 1
ATOM 5299 C C . GLN A 1 710 ? 8.953 -51.344 -17 1 76.88 710 GLN A C 1
ATOM 5301 O O . GLN A 1 710 ? 9.32 -50.406 -16.297 1 76.88 710 GLN A O 1
ATOM 5306 N N . PHE A 1 711 ? 7.766 -51.688 -17.234 1 78.38 711 PHE A N 1
ATOM 5307 C CA . PHE A 1 711 ? 6.695 -50.938 -16.578 1 78.38 711 PHE A CA 1
ATOM 5308 C C . PHE A 1 711 ? 6.055 -51.75 -15.469 1 78.38 711 PHE A C 1
ATOM 5310 O O . PHE A 1 711 ? 5.879 -52.969 -15.602 1 78.38 711 PHE A O 1
ATOM 5317 N N . LYS A 1 712 ? 6.082 -51.281 -14.219 1 80.31 712 LYS A N 1
ATOM 5318 C CA . LYS A 1 712 ? 5.344 -51.938 -13.133 1 80.31 712 LYS A CA 1
ATOM 5319 C C . LYS A 1 712 ? 3.85 -51.656 -13.242 1 80.31 712 LYS A C 1
ATOM 5321 O O . LYS A 1 712 ? 3.428 -50.5 -13.25 1 80.31 712 LYS A O 1
ATOM 5326 N N . VAL A 1 713 ? 3.047 -52.625 -13.57 1 75.19 713 VAL A N 1
ATOM 5327 C CA . VAL A 1 713 ? 1.611 -52.469 -13.75 1 75.19 713 VAL A CA 1
ATOM 5328 C C . VAL A 1 713 ? 0.851 -53.281 -12.727 1 75.19 713 VAL A C 1
ATOM 5330 O O . VAL A 1 713 ? 1.343 -54.312 -12.273 1 75.19 713 VAL A O 1
ATOM 5333 N N . MET B 1 1 ? -14.352 -19.516 -3.289 1 43.69 1 MET B N 1
ATOM 5334 C CA . MET B 1 1 ? -12.992 -19.266 -3.746 1 43.69 1 MET B CA 1
ATOM 5335 C C . MET B 1 1 ? -12.445 -20.453 -4.531 1 43.69 1 MET B C 1
ATOM 5337 O O . MET B 1 1 ? -11.297 -20.422 -4.988 1 43.69 1 MET B O 1
ATOM 5341 N N . SER B 1 2 ? -13.094 -21.453 -4.367 1 51.72 2 SER B N 1
ATOM 5342 C CA . SER B 1 2 ? -12.75 -22.766 -4.879 1 51.72 2 SER B CA 1
ATOM 5343 C C . SER B 1 2 ? -12.836 -22.812 -6.402 1 51.72 2 SER B C 1
ATOM 5345 O O . SER B 1 2 ? -12.07 -23.531 -7.051 1 51.72 2 SER B O 1
ATOM 5347 N N . SER B 1 3 ? -13.656 -21.906 -6.867 1 53.78 3 SER B N 1
ATOM 5348 C CA . SER B 1 3 ? -13.953 -22.031 -8.289 1 53.78 3 SER B CA 1
ATOM 5349 C C . SER B 1 3 ? -13.07 -21.094 -9.117 1 53.78 3 SER B C 1
ATOM 5351 O O . SER B 1 3 ? -13.18 -21.062 -10.344 1 53.78 3 SER B O 1
ATOM 5353 N N . LEU B 1 4 ? -12.219 -20.312 -8.57 1 60.91 4 LEU B N 1
ATOM 5354 C CA . LEU B 1 4 ? -11.492 -19.328 -9.367 1 60.91 4 LEU B CA 1
ATOM 5355 C C . LEU B 1 4 ? -10.18 -19.922 -9.875 1 60.91 4 LEU B C 1
ATOM 5357 O O . LEU B 1 4 ? -9.562 -20.75 -9.211 1 60.91 4 LEU B O 1
ATOM 5361 N N . SER B 1 5 ? -9.945 -19.531 -11.133 1 67.06 5 SER B N 1
ATOM 5362 C CA . SER B 1 5 ? -8.664 -19.906 -11.727 1 67.06 5 SER B CA 1
ATOM 5363 C C . SER B 1 5 ? -7.496 -19.516 -10.828 1 67.06 5 SER B C 1
ATOM 5365 O O . SER B 1 5 ? -7.648 -18.672 -9.945 1 67.06 5 SER B O 1
ATOM 5367 N N . VAL B 1 6 ? -6.418 -20.203 -10.75 1 72 6 VAL B N 1
ATOM 5368 C CA . VAL B 1 6 ? -5.223 -19.875 -9.977 1 72 6 VAL B CA 1
ATOM 5369 C C . VAL B 1 6 ? -4.84 -18.422 -10.195 1 72 6 VAL B C 1
ATOM 5371 O O . VAL B 1 6 ? -4.473 -17.719 -9.25 1 72 6 VAL B O 1
ATOM 5374 N N . GLN B 1 7 ? -4.973 -17.906 -11.43 1 72.75 7 GLN B N 1
ATOM 5375 C CA . GLN B 1 7 ? -4.68 -16.516 -11.766 1 72.75 7 GLN B CA 1
ATOM 5376 C C . GLN B 1 7 ? -5.605 -15.555 -11.016 1 72.75 7 GLN B C 1
ATOM 5378 O O . GLN B 1 7 ? -5.156 -14.547 -10.469 1 72.75 7 GLN B O 1
ATOM 5383 N N . GLY B 1 8 ? -6.859 -15.859 -11.047 1 71.31 8 GLY B N 1
ATOM 5384 C CA . GLY B 1 8 ? -7.84 -15.023 -10.383 1 71.31 8 GLY B CA 1
ATOM 5385 C C . GLY B 1 8 ? -7.645 -14.953 -8.875 1 71.31 8 GLY B C 1
ATOM 5386 O O . GLY B 1 8 ? -7.797 -13.891 -8.273 1 71.31 8 GLY B O 1
ATOM 5387 N N . ARG B 1 9 ? -7.285 -15.953 -8.305 1 76.5 9 ARG B N 1
ATOM 5388 C CA . ARG B 1 9 ? -7.09 -15.992 -6.863 1 76.5 9 ARG B CA 1
ATOM 5389 C C . ARG B 1 9 ? -5.875 -15.172 -6.449 1 76.5 9 ARG B C 1
ATOM 5391 O O . ARG B 1 9 ? -5.918 -14.461 -5.441 1 76.5 9 ARG B O 1
ATOM 5398 N N . ILE B 1 10 ? -4.758 -15.352 -7.238 1 73.19 10 ILE B N 1
ATOM 5399 C CA . ILE B 1 10 ? -3.549 -14.594 -6.934 1 73.19 10 ILE B CA 1
ATOM 5400 C C . ILE B 1 10 ? -3.834 -13.094 -7.055 1 73.19 10 ILE B C 1
ATOM 5402 O O . ILE B 1 10 ? -3.479 -12.32 -6.164 1 73.19 10 ILE B O 1
ATOM 5406 N N . THR B 1 11 ? -4.496 -12.75 -8.156 1 73.56 11 THR B N 1
ATOM 5407 C CA . THR B 1 11 ? -4.785 -11.344 -8.406 1 73.56 11 THR B CA 1
ATOM 5408 C C . THR B 1 11 ? -5.738 -10.789 -7.344 1 73.56 11 THR B C 1
ATOM 5410 O O . THR B 1 11 ? -5.582 -9.656 -6.895 1 73.56 11 THR B O 1
ATOM 5413 N N . LEU B 1 12 ? -6.672 -11.57 -6.934 1 73.5 12 LEU B N 1
ATOM 5414 C CA . LEU B 1 12 ? -7.66 -11.109 -5.961 1 73.5 12 LEU B CA 1
ATOM 5415 C C . LEU B 1 12 ? -7.023 -10.922 -4.586 1 73.5 12 LEU B C 1
ATOM 5417 O O . LEU B 1 12 ? -7.266 -9.914 -3.92 1 73.5 12 LEU B O 1
ATOM 5421 N N . ILE B 1 13 ? -6.219 -11.844 -4.207 1 73.06 13 ILE B N 1
ATOM 5422 C CA . ILE B 1 13 ? -5.629 -11.758 -2.875 1 73.06 13 ILE B CA 1
ATOM 5423 C C . ILE B 1 13 ? -4.598 -10.633 -2.836 1 73.06 13 ILE B C 1
ATOM 5425 O O . ILE B 1 13 ? -4.574 -9.836 -1.893 1 73.06 13 ILE B O 1
ATOM 5429 N N . ALA B 1 14 ? -3.76 -10.656 -3.914 1 74.25 14 ALA B N 1
ATOM 5430 C CA . ALA B 1 14 ? -2.785 -9.57 -3.982 1 74.25 14 ALA B CA 1
ATOM 5431 C C . ALA B 1 14 ? -3.479 -8.211 -4.07 1 74.25 14 ALA B C 1
ATOM 5433 O O . ALA B 1 14 ? -3.037 -7.242 -3.447 1 74.25 14 ALA B O 1
ATOM 5434 N N . GLY B 1 15 ? -4.562 -8.18 -4.812 1 74.5 15 GLY B N 1
ATOM 5435 C CA . GLY B 1 15 ? -5.332 -6.953 -4.934 1 74.5 15 GLY B CA 1
ATOM 5436 C C . GLY B 1 15 ? -5.965 -6.516 -3.629 1 74.5 15 GLY B C 1
ATOM 5437 O O . GLY B 1 15 ? -5.918 -5.332 -3.275 1 74.5 15 GLY B O 1
ATOM 5438 N N . CYS B 1 16 ? -6.496 -7.445 -2.91 1 74.69 16 CYS B N 1
ATOM 5439 C CA . CYS B 1 16 ? -7.105 -7.137 -1.62 1 74.69 16 CYS B CA 1
ATOM 5440 C C . CYS B 1 16 ? -6.059 -6.633 -0.631 1 74.69 16 CYS B C 1
ATOM 5442 O O . CYS B 1 16 ? -6.316 -5.699 0.131 1 74.69 16 CYS B O 1
ATOM 5444 N N . CYS B 1 17 ? -4.875 -7.238 -0.678 1 74.31 17 CYS B N 1
ATOM 5445 C CA . CYS B 1 17 ? -3.814 -6.801 0.226 1 74.31 17 CYS B CA 1
ATOM 5446 C C . CYS B 1 17 ? -3.324 -5.406 -0.138 1 74.31 17 CYS B C 1
ATOM 5448 O O . CYS B 1 17 ? -3.059 -4.586 0.744 1 74.31 17 CYS B O 1
ATOM 5450 N N . LEU B 1 18 ? -3.26 -5.16 -1.408 1 76.19 18 LEU B N 1
ATOM 5451 C CA . LEU B 1 18 ? -2.836 -3.842 -1.865 1 76.19 18 LEU B CA 1
ATOM 5452 C C . LEU B 1 18 ? -3.857 -2.777 -1.478 1 76.19 18 LEU B C 1
ATOM 5454 O O . LEU B 1 18 ? -3.49 -1.695 -1.018 1 76.19 18 LEU B O 1
ATOM 5458 N N . LEU B 1 19 ? -5.117 -3.061 -1.591 1 75.19 19 LEU B N 1
ATOM 5459 C CA . LEU B 1 19 ? -6.18 -2.115 -1.26 1 75.19 19 LEU B CA 1
ATOM 5460 C C . LEU B 1 19 ? -6.25 -1.882 0.245 1 75.19 19 LEU B C 1
ATOM 5462 O O . LEU B 1 19 ? -6.465 -0.753 0.693 1 75.19 19 LEU B O 1
ATOM 5466 N N . ALA B 1 20 ? -6.07 -2.924 0.922 1 74.69 20 ALA B N 1
ATOM 5467 C CA . ALA B 1 20 ? -6.098 -2.797 2.377 1 74.69 20 ALA B CA 1
ATOM 5468 C C . ALA B 1 20 ? -4.922 -1.958 2.875 1 74.69 20 ALA B C 1
ATOM 5470 O O . ALA B 1 20 ? -5.082 -1.134 3.777 1 74.69 20 ALA B O 1
ATOM 5471 N N . SER B 1 21 ? -3.766 -2.16 2.289 1 75.12 21 SER B N 1
ATOM 5472 C CA . SER B 1 21 ? -2.596 -1.384 2.684 1 75.12 21 SER B CA 1
ATOM 5473 C C . SER B 1 21 ? -2.754 0.086 2.307 1 75.12 21 SER B C 1
ATOM 5475 O O . SER B 1 21 ? -2.445 0.974 3.104 1 75.12 21 SER B O 1
ATOM 5477 N N . ALA B 1 22 ? -3.217 0.291 1.107 1 75.88 22 ALA B N 1
ATOM 5478 C CA . ALA B 1 22 ? -3.441 1.663 0.66 1 75.88 22 ALA B CA 1
ATOM 5479 C C . ALA B 1 22 ? -4.504 2.35 1.512 1 75.88 22 ALA B C 1
ATOM 5481 O O . ALA B 1 22 ? -4.344 3.51 1.899 1 75.88 22 ALA B O 1
ATOM 5482 N N . GLY B 1 23 ? -5.566 1.665 1.846 1 76.25 23 GLY B N 1
ATOM 5483 C CA . GLY B 1 23 ? -6.629 2.211 2.676 1 76.25 23 GLY B CA 1
ATOM 5484 C C . GLY B 1 23 ? -6.172 2.551 4.082 1 76.25 23 GLY B C 1
ATOM 5485 O O . GLY B 1 23 ? -6.523 3.604 4.617 1 76.25 23 GLY B O 1
ATOM 5486 N N . ALA B 1 24 ? -5.367 1.703 4.602 1 77.75 24 ALA B N 1
ATOM 5487 C CA . ALA B 1 24 ? -4.871 1.928 5.957 1 77.75 24 ALA B CA 1
ATOM 5488 C C . ALA B 1 24 ? -3.932 3.131 6.004 1 77.75 24 ALA B C 1
ATOM 5490 O O . ALA B 1 24 ? -3.963 3.912 6.957 1 77.75 24 ALA B O 1
ATOM 5491 N N . LEU B 1 25 ? -3.115 3.281 5 1 78.19 25 LEU B N 1
ATOM 5492 C CA . LEU B 1 25 ? -2.172 4.395 4.973 1 78.19 25 LEU B CA 1
ATOM 5493 C C . LEU B 1 25 ? -2.898 5.715 4.75 1 78.19 25 LEU B C 1
ATOM 5495 O O . LEU B 1 25 ? -2.555 6.727 5.363 1 78.19 25 LEU B O 1
ATOM 5499 N N . VAL B 1 26 ? -3.922 5.699 3.918 1 78 26 VAL B N 1
ATOM 5500 C CA . VAL B 1 26 ? -4.707 6.902 3.678 1 78 26 VAL B CA 1
ATOM 5501 C C . VAL B 1 26 ? -5.484 7.273 4.941 1 78 26 VAL B C 1
ATOM 5503 O O . VAL B 1 26 ? -5.559 8.453 5.309 1 78 26 VAL B O 1
ATOM 5506 N N . ALA B 1 27 ? -6.016 6.281 5.637 1 78.38 27 ALA B N 1
ATOM 5507 C CA . ALA B 1 27 ? -6.742 6.527 6.879 1 78.38 27 ALA B CA 1
ATOM 5508 C C . ALA B 1 27 ? -5.82 7.117 7.941 1 78.38 27 ALA B C 1
ATOM 5510 O O . ALA B 1 27 ? -6.215 8.023 8.68 1 78.38 27 ALA B O 1
ATOM 5511 N N . SER B 1 28 ? -4.637 6.652 7.996 1 79.12 28 SER B N 1
ATOM 5512 C CA . SER B 1 28 ? -3.678 7.172 8.969 1 79.12 28 SER B CA 1
ATOM 5513 C C . SER B 1 28 ? -3.283 8.609 8.641 1 79.12 28 SER B C 1
ATOM 5515 O O . SER B 1 28 ? -3.133 9.438 9.539 1 79.12 28 SER B O 1
ATOM 5517 N N . SER B 1 29 ? -3.131 8.906 7.379 1 77.38 29 SER B N 1
ATOM 5518 C CA . SER B 1 29 ? -2.801 10.266 6.953 1 77.38 29 SER B CA 1
ATOM 5519 C C . SER B 1 29 ? -3.926 11.234 7.281 1 77.38 29 SER B C 1
ATOM 5521 O O . SER B 1 29 ? -3.674 12.367 7.703 1 77.38 29 SER B O 1
ATOM 5523 N N . LEU B 1 30 ? -5.156 10.789 7.176 1 77.56 30 LEU B N 1
ATOM 5524 C CA . LEU B 1 30 ? -6.316 11.609 7.484 1 77.56 30 LEU B CA 1
ATOM 5525 C C . LEU B 1 30 ? -6.414 11.875 8.984 1 77.56 30 LEU B C 1
ATOM 5527 O O . LEU B 1 30 ? -6.746 12.992 9.398 1 77.56 30 LEU B O 1
ATOM 5531 N N . PHE B 1 31 ? -6.066 10.906 9.711 1 80.62 31 PHE B N 1
ATOM 5532 C CA . PHE B 1 31 ? -6.102 11.055 11.156 1 80.62 31 PHE B CA 1
ATOM 5533 C C . PHE B 1 31 ? -5.035 12.039 11.625 1 80.62 31 PHE B C 1
ATOM 5535 O O . PHE B 1 31 ? -5.301 12.898 12.469 1 80.62 31 PHE B O 1
ATOM 5542 N N . SER B 1 32 ? -3.898 11.945 11.039 1 78.75 32 SER B N 1
ATOM 5543 C CA . SER B 1 32 ? -2.807 12.844 11.398 1 78.75 32 SER B CA 1
ATOM 5544 C C . SER B 1 32 ? -3.109 14.281 10.984 1 78.75 32 SER B C 1
ATOM 5546 O O . SER B 1 32 ? -2.789 15.219 11.711 1 78.75 32 SER B O 1
ATOM 5548 N N . ALA B 1 33 ? -3.717 14.508 9.844 1 77.88 33 ALA B N 1
ATOM 5549 C CA . ALA B 1 33 ? -4.066 15.836 9.344 1 77.88 33 ALA B CA 1
ATOM 5550 C C . ALA B 1 33 ? -5.141 16.484 10.211 1 77.88 33 ALA B C 1
ATOM 5552 O O . ALA B 1 33 ? -5.078 17.672 10.5 1 77.88 33 ALA B O 1
ATOM 5553 N N . ALA B 1 34 ? -6.07 15.672 10.672 1 80.25 34 ALA B N 1
ATOM 5554 C CA . ALA B 1 34 ? -7.148 16.172 11.523 1 80.25 34 ALA B CA 1
ATOM 5555 C C . ALA B 1 34 ? -6.613 16.594 12.883 1 80.25 34 ALA B C 1
ATOM 5557 O O . ALA B 1 34 ? -7.035 17.625 13.422 1 80.25 34 ALA B O 1
ATOM 5558 N N . ASN B 1 35 ? -5.688 15.852 13.406 1 81.5 35 ASN B N 1
ATOM 5559 C CA . ASN B 1 35 ? -5.082 16.188 14.688 1 81.5 35 ASN B CA 1
ATOM 5560 C C . ASN B 1 35 ? -4.254 17.469 14.602 1 81.5 35 ASN B C 1
ATOM 5562 O O . ASN B 1 35 ? -4.242 18.281 15.531 1 81.5 35 ASN B O 1
ATOM 5566 N N . MET B 1 36 ? -3.578 17.625 13.547 1 80.75 36 MET B N 1
ATOM 5567 C CA . MET B 1 36 ? -2.787 18.844 13.32 1 80.75 36 MET B CA 1
ATOM 5568 C C . MET B 1 36 ? -3.688 20.062 13.211 1 80.75 36 MET B C 1
ATOM 5570 O O . MET B 1 36 ? -3.365 21.125 13.758 1 80.75 36 MET B O 1
ATOM 5574 N N . GLN B 1 37 ? -4.777 19.922 12.57 1 82.12 37 GLN B N 1
ATOM 5575 C CA . GLN B 1 37 ? -5.719 21.031 12.406 1 82.12 37 GLN B CA 1
ATOM 5576 C C . GLN B 1 37 ? -6.309 21.453 13.742 1 82.12 37 GLN B C 1
ATOM 5578 O O . GLN B 1 37 ? -6.477 22.641 14 1 82.12 37 GLN B O 1
ATOM 5583 N N . ASP B 1 38 ? -6.586 20.453 14.547 1 83.75 38 ASP B N 1
ATOM 5584 C CA . ASP B 1 38 ? -7.164 20.75 15.859 1 83.75 38 ASP B CA 1
ATOM 5585 C C . ASP B 1 38 ? -6.168 21.484 16.734 1 83.75 38 ASP B C 1
ATOM 5587 O O . ASP B 1 38 ? -6.543 22.406 17.469 1 83.75 38 ASP B O 1
ATOM 5591 N N . GLN B 1 39 ? -4.949 21.156 16.672 1 83.5 39 GLN B N 1
ATOM 5592 C CA . GLN B 1 39 ? -3.908 21.797 17.469 1 83.5 39 GLN B CA 1
ATOM 5593 C C . GLN B 1 39 ? -3.664 23.234 17 1 83.5 39 GLN B C 1
ATOM 5595 O O . GLN B 1 39 ? -3.473 24.141 17.812 1 83.5 39 GLN B O 1
ATOM 5600 N N . VAL B 1 40 ? -3.641 23.406 15.695 1 85.5 40 VAL B N 1
ATOM 5601 C CA . VAL B 1 40 ? -3.455 24.75 15.125 1 85.5 40 VAL B CA 1
ATOM 5602 C C . VAL B 1 40 ? -4.613 25.656 15.531 1 85.5 40 VAL B C 1
ATOM 5604 O O . VAL B 1 40 ? -4.402 26.797 15.938 1 85.5 40 VAL B O 1
ATOM 5607 N N . LEU B 1 41 ? -5.844 25.109 15.531 1 84.69 41 LEU B N 1
ATOM 5608 C CA . LEU B 1 41 ? -7.023 25.891 15.883 1 84.69 41 LEU B CA 1
ATOM 5609 C C . LEU B 1 41 ? -6.984 26.312 17.344 1 84.69 41 LEU B C 1
ATOM 5611 O O . LEU B 1 41 ? -7.262 27.469 17.672 1 84.69 41 LEU B O 1
ATOM 5615 N N . THR B 1 42 ? -6.621 25.406 18.219 1 85.5 42 THR B N 1
ATOM 5616 C CA . THR B 1 42 ? -6.582 25.688 19.656 1 85.5 42 THR B CA 1
ATOM 5617 C C . THR B 1 42 ? -5.52 26.734 19.984 1 85.5 42 THR B C 1
ATOM 5619 O O . THR B 1 42 ? -5.773 27.672 20.734 1 85.5 42 THR B O 1
ATOM 5622 N N . SER B 1 43 ? -4.34 26.594 19.328 1 86.38 43 SER B N 1
ATOM 5623 C CA . SER B 1 43 ? -3.23 27.5 19.609 1 86.38 43 SER B CA 1
ATOM 5624 C C . SER B 1 43 ? -3.48 28.875 19.016 1 86.38 43 SER B C 1
ATOM 5626 O O . SER B 1 43 ? -3.207 29.891 19.656 1 86.38 43 SER B O 1
ATOM 5628 N N . THR B 1 44 ? -4.008 28.875 17.812 1 87.56 44 THR B N 1
ATOM 5629 C CA . THR B 1 44 ? -4.211 30.156 17.141 1 87.56 44 THR B CA 1
ATOM 5630 C C . THR B 1 44 ? -5.383 30.906 17.75 1 87.56 44 THR B C 1
ATOM 5632 O O . THR B 1 44 ? -5.375 32.156 17.812 1 87.56 44 THR B O 1
ATOM 5635 N N . THR B 1 45 ? -6.387 30.188 18.281 1 87.88 45 THR B N 1
ATOM 5636 C CA . THR B 1 45 ? -7.512 30.812 18.969 1 87.88 45 THR B CA 1
ATOM 5637 C C . THR B 1 45 ? -7.062 31.422 20.281 1 87.88 45 THR B C 1
ATOM 5639 O O . THR B 1 45 ? -7.465 32.531 20.625 1 87.88 45 THR B O 1
ATOM 5642 N N . ALA B 1 46 ? -6.285 30.766 21.047 1 86.5 46 ALA B N 1
ATOM 5643 C CA . ALA B 1 46 ? -5.77 31.266 22.312 1 86.5 46 ALA B CA 1
ATOM 5644 C C . ALA B 1 46 ? -4.906 32.5 22.109 1 86.5 46 ALA B C 1
ATOM 5646 O O . ALA B 1 46 ? -4.988 33.469 22.875 1 86.5 46 ALA B O 1
ATOM 5647 N N . GLU B 1 47 ? -4.109 32.5 21.047 1 86.12 47 GLU B N 1
ATOM 5648 C CA . GLU B 1 47 ? -3.232 33.625 20.734 1 86.12 47 GLU B CA 1
ATOM 5649 C C . GLU B 1 47 ? -4.031 34.844 20.281 1 86.12 47 GLU B C 1
ATOM 5651 O O . GLU B 1 47 ? -3.691 35.969 20.625 1 86.12 47 GLU B O 1
ATOM 5656 N N . ALA B 1 48 ? -5.008 34.594 19.469 1 87.44 48 ALA B N 1
ATOM 5657 C CA . ALA B 1 48 ? -5.855 35.688 18.969 1 87.44 48 ALA B CA 1
ATOM 5658 C C . ALA B 1 48 ? -6.594 36.375 20.125 1 87.44 48 ALA B C 1
ATOM 5660 O O . ALA B 1 48 ? -6.719 37.594 20.141 1 87.44 48 ALA B O 1
ATOM 5661 N N . GLN B 1 49 ? -7.07 35.562 21.062 1 88.56 49 GLN B N 1
ATOM 5662 C CA . GLN B 1 49 ? -7.762 36.094 22.234 1 88.56 49 GLN B CA 1
ATOM 5663 C C . GLN B 1 49 ? -6.832 36.969 23.078 1 88.56 49 GLN B C 1
ATOM 5665 O O . GLN B 1 49 ? -7.188 38.062 23.469 1 88.56 49 GLN B O 1
ATOM 5670 N N . SER B 1 50 ? -5.652 36.438 23.344 1 88.81 50 SER B N 1
ATOM 5671 C CA . SER B 1 50 ? -4.688 37.156 24.156 1 88.81 50 SER B CA 1
ATOM 5672 C C . SER B 1 50 ? -4.273 38.469 23.5 1 88.81 50 SER B C 1
ATOM 5674 O O . SER B 1 50 ? -4.141 39.5 24.172 1 88.81 50 SER B O 1
ATOM 5676 N N . ALA B 1 51 ? -4.047 38.375 22.219 1 88.31 51 ALA B N 1
ATOM 5677 C CA . ALA B 1 51 ? -3.66 39.562 21.453 1 88.31 51 ALA B CA 1
ATOM 5678 C C . ALA B 1 51 ? -4.766 40.625 21.484 1 88.31 51 ALA B C 1
ATOM 5680 O O . ALA B 1 51 ? -4.492 41.812 21.656 1 88.31 51 ALA B O 1
ATOM 5681 N N . ALA B 1 52 ? -5.977 40.156 21.297 1 90.38 52 ALA B N 1
ATOM 5682 C CA . ALA B 1 52 ? -7.117 41.062 21.312 1 90.38 52 ALA B CA 1
ATOM 5683 C C . ALA B 1 52 ? -7.297 41.719 22.688 1 90.38 52 ALA B C 1
ATOM 5685 O O . ALA B 1 52 ? -7.566 42.906 22.781 1 90.38 52 ALA B O 1
ATOM 5686 N N . GLU B 1 53 ? -7.16 40.938 23.734 1 91.75 53 GLU B N 1
ATOM 5687 C CA . GLU B 1 53 ? -7.277 41.438 25.094 1 91.75 53 GLU B CA 1
ATOM 5688 C C . GLU B 1 53 ? -6.238 42.5 25.375 1 91.75 53 GLU B C 1
ATOM 5690 O O . GLU B 1 53 ? -6.562 43.562 25.938 1 91.75 53 GLU B O 1
ATOM 5695 N N . ASN B 1 54 ? -5.035 42.219 25 1 90.81 54 ASN B N 1
ATOM 5696 C CA . ASN B 1 54 ? -3.951 43.156 25.219 1 90.81 54 ASN B CA 1
ATOM 5697 C C . ASN B 1 54 ? -4.172 44.469 24.438 1 90.81 54 ASN B C 1
ATOM 5699 O O . ASN B 1 54 ? -3.963 45.531 24.969 1 90.81 54 ASN B O 1
ATOM 5703 N N . TRP B 1 55 ? -4.566 44.281 23.266 1 90.12 55 TRP B N 1
ATOM 5704 C CA . TRP B 1 55 ? -4.816 45.438 22.391 1 90.12 55 TRP B CA 1
ATOM 5705 C C . TRP B 1 55 ? -5.961 46.281 22.938 1 90.12 55 TRP B C 1
ATOM 5707 O O . TRP B 1 55 ? -5.852 47.5 23.031 1 90.12 55 TRP B O 1
ATOM 5717 N N . MET B 1 56 ? -7.039 45.688 23.375 1 92.81 56 MET B N 1
ATOM 5718 C CA . MET B 1 56 ? -8.211 46.375 23.906 1 92.81 56 MET B CA 1
ATOM 5719 C C . MET B 1 56 ? -7.871 47.094 25.203 1 92.81 56 MET B C 1
ATOM 5721 O O . MET B 1 56 ? -8.281 48.25 25.406 1 92.81 56 MET B O 1
ATOM 5725 N N . LYS B 1 57 ? -7.109 46.438 26.047 1 93.56 57 LYS B N 1
ATOM 5726 C CA . LYS B 1 57 ? -6.695 47.062 27.312 1 93.56 57 LYS B CA 1
ATOM 5727 C C . LYS B 1 57 ? -5.82 48.281 27.062 1 93.56 57 LYS B C 1
ATOM 5729 O O . LYS B 1 57 ? -6.031 49.344 27.656 1 93.56 57 LYS B O 1
ATOM 5734 N N . ALA B 1 58 ? -4.898 48.062 26.141 1 92.06 58 ALA B N 1
ATOM 5735 C CA . ALA B 1 58 ? -3.977 49.156 25.828 1 92.06 58 ALA B CA 1
ATOM 5736 C C . ALA B 1 58 ? -4.711 50.344 25.188 1 92.06 58 ALA B C 1
ATOM 5738 O O . ALA B 1 58 ? -4.48 51.5 25.547 1 92.06 58 ALA B O 1
ATOM 5739 N N . MET B 1 59 ? -5.555 50.062 24.281 1 92.31 59 MET B N 1
ATOM 5740 C CA . MET B 1 59 ? -6.336 51.094 23.609 1 92.31 59 MET B CA 1
ATOM 5741 C C . MET B 1 59 ? -7.281 51.781 24.594 1 92.31 59 MET B C 1
ATOM 5743 O O . MET B 1 59 ? -7.434 53 24.547 1 92.31 59 MET B O 1
ATOM 5747 N N . GLY B 1 60 ? -7.953 50.938 25.359 1 93.88 60 GLY B N 1
ATOM 5748 C CA . GLY B 1 60 ? -8.805 51.5 26.391 1 93.88 60 GLY B CA 1
ATOM 5749 C C . GLY B 1 60 ? -8.062 52.438 27.328 1 93.88 60 GLY B C 1
ATOM 5750 O O . GLY B 1 60 ? -8.555 53.5 27.688 1 93.88 60 GLY B O 1
ATOM 5751 N N . SER B 1 61 ? -6.934 52.031 27.719 1 93.62 61 SER B N 1
ATOM 5752 C CA . SER B 1 61 ? -6.117 52.812 28.641 1 93.62 61 SER B CA 1
ATOM 5753 C C . SER B 1 61 ? -5.629 54.094 27.984 1 93.62 61 SER B C 1
ATOM 5755 O O . SER B 1 61 ? -5.512 55.125 28.641 1 93.62 61 SER B O 1
ATOM 5757 N N . GLU B 1 62 ? -5.246 53.969 26.734 1 93.06 62 GLU B N 1
ATOM 5758 C CA . GLU B 1 62 ? -4.887 55.188 25.984 1 93.06 62 GLU B CA 1
ATOM 5759 C C . GLU B 1 62 ? -6.031 56.188 25.984 1 93.06 62 GLU B C 1
ATOM 5761 O O . GLU B 1 62 ? -5.824 57.375 26.25 1 93.06 62 GLU B O 1
ATOM 5766 N N . GLN B 1 63 ? -7.129 55.688 25.688 1 93.38 63 GLN B N 1
ATOM 5767 C CA . GLN B 1 63 ? -8.297 56.562 25.641 1 93.38 63 GLN B CA 1
ATOM 5768 C C . GLN B 1 63 ? -8.648 57.094 27.016 1 93.38 63 GLN B C 1
ATOM 5770 O O . GLN B 1 63 ? -9.031 58.281 27.156 1 93.38 63 GLN B O 1
ATOM 5775 N N . ALA B 1 64 ? -8.57 56.219 27.984 1 95.25 64 ALA B N 1
ATOM 5776 C CA . ALA B 1 64 ? -8.805 56.656 29.359 1 95.25 64 ALA B CA 1
ATOM 5777 C C . ALA B 1 64 ? -7.859 57.812 29.734 1 95.25 64 ALA B C 1
ATOM 5779 O O . ALA B 1 64 ? -8.266 58.75 30.406 1 95.25 64 ALA B O 1
ATOM 5780 N N . ALA B 1 65 ? -6.656 57.656 29.281 1 93.25 65 ALA B N 1
ATOM 5781 C CA . ALA B 1 65 ? -5.668 58.719 29.562 1 93.25 65 ALA B CA 1
ATOM 5782 C C . ALA B 1 65 ? -6.043 60.031 28.875 1 93.25 65 ALA B C 1
ATOM 5784 O O . ALA B 1 65 ? -5.852 61.094 29.453 1 93.25 65 ALA B O 1
ATOM 5785 N N . LYS B 1 66 ? -6.527 59.969 27.703 1 92.38 66 LYS B N 1
ATOM 5786 C CA . LYS B 1 66 ? -6.957 61.156 26.969 1 92.38 66 LYS B CA 1
ATOM 5787 C C . LYS B 1 66 ? -8.156 61.812 27.641 1 92.38 66 LYS B C 1
ATOM 5789 O O . LYS B 1 66 ? -8.219 63.031 27.75 1 92.38 66 LYS B O 1
ATOM 5794 N N . VAL B 1 67 ? -9.078 61 28.078 1 94.56 67 VAL B N 1
ATOM 5795 C CA . VAL B 1 67 ? -10.234 61.5 28.781 1 94.56 67 VAL B CA 1
ATOM 5796 C C . VAL B 1 67 ? -9.797 62.156 30.109 1 94.56 67 VAL B C 1
ATOM 5798 O O . VAL B 1 67 ? -10.273 63.219 30.469 1 94.56 67 VAL B O 1
ATOM 5801 N N . THR B 1 68 ? -8.938 61.469 30.781 1 94.75 68 THR B N 1
ATOM 5802 C CA . THR B 1 68 ? -8.391 62 32 1 94.75 68 THR B CA 1
ATOM 5803 C C . THR B 1 68 ? -7.758 63.375 31.781 1 94.75 68 THR B C 1
ATOM 5805 O O . THR B 1 68 ? -7.98 64.312 32.562 1 94.75 68 THR B O 1
ATOM 5808 N N . SER B 1 69 ? -6.973 63.469 30.734 1 92.38 69 SER B N 1
ATOM 5809 C CA . SER B 1 69 ? -6.324 64.75 30.391 1 92.38 69 SER B CA 1
ATOM 5810 C C . SER B 1 69 ? -7.352 65.812 30.156 1 92.38 69 SER B C 1
ATOM 5812 O O . SER B 1 69 ? -7.148 67 30.562 1 92.38 69 SER B O 1
ATOM 5814 N N . TYR B 1 70 ? -8.398 65.5 29.484 1 92.69 70 TYR B N 1
ATOM 5815 C CA . TYR B 1 70 ? -9.469 66.438 29.203 1 92.69 70 TYR B CA 1
ATOM 5816 C C . TYR B 1 70 ? -10.133 66.938 30.5 1 92.69 70 TYR B C 1
ATOM 5818 O O . TYR B 1 70 ? -10.344 68.125 30.688 1 92.69 70 TYR B O 1
ATOM 5826 N N . LEU B 1 71 ? -10.398 66.062 31.406 1 94.19 71 LEU B N 1
ATOM 5827 C CA . LEU B 1 71 ? -11.039 66.375 32.688 1 94.19 71 LEU B CA 1
ATOM 5828 C C . LEU B 1 71 ? -10.078 67.125 33.594 1 94.19 71 LEU B C 1
ATOM 5830 O O . LEU B 1 71 ? -10.492 68 34.312 1 94.19 71 LEU B O 1
ATOM 5834 N N . ASP B 1 72 ? -8.852 66.75 33.5 1 93.56 72 ASP B N 1
ATOM 5835 C CA . ASP B 1 72 ? -7.848 67.375 34.375 1 93.56 72 ASP B CA 1
ATOM 5836 C C . ASP B 1 72 ? -7.691 68.812 34.031 1 93.56 72 ASP B C 1
ATOM 5838 O O . ASP B 1 72 ? -7.367 69.625 34.906 1 93.56 72 ASP B O 1
ATOM 5842 N N . GLU B 1 73 ? -7.859 69.188 32.75 1 93.12 73 GLU B N 1
ATOM 5843 C CA . GLU B 1 73 ? -7.836 70.625 32.406 1 93.12 73 GLU B CA 1
ATOM 5844 C C . GLU B 1 73 ? -8.844 71.375 33.25 1 93.12 73 GLU B C 1
ATOM 5846 O O . GLU B 1 73 ? -8.523 72.438 33.781 1 93.12 73 GLU B O 1
ATOM 5851 N N . ALA B 1 74 ? -10.047 70.812 33.312 1 94.38 74 ALA B N 1
ATOM 5852 C CA . ALA B 1 74 ? -11.094 71.5 34.125 1 94.38 74 ALA B CA 1
ATOM 5853 C C . ALA B 1 74 ? -10.688 71.5 35.594 1 94.38 74 ALA B C 1
ATOM 5855 O O . ALA B 1 74 ? -10.938 72.5 36.281 1 94.38 74 ALA B O 1
ATOM 5856 N N . TYR B 1 75 ? -10.078 70.5 36.062 1 94.19 75 TYR B N 1
ATOM 5857 C CA . TYR B 1 75 ? -9.578 70.438 37.438 1 94.19 75 TYR B CA 1
ATOM 5858 C C . TYR B 1 75 ? -8.602 71.562 37.719 1 94.19 75 TYR B C 1
ATOM 5860 O O . TYR B 1 75 ? -8.742 72.312 38.688 1 94.19 75 TYR B O 1
ATOM 5868 N N . PHE B 1 76 ? -7.637 71.688 36.844 1 94 76 PHE B N 1
ATOM 5869 C CA . PHE B 1 76 ? -6.602 72.688 37.062 1 94 76 PHE B CA 1
ATOM 5870 C C . PHE B 1 76 ? -7.184 74.125 36.969 1 94 76 PHE B C 1
ATOM 5872 O O . PHE B 1 76 ? -6.895 75 37.812 1 94 76 PHE B O 1
ATOM 5879 N N . ARG B 1 77 ? -8.008 74.312 36.031 1 94.75 77 ARG B N 1
ATOM 5880 C CA . ARG B 1 77 ? -8.57 75.625 35.844 1 94.75 77 ARG B CA 1
ATOM 5881 C C . ARG B 1 77 ? -9.484 76.062 37 1 94.75 77 ARG B C 1
ATOM 5883 O O . ARG B 1 77 ? -9.445 77.188 37.469 1 94.75 77 ARG B O 1
ATOM 5890 N N . ALA B 1 78 ? -10.234 75.125 37.469 1 96.06 78 ALA B N 1
ATOM 5891 C CA . ALA B 1 78 ? -11.125 75.375 38.594 1 96.06 78 ALA B CA 1
ATOM 5892 C C . ALA B 1 78 ? -10.336 75.562 39.875 1 96.06 78 ALA B C 1
ATOM 5894 O O . ALA B 1 78 ? -10.578 76.562 40.625 1 96.06 78 ALA B O 1
ATOM 5895 N N . THR B 1 79 ? -9.422 74.75 40.188 1 95.12 79 THR B N 1
ATOM 5896 C CA . THR B 1 79 ? -8.68 74.75 41.438 1 95.12 79 THR B CA 1
ATOM 5897 C C . THR B 1 79 ? -7.773 76 41.531 1 95.12 79 THR B C 1
ATOM 5899 O O . THR B 1 79 ? -7.73 76.688 42.562 1 95.12 79 THR B O 1
ATOM 5902 N N . LEU B 1 80 ? -7.141 76.25 40.438 1 93.12 80 LEU B N 1
ATOM 5903 C CA . LEU B 1 80 ? -6.215 77.375 40.438 1 93.12 80 LEU B CA 1
ATOM 5904 C C . LEU B 1 80 ? -6.977 78.688 40.438 1 93.12 80 LEU B C 1
ATOM 5906 O O . LEU B 1 80 ? -6.527 79.688 41.031 1 93.12 80 LEU B O 1
ATOM 5910 N N . LEU B 1 81 ? -8.07 78.75 39.781 1 94.88 81 LEU B N 1
ATOM 5911 C CA . LEU B 1 81 ? -8.938 79.938 39.875 1 94.88 81 LEU B CA 1
ATOM 5912 C C . LEU B 1 81 ? -9.414 80.125 41.312 1 94.88 81 LEU B C 1
ATOM 5914 O O . LEU B 1 81 ? -9.398 81.25 41.812 1 94.88 81 LEU B O 1
ATOM 5918 N N . GLY B 1 82 ? -9.828 79.062 41.969 1 95.62 82 GLY B N 1
ATOM 5919 C CA . GLY B 1 82 ? -10.234 79.125 43.375 1 95.62 82 GLY B CA 1
ATOM 5920 C C . GLY B 1 82 ? -9.141 79.688 44.281 1 95.62 82 GLY B C 1
ATOM 5921 O O . GLY B 1 82 ? -9.391 80.5 45.125 1 95.62 82 GLY B O 1
ATOM 5922 N N . GLN B 1 83 ? -7.984 79.25 44.062 1 92.56 83 GLN B N 1
ATOM 5923 C CA . GLN B 1 83 ? -6.84 79.75 44.812 1 92.56 83 GLN B CA 1
ATOM 5924 C C . GLN B 1 83 ? -6.574 81.25 44.562 1 92.56 83 GLN B C 1
ATOM 5926 O O . GLN B 1 83 ? -6.238 82 45.469 1 92.56 83 GLN B O 1
ATOM 5931 N N . GLY B 1 84 ? -6.711 81.562 43.312 1 91.31 84 GLY B N 1
ATOM 5932 C CA . GLY B 1 84 ? -6.547 82.938 42.969 1 91.31 84 GLY B CA 1
ATOM 5933 C C . GLY B 1 84 ? -7.555 83.875 43.625 1 91.31 84 GLY B C 1
ATOM 5934 O O . GLY B 1 84 ? -7.199 84.938 44.125 1 91.31 84 GLY B O 1
ATOM 5935 N N . ILE B 1 85 ? -8.703 83.438 43.688 1 94.94 85 ILE B N 1
ATOM 5936 C CA . ILE B 1 85 ? -9.773 84.188 44.281 1 94.94 85 ILE B CA 1
ATOM 5937 C C . ILE B 1 85 ? -9.539 84.375 45.781 1 94.94 85 ILE B C 1
ATOM 5939 O O . ILE B 1 85 ? -9.703 85.438 46.375 1 94.94 85 ILE B O 1
ATOM 5943 N N . LEU B 1 86 ? -9.18 83.25 46.438 1 94 86 LEU B N 1
ATOM 5944 C CA . LEU B 1 86 ? -8.891 83.312 47.844 1 94 86 LEU B CA 1
ATOM 5945 C C . LEU B 1 86 ? -7.723 84.25 48.156 1 94 86 LEU B C 1
ATOM 5947 O O . LEU B 1 86 ? -7.719 84.938 49.188 1 94 86 LEU B O 1
ATOM 5951 N N . PHE B 1 87 ? -6.852 84.312 47.281 1 89.75 87 PHE B N 1
ATOM 5952 C CA . PHE B 1 87 ? -5.711 85.188 47.406 1 89.75 87 PHE B CA 1
ATOM 5953 C C . PHE B 1 87 ? -6.156 86.688 47.344 1 89.75 87 PHE B C 1
ATOM 5955 O O . PHE B 1 87 ? -5.707 87.5 48.125 1 89.75 87 PHE B O 1
ATOM 5962 N N . GLN B 1 88 ? -7.027 86.938 46.406 1 90.69 88 GLN B N 1
ATOM 5963 C CA . GLN B 1 88 ? -7.535 88.25 46.25 1 90.69 88 GLN B CA 1
ATOM 5964 C C . GLN B 1 88 ? -8.273 88.75 47.5 1 90.69 88 GLN B C 1
ATOM 5966 O O . GLN B 1 88 ? -8.141 89.875 47.938 1 90.69 88 GLN B O 1
ATOM 5971 N N . ARG B 1 89 ? -8.953 87.875 48 1 94.12 89 ARG B N 1
ATOM 5972 C CA . ARG B 1 89 ? -9.688 88.188 49.219 1 94.12 89 ARG B CA 1
ATOM 5973 C C . ARG B 1 89 ? -8.734 88.438 50.375 1 94.12 89 ARG B C 1
ATOM 5975 O O . ARG B 1 89 ? -8.906 89.438 51.094 1 94.12 89 ARG B O 1
ATOM 5982 N N . LYS B 1 90 ? -7.812 87.625 50.531 1 90.44 90 LYS B N 1
ATOM 5983 C CA . LYS B 1 90 ? -6.828 87.812 51.594 1 90.44 90 LYS B CA 1
ATOM 5984 C C . LYS B 1 90 ? -6.043 89.062 51.406 1 90.44 90 LYS B C 1
ATOM 5986 O O . LYS B 1 90 ? -5.824 89.812 52.344 1 90.44 90 LYS B O 1
ATOM 5991 N N . ASN B 1 91 ? -5.656 89.25 50.219 1 87.94 91 ASN B N 1
ATOM 5992 C CA . ASN B 1 91 ? -4.902 90.5 49.875 1 87.94 91 ASN B CA 1
ATOM 5993 C C . ASN B 1 91 ? -5.715 91.75 50.156 1 87.94 91 ASN B C 1
ATOM 5995 O O . ASN B 1 91 ? -5.18 92.75 50.656 1 87.94 91 ASN B O 1
ATOM 5999 N N . ALA B 1 92 ? -6.949 91.75 49.812 1 89 92 ALA B N 1
ATOM 6000 C CA . ALA B 1 92 ? -7.832 92.875 50.062 1 89 92 ALA B CA 1
ATOM 6001 C C . ALA B 1 92 ? -8.008 93.062 51.562 1 89 92 ALA B C 1
ATOM 6003 O O . ALA B 1 92 ? -8.031 94.25 52.031 1 89 92 ALA B O 1
ATOM 6004 N N . ALA B 1 93 ? -8.102 92.062 52.344 1 89.62 93 ALA B N 1
ATOM 6005 C CA . ALA B 1 93 ? -8.25 92.188 53.781 1 89.62 93 ALA B CA 1
ATOM 6006 C C . ALA B 1 93 ? -6.984 92.75 54.438 1 89.62 93 ALA B C 1
ATOM 6008 O O . ALA B 1 93 ? -7.051 93.562 55.312 1 89.62 93 ALA B O 1
ATOM 6009 N N . ASP B 1 94 ? -5.914 92.312 54 1 87.19 94 ASP B N 1
ATOM 6010 C CA . ASP B 1 94 ? -4.625 92.688 54.562 1 87.19 94 ASP B CA 1
ATOM 6011 C C . ASP B 1 94 ? -4.297 94.125 54.281 1 87.19 94 ASP B C 1
ATOM 6013 O O . ASP B 1 94 ? -3.625 94.812 55.062 1 87.19 94 ASP B O 1
ATOM 6017 N N . ASN B 1 95 ? -4.871 94.625 53.25 1 85.62 95 ASN B N 1
ATOM 6018 C CA . ASN B 1 95 ? -4.512 95.938 52.812 1 85.62 95 ASN B CA 1
ATOM 6019 C C . ASN B 1 95 ? -5.699 96.938 52.906 1 85.62 95 ASN B C 1
ATOM 6021 O O . ASN B 1 95 ? -5.676 98 52.344 1 85.62 95 ASN B O 1
ATOM 6025 N N . PHE B 1 96 ? -6.727 96.5 53.531 1 85.5 96 PHE B N 1
ATOM 6026 C CA . PHE B 1 96 ? -7.93 97.312 53.812 1 85.5 96 PHE B CA 1
ATOM 6027 C C . PHE B 1 96 ? -8.516 97.875 52.531 1 85.5 96 PHE B C 1
ATOM 6029 O O . PHE B 1 96 ? -8.828 99.062 52.438 1 85.5 96 PHE B O 1
ATOM 6036 N N . GLY B 1 97 ? -8.555 96.938 51.531 1 86.31 97 GLY B N 1
ATOM 6037 C CA . GLY B 1 97 ? -9.164 97.312 50.281 1 86.31 97 GLY B CA 1
ATOM 6038 C C . GLY B 1 97 ? -10.672 97.5 50.344 1 86.31 97 GLY B C 1
ATOM 6039 O O . GLY B 1 97 ? -11.32 96.875 51.219 1 86.31 97 GLY B O 1
ATOM 6040 N N . SER B 1 98 ? -11.281 98.312 49.406 1 91.56 98 SER B N 1
ATOM 6041 C CA . SER B 1 98 ? -12.727 98.5 49.406 1 91.56 98 SER B CA 1
ATOM 6042 C C . SER B 1 98 ? -13.453 97.25 48.844 1 91.56 98 SER B C 1
ATOM 6044 O O . SER B 1 98 ? -12.891 96.5 48.062 1 91.56 98 SER B O 1
ATOM 6046 N N . SER B 1 99 ? -14.672 97.062 49.281 1 95 99 SER B N 1
ATOM 6047 C CA . SER B 1 99 ? -15.523 95.938 48.812 1 95 99 SER B CA 1
ATOM 6048 C C . SER B 1 99 ? -15.766 96.062 47.312 1 95 99 SER B C 1
ATOM 6050 O O . SER B 1 99 ? -15.742 95 46.625 1 95 99 SER B O 1
ATOM 6052 N N . GLU B 1 100 ? -15.922 97.188 46.812 1 94.38 100 GLU B N 1
ATOM 6053 C CA . GLU B 1 100 ? -16.172 97.375 45.375 1 94.38 100 GLU B CA 1
ATOM 6054 C C . GLU B 1 100 ? -14.984 96.938 44.562 1 94.38 100 GLU B C 1
ATOM 6056 O O . GLU B 1 100 ? -15.148 96.25 43.531 1 94.38 100 GLU B O 1
ATOM 6061 N N . THR B 1 101 ? -13.812 97.25 45.062 1 91.38 101 THR B N 1
ATOM 6062 C CA . THR B 1 101 ? -12.602 96.875 44.344 1 91.38 101 THR B CA 1
ATOM 6063 C C . THR B 1 101 ? -12.414 95.375 44.344 1 91.38 101 THR B C 1
ATOM 6065 O O . THR B 1 101 ? -12.031 94.75 43.344 1 91.38 101 THR B O 1
ATOM 6068 N N . LEU B 1 102 ? -12.68 94.75 45.469 1 94.44 102 LEU B N 1
ATOM 6069 C CA . LEU B 1 102 ? -12.555 93.312 45.594 1 94.44 102 LEU B CA 1
ATOM 6070 C C . LEU B 1 102 ? -13.555 92.562 44.688 1 94.44 102 LEU B C 1
ATOM 6072 O O . LEU B 1 102 ? -13.188 91.688 43.969 1 94.44 102 LEU B O 1
ATOM 6076 N N . ARG B 1 103 ? -14.836 93 44.719 1 96.5 103 ARG B N 1
ATOM 6077 C CA . ARG B 1 103 ? -15.867 92.375 43.906 1 96.5 103 ARG B CA 1
ATOM 6078 C C . ARG B 1 103 ? -15.562 92.562 42.406 1 96.5 103 ARG B C 1
ATOM 6080 O O . ARG B 1 103 ? -15.773 91.625 41.625 1 96.5 103 ARG B O 1
ATOM 6087 N N . THR B 1 104 ? -15.109 93.688 42.031 1 95 104 THR B N 1
ATOM 6088 C CA . THR B 1 104 ? -14.727 93.938 40.625 1 95 104 THR B CA 1
ATOM 6089 C C . THR B 1 104 ? -13.57 93.062 40.219 1 95 104 THR B C 1
ATOM 6091 O O . THR B 1 104 ? -13.578 92.5 39.125 1 95 104 THR B O 1
ATOM 6094 N N . ALA B 1 105 ? -12.578 92.875 41.125 1 93.5 105 ALA B N 1
ATOM 6095 C CA . ALA B 1 105 ? -11.406 92 40.844 1 93.5 105 ALA B CA 1
ATOM 6096 C C . ALA B 1 105 ? -11.812 90.562 40.656 1 93.5 105 ALA B C 1
ATOM 6098 O O . ALA B 1 105 ? -11.375 89.875 39.719 1 93.5 105 ALA B O 1
ATOM 6099 N N . VAL B 1 106 ? -12.609 90.062 41.562 1 96.06 106 VAL B N 1
ATOM 6100 C CA . VAL B 1 106 ? -13.039 88.688 41.5 1 96.06 106 VAL B CA 1
ATOM 6101 C C . VAL B 1 106 ? -13.883 88.438 40.25 1 96.06 106 VAL B C 1
ATOM 6103 O O . VAL B 1 106 ? -13.711 87.438 39.562 1 96.06 106 VAL B O 1
ATOM 6106 N N . ASN B 1 107 ? -14.789 89.375 39.969 1 96.56 107 ASN B N 1
ATOM 6107 C CA . ASN B 1 107 ? -15.641 89.25 38.781 1 96.56 107 ASN B CA 1
ATOM 6108 C C . ASN B 1 107 ? -14.812 89.25 37.5 1 96.56 107 ASN B C 1
ATOM 6110 O O . ASN B 1 107 ? -15.094 88.5 36.594 1 96.56 107 ASN B O 1
ATOM 6114 N N . GLN B 1 108 ? -13.859 90.125 37.5 1 93.75 108 GLN B N 1
ATOM 6115 C CA . GLN B 1 108 ? -12.984 90.188 36.312 1 93.75 108 GLN B CA 1
ATOM 6116 C C . GLN B 1 108 ? -12.156 88.875 36.188 1 93.75 108 GLN B C 1
ATOM 6118 O O . GLN B 1 108 ? -11.898 88.438 35.062 1 93.75 108 GLN B O 1
ATOM 6123 N N . GLN B 1 109 ? -11.68 88.375 37.281 1 93.94 109 GLN B N 1
ATOM 6124 C CA . GLN B 1 109 ? -10.93 87.125 37.281 1 93.94 109 GLN B CA 1
ATOM 6125 C C . GLN B 1 109 ? -11.758 86 36.656 1 93.94 109 GLN B C 1
ATOM 6127 O O . GLN B 1 109 ? -11.234 85.125 35.938 1 93.94 109 GLN B O 1
ATOM 6132 N N . LEU B 1 110 ? -13 85.938 36.969 1 96.25 110 LEU B N 1
ATOM 6133 C CA . LEU B 1 110 ? -13.898 84.875 36.438 1 96.25 110 LEU B CA 1
ATOM 6134 C C . LEU B 1 110 ? -14.055 85.062 34.938 1 96.25 110 LEU B C 1
ATOM 6136 O O . LEU B 1 110 ? -14.023 84.125 34.156 1 96.25 110 LEU B O 1
ATOM 6140 N N . HIS B 1 111 ? -14.242 86.312 34.531 1 95.25 111 HIS B N 1
ATOM 6141 C CA . HIS B 1 111 ? -14.359 86.625 33.125 1 95.25 111 HIS B CA 1
ATOM 6142 C C . HIS B 1 111 ? -13.102 86.188 32.375 1 95.25 111 HIS B C 1
ATOM 6144 O O . HIS B 1 111 ? -13.195 85.562 31.312 1 95.25 111 HIS B O 1
ATOM 6150 N N . ASP B 1 112 ? -11.969 86.5 32.875 1 92.56 112 ASP B N 1
ATOM 6151 C CA . ASP B 1 112 ? -10.711 86.188 32.219 1 92.56 112 ASP B CA 1
ATOM 6152 C C . ASP B 1 112 ? -10.5 84.688 32.125 1 92.56 112 ASP B C 1
ATOM 6154 O O . ASP B 1 112 ? -9.945 84.188 31.141 1 92.56 112 ASP B O 1
ATOM 6158 N N . ALA B 1 113 ? -10.859 84 33.188 1 93.25 113 ALA B N 1
ATOM 6159 C CA . ALA B 1 113 ? -10.766 82.562 33.188 1 93.25 113 ALA B CA 1
ATOM 6160 C C . ALA B 1 113 ? -11.625 81.938 32.062 1 93.25 113 ALA B C 1
ATOM 6162 O O . ALA B 1 113 ? -11.188 81.062 31.344 1 93.25 113 ALA B O 1
ATOM 6163 N N . ALA B 1 114 ? -12.805 82.375 31.875 1 94.12 114 ALA B N 1
ATOM 6164 C CA . ALA B 1 114 ? -13.695 81.938 30.828 1 94.12 114 ALA B CA 1
ATOM 6165 C C . ALA B 1 114 ? -13.125 82.188 29.438 1 94.12 114 ALA B C 1
ATOM 6167 O O . ALA B 1 114 ? -13.281 81.375 28.516 1 94.12 114 ALA B O 1
ATOM 6168 N N . ALA B 1 115 ? -12.43 83.25 29.359 1 91.38 115 ALA B N 1
ATOM 6169 C CA . ALA B 1 115 ? -11.891 83.688 28.062 1 91.38 115 ALA B CA 1
ATOM 6170 C C . ALA B 1 115 ? -10.609 82.938 27.734 1 91.38 115 ALA B C 1
ATOM 6172 O O . ALA B 1 115 ? -10.227 82.812 26.562 1 91.38 115 ALA B O 1
ATOM 6173 N N . SER B 1 116 ? -10.031 82.375 28.688 1 87.44 116 SER B N 1
ATOM 6174 C CA . SER B 1 116 ? -8.695 81.812 28.531 1 87.44 116 SER B CA 1
ATOM 6175 C C . SER B 1 116 ? -8.734 80.438 27.875 1 87.44 116 SER B C 1
ATOM 6177 O O . SER B 1 116 ? -7.719 79.938 27.391 1 87.44 116 SER B O 1
ATOM 6179 N N . SER B 1 117 ? -9.898 79.812 27.875 1 87.75 117 SER B N 1
ATOM 6180 C CA . SER B 1 117 ? -9.961 78.5 27.297 1 87.75 117 SER B CA 1
ATOM 6181 C C . SER B 1 117 ? -11.219 78.312 26.438 1 87.75 117 SER B C 1
ATOM 6183 O O . SER B 1 117 ? -12.328 78.625 26.891 1 87.75 117 SER B O 1
ATOM 6185 N N . ASP B 1 118 ? -10.984 77.75 25.281 1 85.69 118 ASP B N 1
ATOM 6186 C CA . ASP B 1 118 ? -12.094 77.5 24.359 1 85.69 118 ASP B CA 1
ATOM 6187 C C . ASP B 1 118 ? -12.914 76.312 24.781 1 85.69 118 ASP B C 1
ATOM 6189 O O . ASP B 1 118 ? -14.047 76.125 24.328 1 85.69 118 ASP B O 1
ATOM 6193 N N . ASN B 1 119 ? -12.367 75.562 25.703 1 85 119 ASN B N 1
ATOM 6194 C CA . ASN B 1 119 ? -13.055 74.375 26.109 1 85 119 ASN B CA 1
ATOM 6195 C C . ASN B 1 119 ? -14.047 74.625 27.25 1 85 119 ASN B C 1
ATOM 6197 O O . ASN B 1 119 ? -14.898 73.812 27.531 1 85 119 ASN B O 1
ATOM 6201 N N . LEU B 1 120 ? -13.938 75.75 27.812 1 91.69 120 LEU B N 1
ATOM 6202 C CA . LEU B 1 120 ? -14.828 76.125 28.922 1 91.69 120 LEU B CA 1
ATOM 6203 C C . LEU B 1 120 ? -16.125 76.688 28.422 1 91.69 120 LEU B C 1
ATOM 6205 O O . LEU B 1 120 ? -16.109 77.688 27.672 1 91.69 120 LEU B O 1
ATOM 6209 N N . LEU B 1 121 ? -17.156 76.125 28.828 1 92.62 121 LEU B N 1
ATOM 6210 C CA . LEU B 1 121 ? -18.484 76.688 28.484 1 92.62 121 LEU B CA 1
ATOM 6211 C C . LEU B 1 121 ? -18.906 77.75 29.469 1 92.62 121 LEU B C 1
ATOM 6213 O O . LEU B 1 121 ? -19.719 78.625 29.125 1 92.62 121 LEU B O 1
ATOM 6217 N N . GLY B 1 122 ? -18.344 77.625 30.641 1 94.19 122 GLY B N 1
ATOM 6218 C CA . GLY B 1 122 ? -18.688 78.625 31.672 1 94.19 122 GLY B CA 1
ATOM 6219 C C . GLY B 1 122 ? -17.797 78.562 32.875 1 94.19 122 GLY B C 1
ATOM 6220 O O . GLY B 1 122 ? -17.188 77.5 33.156 1 94.19 122 GLY B O 1
ATOM 6221 N N . VAL B 1 123 ? -17.703 79.688 33.531 1 97.06 123 VAL B N 1
ATOM 6222 C CA . VAL B 1 123 ? -16.969 79.812 34.781 1 97.06 123 VAL B CA 1
ATOM 6223 C C . VAL B 1 123 ? -17.797 80.625 35.781 1 97.06 123 VAL B C 1
ATOM 6225 O O . VAL B 1 123 ? -18.438 81.625 35.438 1 97.06 123 VAL B O 1
ATOM 6228 N N . TYR B 1 124 ? -17.859 80.125 37 1 97.44 124 TYR B N 1
ATOM 6229 C CA . TYR B 1 124 ? -18.719 80.812 37.969 1 97.44 124 TYR B CA 1
ATOM 6230 C C . TYR B 1 124 ? -18.172 80.688 39.375 1 97.44 124 TYR B C 1
ATOM 6232 O O . TYR B 1 124 ? -17.359 79.812 39.656 1 97.44 124 TYR B O 1
ATOM 6240 N N . ALA B 1 125 ? -18.562 81.562 40.188 1 98.38 125 ALA B N 1
ATOM 6241 C CA . ALA B 1 125 ? -18.266 81.562 41.625 1 98.38 125 ALA B CA 1
ATOM 6242 C C . ALA B 1 125 ? -19.453 82.062 42.438 1 98.38 125 ALA B C 1
ATOM 6244 O O . ALA B 1 125 ? -20.141 83 42.031 1 98.38 125 ALA B O 1
ATOM 6245 N N . VAL B 1 126 ? -19.688 81.375 43.5 1 98.38 126 VAL B N 1
ATOM 6246 C CA . VAL B 1 126 ? -20.766 81.75 44.406 1 98.38 126 VAL B CA 1
ATOM 6247 C C . VAL B 1 126 ? -20.234 81.75 45.844 1 98.38 126 VAL B C 1
ATOM 6249 O O . VAL B 1 126 ? -19.688 80.75 46.312 1 98.38 126 VAL B O 1
ATOM 6252 N N . PHE B 1 127 ? -20.344 82.875 46.531 1 98.19 127 PHE B N 1
ATOM 6253 C CA . PHE B 1 127 ? -19.938 83 47.906 1 98.19 127 PHE B CA 1
ATOM 6254 C C . PHE B 1 127 ? -21.141 82.812 48.844 1 98.19 127 PHE B C 1
ATOM 6256 O O . PHE B 1 127 ? -22.266 83.125 48.469 1 98.19 127 PHE B O 1
ATOM 6263 N N . GLU B 1 128 ? -20.859 82.25 50 1 97.06 128 GLU B N 1
ATOM 6264 C CA . GLU B 1 128 ? -21.875 82.25 51.031 1 97.06 128 GLU B CA 1
ATOM 6265 C C . GLU B 1 128 ? -22.188 83.625 51.5 1 97.06 128 GLU B C 1
ATOM 6267 O O . GLU B 1 128 ? -21.375 84.562 51.344 1 97.06 128 GLU B O 1
ATOM 6272 N N . PRO B 1 129 ? -23.344 83.875 52.094 1 96.56 129 PRO B N 1
ATOM 6273 C CA . PRO B 1 129 ? -23.75 85.25 52.5 1 96.56 129 PRO B CA 1
ATOM 6274 C C . PRO B 1 129 ? -22.703 85.938 53.375 1 96.56 129 PRO B C 1
ATOM 6276 O O . PRO B 1 129 ? -22.312 85.375 54.406 1 96.56 129 PRO B O 1
ATOM 6279 N N . ASP B 1 130 ? -22.219 87.062 53 1 96.62 130 ASP B N 1
ATOM 6280 C CA . ASP B 1 130 ? -21.328 87.938 53.688 1 96.62 130 ASP B CA 1
ATOM 6281 C C . ASP B 1 130 ? -19.938 87.312 53.875 1 96.62 130 ASP B C 1
ATOM 6283 O O . ASP B 1 130 ? -19.172 87.75 54.75 1 96.62 130 ASP B O 1
ATOM 6287 N N . GLN B 1 131 ? -19.609 86.438 53 1 96.25 131 GLN B N 1
ATOM 6288 C CA . GLN B 1 131 ? -18.344 85.75 53.219 1 96.25 131 GLN B CA 1
ATOM 6289 C C . GLN B 1 131 ? -17.25 86.25 52.312 1 96.25 131 GLN B C 1
ATOM 6291 O O . GLN B 1 131 ? -16.062 86 52.531 1 96.25 131 GLN B O 1
ATOM 6296 N N . LEU B 1 132 ? -17.609 86.938 51.25 1 97 132 LEU B N 1
ATOM 6297 C CA . LEU B 1 132 ? -16.578 87.5 50.375 1 97 132 LEU B CA 1
ATOM 6298 C C . LEU B 1 132 ? -15.953 88.75 51.031 1 97 132 LEU B C 1
ATOM 6300 O O . LEU B 1 132 ? -14.734 88.812 51.219 1 97 132 LEU B O 1
ATOM 6304 N N . ASP B 1 133 ? -16.828 89.688 51.469 1 94.56 133 ASP B N 1
ATOM 6305 C CA . ASP B 1 133 ? -16.344 91 51.969 1 94.56 133 ASP B CA 1
ATOM 6306 C C . ASP B 1 133 ? -17.188 91.5 53.156 1 94.56 133 ASP B C 1
ATOM 6308 O O . ASP B 1 133 ? -16.906 92.5 53.75 1 94.56 133 ASP B O 1
ATOM 6312 N N . GLY B 1 134 ? -18.219 90.75 53.562 1 94.62 134 GLY B N 1
ATOM 6313 C CA . GLY B 1 134 ? -19.094 91.125 54.656 1 94.62 134 GLY B CA 1
ATOM 6314 C C . GLY B 1 134 ? -20.047 92.25 54.312 1 94.62 134 GLY B C 1
ATOM 6315 O O . GLY B 1 134 ? -20.625 92.875 55.219 1 94.62 134 GLY B O 1
ATOM 6316 N N . GLU B 1 135 ? -20.266 92.625 53.062 1 96.56 135 GLU B N 1
ATOM 6317 C CA . GLU B 1 135 ? -21 93.812 52.688 1 96.56 135 GLU B CA 1
ATOM 6318 C C . GLU B 1 135 ? -22.125 93.5 51.688 1 96.56 135 GLU B C 1
ATOM 6320 O O . GLU B 1 135 ? -22.422 94.312 50.812 1 96.56 135 GLU B O 1
ATOM 6325 N N . ASP B 1 136 ? -22.688 92.375 51.812 1 97.19 136 ASP B N 1
ATOM 6326 C CA . ASP B 1 136 ? -23.75 91.938 50.875 1 97.19 136 ASP B CA 1
ATOM 6327 C C . ASP B 1 136 ? -24.891 93 50.875 1 97.19 136 ASP B C 1
ATOM 6329 O O . ASP B 1 136 ? -25.453 93.312 49.844 1 97.19 136 ASP B O 1
ATOM 6333 N N . SER B 1 137 ? -25.188 93.5 52 1 96.5 137 SER B N 1
ATOM 6334 C CA . SER B 1 137 ? -26.328 94.375 52.156 1 96.5 137 SER B CA 1
ATOM 6335 C C . SER B 1 137 ? -26.141 95.688 51.375 1 96.5 137 SER B C 1
ATOM 6337 O O . SER B 1 137 ? -27.109 96.375 51.031 1 96.5 137 SER B O 1
ATOM 6339 N N . ASN B 1 138 ? -24.938 96 51 1 96.69 138 ASN B N 1
ATOM 6340 C CA . ASN B 1 138 ? -24.641 97.25 50.312 1 96.69 138 ASN B CA 1
ATOM 6341 C C . ASN B 1 138 ? -24.719 97.062 48.781 1 96.69 138 ASN B C 1
ATOM 6343 O O . ASN B 1 138 ? -24.625 98 48.031 1 96.69 138 ASN B O 1
ATOM 6347 N N . TYR B 1 139 ? -24.984 95.812 48.344 1 97 139 TYR B N 1
ATOM 6348 C CA . TYR B 1 139 ? -24.844 95.562 46.906 1 97 139 TYR B CA 1
ATOM 6349 C C . TYR B 1 139 ? -26.062 94.812 46.375 1 97 139 TYR B C 1
ATOM 6351 O O . TYR B 1 139 ? -25.922 94 45.438 1 97 139 TYR B O 1
ATOM 6359 N N . HIS B 1 140 ? -27.234 95.125 46.875 1 96.31 140 HIS B N 1
ATOM 6360 C CA . HIS B 1 140 ? -28.453 94.5 46.375 1 96.31 140 HIS B CA 1
ATOM 6361 C C . HIS B 1 140 ? -28.703 94.812 44.906 1 96.31 140 HIS B C 1
ATOM 6363 O O . HIS B 1 140 ? -28.828 96 44.562 1 96.31 140 HIS B O 1
ATOM 6369 N N . GLY B 1 141 ? -28.625 93.812 44.094 1 94.81 141 GLY B N 1
ATOM 6370 C CA . GLY B 1 141 ? -29 93.938 42.688 1 94.81 141 GLY B CA 1
ATOM 6371 C C . GLY B 1 141 ? -27.891 94.562 41.844 1 94.81 141 GLY B C 1
ATOM 6372 O O . GLY B 1 141 ? -28.109 94.875 40.656 1 94.81 141 GLY B O 1
ATOM 6373 N N . SER B 1 142 ? -26.703 94.688 42.438 1 95.5 142 SER B N 1
ATOM 6374 C CA . SER B 1 142 ? -25.578 95.188 41.688 1 95.5 142 SER B CA 1
ATOM 6375 C C . SER B 1 142 ? -24.969 94.125 40.781 1 95.5 142 SER B C 1
ATOM 6377 O O . SER B 1 142 ? -23.828 93.75 41 1 95.5 142 SER B O 1
ATOM 6379 N N . SER B 1 143 ? -25.609 93.938 39.719 1 94.19 143 SER B N 1
ATOM 6380 C CA . SER B 1 143 ? -25.234 92.812 38.812 1 94.19 143 SER B CA 1
ATOM 6381 C C . SER B 1 143 ? -23.906 93.125 38.125 1 94.19 143 SER B C 1
ATOM 6383 O O . SER B 1 143 ? -23.156 92.188 37.812 1 94.19 143 SER B O 1
ATOM 6385 N N . ALA B 1 144 ? -23.625 94.312 37.969 1 93.19 144 ALA B N 1
ATOM 6386 C CA . ALA B 1 144 ? -22.375 94.688 37.312 1 93.19 144 ALA B CA 1
ATOM 6387 C C . ALA B 1 144 ? -21.156 94.312 38.156 1 93.19 144 ALA B C 1
ATOM 6389 O O . ALA B 1 144 ? -20.078 94.062 37.625 1 93.19 144 ALA B O 1
ATOM 6390 N N . LEU B 1 145 ? -21.422 94.125 39.469 1 94.38 145 LEU B N 1
ATOM 6391 C CA . LEU B 1 145 ? -20.328 93.75 40.344 1 94.38 145 LEU B CA 1
ATOM 6392 C C . LEU B 1 145 ? -20.469 92.25 40.781 1 94.38 145 LEU B C 1
ATOM 6394 O O . LEU B 1 145 ? -19.828 91.812 41.75 1 94.38 145 LEU B O 1
ATOM 6398 N N . GLY B 1 146 ? -21.344 91.5 40.062 1 96.12 146 GLY B N 1
ATOM 6399 C CA . GLY B 1 146 ? -21.5 90.062 40.312 1 96.12 146 GLY B CA 1
ATOM 6400 C C . GLY B 1 146 ? -22.391 89.812 41.5 1 96.12 146 GLY B C 1
ATOM 6401 O O . GLY B 1 146 ? -22.359 88.688 42.031 1 96.12 146 GLY B O 1
ATOM 6402 N N . SER B 1 147 ? -23.156 90.75 41.969 1 97.19 147 SER B N 1
ATOM 6403 C CA . SER B 1 147 ? -24 90.562 43.125 1 97.19 147 SER B CA 1
ATOM 6404 C C . SER B 1 147 ? -25.438 90.312 42.75 1 97.19 147 SER B C 1
ATOM 6406 O O . SER B 1 147 ? -25.969 90.875 41.781 1 97.19 147 SER B O 1
ATOM 6408 N N . ASN B 1 148 ? -26 89.438 43.469 1 97.12 148 ASN B N 1
ATOM 6409 C CA . ASN B 1 148 ? -27.359 89.062 43.094 1 97.12 148 ASN B CA 1
ATOM 6410 C C . ASN B 1 148 ? -28.406 89.875 43.844 1 97.12 148 ASN B C 1
ATOM 6412 O O . ASN B 1 148 ? -28.109 90.938 44.344 1 97.12 148 ASN B O 1
ATOM 6416 N N . ASP B 1 149 ? -29.625 89.438 43.812 1 96.69 149 ASP B N 1
ATOM 6417 C CA . ASP B 1 149 ? -30.781 90.188 44.344 1 96.69 149 ASP B CA 1
ATOM 6418 C C . ASP B 1 149 ? -30.625 90.5 45.812 1 96.69 149 ASP B C 1
ATOM 6420 O O . ASP B 1 149 ? -31.172 91.5 46.312 1 96.69 149 ASP B O 1
ATOM 6424 N N . GLN B 1 150 ? -29.828 89.812 46.562 1 96.75 150 GLN B N 1
ATOM 6425 C CA . GLN B 1 150 ? -29.609 90.062 48 1 96.75 150 GLN B CA 1
ATOM 6426 C C . GLN B 1 150 ? -28.203 90.562 48.25 1 96.75 150 GLN B C 1
ATOM 6428 O O . GLN B 1 150 ? -27.766 90.625 49.406 1 96.75 150 GLN B O 1
ATOM 6433 N N . GLY B 1 151 ? -27.531 90.812 47.188 1 96.88 151 GLY B N 1
ATOM 6434 C CA . GLY B 1 151 ? -26.203 91.438 47.281 1 96.88 151 GLY B CA 1
ATOM 6435 C C . GLY B 1 151 ? -25.109 90.375 47.406 1 96.88 151 GLY B C 1
ATOM 6436 O O . GLY B 1 151 ? -23.922 90.75 47.438 1 96.88 151 GLY B O 1
ATOM 6437 N N . ARG B 1 152 ? -25.5 89.188 47.438 1 96.88 152 ARG B N 1
ATOM 6438 C CA . ARG B 1 152 ? -24.547 88.062 47.5 1 96.88 152 ARG B CA 1
ATOM 6439 C C . ARG B 1 152 ? -23.766 87.938 46.188 1 96.88 152 ARG B C 1
ATOM 6441 O O . ARG B 1 152 ? -24.312 88.125 45.125 1 96.88 152 ARG B O 1
ATOM 6448 N N . PHE B 1 153 ? -22.406 87.75 46.312 1 97.75 153 PHE B N 1
ATOM 6449 C CA . PHE B 1 153 ? -21.625 87.562 45.094 1 97.75 153 PHE B CA 1
ATOM 6450 C C . PHE B 1 153 ? -21.938 86.188 44.469 1 97.75 153 PHE B C 1
ATOM 6452 O O . PHE B 1 153 ? -21.719 85.188 45.062 1 97.75 153 PHE B O 1
ATOM 6459 N N . SER B 1 154 ? -22.5 86.188 43.344 1 97.81 154 SER B N 1
ATOM 6460 C CA . SER B 1 154 ? -22.922 85 42.594 1 97.81 154 SER B CA 1
ATOM 6461 C C . SER B 1 154 ? -22.953 85.312 41.094 1 97.81 154 SER B C 1
ATOM 6463 O O . SER B 1 154 ? -23.953 85.812 40.594 1 97.81 154 SER B O 1
ATOM 6465 N N . THR B 1 155 ? -21.938 85 40.438 1 96.56 155 THR B N 1
ATOM 6466 C CA . THR B 1 155 ? -21.844 85.375 39.031 1 96.56 155 THR B CA 1
ATOM 6467 C C . THR B 1 155 ? -21.422 84.125 38.156 1 96.56 155 THR B C 1
ATOM 6469 O O . THR B 1 155 ? -20.641 83.312 38.594 1 96.56 155 THR B O 1
ATOM 6472 N N . TYR B 1 156 ? -21.953 83.938 37.062 1 95.38 156 TYR B N 1
ATOM 6473 C CA . TYR B 1 156 ? -21.703 83 36 1 95.38 156 TYR B CA 1
ATOM 6474 C C . TYR B 1 156 ? -21.344 83.625 34.688 1 95.38 156 TYR B C 1
ATOM 6476 O O . TYR B 1 156 ? -22.125 84.438 34.156 1 95.38 156 TYR B O 1
ATOM 6484 N N . TRP B 1 157 ? -20.125 83.5 34.281 1 95.44 157 TRP B N 1
ATOM 6485 C CA . TRP B 1 157 ? -19.703 83.938 32.969 1 95.44 157 TRP B CA 1
ATOM 6486 C C . TRP B 1 157 ? -19.844 82.812 31.953 1 95.44 157 TRP B C 1
ATOM 6488 O O . TRP B 1 157 ? -19.047 81.812 31.969 1 95.44 157 TRP B O 1
ATOM 6498 N N . ALA B 1 158 ? -20.734 82.812 31 1 92.38 158 ALA B N 1
ATOM 6499 C CA . ALA B 1 158 ? -21.062 81.75 30.062 1 92.38 158 ALA B CA 1
ATOM 6500 C C . ALA B 1 158 ? -20.609 82.125 28.656 1 92.38 158 ALA B C 1
ATOM 6502 O O . ALA B 1 158 ? -20.703 83.312 28.234 1 92.38 158 ALA B O 1
ATOM 6503 N N . ARG B 1 159 ? -20.062 81.125 28 1 90.06 159 ARG B N 1
ATOM 6504 C CA . ARG B 1 159 ? -19.766 81.312 26.594 1 90.06 159 ARG B CA 1
ATOM 6505 C C . ARG B 1 159 ? -21.016 81.062 25.734 1 90.06 159 ARG B C 1
ATOM 6507 O O . ARG B 1 159 ? -21.531 79.938 25.672 1 90.06 159 ARG B O 1
ATOM 6514 N N . VAL B 1 160 ? -21.594 82.062 25.141 1 85.44 160 VAL B N 1
ATOM 6515 C CA . VAL B 1 160 ? -22.781 82 24.312 1 85.44 160 VAL B CA 1
ATOM 6516 C C . VAL B 1 160 ? -22.469 82.5 22.906 1 85.44 160 VAL B C 1
ATOM 6518 O O . VAL B 1 160 ? -22.125 83.688 22.719 1 85.44 160 VAL B O 1
ATOM 6521 N N . ASP B 1 161 ? -22.578 81.75 21.906 1 81.25 161 ASP B N 1
ATOM 6522 C CA . ASP B 1 161 ? -22.328 82.062 20.5 1 81.25 161 ASP B CA 1
ATOM 6523 C C . ASP B 1 161 ? -20.969 82.75 20.328 1 81.25 161 ASP B C 1
ATOM 6525 O O . ASP B 1 161 ? -20.859 83.75 19.656 1 81.25 161 ASP B O 1
ATOM 6529 N N . GLY B 1 162 ? -20.047 82.25 21.141 1 81.25 162 GLY B N 1
ATOM 6530 C CA . GLY B 1 162 ? -18.688 82.75 21 1 81.25 1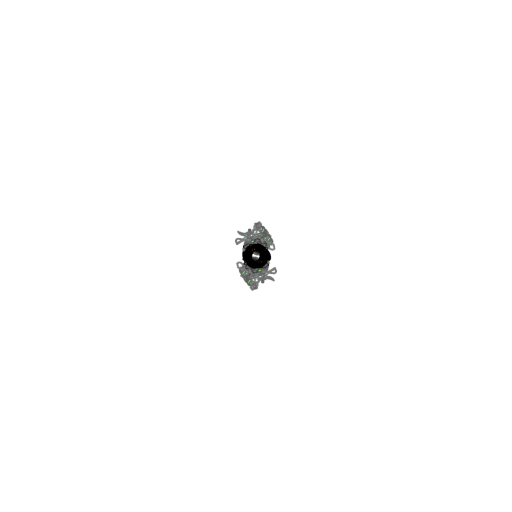62 GLY B CA 1
ATOM 6531 C C . GLY B 1 162 ? -18.359 83.938 21.875 1 81.25 162 GLY B C 1
ATOM 6532 O O . GLY B 1 162 ? -17.219 84.438 21.906 1 81.25 162 GLY B O 1
ATOM 6533 N N . LYS B 1 163 ? -19.359 84.5 22.516 1 91.44 163 LYS B N 1
ATOM 6534 C CA . LYS B 1 163 ? -19.156 85.625 23.406 1 91.44 163 LYS B CA 1
ATOM 6535 C C . LYS B 1 163 ? -19.328 85.25 24.875 1 91.44 163 LYS B C 1
ATOM 6537 O O . LYS B 1 163 ? -20.062 84.312 25.172 1 91.44 163 LYS B O 1
ATOM 6542 N N . ILE B 1 164 ? -18.547 85.812 25.766 1 93.19 164 ILE B N 1
ATOM 6543 C CA . ILE B 1 164 ? -18.625 85.562 27.203 1 93.19 164 ILE B CA 1
ATOM 6544 C C . ILE B 1 164 ? -19.547 86.562 27.859 1 93.19 164 ILE B C 1
ATOM 6546 O O . ILE B 1 164 ? -19.281 87.812 27.828 1 93.19 164 ILE B O 1
ATOM 6550 N N . GLU B 1 165 ? -20.625 86.188 28.359 1 92.06 165 GLU B N 1
ATOM 6551 C CA . GLU B 1 165 ? -21.625 87.062 28.953 1 92.06 165 GLU B CA 1
ATOM 6552 C C . GLU B 1 165 ? -21.859 86.75 30.422 1 92.06 165 GLU B C 1
ATOM 6554 O O . GLU B 1 165 ? -21.859 85.562 30.797 1 92.06 165 GLU B O 1
ATOM 6559 N N . PRO B 1 166 ? -22 87.75 31.25 1 93.25 166 PRO B N 1
ATOM 6560 C CA . PRO B 1 166 ? -22.25 87.5 32.688 1 93.25 166 PRO B CA 1
ATOM 6561 C C . PRO B 1 166 ? -23.703 87.188 32.969 1 93.25 166 PRO B C 1
ATOM 6563 O O . PRO B 1 166 ? -24.609 87.75 32.344 1 93.25 166 PRO B O 1
ATOM 6566 N N . GLU B 1 167 ? -23.922 86.375 33.812 1 92.12 167 GLU B N 1
ATOM 6567 C CA . GLU B 1 167 ? -25.234 86.062 34.375 1 92.12 167 GLU B CA 1
ATOM 6568 C C . GLU B 1 167 ? -25.188 85.938 35.875 1 92.12 167 GLU B C 1
ATOM 6570 O O . GLU B 1 167 ? -24.422 85.125 36.406 1 92.12 167 GLU B O 1
ATOM 6575 N N . VAL B 1 168 ? -25.938 86.75 36.531 1 95.25 168 VAL B N 1
ATOM 6576 C CA . VAL B 1 168 ? -25.984 86.625 38 1 95.25 168 VAL B CA 1
ATOM 6577 C C . VAL B 1 168 ? -26.984 85.562 38.438 1 95.25 168 VAL B C 1
ATOM 6579 O O . VAL B 1 168 ? -28.062 85.438 37.844 1 95.25 168 VAL B O 1
ATOM 6582 N N . GLN B 1 169 ? -26.609 84.75 39.406 1 95.56 169 GLN B N 1
ATOM 6583 C CA . GLN B 1 169 ? -27.484 83.688 39.938 1 95.56 169 GLN B CA 1
ATOM 6584 C C . GLN B 1 169 ? -28.219 84.188 41.188 1 95.56 169 GLN B C 1
ATOM 6586 O O . GLN B 1 169 ? -27.609 84.312 42.25 1 95.56 169 GLN B O 1
ATOM 6591 N N . ASN B 1 170 ? -29.484 84.312 41.031 1 96.5 170 ASN B N 1
ATOM 6592 C CA . ASN B 1 170 ? -30.297 84.875 42.125 1 96.5 170 ASN B CA 1
ATOM 6593 C C . ASN B 1 170 ? -30.531 83.812 43.188 1 96.5 170 ASN B C 1
ATOM 6595 O O . ASN B 1 170 ? -30.281 82.625 42.969 1 96.5 170 ASN B O 1
ATOM 6599 N N . GLU B 1 171 ? -31.047 84.25 44.375 1 96.75 171 GLU B N 1
ATOM 6600 C CA . GLU B 1 171 ? -31.25 83.375 45.5 1 96.75 171 GLU B CA 1
ATOM 6601 C C . GLU B 1 171 ? -32.219 82.25 45.156 1 96.75 171 GLU B C 1
ATOM 6603 O O . GLU B 1 171 ? -32.094 81.125 45.625 1 96.75 171 GLU B O 1
ATOM 6608 N N . SER B 1 172 ? -33.156 82.562 44.281 1 95.56 172 SER B N 1
ATOM 6609 C CA . SER B 1 172 ? -34.125 81.5 43.844 1 95.56 172 SER B CA 1
ATOM 6610 C C . SER B 1 172 ? -33.469 80.438 43.062 1 95.56 172 SER B C 1
ATOM 6612 O O . SER B 1 172 ? -33.844 79.25 43.219 1 95.56 172 SER B O 1
ATOM 6614 N N . VAL B 1 173 ? -32.5 80.688 42.281 1 94.38 173 VAL B N 1
ATOM 6615 C CA . VAL B 1 173 ? -31.75 79.688 41.5 1 94.38 173 VAL B CA 1
ATOM 6616 C C . VAL B 1 173 ? -30.859 78.875 42.406 1 94.38 173 VAL B C 1
ATOM 6618 O O . VAL B 1 173 ? -30.766 77.625 42.25 1 94.38 173 VAL B O 1
ATOM 6621 N N . LEU B 1 174 ? -30.188 79.5 43.375 1 96 174 LEU B N 1
ATOM 6622 C CA . LEU B 1 174 ? -29.281 78.812 44.281 1 96 174 LEU B CA 1
ATOM 6623 C C . LEU B 1 174 ? -30.047 77.875 45.219 1 96 174 LEU B C 1
ATOM 6625 O O . LEU B 1 174 ? -29.5 76.875 45.656 1 96 174 LEU B O 1
ATOM 6629 N N . ALA B 1 175 ? -31.328 78.25 45.438 1 94.5 175 ALA B N 1
ATOM 6630 C CA . ALA B 1 175 ? -32.125 77.438 46.375 1 94.5 175 ALA B CA 1
ATOM 6631 C C . ALA B 1 175 ? -32.938 76.375 45.656 1 94.5 175 ALA B C 1
ATOM 6633 O O . ALA B 1 175 ? -33.594 75.5 46.281 1 94.5 175 ALA B O 1
ATOM 6634 N N . ASP B 1 176 ? -32.875 76.25 44.344 1 94.19 176 ASP B N 1
ATOM 6635 C CA . ASP B 1 176 ? -33.719 75.375 43.594 1 94.19 176 ASP B CA 1
ATOM 6636 C C . ASP B 1 176 ? -33.25 73.938 43.719 1 94.19 176 ASP B C 1
ATOM 6638 O O . ASP B 1 176 ? -32.312 73.5 43 1 94.19 176 ASP B O 1
ATOM 6642 N N . GLU B 1 177 ? -33.844 73.125 44.5 1 92.12 177 GLU B N 1
ATOM 6643 C CA . GLU B 1 177 ? -33.5 71.75 44.688 1 92.12 177 GLU B CA 1
ATOM 6644 C C . GLU B 1 177 ? -34.5 70.812 44 1 92.12 177 GLU B C 1
ATOM 6646 O O . GLU B 1 177 ? -34.719 69.688 44.469 1 92.12 177 GLU B O 1
ATOM 6651 N N . SER B 1 178 ? -35.156 71.438 43.062 1 92.38 178 SER B N 1
ATOM 6652 C CA . SER B 1 178 ? -36.094 70.562 42.344 1 92.38 178 SER B CA 1
ATOM 6653 C C . SER B 1 178 ? -35.375 69.438 41.594 1 92.38 178 SER B C 1
ATOM 6655 O O . SER B 1 178 ? -34.25 69.625 41.125 1 92.38 178 SER B O 1
ATOM 6657 N N . PRO B 1 179 ? -36 68.312 41.594 1 88.56 179 PRO B N 1
ATOM 6658 C CA . PRO B 1 179 ? -35.375 67.188 40.906 1 88.56 179 PRO B CA 1
ATOM 6659 C C . PRO B 1 179 ? -35.25 67.375 39.406 1 88.56 179 PRO B C 1
ATOM 6661 O O . PRO B 1 179 ? -36.125 68 38.781 1 88.56 179 PRO B O 1
ATOM 6664 N N . THR B 1 180 ? -34.062 66.938 38.938 1 80.69 180 THR B N 1
ATOM 6665 C CA . THR B 1 180 ? -33.844 67.062 37.469 1 80.69 180 THR B CA 1
ATOM 6666 C C . THR B 1 180 ? -34.219 65.75 36.812 1 80.69 180 THR B C 1
ATOM 6668 O O . THR B 1 180 ? -34.344 64.688 37.469 1 80.69 180 THR B O 1
ATOM 6671 N N . ALA B 1 181 ? -34.406 65.688 35.5 1 70 181 ALA B N 1
ATOM 6672 C CA . ALA B 1 181 ? -34.688 64.5 34.719 1 70 181 ALA B CA 1
ATOM 6673 C C . ALA B 1 181 ? -33.5 63.531 34.719 1 70 181 ALA B C 1
ATOM 6675 O O . ALA B 1 181 ? -33.656 62.344 34.5 1 70 181 ALA B O 1
ATOM 6676 N N . ALA B 1 182 ? -32.281 64.062 34.812 1 65.19 182 ALA B N 1
ATOM 6677 C CA . ALA B 1 182 ? -31.047 63.281 34.75 1 65.19 182 ALA B CA 1
ATOM 6678 C C . ALA B 1 182 ? -30.734 62.656 36.125 1 65.19 182 ALA B C 1
ATOM 6680 O O . ALA B 1 182 ? -29.781 61.875 36.25 1 65.19 182 ALA B O 1
ATOM 6681 N N . GLY B 1 183 ? -31.609 62.875 37.094 1 69.75 183 GLY B N 1
ATOM 6682 C CA . GLY B 1 183 ? -31.328 62.438 38.438 1 69.75 183 GLY B CA 1
ATOM 6683 C C . GLY B 1 183 ? -30.578 63.469 39.25 1 69.75 183 GLY B C 1
ATOM 6684 O O . GLY B 1 183 ? -29.828 64.312 38.719 1 69.75 183 GLY B O 1
ATOM 6685 N N . GLY B 1 184 ? -30.953 63.75 40.406 1 77.88 184 GLY B N 1
ATOM 6686 C CA . GLY B 1 184 ? -30.359 64.75 41.281 1 77.88 184 GLY B CA 1
ATOM 6687 C C . GLY B 1 184 ? -31.172 66 41.406 1 77.88 184 GLY B C 1
ATOM 6688 O O . GLY B 1 184 ? -32.406 66 41.219 1 77.88 184 GLY B O 1
ATOM 6689 N N . VAL B 1 185 ? -30.531 67.062 41.719 1 87.75 185 VAL B N 1
ATOM 6690 C CA . VAL B 1 185 ? -31.25 68.312 41.969 1 87.75 185 VAL B CA 1
ATOM 6691 C C . VAL B 1 185 ? -30.703 69.438 41.062 1 87.75 185 VAL B C 1
ATOM 6693 O O . VAL B 1 185 ? -29.562 69.375 40.594 1 87.75 185 VAL B O 1
ATOM 6696 N N . GLU B 1 186 ? -31.484 70.5 40.812 1 88.75 186 GLU B N 1
ATOM 6697 C CA . GLU B 1 186 ? -31.172 71.5 39.844 1 88.75 186 GLU B CA 1
ATOM 6698 C C . GLU B 1 186 ? -29.953 72.312 40.25 1 88.75 186 GLU B C 1
ATOM 6700 O O . GLU B 1 186 ? -29.188 72.812 39.406 1 88.75 186 GLU B O 1
ATOM 6705 N N . ASN B 1 187 ? -29.781 72.562 41.5 1 92.56 187 ASN B N 1
ATOM 6706 C CA . ASN B 1 187 ? -28.672 73.375 41.938 1 92.56 187 ASN B CA 1
ATOM 6707 C C . ASN B 1 187 ? -27.453 72.562 42.344 1 92.56 187 ASN B C 1
ATOM 6709 O O . ASN B 1 187 ? -26.625 73 43.125 1 92.56 187 ASN B O 1
ATOM 6713 N N . GLU B 1 188 ? -27.359 71.375 41.844 1 92.19 188 GLU B N 1
ATOM 6714 C CA . GLU B 1 188 ? -26.234 70.5 42.188 1 92.19 188 GLU B CA 1
ATOM 6715 C C . GLU B 1 188 ? -24.906 71.125 41.781 1 92.19 188 GLU B C 1
ATOM 6717 O O . GLU B 1 188 ? -23.891 70.938 42.469 1 92.19 188 GLU B O 1
ATOM 6722 N N . TRP B 1 189 ? -24.891 71.875 40.75 1 92.94 189 TRP B N 1
ATOM 6723 C CA . TRP B 1 189 ? -23.703 72.625 40.312 1 92.94 189 TRP B CA 1
ATOM 6724 C C . TRP B 1 189 ? -23.172 73.562 41.438 1 92.94 189 TRP B C 1
ATOM 6726 O O . TRP B 1 189 ? -21.969 73.75 41.5 1 92.94 189 TRP B O 1
ATOM 6736 N N . TYR B 1 190 ? -23.969 74 42.25 1 93.81 190 TYR B N 1
ATOM 6737 C CA . TYR B 1 190 ? -23.656 74.875 43.375 1 93.81 190 TYR B CA 1
ATOM 6738 C C . TYR B 1 190 ? -23.5 74.062 44.688 1 93.81 190 TYR B C 1
ATOM 6740 O O . TYR B 1 190 ? -22.5 74.25 45.375 1 93.81 190 TYR B O 1
ATOM 6748 N N . ARG B 1 191 ? -24.297 73.125 44.906 1 94.44 191 ARG B N 1
ATOM 6749 C CA . ARG B 1 191 ? -24.422 72.5 46.219 1 94.44 191 ARG B CA 1
ATOM 6750 C C . ARG B 1 191 ? -23.375 71.438 46.406 1 94.44 191 ARG B C 1
ATOM 6752 O O . ARG B 1 191 ? -22.953 71.125 47.531 1 94.44 191 ARG B O 1
ATOM 6759 N N . CYS B 1 192 ? -22.984 70.75 45.406 1 94.19 192 CYS B N 1
ATOM 6760 C CA . CYS B 1 192 ? -22.141 69.562 45.531 1 94.19 192 CYS B CA 1
ATOM 6761 C C . CYS B 1 192 ? -20.891 69.875 46.344 1 94.19 192 CYS B C 1
ATOM 6763 O O . CYS B 1 192 ? -20.609 69.25 47.344 1 94.19 192 CYS B O 1
ATOM 6765 N N . SER B 1 193 ? -20.094 70.875 45.906 1 95.94 193 SER B N 1
ATOM 6766 C CA . SER B 1 193 ? -18.828 71.188 46.562 1 95.94 193 SER B CA 1
ATOM 6767 C C . SER B 1 193 ? -19.047 71.875 47.875 1 95.94 193 SER B C 1
ATOM 6769 O O . SER B 1 193 ? -18.219 71.812 48.781 1 95.94 193 SER B O 1
ATOM 6771 N N . ILE B 1 194 ? -20.219 72.625 48 1 96.12 194 ILE B N 1
ATOM 6772 C CA . ILE B 1 194 ? -20.547 73.25 49.25 1 96.12 194 ILE B CA 1
ATOM 6773 C C . ILE B 1 194 ? -20.844 72.25 50.312 1 96.12 194 ILE B C 1
ATOM 6775 O O . ILE B 1 194 ? -20.344 72.312 51.438 1 96.12 194 ILE B O 1
ATOM 6779 N N . ARG B 1 195 ? -21.594 71.25 50 1 94.19 195 ARG B N 1
ATOM 6780 C CA . ARG B 1 195 ? -21.984 70.188 50.906 1 94.19 195 ARG B CA 1
ATOM 6781 C C . ARG B 1 195 ? -20.797 69.312 51.281 1 94.19 195 ARG B C 1
ATOM 6783 O O . ARG B 1 195 ? -20.578 69 52.438 1 94.19 195 ARG B O 1
ATOM 6790 N N . SER B 1 196 ? -20.031 68.938 50.312 1 93.81 196 SER B N 1
ATOM 6791 C CA . SER B 1 196 ? -18.984 67.938 50.5 1 93.81 196 SER B CA 1
ATOM 6792 C C . SER B 1 196 ? -17.688 68.625 51 1 93.81 196 SER B C 1
ATOM 6794 O O . SER B 1 196 ? -16.797 67.938 51.469 1 93.81 196 SER B O 1
ATOM 6796 N N . LYS B 1 197 ? -17.531 69.875 50.75 1 95.62 197 LYS B N 1
ATOM 6797 C CA . LYS B 1 197 ? -16.297 70.625 51.031 1 95.62 197 LYS B CA 1
ATOM 6798 C C . LYS B 1 197 ? -15.109 70 50.281 1 95.62 197 LYS B C 1
ATOM 6800 O O . LYS B 1 197 ? -13.992 70 50.812 1 95.62 197 LYS B O 1
ATOM 6805 N N . ALA B 1 198 ? -15.523 69.438 49.219 1 95.44 198 ALA B N 1
ATOM 6806 C CA . ALA B 1 198 ? -14.523 68.812 48.375 1 95.44 198 ALA B CA 1
ATOM 6807 C C . ALA B 1 198 ? -14.828 69.062 46.906 1 95.44 198 ALA B C 1
ATOM 6809 O O . ALA B 1 198 ? -15.922 69.5 46.562 1 95.44 198 ALA B O 1
ATOM 6810 N N . LEU B 1 199 ? -13.852 68.812 46.094 1 96.44 199 LEU B N 1
ATOM 6811 C CA . LEU B 1 199 ? -14.039 68.938 44.656 1 96.44 199 LEU B CA 1
ATOM 6812 C C . LEU B 1 199 ? -15.086 68 44.125 1 96.44 199 LEU B C 1
ATOM 6814 O O . LEU B 1 199 ? -15.109 66.812 44.562 1 96.44 199 LEU B O 1
ATOM 6818 N N . CYS B 1 200 ? -15.953 68.438 43.281 1 95.88 200 CYS B N 1
ATOM 6819 C CA . CYS B 1 200 ? -17 67.625 42.719 1 95.88 200 CYS B CA 1
ATOM 6820 C C . CYS B 1 200 ? -16.906 67.562 41.188 1 95.88 200 CYS B C 1
ATOM 6822 O O . CYS B 1 200 ? -16.688 68.625 40.562 1 95.88 200 CYS B O 1
ATOM 6824 N N . LEU B 1 201 ? -16.906 66.438 40.656 1 95.62 201 LEU B N 1
ATOM 6825 C CA . LEU B 1 201 ? -17.188 66.188 39.25 1 95.62 201 LEU B CA 1
ATOM 6826 C C . LEU B 1 201 ? -18.641 65.75 39.031 1 95.62 201 LEU B C 1
ATOM 6828 O O . LEU B 1 201 ? -19.031 64.688 39.469 1 95.62 201 LEU B O 1
ATOM 6832 N N . LEU B 1 202 ? -19.375 66.625 38.375 1 94 202 LEU B N 1
ATOM 6833 C CA . LEU B 1 202 ? -20.797 66.312 38.219 1 94 202 LEU B CA 1
ATOM 6834 C C . LEU B 1 202 ? -20.984 65.312 37.125 1 94 202 LEU B C 1
ATOM 6836 O O . LEU B 1 202 ? -20.141 65.125 36.25 1 94 202 LEU B O 1
ATOM 6840 N N . GLU B 1 203 ? -22.078 64.625 37.25 1 93.06 203 GLU B N 1
ATOM 6841 C CA . GLU B 1 203 ? -22.484 63.688 36.188 1 93.06 203 GLU B CA 1
ATOM 6842 C C . GLU B 1 203 ? -22.812 64.438 34.875 1 93.06 203 GLU B C 1
ATOM 6844 O O . GLU B 1 203 ? -23.188 65.625 34.938 1 93.06 203 GLU B O 1
ATOM 6849 N N . PRO B 1 204 ? -22.609 63.719 33.75 1 93 204 PRO B N 1
ATOM 6850 C CA . PRO B 1 204 ? -23 64.375 32.469 1 93 204 PRO B CA 1
ATOM 6851 C C . PRO B 1 204 ? -24.469 64.812 32.469 1 93 204 PRO B C 1
ATOM 6853 O O . PRO B 1 204 ? -25.344 64.062 32.875 1 93 204 PRO B O 1
ATOM 6856 N N . TYR B 1 205 ? -24.703 66 32.031 1 88.5 205 TYR B N 1
ATOM 6857 C CA . TYR B 1 205 ? -26.062 66.5 31.938 1 88.5 205 TYR B CA 1
ATOM 6858 C C . TYR B 1 205 ? -26.234 67.5 30.766 1 88.5 205 TYR B C 1
ATOM 6860 O O . TYR B 1 205 ? -25.25 68.062 30.281 1 88.5 205 TYR B O 1
ATOM 6868 N N . LEU B 1 206 ? -27.469 67.625 30.328 1 86.06 206 LEU B N 1
ATOM 6869 C CA . LEU B 1 206 ? -27.781 68.562 29.266 1 86.06 206 LEU B CA 1
ATOM 6870 C C . LEU B 1 206 ? -28.172 69.938 29.844 1 86.06 206 LEU B C 1
ATOM 6872 O O . LEU B 1 206 ? -28.906 70 30.828 1 86.06 206 LEU B O 1
ATOM 6876 N N . ASP B 1 207 ? -27.5 70.938 29.344 1 81.88 207 ASP B N 1
ATOM 6877 C CA . ASP B 1 207 ? -27.844 72.312 29.766 1 81.88 207 ASP B CA 1
ATOM 6878 C C . ASP B 1 207 ? -27.953 73.25 28.562 1 81.88 207 ASP B C 1
ATOM 6880 O O . ASP B 1 207 ? -27.438 72.938 27.484 1 81.88 207 ASP B O 1
ATOM 6884 N N . ASP B 1 208 ? -28.766 74.25 28.828 1 76.75 208 ASP B N 1
ATOM 6885 C CA . ASP B 1 208 ? -28.953 75.25 27.766 1 76.75 208 ASP B CA 1
ATOM 6886 C C . ASP B 1 208 ? -27.812 76.25 27.781 1 76.75 208 ASP B C 1
ATOM 6888 O O . ASP B 1 208 ? -27.562 76.875 28.812 1 76.75 208 ASP B O 1
ATOM 6892 N N . VAL B 1 209 ? -27.016 76.125 26.859 1 74.56 209 VAL B N 1
ATOM 6893 C CA . VAL B 1 209 ? -26.016 77.125 26.656 1 74.56 209 VAL B CA 1
ATOM 6894 C C . VAL B 1 209 ? -26.406 78.062 25.484 1 74.56 209 VAL B C 1
ATOM 6896 O O . VAL B 1 209 ? -26.25 77.625 24.328 1 74.56 209 VAL B O 1
ATOM 6899 N N . GLY B 1 210 ? -26.812 79.25 25.828 1 67.06 210 GLY B N 1
ATOM 6900 C CA . GLY B 1 210 ? -27.453 80.062 24.797 1 67.06 210 GLY B CA 1
ATOM 6901 C C . GLY B 1 210 ? -28.719 79.375 24.234 1 67.06 210 GLY B C 1
ATOM 6902 O O . GLY B 1 210 ? -29.625 79.062 25 1 67.06 210 GLY B O 1
ATOM 6903 N N . SER B 1 211 ? -28.688 79.188 22.984 1 70.62 211 SER B N 1
ATOM 6904 C CA . SER B 1 211 ? -29.859 78.688 22.312 1 70.62 211 SER B CA 1
ATOM 6905 C C . SER B 1 211 ? -29.703 77.188 22.047 1 70.62 211 SER B C 1
ATOM 6907 O O . SER B 1 211 ? -30.625 76.5 21.547 1 70.62 211 SER B O 1
ATOM 6909 N N . GLN B 1 212 ? -28.609 76.625 22.5 1 77.25 212 GLN B N 1
ATOM 6910 C CA . GLN B 1 212 ? -28.375 75.25 22.172 1 77.25 212 GLN B CA 1
ATOM 6911 C C . GLN B 1 212 ? -28.219 74.375 23.438 1 77.25 212 GLN B C 1
ATOM 6913 O O . GLN B 1 212 ? -27.656 74.875 24.438 1 77.25 212 GLN B O 1
ATOM 6918 N N . LYS B 1 213 ? -28.812 73.188 23.297 1 84.81 213 LYS B N 1
ATOM 6919 C CA . LYS B 1 213 ? -28.609 72.188 24.375 1 84.81 213 LYS B CA 1
ATOM 6920 C C . LYS B 1 213 ? -27.266 71.5 24.203 1 84.81 213 LYS B C 1
ATOM 6922 O O . LYS B 1 213 ? -27.016 70.875 23.156 1 84.81 213 LYS B O 1
ATOM 6927 N N . VAL B 1 214 ? -26.422 71.625 25.172 1 86.5 214 VAL B N 1
ATOM 6928 C CA . VAL B 1 214 ? -25.094 71.062 25.094 1 86.5 214 VAL B CA 1
ATOM 6929 C C . VAL B 1 214 ? -24.875 70.062 26.234 1 86.5 214 VAL B C 1
ATOM 6931 O O . VAL B 1 214 ? -25.25 70.375 27.375 1 86.5 214 VAL B O 1
ATOM 6934 N N . LEU B 1 215 ? -24.406 68.875 25.891 1 89.88 215 LEU B N 1
ATOM 6935 C CA . LEU B 1 215 ? -24 67.938 26.922 1 89.88 215 LEU B CA 1
ATOM 6936 C C . LEU B 1 215 ? -22.719 68.375 27.594 1 89.88 215 LEU B C 1
ATOM 6938 O O . LEU B 1 215 ? -21.703 68.625 26.922 1 89.88 215 LEU B O 1
ATOM 6942 N N . MET B 1 216 ? -22.797 68.562 28.859 1 92.62 216 MET B N 1
ATOM 6943 C CA . MET B 1 216 ? -21.641 69.062 29.562 1 92.62 216 MET B CA 1
ATOM 6944 C C . MET B 1 216 ? -21.516 68.438 30.938 1 92.62 216 MET B C 1
ATOM 6946 O O . MET B 1 216 ? -22.359 67.688 31.359 1 92.62 216 MET B O 1
ATOM 6950 N N . THR B 1 217 ? -20.422 68.625 31.562 1 93.62 217 THR B N 1
ATOM 6951 C CA . THR B 1 217 ? -20.188 68.375 32.969 1 93.62 217 THR B CA 1
ATOM 6952 C C . THR B 1 217 ? -19.531 69.562 33.656 1 93.62 217 THR B C 1
ATOM 6954 O O . THR B 1 217 ? -19.203 70.562 32.969 1 93.62 217 THR B O 1
ATOM 6957 N N . SER B 1 218 ? -19.594 69.562 34.938 1 95.06 218 SER B N 1
ATOM 6958 C CA . SER B 1 218 ? -19.016 70.625 35.719 1 95.06 218 SER B CA 1
ATOM 6959 C C . SER B 1 218 ? -18.031 70.125 36.781 1 95.06 218 SER B C 1
ATOM 6961 O O . SER B 1 218 ? -18.25 69.062 37.344 1 95.06 218 SER B O 1
ATOM 6963 N N . VAL B 1 219 ? -16.984 70.812 36.875 1 96.88 219 VAL B N 1
ATOM 6964 C CA . VAL B 1 219 ? -16.047 70.625 38 1 96.88 219 VAL B CA 1
ATOM 6965 C C . VAL B 1 219 ? -16.156 71.812 38.969 1 96.88 219 VAL B C 1
ATOM 6967 O O . VAL B 1 219 ? -16.031 73 38.562 1 96.88 219 VAL B O 1
ATOM 6970 N N . THR B 1 220 ? -16.438 71.5 40.188 1 97.38 220 THR B N 1
ATOM 6971 C CA . THR B 1 220 ? -16.609 72.562 41.188 1 97.38 220 THR B CA 1
ATOM 6972 C C . THR B 1 220 ? -15.664 72.312 42.375 1 97.38 220 THR B C 1
ATOM 6974 O O . THR B 1 220 ? -15.383 71.188 42.75 1 97.38 220 THR B O 1
ATOM 6977 N N . VAL B 1 221 ? -15.133 73.375 42.875 1 97.56 221 VAL B N 1
ATOM 6978 C CA . VAL B 1 221 ? -14.195 73.312 43.969 1 97.56 221 VAL B CA 1
ATOM 6979 C C . VAL B 1 221 ? -14.672 74.25 45.094 1 97.56 221 VAL B C 1
ATOM 6981 O O . VAL B 1 221 ? -15.117 75.375 44.844 1 97.56 221 VAL B O 1
ATOM 6984 N N . PRO B 1 222 ? -14.594 73.812 46.344 1 97.62 222 PRO B N 1
ATOM 6985 C CA . PRO B 1 222 ? -14.953 74.688 47.469 1 97.62 222 PRO B CA 1
ATOM 6986 C C . PRO B 1 222 ? -13.883 75.688 47.781 1 97.62 222 PRO B C 1
ATOM 6988 O O . PRO B 1 222 ? -12.688 75.438 47.625 1 97.62 222 PRO B O 1
ATOM 6991 N N . LEU B 1 223 ? -14.281 76.875 48.125 1 97.56 223 LEU B N 1
ATOM 6992 C CA . LEU B 1 223 ? -13.375 77.875 48.625 1 97.56 223 LEU B CA 1
ATOM 6993 C C . LEU B 1 223 ? -13.266 77.812 50.156 1 97.56 223 LEU B C 1
ATOM 6995 O O . LEU B 1 223 ? -14.164 78.25 50.875 1 97.56 223 LEU B O 1
ATOM 6999 N N . LEU B 1 224 ? -12.109 77.312 50.562 1 95.62 224 LEU B N 1
ATOM 7000 C CA . LEU B 1 224 ? -11.914 77.125 52 1 95.62 224 LEU B CA 1
ATOM 7001 C C . LEU B 1 224 ? -10.805 78 52.531 1 95.62 224 LEU B C 1
ATOM 7003 O O . LEU B 1 224 ? -9.766 78.188 51.906 1 95.62 224 LEU B O 1
ATOM 7007 N N . GLU B 1 225 ? -11.031 78.688 53.531 1 92.06 225 GLU B N 1
ATOM 7008 C CA . GLU B 1 225 ? -10.031 79.375 54.312 1 92.06 225 GLU B CA 1
ATOM 7009 C C . GLU B 1 225 ? -9.977 78.875 55.75 1 92.06 225 GLU B C 1
ATOM 7011 O O . GLU B 1 225 ? -10.906 79.062 56.531 1 92.06 225 GLU B O 1
ATOM 7016 N N . GLN B 1 226 ? -8.883 78.312 56.219 1 89.12 226 GLN B N 1
ATOM 7017 C CA . GLN B 1 226 ? -8.758 77.688 57.531 1 89.12 226 GLN B CA 1
ATOM 7018 C C . GLN B 1 226 ? -9.977 76.812 57.844 1 89.12 226 GLN B C 1
ATOM 7020 O O . GLN B 1 226 ? -10.594 77 58.906 1 89.12 226 GLN B O 1
ATOM 7025 N N . GLU B 1 227 ? -10.516 76.062 56.969 1 88.81 227 GLU B N 1
ATOM 7026 C CA . GLU B 1 227 ? -11.57 75.062 57.094 1 88.81 227 GLU B CA 1
ATOM 7027 C C . GLU B 1 227 ? -12.953 75.688 57.062 1 88.81 227 GLU B C 1
ATOM 7029 O O . GLU B 1 227 ? -13.977 75 57.156 1 88.81 227 GLU B O 1
ATOM 7034 N N . LYS B 1 228 ? -12.914 77.062 57.031 1 94.5 228 LYS B N 1
ATOM 7035 C CA . LYS B 1 228 ? -14.188 77.75 56.875 1 94.5 228 LYS B CA 1
ATOM 7036 C C . LYS B 1 228 ? -14.594 77.875 55.406 1 94.5 228 LYS B C 1
ATOM 7038 O O . LYS B 1 228 ? -13.797 78.25 54.562 1 94.5 228 LYS B O 1
ATOM 7043 N N . LEU B 1 229 ? -15.812 77.5 55.156 1 96.62 229 LEU B N 1
ATOM 7044 C CA . LEU B 1 229 ? -16.344 77.5 53.812 1 96.62 229 LEU B CA 1
ATOM 7045 C C . LEU B 1 229 ? -16.797 78.938 53.438 1 96.62 229 LEU B C 1
ATOM 7047 O O . LEU B 1 229 ? -17.672 79.5 54.125 1 96.62 229 LEU B O 1
ATOM 7051 N N . LEU B 1 230 ? -16.266 79.5 52.406 1 97.62 230 LEU B N 1
ATOM 7052 C CA . LEU B 1 230 ? -16.594 80.875 51.969 1 97.62 230 LEU B CA 1
ATOM 7053 C C . LEU B 1 230 ? -17.5 80.812 50.75 1 97.62 230 LEU B C 1
ATOM 7055 O O . LEU B 1 230 ? -18.234 81.812 50.5 1 97.62 230 LEU B O 1
ATOM 7059 N N . GLY B 1 231 ? -17.438 79.812 50 1 98.06 231 GLY B N 1
ATOM 7060 C CA . GLY B 1 231 ? -18.156 79.625 48.719 1 98.06 231 GLY B CA 1
ATOM 7061 C C . GLY B 1 231 ? -17.594 78.562 47.844 1 98.06 231 GLY B C 1
ATOM 7062 O O . GLY B 1 231 ? -17.078 77.562 48.312 1 98.06 231 GLY B O 1
ATOM 7063 N N . MET B 1 232 ? -17.859 78.75 46.531 1 98.19 232 MET B N 1
ATOM 7064 C CA . MET B 1 232 ? -17.344 77.75 45.594 1 98.19 232 MET B CA 1
ATOM 7065 C C . MET B 1 232 ? -17.094 78.375 44.219 1 98.19 232 MET B C 1
ATOM 7067 O O . MET B 1 232 ? -17.625 79.438 43.938 1 98.19 232 MET B O 1
ATOM 7071 N N . VAL B 1 233 ? -16.172 77.75 43.469 1 98.19 233 VAL B N 1
ATOM 7072 C CA . VAL B 1 233 ? -15.891 78.062 42.062 1 98.19 233 VAL B CA 1
ATOM 7073 C C . VAL B 1 233 ? -16.156 76.875 41.188 1 98.19 233 VAL B C 1
ATOM 7075 O O . VAL B 1 233 ? -15.93 75.75 41.594 1 98.19 233 VAL B O 1
ATOM 7078 N N . GLY B 1 234 ? -16.672 77.125 40 1 97.81 234 GLY B N 1
ATOM 7079 C CA . GLY B 1 234 ? -16.953 76 39.094 1 97.81 234 GLY B CA 1
ATOM 7080 C C . GLY B 1 234 ? -16.641 76.375 37.656 1 97.81 234 GLY B C 1
ATOM 7081 O O . GLY B 1 234 ? -16.641 77.562 37.281 1 97.81 234 GLY B O 1
ATOM 7082 N N . VAL B 1 235 ? -16.344 75.312 36.906 1 97.31 235 VAL B N 1
ATOM 7083 C CA . VAL B 1 235 ? -16.172 75.438 35.469 1 97.31 235 VAL B CA 1
ATOM 7084 C C . VAL B 1 235 ? -17.016 74.375 34.75 1 97.31 235 VAL B C 1
ATOM 7086 O O . VAL B 1 235 ? -17.156 73.25 35.25 1 97.31 235 VAL B O 1
ATOM 7089 N N . ASP B 1 236 ? -17.625 74.75 33.625 1 95.69 236 ASP B N 1
ATOM 7090 C CA . ASP B 1 236 ? -18.391 73.875 32.75 1 95.69 236 ASP B CA 1
ATOM 7091 C C . ASP B 1 236 ? -17.594 73.5 31.5 1 95.69 236 ASP B C 1
ATOM 7093 O O . ASP B 1 236 ? -17.047 74.375 30.844 1 95.69 236 ASP B O 1
ATOM 7097 N N . ILE B 1 237 ? -17.516 72.25 31.203 1 94.5 237 ILE B N 1
ATOM 7098 C CA . ILE B 1 237 ? -16.828 71.812 29.984 1 94.5 237 ILE B CA 1
ATOM 7099 C C . ILE B 1 237 ? -17.766 71 29.109 1 94.5 237 ILE B C 1
ATOM 7101 O O . ILE B 1 237 ? -18.609 70.25 29.625 1 94.5 237 ILE B O 1
ATOM 7105 N N . SER B 1 238 ? -17.531 71.125 27.797 1 93 238 SER B N 1
ATOM 7106 C CA . SER B 1 238 ? -18.328 70.375 26.844 1 93 238 SER B CA 1
ATOM 7107 C C . SER B 1 238 ? -17.859 68.938 26.75 1 93 238 SER B C 1
ATOM 7109 O O . SER B 1 238 ? -16.656 68.625 26.812 1 93 238 SER B O 1
ATOM 7111 N N . LEU B 1 239 ? -18.781 68 26.547 1 92.81 239 LEU B N 1
ATOM 7112 C CA . LEU B 1 239 ? -18.438 66.562 26.406 1 92.81 239 LEU B CA 1
ATOM 7113 C C . LEU B 1 239 ? -18.438 66.188 24.938 1 92.81 239 LEU B C 1
ATOM 7115 O O . LEU B 1 239 ? -18.234 65 24.609 1 92.81 239 LEU B O 1
ATOM 7119 N N . THR B 1 240 ? -18.594 67.125 24.062 1 89 240 THR B N 1
ATOM 7120 C CA . THR B 1 240 ? -18.562 66.812 22.625 1 89 240 THR B CA 1
ATOM 7121 C C . THR B 1 240 ? -17.203 66.25 22.203 1 89 240 THR B C 1
ATOM 7123 O O . THR B 1 240 ? -17.109 65.375 21.375 1 89 240 THR B O 1
ATOM 7126 N N . ALA B 1 241 ? -16.172 66.75 22.781 1 88.12 241 ALA B N 1
ATOM 7127 C CA . ALA B 1 241 ? -14.812 66.312 22.484 1 88.12 241 ALA B CA 1
ATOM 7128 C C . ALA B 1 241 ? -14.633 64.812 22.875 1 88.12 241 ALA B C 1
ATOM 7130 O O . ALA B 1 241 ? -13.922 64.062 22.203 1 88.12 241 ALA B O 1
ATOM 7131 N N . LEU B 1 242 ? -15.25 64.438 23.891 1 93.5 242 LEU B N 1
ATOM 7132 C CA . LEU B 1 242 ? -15.133 63.062 24.359 1 93.5 242 LEU B CA 1
ATOM 7133 C C . LEU B 1 242 ? -15.859 62.094 23.422 1 93.5 242 LEU B C 1
ATOM 7135 O O . LEU B 1 242 ? -15.406 60.969 23.203 1 93.5 242 LEU B O 1
ATOM 7139 N N . GLN B 1 243 ? -16.984 62.562 22.875 1 91.81 243 GLN B N 1
ATOM 7140 C CA . GLN B 1 243 ? -17.688 61.75 21.906 1 91.81 243 GLN B CA 1
ATOM 7141 C C . GLN B 1 243 ? -16.812 61.469 20.688 1 91.81 243 GLN B C 1
ATOM 7143 O O . GLN B 1 243 ? -16.812 60.344 20.156 1 91.81 243 GLN B O 1
ATOM 7148 N N . SER B 1 244 ? -16.094 62.406 20.25 1 90.75 244 SER B N 1
ATOM 7149 C CA . SER B 1 244 ? -15.188 62.25 19.125 1 90.75 244 SER B CA 1
ATOM 7150 C C . SER B 1 244 ? -14.07 61.25 19.469 1 90.75 244 SER B C 1
ATOM 7152 O O . SER B 1 244 ? -13.648 60.469 18.609 1 90.75 244 SER B O 1
ATOM 7154 N N . LEU B 1 245 ? -13.617 61.312 20.625 1 89.81 245 LEU B N 1
ATOM 7155 C CA . LEU B 1 245 ? -12.562 60.406 21.078 1 89.81 245 LEU B CA 1
ATOM 7156 C C . LEU B 1 245 ? -13.047 58.969 21.062 1 89.81 245 LEU B C 1
ATOM 7158 O O . LEU B 1 245 ? -12.32 58.062 20.656 1 89.81 245 LEU B O 1
ATOM 7162 N N . VAL B 1 246 ? -14.25 58.719 21.516 1 92.62 246 VAL B N 1
ATOM 7163 C CA . VAL B 1 246 ? -14.836 57.375 21.562 1 92.62 246 VAL B CA 1
ATOM 7164 C C . VAL B 1 246 ? -15.008 56.844 20.156 1 92.62 246 VAL B C 1
ATOM 7166 O O . VAL B 1 246 ? -14.711 55.656 19.906 1 92.62 246 VAL B O 1
ATOM 7169 N N . LYS B 1 247 ? -15.406 57.656 19.25 1 91.69 247 LYS B N 1
ATOM 7170 C CA . LYS B 1 247 ? -15.609 57.219 17.875 1 91.69 247 LYS B CA 1
ATOM 7171 C C . LYS B 1 247 ? -14.281 56.875 17.203 1 91.69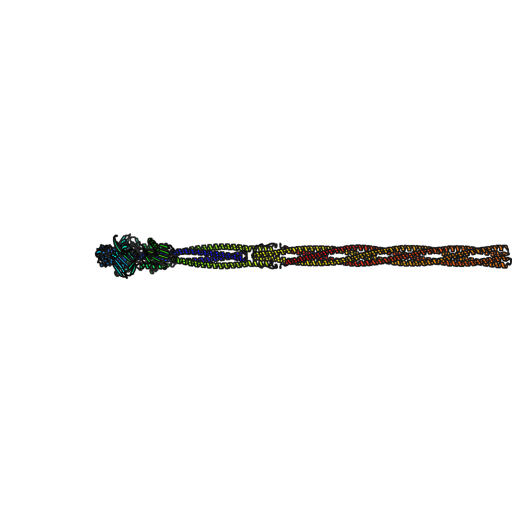 247 LYS B C 1
ATOM 7173 O O . LYS B 1 247 ? -14.188 55.875 16.484 1 91.69 247 LYS B O 1
ATOM 7178 N N . GLU B 1 248 ? -13.32 57.656 17.453 1 89.12 248 GLU B N 1
ATOM 7179 C CA . GLU B 1 248 ? -12 57.406 16.891 1 89.12 248 GLU B CA 1
ATOM 7180 C C . GLU B 1 248 ? -11.398 56.125 17.422 1 89.12 248 GLU B C 1
ATOM 7182 O O . GLU B 1 248 ? -10.734 55.406 16.688 1 89.12 248 GLU B O 1
ATOM 7187 N N . MET B 1 249 ? -11.633 55.875 18.625 1 88.5 249 MET B N 1
ATOM 7188 C CA . MET B 1 249 ? -11.141 54.625 19.25 1 88.5 249 MET B CA 1
ATOM 7189 C C . MET B 1 249 ? -11.734 53.406 18.578 1 88.5 249 MET B C 1
ATOM 7191 O O . MET B 1 249 ? -11.023 52.438 18.266 1 88.5 249 MET B O 1
ATOM 7195 N N . ASP B 1 250 ? -12.984 53.469 18.438 1 86.88 250 ASP B N 1
ATOM 7196 C CA . ASP B 1 250 ? -13.656 52.312 17.844 1 86.88 250 ASP B CA 1
ATOM 7197 C C . ASP B 1 250 ? -13.148 52.062 16.422 1 86.88 250 ASP B C 1
ATOM 7199 O O . ASP B 1 250 ? -12.938 50.938 16.016 1 86.88 250 ASP B O 1
ATOM 7203 N N . GLN B 1 251 ? -12.922 53.125 15.719 1 88.56 251 GLN B N 1
ATOM 7204 C CA . GLN B 1 251 ? -12.438 53 14.344 1 88.56 251 GLN B CA 1
ATOM 7205 C C . GLN B 1 251 ? -11.047 52.375 14.32 1 88.56 251 GLN B C 1
ATOM 7207 O O . GLN B 1 251 ? -10.734 51.562 13.438 1 88.56 251 GLN B O 1
ATOM 7212 N N . GLU B 1 252 ? -10.281 52.75 15.258 1 86 252 GLU B N 1
ATOM 7213 C CA . GLU B 1 252 ? -8.922 52.219 15.312 1 86 252 GLU B CA 1
ATOM 7214 C C . GLU B 1 252 ? -8.906 50.781 15.781 1 86 252 GLU B C 1
ATOM 7216 O O . GLU B 1 252 ? -8.047 50 15.367 1 86 252 GLU B O 1
ATOM 7221 N N . LEU B 1 253 ? -9.883 50.5 16.562 1 87.19 253 LEU B N 1
ATOM 7222 C CA . LEU B 1 253 ? -9.977 49.156 17.094 1 87.19 253 LEU B CA 1
ATOM 7223 C C . LEU B 1 253 ? -10.75 48.219 16.141 1 87.19 253 LEU B C 1
ATOM 7225 O O . LEU B 1 253 ? -11.969 48.344 16.031 1 87.19 253 LEU B O 1
ATOM 7229 N N . TYR B 1 254 ? -10.188 47.406 15.492 1 86.25 254 TYR B N 1
ATOM 7230 C CA . TYR B 1 254 ? -10.727 46.375 14.586 1 86.25 254 TYR B CA 1
ATOM 7231 C C . TYR B 1 254 ? -11.68 47 13.578 1 86.25 254 TYR B C 1
ATOM 7233 O O . TYR B 1 254 ? -12.773 46.5 13.344 1 86.25 254 TYR B O 1
ATOM 7241 N N . GLU B 1 255 ? -11.336 48.281 13.102 1 85.94 255 GLU B N 1
ATOM 7242 C CA . GLU B 1 255 ? -12.016 48.969 12.008 1 85.94 255 GLU B CA 1
ATOM 7243 C C . GLU B 1 255 ? -13.477 49.25 12.352 1 85.94 255 GLU B C 1
ATOM 7245 O O . GLU B 1 255 ? -14.359 49.125 11.5 1 85.94 255 GLU B O 1
ATOM 7250 N N . GLY B 1 256 ? -13.727 49.406 13.555 1 88.62 256 GLY B N 1
ATOM 7251 C CA . GLY B 1 256 ? -15.055 49.844 13.961 1 88.62 256 GLY B CA 1
ATOM 7252 C C . GLY B 1 256 ? -16.016 48.688 14.203 1 88.62 256 GLY B C 1
ATOM 7253 O O . GLY B 1 256 ? -17.234 48.875 14.211 1 88.62 256 GLY B O 1
ATOM 7254 N N . GLN B 1 257 ? -15.5 47.594 14.375 1 89.38 257 GLN B N 1
ATOM 7255 C CA . GLN B 1 257 ? -16.375 46.438 14.531 1 89.38 257 GLN B CA 1
ATOM 7256 C C . GLN B 1 257 ? -16.719 46.188 16 1 89.38 257 GLN B C 1
ATOM 7258 O O . GLN B 1 257 ? -17.469 45.281 16.328 1 89.38 257 GLN B O 1
ATOM 7263 N N . GLY B 1 258 ? -16.219 47 16.828 1 91 258 GLY B N 1
ATOM 7264 C CA . GLY B 1 258 ? -16.547 46.906 18.25 1 91 258 GLY B CA 1
ATOM 7265 C C . GLY B 1 258 ? -17.547 47.969 18.703 1 91 258 GLY B C 1
ATOM 7266 O O . GLY B 1 258 ? -18.172 48.625 17.875 1 91 258 GLY B O 1
ATOM 7267 N N . LYS B 1 259 ? -17.922 47.969 19.922 1 94.94 259 LYS B N 1
ATOM 7268 C CA . LYS B 1 259 ? -18.75 48.969 20.578 1 94.94 259 LYS B CA 1
ATOM 7269 C C . LYS B 1 259 ? -18.047 49.562 21.797 1 94.94 259 LYS B C 1
ATOM 7271 O O . LYS B 1 259 ? -17.297 48.875 22.484 1 94.94 259 LYS B O 1
ATOM 7276 N N . VAL B 1 260 ? -18.234 50.844 21.953 1 95.88 260 VAL B N 1
ATOM 7277 C CA . VAL B 1 260 ? -17.516 51.531 23.016 1 95.88 260 VAL B CA 1
ATOM 7278 C C . VAL B 1 260 ? -18.469 52.438 23.812 1 95.88 260 VAL B C 1
ATOM 7280 O O . VAL B 1 260 ? -19.359 53.062 23.219 1 95.88 260 VAL B O 1
ATOM 7283 N N . LEU B 1 261 ? -18.375 52.406 25.109 1 96.38 261 LEU B N 1
ATOM 7284 C CA . LEU B 1 261 ? -19.109 53.281 26.016 1 96.38 261 LEU B CA 1
ATOM 7285 C C . LEU B 1 261 ? -18.172 54.031 26.953 1 96.38 261 LEU B C 1
ATOM 7287 O O . LEU B 1 261 ? -17.219 53.438 27.469 1 96.38 261 LEU B O 1
ATOM 7291 N N . LEU B 1 262 ? -18.344 55.281 27.031 1 97.12 262 LEU B N 1
ATOM 7292 C CA . LEU B 1 262 ? -17.781 56.062 28.109 1 97.12 262 LEU B CA 1
ATOM 7293 C C . LEU B 1 262 ? -18.844 56.375 29.156 1 97.12 262 LEU B C 1
ATOM 7295 O O . LEU B 1 262 ? -19.844 57.062 28.828 1 97.12 262 LEU B O 1
ATOM 7299 N N . VAL B 1 263 ? -18.625 55.938 30.359 1 96.56 263 VAL B N 1
ATOM 7300 C CA . VAL B 1 263 ? -19.656 56.094 31.375 1 96.56 263 VAL B CA 1
ATOM 7301 C C . VAL B 1 263 ? -19.094 56.844 32.594 1 96.56 263 VAL B C 1
ATOM 7303 O O . VAL B 1 263 ? -17.922 56.719 32.906 1 96.56 263 VAL B O 1
ATOM 7306 N N . SER B 1 264 ? -20 57.656 33.156 1 95.31 264 SER B N 1
ATOM 7307 C CA . SER B 1 264 ? -19.625 58.406 34.344 1 95.31 264 SER B CA 1
ATOM 7308 C C . SER B 1 264 ? -19.703 57.531 35.594 1 95.31 264 SER B C 1
ATOM 7310 O O . SER B 1 264 ? -19.984 56.312 35.5 1 95.31 264 SER B O 1
ATOM 7312 N N . SER B 1 265 ? -19.391 58.062 36.75 1 94.12 265 SER B N 1
ATOM 7313 C CA . SER B 1 265 ? -19.312 57.312 38 1 94.12 265 SER B CA 1
ATOM 7314 C C . SER B 1 265 ? -20.656 56.688 38.375 1 94.12 265 SER B C 1
ATOM 7316 O O . SER B 1 265 ? -20.703 55.625 38.969 1 94.12 265 SER B O 1
ATOM 7318 N N . GLN B 1 266 ? -21.797 57.312 38 1 90.69 266 GLN B N 1
ATOM 7319 C CA . GLN B 1 266 ? -23.125 56.781 38.312 1 90.69 266 GLN B CA 1
ATOM 7320 C C . GLN B 1 266 ? -23.734 56.062 37.125 1 90.69 266 GLN B C 1
ATOM 7322 O O . GLN B 1 266 ? -24.938 55.781 37.094 1 90.69 266 GLN B O 1
ATOM 7327 N N . GLY B 1 267 ? -22.984 55.938 36.094 1 91.5 267 GLY B N 1
ATOM 7328 C CA . GLY B 1 267 ? -23.406 55.062 35 1 91.5 267 GLY B CA 1
ATOM 7329 C C . GLY B 1 267 ? -24.078 55.844 33.875 1 91.5 267 GLY B C 1
ATOM 7330 O O . GLY B 1 267 ? -24.766 55.281 33.031 1 91.5 267 GLY B O 1
ATOM 7331 N N . ARG B 1 268 ? -23.938 57.125 33.812 1 92.88 268 ARG B N 1
ATOM 7332 C CA . ARG B 1 268 ? -24.469 57.906 32.688 1 92.88 268 ARG B CA 1
ATOM 7333 C C . ARG B 1 268 ? -23.5 57.906 31.516 1 92.88 268 ARG B C 1
ATOM 7335 O O . ARG B 1 268 ? -22.281 57.938 31.703 1 92.88 268 ARG B O 1
ATOM 7342 N N . VAL B 1 269 ? -24.047 58.031 30.359 1 94 269 VAL B N 1
ATOM 7343 C CA . VAL B 1 269 ? -23.25 57.906 29.141 1 94 269 VAL B CA 1
ATOM 7344 C C . VAL B 1 269 ? -22.688 59.25 28.75 1 94 269 VAL B C 1
ATOM 7346 O O . VAL B 1 269 ? -23.438 60.219 28.5 1 94 269 VAL B O 1
ATOM 7349 N N . ALA B 1 270 ? -21.406 59.312 28.688 1 94.88 270 ALA B N 1
ATOM 7350 C CA . ALA B 1 270 ? -20.719 60.531 28.281 1 94.88 270 ALA B CA 1
ATOM 7351 C C . ALA B 1 270 ? -20.219 60.438 26.844 1 94.88 270 ALA B C 1
ATOM 7353 O O . ALA B 1 270 ? -19.922 61.438 26.219 1 94.88 270 ALA B O 1
ATOM 7354 N N . GLY B 1 271 ? -20.125 59.281 26.297 1 94.88 271 GLY B N 1
ATOM 7355 C CA . GLY B 1 271 ? -19.75 58.938 24.938 1 94.88 271 GLY B CA 1
ATOM 7356 C C . GLY B 1 271 ? -20.188 57.531 24.516 1 94.88 271 GLY B C 1
ATOM 7357 O O . GLY B 1 271 ? -20.188 56.625 25.344 1 94.88 271 GLY B O 1
ATOM 7358 N N . VAL B 1 272 ? -20.5 57.469 23.281 1 95.25 272 VAL B N 1
ATOM 7359 C CA . VAL B 1 272 ? -21.016 56.156 22.875 1 95.25 272 VAL B CA 1
ATOM 7360 C C . VAL B 1 272 ? -20.719 55.938 21.406 1 95.25 272 VAL B C 1
ATOM 7362 O O . VAL B 1 272 ? -20.703 56.875 20.609 1 95.25 272 VAL B O 1
ATOM 7365 N N . ASP B 1 273 ? -20.422 54.75 21.078 1 95.06 273 ASP B N 1
ATOM 7366 C CA . ASP B 1 273 ? -20.344 54.25 19.703 1 95.06 273 ASP B CA 1
ATOM 7367 C C . ASP B 1 273 ? -20.875 52.812 19.594 1 95.06 273 ASP B C 1
ATOM 7369 O O . ASP B 1 273 ? -20.391 51.938 20.297 1 95.06 273 ASP B O 1
ATOM 7373 N N . GLY B 1 274 ? -21.922 52.594 18.844 1 92.31 274 GLY B N 1
ATOM 7374 C CA . GLY B 1 274 ? -22.422 51.25 18.578 1 92.31 274 GLY B CA 1
ATOM 7375 C C . GLY B 1 274 ? -23.594 50.875 19.453 1 92.31 274 GLY B C 1
ATOM 7376 O O . GLY B 1 274 ? -24.234 49.844 19.219 1 92.31 274 GLY B O 1
ATOM 7377 N N . PHE B 1 275 ? -23.828 51.562 20.516 1 93.38 275 PHE B N 1
ATOM 7378 C CA . PHE B 1 275 ? -24.969 51.281 21.391 1 93.38 275 PHE B CA 1
ATOM 7379 C C . PHE B 1 275 ? -26.109 52.25 21.109 1 93.38 275 PHE B C 1
ATOM 7381 O O . PHE B 1 275 ? -25.875 53.406 20.766 1 93.38 275 PHE B O 1
ATOM 7388 N N . ASP B 1 276 ? -27.328 51.812 21.234 1 92.69 276 ASP B N 1
ATOM 7389 C CA . ASP B 1 276 ? -28.5 52.656 21.109 1 92.69 276 ASP B CA 1
ATOM 7390 C C . ASP B 1 276 ? -28.859 53.312 22.453 1 92.69 276 ASP B C 1
ATOM 7392 O O . ASP B 1 276 ? -29.75 52.844 23.156 1 92.69 276 ASP B O 1
ATOM 7396 N N . VAL B 1 277 ? -28.109 54.344 22.75 1 91.69 277 VAL B N 1
ATOM 7397 C CA . VAL B 1 277 ? -28.328 55.062 24.016 1 91.69 277 VAL B CA 1
ATOM 7398 C C . VAL B 1 277 ? -28.203 56.562 23.781 1 91.69 277 VAL B C 1
ATOM 7400 O O . VAL B 1 277 ? -27.516 57 22.844 1 91.69 277 VAL B O 1
ATOM 7403 N N . THR B 1 278 ? -28.969 57.344 24.578 1 87.75 278 THR B N 1
ATOM 7404 C CA . THR B 1 278 ? -28.906 58.781 24.5 1 87.75 278 THR B CA 1
ATOM 7405 C C . THR B 1 278 ? -27.797 59.312 25.422 1 87.75 278 THR B C 1
ATOM 7407 O O . THR B 1 278 ? -27.703 58.906 26.578 1 87.75 278 THR B O 1
ATOM 7410 N N . LEU B 1 279 ? -27 60.219 24.938 1 89.81 279 LEU B N 1
ATOM 7411 C CA . LEU B 1 279 ? -25.938 60.812 25.719 1 89.81 279 LEU B CA 1
ATOM 7412 C C . LEU B 1 279 ? -26.5 61.531 26.953 1 89.81 279 LEU B C 1
ATOM 7414 O O . LEU B 1 279 ? -27.531 62.188 26.875 1 89.81 279 LEU B O 1
ATOM 7418 N N . GLY B 1 280 ? -25.812 61.375 28.047 1 89.12 280 GLY B N 1
ATOM 7419 C CA . GLY B 1 280 ? -26.219 62 29.297 1 89.12 280 GLY B CA 1
ATOM 7420 C C . GLY B 1 280 ? -27.203 61.188 30.094 1 89.12 280 GLY B C 1
ATOM 7421 O O . GLY B 1 280 ? -27.531 61.5 31.234 1 89.12 280 GLY B O 1
ATOM 7422 N N . SER B 1 281 ? -27.688 60.156 29.562 1 88.88 281 SER B N 1
ATOM 7423 C CA . SER B 1 281 ? -28.672 59.281 30.203 1 88.88 281 SER B CA 1
ATOM 7424 C C . SER B 1 281 ? -28.031 57.969 30.688 1 88.88 281 SER B C 1
ATOM 7426 O O . SER B 1 281 ? -26.953 57.594 30.219 1 88.88 281 SER B O 1
ATOM 7428 N N . PRO B 1 282 ? -28.656 57.438 31.703 1 89.94 282 PRO B N 1
ATOM 7429 C CA . PRO B 1 282 ? -28.234 56.062 32.031 1 89.94 282 PRO B CA 1
ATOM 7430 C C . PRO B 1 282 ? -28.516 55.062 30.938 1 89.94 282 PRO B C 1
ATOM 7432 O O . PRO B 1 282 ? -29.25 55.375 29.984 1 89.94 282 PRO B O 1
ATOM 7435 N N . LEU B 1 283 ? -27.906 53.906 31.172 1 90.25 283 LEU B N 1
ATOM 7436 C CA . LEU B 1 283 ? -28.172 52.875 30.203 1 90.25 283 LEU B CA 1
ATOM 7437 C C . LEU B 1 283 ? -29.625 52.375 30.312 1 90.25 283 LEU B C 1
ATOM 7439 O O . LEU B 1 283 ? -30.172 52.281 31.406 1 90.25 283 LEU B O 1
ATOM 7443 N N . GLY B 1 284 ? -30.359 52.219 29.219 1 85.56 284 GLY B N 1
ATOM 7444 C CA . GLY B 1 284 ? -31.75 51.812 29.172 1 85.56 284 GLY B CA 1
ATOM 7445 C C . GLY B 1 284 ? -31.984 50.406 29.703 1 85.56 284 GLY B C 1
ATOM 7446 O O . GLY B 1 284 ? -31.031 49.719 30.047 1 85.56 284 GLY B O 1
ATOM 7447 N N . GLN B 1 285 ? -33.219 50.094 29.797 1 86.94 285 GLN B N 1
ATOM 7448 C CA . GLN B 1 285 ? -33.656 48.781 30.312 1 86.94 285 GLN B CA 1
ATOM 7449 C C . GLN B 1 285 ? -33.094 47.656 29.453 1 86.94 285 GLN B C 1
ATOM 7451 O O . GLN B 1 285 ? -32.812 46.562 29.969 1 86.94 285 GLN B O 1
ATOM 7456 N N . GLN B 1 286 ? -32.938 47.906 28.203 1 90 286 GLN B N 1
ATOM 7457 C CA . GLN B 1 286 ? -32.438 46.906 27.281 1 90 286 GLN B CA 1
ATOM 7458 C C . GLN B 1 286 ? -31 46.5 27.625 1 90 286 GLN B C 1
ATOM 7460 O O . GLN B 1 286 ? -30.547 45.438 27.266 1 90 286 GLN B O 1
ATOM 7465 N N . TYR B 1 287 ? -30.312 47.406 28.344 1 93.75 287 TYR B N 1
ATOM 7466 C CA . TYR B 1 287 ? -28.922 47.156 28.719 1 93.75 287 TYR B CA 1
ATOM 7467 C C . TYR B 1 287 ? -28.781 46.969 30.219 1 93.75 287 TYR B C 1
ATOM 7469 O O . TYR B 1 287 ? -27.766 47.344 30.797 1 93.75 287 TYR B O 1
ATOM 7477 N N . GLN B 1 288 ? -29.781 46.438 30.844 1 91.31 288 GLN B N 1
ATOM 7478 C CA . GLN B 1 288 ? -29.812 46.312 32.312 1 91.31 288 GLN B CA 1
ATOM 7479 C C . GLN B 1 288 ? -28.672 45.438 32.781 1 91.31 288 GLN B C 1
ATOM 7481 O O . GLN B 1 288 ? -28.047 45.719 33.812 1 91.31 288 GLN B O 1
ATOM 7486 N N . THR B 1 289 ? -28.5 44.375 32.156 1 91.75 289 THR B N 1
ATOM 7487 C CA . THR B 1 289 ? -27.422 43.469 32.562 1 91.75 289 THR B CA 1
ATOM 7488 C C . THR B 1 289 ? -26.062 44.156 32.469 1 91.75 289 THR B C 1
ATOM 7490 O O . THR B 1 289 ? -25.25 44.062 33.375 1 91.75 289 THR B O 1
ATOM 7493 N N . LEU B 1 290 ? -25.797 44.781 31.344 1 93 290 LEU B N 1
ATOM 7494 C CA . LEU B 1 290 ? -24.547 45.5 31.141 1 93 290 LEU B CA 1
ATOM 7495 C C . LEU B 1 290 ? -24.406 46.625 32.188 1 93 290 LEU B C 1
ATOM 7497 O O . LEU B 1 290 ? -23.312 46.875 32.688 1 93 290 LEU B O 1
ATOM 7501 N N . ALA B 1 291 ? -25.531 47.312 32.5 1 94 291 ALA B N 1
ATOM 7502 C CA . ALA B 1 291 ? -25.5 48.375 33.469 1 94 291 ALA B CA 1
ATOM 7503 C C . ALA B 1 291 ? -25.031 47.875 34.844 1 94 291 ALA B C 1
ATOM 7505 O O . ALA B 1 291 ? -24.25 48.531 35.531 1 94 291 ALA B O 1
ATOM 7506 N N . GLY B 1 292 ? -25.562 46.688 35.156 1 92.75 292 GLY B N 1
ATOM 7507 C CA . GLY B 1 292 ? -25.125 46.062 36.406 1 92.75 292 GLY B CA 1
ATOM 7508 C C . GLY B 1 292 ? -23.641 45.719 36.406 1 92.75 292 GLY B C 1
ATOM 7509 O O . GLY B 1 292 ? -22.953 45.938 37.406 1 92.75 292 GLY B O 1
ATOM 7510 N N . GLU B 1 293 ? -23.141 45.219 35.344 1 93.44 293 GLU B N 1
ATOM 7511 C CA . GLU B 1 293 ? -21.734 44.875 35.219 1 93.44 293 GLU B CA 1
ATOM 7512 C C . GLU B 1 293 ? -20.859 46.125 35.281 1 93.44 293 GLU B C 1
ATOM 7514 O O . GLU B 1 293 ? -19.812 46.094 35.938 1 93.44 293 GLU B O 1
ATOM 7519 N N . LEU B 1 294 ? -21.281 47.094 34.594 1 94.88 294 LEU B N 1
ATOM 7520 C CA . LEU B 1 294 ? -20.531 48.344 34.594 1 94.88 294 LEU B CA 1
ATOM 7521 C C . LEU B 1 294 ? -20.391 48.938 36 1 94.88 294 LEU B C 1
ATOM 7523 O O . LEU B 1 294 ? -19.328 49.406 36.375 1 94.88 294 LEU B O 1
ATOM 7527 N N . GLN B 1 295 ? -21.484 48.875 36.75 1 93.12 295 GLN B N 1
ATOM 7528 C CA . GLN B 1 295 ? -21.438 49.344 38.125 1 93.12 295 GLN B CA 1
ATOM 7529 C C . GLN B 1 295 ? -20.422 48.562 38.938 1 93.12 295 GLN B C 1
ATOM 7531 O O . GLN B 1 295 ? -19.703 49.125 39.781 1 93.12 295 GLN B O 1
ATOM 7536 N N . GLY B 1 296 ? -20.438 47.312 38.688 1 93.12 296 GLY B N 1
ATOM 7537 C CA . GLY B 1 296 ? -19.453 46.469 39.375 1 93.12 296 GLY B CA 1
ATOM 7538 C C . GLY B 1 296 ? -18.016 46.844 39.031 1 93.12 296 GLY B C 1
ATOM 7539 O O . GLY B 1 296 ? -17.172 46.938 39.906 1 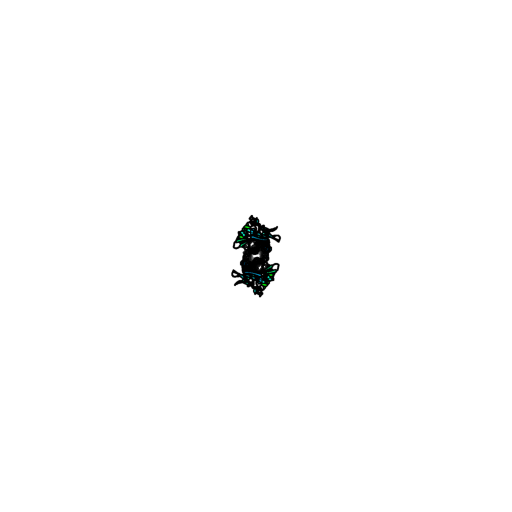93.12 296 GLY B O 1
ATOM 7540 N N . TRP B 1 297 ? -17.734 47.031 37.75 1 94.5 297 TRP B N 1
ATOM 7541 C CA . TRP B 1 297 ? -16.391 47.375 37.281 1 94.5 297 TRP B CA 1
ATOM 7542 C C . TRP B 1 297 ? -15.984 48.75 37.812 1 94.5 297 TRP B C 1
ATOM 7544 O O . TRP B 1 297 ? -14.828 48.969 38.188 1 94.5 297 TRP B O 1
ATOM 7554 N N . LEU B 1 298 ? -16.875 49.688 37.781 1 94.12 298 LEU B N 1
ATOM 7555 C CA . LEU B 1 298 ? -16.609 51 38.281 1 94.12 298 LEU B CA 1
ATOM 7556 C C . LEU B 1 298 ? -16.25 50.938 39.781 1 94.12 298 LEU B C 1
ATOM 7558 O O . LEU B 1 298 ? -15.359 51.656 40.219 1 94.12 298 LEU B O 1
ATOM 7562 N N . GLY B 1 299 ? -16.969 50.094 40.469 1 91.56 299 GLY B N 1
ATOM 7563 C CA . GLY B 1 299 ? -16.688 49.906 41.875 1 91.56 299 GLY B CA 1
ATOM 7564 C C . GLY B 1 299 ? -15.305 49.312 42.125 1 91.56 299 GLY B C 1
ATOM 7565 O O . GLY B 1 299 ? -14.625 49.719 43.094 1 91.56 299 GLY B O 1
ATOM 7566 N N . GLN B 1 300 ? -14.891 48.469 41.344 1 91.69 300 GLN B N 1
ATOM 7567 C CA . GLN B 1 300 ? -13.578 47.844 41.469 1 91.69 300 GLN B CA 1
ATOM 7568 C C . GLN B 1 300 ? -12.469 48.812 41.094 1 91.69 300 GLN B C 1
ATOM 7570 O O . GLN B 1 300 ? -11.398 48.812 41.719 1 91.69 300 GLN B O 1
ATOM 7575 N N . GLY B 1 301 ? -12.727 49.562 40.031 1 91.62 301 GLY B N 1
ATOM 7576 C CA . GLY B 1 301 ? -11.805 50.594 39.625 1 91.62 301 GLY B CA 1
ATOM 7577 C C . GLY B 1 301 ? -10.531 50.062 39 1 91.62 301 GLY B C 1
ATOM 7578 O O . GLY B 1 301 ? -9.477 50.688 39.094 1 91.62 301 GLY B O 1
ATOM 7579 N N . GLN B 1 302 ? -10.633 48.844 38.406 1 92.56 302 GLN B N 1
ATOM 7580 C CA . GLN B 1 302 ? -9.461 48.219 37.781 1 92.56 302 GLN B CA 1
ATOM 7581 C C . GLN B 1 302 ? -9.758 47.844 36.344 1 92.56 302 GLN B C 1
ATOM 7583 O O . GLN B 1 302 ? -10.914 47.688 35.938 1 92.56 302 GLN B O 1
ATOM 7588 N N . VAL B 1 303 ? -8.68 47.781 35.594 1 94 303 VAL B N 1
ATOM 7589 C CA . VAL B 1 303 ? -8.797 47.344 34.219 1 94 303 VAL B CA 1
ATOM 7590 C C . VAL B 1 303 ? -9.188 45.844 34.219 1 94 303 VAL B C 1
ATOM 7592 O O . VAL B 1 303 ? -8.664 45.062 35 1 94 303 VAL B O 1
ATOM 7595 N N . SER B 1 304 ? -10.141 45.5 33.406 1 94 304 SER B N 1
ATOM 7596 C CA . SER B 1 304 ? -10.586 44.094 33.344 1 94 304 SER B CA 1
ATOM 7597 C C . SER B 1 304 ? -10.961 43.719 31.906 1 94 304 SER B C 1
ATOM 7599 O O . SER B 1 304 ? -11.406 44.594 31.125 1 94 304 SER B O 1
ATOM 7601 N N . SER B 1 305 ? -10.609 42.562 31.547 1 94.25 305 SER B N 1
ATOM 7602 C CA . SER B 1 305 ? -10.992 42 30.266 1 94.25 305 SER B CA 1
ATOM 7603 C C . SER B 1 305 ? -11.477 40.562 30.422 1 94.25 305 SER B C 1
ATOM 7605 O O . SER B 1 305 ? -10.812 39.75 31.078 1 94.25 305 SER B O 1
ATOM 7607 N N . ARG B 1 306 ? -12.672 40.219 29.906 1 93.25 306 ARG B N 1
ATOM 7608 C CA . ARG B 1 306 ? -13.219 38.844 30.016 1 93.25 306 ARG B CA 1
ATOM 7609 C C . ARG B 1 306 ? -14.195 38.562 28.875 1 93.25 306 ARG B C 1
ATOM 7611 O O . ARG B 1 306 ? -14.672 39.5 28.219 1 93.25 306 ARG B O 1
ATOM 7618 N N . TRP B 1 307 ? -14.477 37.406 28.719 1 92.81 307 TRP B N 1
ATOM 7619 C CA . TRP B 1 307 ? -15.539 37 27.812 1 92.81 307 TRP B CA 1
ATOM 7620 C C . TRP B 1 307 ? -16.906 37.156 28.469 1 92.81 307 TRP B C 1
ATOM 7622 O O . TRP B 1 307 ? -17.062 36.906 29.672 1 92.81 307 TRP B O 1
ATOM 7632 N N . SER B 1 308 ? -17.797 37.562 27.688 1 92.69 308 SER B N 1
ATOM 7633 C CA . SER B 1 308 ? -19.172 37.531 28.172 1 92.69 308 SER B CA 1
ATOM 7634 C C . SER B 1 308 ? -19.609 36.156 28.609 1 92.69 308 SER B C 1
ATOM 7636 O O . SER B 1 308 ? -19 35.156 28.203 1 92.69 308 SER B O 1
ATOM 7638 N N . PRO B 1 309 ? -20.547 36.031 29.516 1 88.75 309 PRO B N 1
ATOM 7639 C CA . PRO B 1 309 ? -20.984 34.719 29.984 1 88.75 309 PRO B CA 1
ATOM 7640 C C . PRO B 1 309 ? -21.359 33.781 28.844 1 88.75 309 PRO B C 1
ATOM 7642 O O . PRO B 1 309 ? -21.094 32.562 28.922 1 88.75 309 PRO B O 1
ATOM 7645 N N . ASP B 1 310 ? -21.891 34.281 27.781 1 90.56 310 ASP B N 1
ATOM 7646 C CA . ASP B 1 310 ? -22.266 33.469 26.641 1 90.56 310 ASP B CA 1
ATOM 7647 C C . ASP B 1 310 ? -21.078 33.219 25.719 1 90.56 310 ASP B C 1
ATOM 7649 O O . ASP B 1 310 ? -21.188 32.469 24.734 1 90.56 310 ASP B O 1
ATOM 7653 N N . GLY B 1 311 ? -20.047 33.906 26.031 1 89.75 311 GLY B N 1
ATOM 7654 C CA . GLY B 1 311 ? -18.828 33.688 25.281 1 89.75 311 GLY B CA 1
ATOM 7655 C C . GLY B 1 311 ? -18.828 34.344 23.922 1 89.75 311 GLY B C 1
ATOM 7656 O O . GLY B 1 311 ? -17.953 34.094 23.094 1 89.75 311 GLY B O 1
ATOM 7657 N N . THR B 1 312 ? -19.719 35.25 23.594 1 91.5 312 THR B N 1
ATOM 7658 C CA . THR B 1 312 ? -19.891 35.812 22.266 1 91.5 312 THR B CA 1
ATOM 7659 C C . THR B 1 312 ? -19.172 37.156 22.156 1 91.5 312 THR B C 1
ATOM 7661 O O . THR B 1 312 ? -18.859 37.625 21.062 1 91.5 312 THR B O 1
ATOM 7664 N N . LEU B 1 313 ? -18.875 37.781 23.328 1 93.31 313 LEU B N 1
ATOM 7665 C CA . LEU B 1 313 ? -18.266 39.094 23.312 1 93.31 313 LEU B CA 1
ATOM 7666 C C . LEU B 1 313 ? -17.031 39.156 24.219 1 93.31 313 LEU B C 1
ATOM 7668 O O . LEU B 1 313 ? -17.047 38.562 25.312 1 93.31 313 LEU B O 1
ATOM 7672 N N . LEU B 1 314 ? -15.977 39.656 23.719 1 93.88 314 LEU B N 1
ATOM 7673 C CA . LEU B 1 314 ? -14.867 40.062 24.578 1 93.88 314 LEU B CA 1
ATOM 7674 C C . LEU B 1 314 ? -15.086 41.438 25.156 1 93.88 314 LEU B C 1
ATOM 7676 O O . LEU B 1 314 ? -15.18 42.438 24.422 1 93.88 314 LEU B O 1
ATOM 7680 N N . GLN B 1 315 ? -15.188 41.531 26.438 1 96.12 315 GLN B N 1
ATOM 7681 C CA . GLN B 1 315 ? -15.508 42.75 27.141 1 96.12 315 GLN B CA 1
ATOM 7682 C C . GLN B 1 315 ? -14.297 43.281 27.891 1 96.12 315 GLN B C 1
ATOM 7684 O O . GLN B 1 315 ? -13.578 42.531 28.547 1 96.12 315 GLN B O 1
ATOM 7689 N N . THR B 1 316 ? -14.016 44.531 27.688 1 96.06 316 THR B N 1
ATOM 7690 C CA . THR B 1 316 ? -12.93 45.188 28.406 1 96.06 316 THR B CA 1
ATOM 7691 C C . THR B 1 316 ? -13.398 46.5 29.047 1 96.06 316 THR B C 1
ATOM 7693 O O . THR B 1 316 ? -14.141 47.25 28.438 1 96.06 316 THR B O 1
ATOM 7696 N N . PHE B 1 317 ? -13.055 46.719 30.312 1 96.69 317 PHE B N 1
ATOM 7697 C CA . PHE B 1 317 ? -13.383 47.906 31.062 1 96.69 317 PHE B CA 1
ATOM 7698 C C . PHE B 1 317 ? -12.117 48.594 31.594 1 96.69 317 PHE B C 1
ATOM 7700 O O . PHE B 1 317 ? -11.242 47.906 32.156 1 96.69 317 PHE B O 1
ATOM 7707 N N . VAL B 1 318 ? -11.992 49.812 31.359 1 96.5 318 VAL B N 1
ATOM 7708 C CA . VAL B 1 318 ? -10.859 50.594 31.828 1 96.5 318 VAL B CA 1
ATOM 7709 C C . VAL B 1 318 ? -11.375 51.812 32.625 1 96.5 318 VAL B C 1
ATOM 7711 O O . VAL B 1 318 ? -12.102 52.625 32.062 1 96.5 318 VAL B O 1
ATOM 7714 N N . PRO B 1 319 ? -10.984 51.938 33.812 1 96.75 319 PRO B N 1
ATOM 7715 C CA . PRO B 1 319 ? -11.422 53.094 34.594 1 96.75 319 PRO B CA 1
ATOM 7716 C C . PRO B 1 319 ? -10.734 54.375 34.188 1 96.75 319 PRO B C 1
ATOM 7718 O O . PRO B 1 319 ? -9.578 54.344 33.75 1 96.75 319 PRO B O 1
ATOM 7721 N N . VAL B 1 320 ? -11.477 55.406 34.219 1 96.19 320 VAL B N 1
ATOM 7722 C CA . VAL B 1 320 ? -10.969 56.75 33.969 1 96.19 320 VAL B CA 1
ATOM 7723 C C . VAL B 1 320 ? -10.891 57.5 35.281 1 96.19 320 VAL B C 1
ATOM 7725 O O . VAL B 1 320 ? -11.906 57.719 35.969 1 96.19 320 VAL B O 1
ATOM 7728 N N . LYS B 1 321 ? -9.68 57.906 35.594 1 93.38 321 LYS B N 1
ATOM 7729 C CA . LYS B 1 321 ? -9.477 58.656 36.844 1 93.38 321 LYS B CA 1
ATOM 7730 C C . LYS B 1 321 ? -9.281 60.125 36.594 1 93.38 321 LYS B C 1
ATOM 7732 O O . LYS B 1 321 ? -8.781 60.531 35.531 1 93.38 321 LYS B O 1
ATOM 7737 N N . MET B 1 322 ? -9.773 60.906 37.438 1 91.88 322 MET B N 1
ATOM 7738 C CA . MET B 1 322 ? -9.555 62.375 37.438 1 91.88 322 MET B CA 1
ATOM 7739 C C . MET B 1 322 ? -8.922 62.844 38.719 1 91.88 322 MET B C 1
ATOM 7741 O O . MET B 1 322 ? -9.227 62.312 39.812 1 91.88 322 MET B O 1
ATOM 7745 N N . ARG B 1 323 ? -8.086 63.781 38.656 1 92.25 323 ARG B N 1
ATOM 7746 C CA . ARG B 1 323 ? -7.449 64.375 39.812 1 92.25 323 ARG B CA 1
ATOM 7747 C C . ARG B 1 323 ? -8.484 65 40.719 1 92.25 323 ARG B C 1
ATOM 7749 O O . ARG B 1 323 ? -9.445 65.625 40.25 1 92.25 323 ARG B O 1
ATOM 7756 N N . GLY B 1 324 ? -8.281 64.938 42.031 1 90.88 324 GLY B N 1
ATOM 7757 C CA . GLY B 1 324 ? -9.062 65.688 43 1 90.88 324 GLY B CA 1
ATOM 7758 C C . GLY B 1 324 ? -10.312 65 43.469 1 90.88 324 GLY B C 1
ATOM 7759 O O . GLY B 1 324 ? -11.039 65.5 44.312 1 90.88 324 GLY B O 1
ATOM 7760 N N . THR B 1 325 ? -10.57 63.844 42.781 1 92.81 325 THR B N 1
ATOM 7761 C CA . THR B 1 325 ? -11.75 63.094 43.188 1 92.81 325 THR B CA 1
ATOM 7762 C C . THR B 1 325 ? -11.484 61.594 43.156 1 92.81 325 THR B C 1
ATOM 7764 O O . THR B 1 325 ? -10.617 61.156 42.406 1 92.81 325 THR B O 1
ATOM 7767 N N . GLU B 1 326 ? -12.195 60.906 43.906 1 90.06 326 GLU B N 1
ATOM 7768 C CA . GLU B 1 326 ? -12.086 59.469 43.906 1 90.06 326 GLU B CA 1
ATOM 7769 C C . GLU B 1 326 ? -13.086 58.844 42.969 1 90.06 326 GLU B C 1
ATOM 7771 O O . GLU B 1 326 ? -12.977 57.656 42.625 1 90.06 326 GLU B O 1
ATOM 7776 N N . GLN B 1 327 ? -13.992 59.656 42.531 1 89.25 327 GLN B N 1
ATOM 7777 C CA . GLN B 1 327 ? -14.969 59.156 41.594 1 89.25 327 GLN B CA 1
ATOM 7778 C C . GLN B 1 327 ? -14.32 58.844 40.25 1 89.25 327 GLN B C 1
ATOM 7780 O O . GLN B 1 327 ? -13.492 59.625 39.75 1 89.25 327 GLN B O 1
ATOM 7785 N N . LYS B 1 328 ? -14.672 57.656 39.781 1 94.75 328 LYS B N 1
ATOM 7786 C CA . LYS B 1 328 ? -14.07 57.219 38.531 1 94.75 328 LYS B CA 1
ATOM 7787 C C . LYS B 1 328 ? -15.125 57.062 37.438 1 94.75 328 LYS B C 1
ATOM 7789 O O . LYS B 1 328 ? -16.25 56.656 37.688 1 94.75 328 LYS B O 1
ATOM 7794 N N . TRP B 1 329 ? -14.781 57.562 36.281 1 96.56 329 TRP B N 1
ATOM 7795 C CA . TRP B 1 329 ? -15.516 57.188 35.062 1 96.56 329 TRP B CA 1
ATOM 7796 C C . TRP B 1 329 ? -14.977 55.906 34.5 1 96.56 329 TRP B C 1
ATOM 7798 O O . TRP B 1 329 ? -14.164 55.219 35.125 1 96.56 329 TRP B O 1
ATOM 7808 N N . GLY B 1 330 ? -15.531 55.469 33.375 1 96.81 330 GLY B N 1
ATOM 7809 C CA . GLY B 1 330 ? -15.039 54.219 32.781 1 96.81 330 GLY B CA 1
ATOM 7810 C C . GLY B 1 330 ? -15.305 54.094 31.297 1 96.81 330 GLY B C 1
ATOM 7811 O O . GLY B 1 330 ? -16.297 54.656 30.797 1 96.81 330 GLY B O 1
ATOM 7812 N N . ILE B 1 331 ? -14.391 53.438 30.609 1 97 331 ILE B N 1
ATOM 7813 C CA . ILE B 1 331 ? -14.555 53.094 29.203 1 97 331 ILE B CA 1
ATOM 7814 C C . ILE B 1 331 ? -14.828 51.594 29.047 1 97 331 ILE B C 1
ATOM 7816 O O . ILE B 1 331 ? -14.094 50.781 29.594 1 97 331 ILE B O 1
ATOM 7820 N N . TYR B 1 332 ? -15.898 51.281 28.391 1 96.62 332 TYR B N 1
ATOM 7821 C CA . TYR B 1 332 ? -16.281 49.906 28.109 1 96.62 332 TYR B CA 1
ATOM 7822 C C . TYR B 1 332 ? -16.156 49.625 26.625 1 96.62 332 TYR B C 1
ATOM 7824 O O . TYR B 1 332 ? -16.641 50.375 25.781 1 96.62 332 TYR B O 1
ATOM 7832 N N . ILE B 1 333 ? -15.477 48.5 26.297 1 96.06 333 ILE B N 1
ATOM 7833 C CA . ILE B 1 333 ? -15.281 48.062 24.922 1 96.06 333 ILE B CA 1
ATOM 7834 C C . ILE B 1 333 ? -15.734 46.625 24.781 1 96.06 333 ILE B C 1
ATOM 7836 O O . ILE B 1 333 ? -15.406 45.781 25.625 1 96.06 333 ILE B O 1
ATOM 7840 N N . GLU B 1 334 ? -16.453 46.312 23.797 1 95.75 334 GLU B N 1
ATOM 7841 C CA . GLU B 1 334 ? -16.781 44.938 23.5 1 95.75 334 GLU B CA 1
ATOM 7842 C C . GLU B 1 334 ? -16.516 44.594 22.047 1 95.75 334 GLU B C 1
ATOM 7844 O O . GLU B 1 334 ? -16.703 45.438 21.156 1 95.75 334 GLU B O 1
ATOM 7849 N N . LEU B 1 335 ? -16.031 43.469 21.766 1 93.88 335 LEU B N 1
ATOM 7850 C CA . LEU B 1 335 ? -15.742 42.938 20.438 1 93.88 335 LEU B CA 1
ATOM 7851 C C . LEU B 1 335 ? -16.344 41.562 20.266 1 93.88 335 LEU B C 1
ATOM 7853 O O . LEU B 1 335 ? -16.188 40.688 21.125 1 93.88 335 LEU B O 1
ATOM 7857 N N . PRO B 1 336 ? -17.016 41.344 19.203 1 93.62 336 PRO B N 1
ATOM 7858 C CA . PRO B 1 336 ? -17.547 40 18.953 1 93.62 336 PRO B CA 1
ATOM 7859 C C . PRO B 1 336 ? -16.453 38.969 18.766 1 93.62 336 PRO B C 1
ATOM 7861 O O . PRO B 1 336 ? -15.414 39.25 18.172 1 93.62 336 PRO B O 1
ATOM 7864 N N . ARG B 1 337 ? -16.781 37.844 19.234 1 92.12 337 ARG B N 1
ATOM 7865 C CA . ARG B 1 337 ? -15.867 36.719 19.125 1 92.12 337 ARG B CA 1
ATOM 7866 C C . ARG B 1 337 ? -15.469 36.469 17.672 1 92.12 337 ARG B C 1
ATOM 7868 O O . ARG B 1 337 ? -14.312 36.125 17.391 1 92.12 337 ARG B O 1
ATOM 7875 N N . SER B 1 338 ? -16.375 36.656 16.766 1 90.69 338 SER B N 1
ATOM 7876 C CA . SER B 1 338 ? -16.125 36.406 15.359 1 90.69 338 SER B CA 1
ATOM 7877 C C . SER B 1 338 ? -15.062 37.344 14.812 1 90.69 338 SER B C 1
ATOM 7879 O O . SER B 1 338 ? -14.297 37 13.922 1 90.69 338 SER B O 1
ATOM 7881 N N . VAL B 1 339 ? -14.992 38.594 15.359 1 89.31 339 VAL B N 1
ATOM 7882 C CA . VAL B 1 339 ? -14.016 39.562 14.922 1 89.31 339 VAL B CA 1
ATOM 7883 C C . VAL B 1 339 ? -12.648 39.25 15.531 1 89.31 339 VAL B C 1
ATOM 7885 O O . VAL B 1 339 ? -11.633 39.281 14.844 1 89.31 339 VAL B O 1
ATOM 7888 N N . VAL B 1 340 ? -12.641 38.781 16.766 1 87.06 340 VAL B N 1
ATOM 7889 C CA . VAL B 1 340 ? -11.422 38.469 17.5 1 87.06 340 VAL B CA 1
ATOM 7890 C C . VAL B 1 340 ? -10.75 37.25 16.891 1 87.06 340 VAL B C 1
ATOM 7892 O O . VAL B 1 340 ? -9.523 37.219 16.75 1 87.06 340 VAL B O 1
ATOM 7895 N N . LEU B 1 341 ? -11.555 36.281 16.516 1 87.81 341 LEU B N 1
ATOM 7896 C CA . LEU B 1 341 ? -11.016 35 16.062 1 87.81 341 LEU B CA 1
ATOM 7897 C C . LEU B 1 341 ? -11.023 34.906 14.539 1 87.81 341 LEU B C 1
ATOM 7899 O O . LEU B 1 341 ? -10.867 33.844 13.969 1 87.81 341 LEU B O 1
ATOM 7903 N N . ALA B 1 342 ? -11.25 35.969 13.836 1 86.81 342 ALA B N 1
ATOM 7904 C CA . ALA B 1 342 ? -11.414 35.969 12.383 1 86.81 342 ALA B CA 1
ATOM 7905 C C . ALA B 1 342 ? -10.203 35.344 11.695 1 86.81 342 ALA B C 1
ATOM 7907 O O . ALA B 1 342 ? -10.359 34.5 10.812 1 86.81 342 ALA B O 1
ATOM 7908 N N . SER B 1 343 ? -8.969 35.688 12.148 1 83.88 343 SER B N 1
ATOM 7909 C CA . SER B 1 343 ? -7.758 35.188 11.508 1 83.88 343 SER B CA 1
ATOM 7910 C C . SER B 1 343 ? -7.57 33.688 11.781 1 83.88 343 SER B C 1
ATOM 7912 O O . SER B 1 343 ? -7.148 32.938 10.898 1 83.88 343 SER B O 1
ATOM 7914 N N . ALA B 1 344 ? -7.934 33.312 12.992 1 86.25 344 ALA B N 1
ATOM 7915 C CA . ALA B 1 344 ? -7.816 31.906 13.352 1 86.25 344 ALA B CA 1
ATOM 7916 C C . ALA B 1 344 ? -8.805 31.047 12.562 1 86.25 344 ALA B C 1
ATOM 7918 O O . ALA B 1 344 ? -8.461 29.969 12.086 1 86.25 344 ALA B O 1
ATOM 7919 N N . LEU B 1 345 ? -10.031 31.562 12.422 1 84.38 345 LEU B N 1
ATOM 7920 C CA . LEU B 1 345 ? -11.062 30.844 11.688 1 84.38 345 LEU B CA 1
ATOM 7921 C C . LEU B 1 345 ? -10.711 30.766 10.203 1 84.38 345 LEU B C 1
ATOM 7923 O O . LEU B 1 345 ? -10.93 29.719 9.562 1 84.38 345 LEU B O 1
ATOM 7927 N N . GLN B 1 346 ? -10.141 31.875 9.688 1 85.62 346 GLN B N 1
ATOM 7928 C CA . GLN B 1 346 ? -9.719 31.859 8.289 1 85.62 346 GLN B CA 1
ATOM 7929 C C . GLN B 1 346 ? -8.609 30.828 8.062 1 85.62 346 GLN B C 1
ATOM 7931 O O . GLN B 1 346 ? -8.625 30.109 7.066 1 85.62 346 GLN B O 1
ATOM 7936 N N . LEU B 1 347 ? -7.633 30.75 8.969 1 83.69 347 LEU B N 1
ATOM 7937 C CA . LEU B 1 347 ? -6.551 29.781 8.883 1 83.69 347 LEU B CA 1
ATOM 7938 C C . LEU B 1 347 ? -7.098 28.359 8.922 1 83.69 347 LEU B C 1
ATOM 7940 O O . LEU B 1 347 ? -6.645 27.484 8.18 1 83.69 347 LEU B O 1
ATOM 7944 N N . GLN B 1 348 ? -8.07 28.188 9.844 1 82.75 348 GLN B N 1
ATOM 7945 C CA . GLN B 1 348 ? -8.695 26.875 9.938 1 82.75 348 GLN B CA 1
ATOM 7946 C C . GLN B 1 348 ? -9.352 26.484 8.617 1 82.75 348 GLN B C 1
ATOM 7948 O O . GLN B 1 348 ? -9.227 25.344 8.172 1 82.75 348 GLN B O 1
ATOM 7953 N N . ASP B 1 349 ? -10.062 27.422 8.008 1 83 349 ASP B N 1
ATOM 7954 C CA . ASP B 1 349 ? -10.734 27.156 6.742 1 83 349 ASP B CA 1
ATOM 7955 C C . ASP B 1 349 ? -9.727 26.844 5.645 1 83 349 ASP B C 1
ATOM 7957 O O . ASP B 1 349 ? -9.938 25.922 4.848 1 83 349 ASP B O 1
ATOM 7961 N N . ASP B 1 350 ? -8.617 27.516 5.633 1 81.81 350 ASP B N 1
ATOM 7962 C CA . ASP B 1 350 ? -7.57 27.281 4.641 1 81.81 350 ASP B CA 1
ATOM 7963 C C . ASP B 1 350 ? -6.949 25.891 4.824 1 81.81 350 ASP B C 1
ATOM 7965 O O . ASP B 1 350 ? -6.703 25.188 3.846 1 81.81 350 ASP B O 1
ATOM 7969 N N . LEU B 1 351 ? -6.75 25.547 6.086 1 81.06 351 LEU B N 1
ATOM 7970 C CA . LEU B 1 351 ? -6.125 24.266 6.379 1 81.06 351 LEU B CA 1
ATOM 7971 C C . LEU B 1 351 ? -7.066 23.109 6.039 1 81.06 351 LEU B C 1
ATOM 7973 O O . LEU B 1 351 ? -6.629 22.078 5.527 1 81.06 351 LEU B O 1
ATOM 7977 N N . SER B 1 352 ? -8.352 23.297 6.344 1 79.25 352 SER B N 1
ATOM 7978 C CA . SER B 1 352 ? -9.328 22.266 6.012 1 79.25 352 SER B CA 1
ATOM 7979 C C . SER B 1 352 ? -9.422 22.047 4.504 1 79.25 352 SER B C 1
ATOM 7981 O O . SER B 1 352 ? -9.531 20.922 4.035 1 79.25 352 SER B O 1
ATOM 7983 N N . GLY B 1 353 ? -9.398 23.219 3.725 1 78.06 353 GLY B N 1
ATOM 7984 C CA . GLY B 1 353 ? -9.383 23.109 2.275 1 78.06 353 GLY B CA 1
ATOM 7985 C C . GLY B 1 353 ? -8.172 22.375 1.743 1 78.06 353 GLY B C 1
ATOM 7986 O O . GLY B 1 353 ? -8.289 21.516 0.854 1 78.06 353 GLY B O 1
ATOM 7987 N N . GLN B 1 354 ? -7.008 22.625 2.324 1 74.81 354 GLN B N 1
ATOM 7988 C CA . GLN B 1 354 ? -5.77 21.969 1.903 1 74.81 354 GLN B CA 1
ATOM 7989 C C . GLN B 1 354 ? -5.777 20.484 2.254 1 74.81 354 GLN B C 1
ATOM 7991 O O . GLN B 1 354 ? -5.305 19.656 1.474 1 74.81 354 GLN B O 1
ATOM 7996 N N . ALA B 1 355 ? -6.293 20.188 3.447 1 73.75 355 ALA B N 1
ATOM 7997 C CA . ALA B 1 355 ? -6.375 18.797 3.885 1 73.75 355 ALA B CA 1
ATOM 7998 C C . ALA B 1 355 ? -7.238 17.984 2.932 1 73.75 355 ALA B C 1
ATOM 8000 O O . ALA B 1 355 ? -6.871 16.859 2.559 1 73.75 355 ALA B O 1
ATOM 8001 N N . SER B 1 356 ? -8.391 18.484 2.506 1 76.75 356 SER B N 1
ATOM 8002 C CA . SER B 1 356 ? -9.273 17.781 1.587 1 76.75 356 SER B CA 1
ATOM 8003 C C . SER B 1 356 ? -8.594 17.531 0.246 1 76.75 356 SER B C 1
ATOM 8005 O O . SER B 1 356 ? -8.734 16.453 -0.335 1 76.75 356 SER B O 1
ATOM 8007 N N . ARG B 1 357 ? -7.809 18.328 -0.339 1 79.31 357 ARG B N 1
ATOM 8008 C CA . ARG B 1 357 ? -7.078 18.172 -1.595 1 79.31 357 ARG B CA 1
ATOM 8009 C C . ARG B 1 357 ? -5.98 17.125 -1.467 1 79.31 357 ARG B C 1
ATOM 8011 O O . ARG B 1 357 ? -5.75 16.344 -2.391 1 79.31 357 ARG B O 1
ATOM 8018 N N . SER B 1 358 ? -5.34 17.219 -0.219 1 72.69 358 SER B N 1
ATOM 8019 C CA . SER B 1 358 ? -4.277 16.25 0.016 1 72.69 358 SER B CA 1
ATOM 8020 C C . SER B 1 358 ? -4.824 14.82 0.032 1 72.69 358 SER B C 1
ATOM 8022 O O . SER B 1 358 ? -4.203 13.906 -0.505 1 72.69 358 SER B O 1
ATOM 8024 N N . VAL B 1 359 ? -6.035 14.641 0.569 1 72.94 359 VAL B N 1
ATOM 8025 C CA . VAL B 1 359 ? -6.684 13.336 0.61 1 72.94 359 VAL B CA 1
ATOM 8026 C C . VAL B 1 359 ? -7.012 12.875 -0.809 1 72.94 359 VAL B C 1
ATOM 8028 O O . VAL B 1 359 ? -6.766 11.719 -1.169 1 72.94 359 VAL B O 1
ATOM 8031 N N . MET B 1 360 ? -7.516 13.797 -1.598 1 76.88 360 MET B N 1
ATOM 8032 C CA . MET B 1 360 ? -7.879 13.453 -2.971 1 76.88 360 MET B CA 1
ATOM 8033 C C . MET B 1 360 ? -6.648 13.055 -3.775 1 76.88 360 MET B C 1
ATOM 8035 O O . MET B 1 360 ? -6.691 12.078 -4.531 1 76.88 360 MET B O 1
ATOM 8039 N N . THR B 1 361 ? -5.578 13.789 -3.562 1 75.75 361 THR B N 1
ATOM 8040 C CA . THR B 1 361 ? -4.344 13.477 -4.277 1 75.75 361 THR B CA 1
ATOM 8041 C C . THR B 1 361 ? -3.799 12.117 -3.838 1 75.75 361 THR B C 1
ATOM 8043 O O . THR B 1 361 ? -3.314 11.344 -4.664 1 75.75 361 THR B O 1
ATOM 8046 N N . GLN B 1 362 ? -3.939 11.805 -2.549 1 73.88 362 GLN B N 1
ATOM 8047 C CA . GLN B 1 362 ? -3.453 10.523 -2.033 1 73.88 362 GLN B CA 1
ATOM 8048 C C . GLN B 1 362 ? -4.289 9.367 -2.564 1 73.88 362 GLN B C 1
ATOM 8050 O O . GLN B 1 362 ? -3.75 8.312 -2.908 1 73.88 362 GLN B O 1
ATOM 8055 N N . LEU B 1 363 ? -5.59 9.594 -2.662 1 71.94 363 LEU B N 1
ATOM 8056 C CA . LEU B 1 363 ? -6.48 8.57 -3.195 1 71.94 363 LEU B CA 1
ATOM 8057 C C . LEU B 1 363 ? -6.199 8.32 -4.672 1 71.94 363 LEU B C 1
ATOM 8059 O O . LEU B 1 363 ? -6.207 7.176 -5.125 1 71.94 363 LEU B O 1
ATOM 8063 N N . LEU B 1 364 ? -5.875 9.359 -5.406 1 74.44 364 LEU B N 1
ATOM 8064 C CA . LEU B 1 364 ? -5.566 9.234 -6.828 1 74.44 364 LEU B CA 1
ATOM 8065 C C . LEU B 1 364 ? -4.25 8.492 -7.031 1 74.44 364 LEU B C 1
ATOM 8067 O O . LEU B 1 364 ? -4.168 7.574 -7.848 1 74.44 364 LEU B O 1
ATOM 8071 N N . ILE B 1 365 ? -3.213 8.844 -6.227 1 72.56 365 ILE B N 1
ATOM 8072 C CA . ILE B 1 365 ? -1.906 8.211 -6.336 1 72.56 365 ILE B CA 1
ATOM 8073 C C . ILE B 1 365 ? -2.004 6.754 -5.895 1 72.56 365 ILE B C 1
ATOM 8075 O O . ILE B 1 365 ? -1.496 5.855 -6.57 1 72.56 365 ILE B O 1
ATOM 8079 N N . GLY B 1 366 ? -2.697 6.559 -4.758 1 70.25 366 GLY B N 1
ATOM 8080 C CA . GLY B 1 366 ? -2.9 5.203 -4.277 1 70.25 366 GLY B CA 1
ATOM 8081 C C . GLY B 1 366 ? -3.68 4.336 -5.25 1 70.25 366 GLY B C 1
ATOM 8082 O O . GLY B 1 366 ? -3.322 3.178 -5.48 1 70.25 366 GLY B O 1
ATOM 8083 N N . GLY B 1 367 ? -4.746 4.953 -5.871 1 71.44 367 GLY B N 1
ATOM 8084 C CA . GLY B 1 367 ? -5.539 4.234 -6.855 1 71.44 367 GLY B CA 1
ATOM 8085 C C . GLY B 1 367 ? -4.758 3.875 -8.109 1 71.44 367 GLY B C 1
ATOM 8086 O O . GLY B 1 367 ? -4.84 2.746 -8.594 1 71.44 367 GLY B O 1
ATOM 8087 N N . LEU B 1 368 ? -3.967 4.781 -8.602 1 74.25 368 LEU B N 1
ATOM 8088 C CA . LEU B 1 368 ? -3.18 4.574 -9.812 1 74.25 368 LEU B CA 1
ATOM 8089 C C . LEU B 1 368 ? -2.113 3.504 -9.586 1 74.25 368 LEU B C 1
ATOM 8091 O O . LEU B 1 368 ? -1.952 2.602 -10.414 1 74.25 368 LEU B O 1
ATOM 8095 N N . ILE B 1 369 ? -1.419 3.561 -8.477 1 70.75 369 ILE B N 1
ATOM 8096 C CA . ILE B 1 369 ? -0.342 2.619 -8.188 1 70.75 369 ILE B CA 1
ATOM 8097 C C . ILE B 1 369 ? -0.923 1.226 -7.953 1 70.75 369 ILE B C 1
ATOM 8099 O O . ILE B 1 369 ? -0.358 0.227 -8.406 1 70.75 369 ILE B O 1
ATOM 8103 N N . SER B 1 370 ? -2.053 1.188 -7.273 1 71.25 370 SER B N 1
ATOM 8104 C CA . SER B 1 370 ? -2.732 -0.085 -7.055 1 71.25 370 SER B CA 1
ATOM 8105 C C . SER B 1 370 ? -3.188 -0.706 -8.367 1 71.25 370 SER B C 1
ATOM 8107 O O . SER B 1 370 ? -3.076 -1.918 -8.562 1 71.25 370 SER B O 1
ATOM 8109 N N . ALA B 1 371 ? -3.664 0.146 -9.25 1 74.19 371 ALA B N 1
ATOM 8110 C CA . ALA B 1 371 ? -4.109 -0.344 -10.555 1 74.19 371 ALA B CA 1
ATOM 8111 C C . ALA B 1 371 ? -2.943 -0.917 -11.352 1 74.19 371 ALA B C 1
ATOM 8113 O O . ALA B 1 371 ? -3.055 -1.998 -11.938 1 74.19 371 ALA B O 1
ATOM 8114 N N . VAL B 1 372 ? -1.836 -0.219 -11.367 1 74.75 372 VAL B N 1
ATOM 8115 C CA . VAL B 1 372 ? -0.646 -0.672 -12.078 1 74.75 372 VAL B CA 1
ATOM 8116 C C . VAL B 1 372 ? -0.141 -1.976 -11.469 1 74.75 372 VAL B C 1
ATOM 8118 O O . VAL B 1 372 ? 0.214 -2.912 -12.188 1 74.75 372 VAL B O 1
ATOM 8121 N N . ALA B 1 373 ? -0.114 -2.059 -10.07 1 71.94 373 ALA B N 1
ATOM 8122 C CA . ALA B 1 373 ? 0.316 -3.26 -9.359 1 71.94 373 ALA B CA 1
ATOM 8123 C C . ALA B 1 373 ? -0.583 -4.445 -9.695 1 71.94 373 ALA B C 1
ATOM 8125 O O . ALA B 1 373 ? -0.095 -5.551 -9.945 1 71.94 373 ALA B O 1
ATOM 8126 N N . LEU B 1 374 ? -1.894 -4.207 -9.797 1 72 374 LEU B N 1
ATOM 8127 C CA . LEU B 1 374 ? -2.855 -5.258 -10.117 1 72 374 LEU B CA 1
ATOM 8128 C C . LEU B 1 374 ? -2.66 -5.766 -11.539 1 72 374 LEU B C 1
ATOM 8130 O O . LEU B 1 374 ? -2.754 -6.969 -11.797 1 72 374 LEU B O 1
ATOM 8134 N N . ILE B 1 375 ? -2.418 -4.863 -12.43 1 74.56 375 ILE B N 1
ATOM 8135 C CA . ILE B 1 375 ? -2.184 -5.234 -13.82 1 74.56 375 ILE B CA 1
ATOM 8136 C C . ILE B 1 375 ? -0.918 -6.086 -13.922 1 74.56 375 ILE B C 1
ATOM 8138 O O . ILE B 1 375 ? -0.897 -7.098 -14.625 1 74.56 375 ILE B O 1
ATOM 8142 N N . CYS B 1 376 ? 0.102 -5.754 -13.156 1 71.81 376 CYS B N 1
ATOM 8143 C CA . CYS B 1 376 ? 1.36 -6.492 -13.164 1 71.81 376 CYS B CA 1
ATOM 8144 C C . CYS B 1 376 ? 1.176 -7.895 -12.602 1 71.81 376 CYS B C 1
ATOM 8146 O O . CYS B 1 376 ? 1.669 -8.867 -13.172 1 71.81 376 CYS B O 1
ATOM 8148 N N . ILE B 1 377 ? 0.427 -7.973 -11.531 1 70.56 377 ILE B N 1
ATOM 8149 C CA . ILE B 1 377 ? 0.173 -9.258 -10.891 1 70.56 377 ILE B CA 1
ATOM 8150 C C . ILE B 1 377 ? -0.666 -10.141 -11.812 1 70.56 377 ILE B C 1
ATOM 8152 O O . ILE B 1 377 ? -0.413 -11.336 -11.938 1 70.56 377 ILE B O 1
ATOM 8156 N N . TRP B 1 378 ? -1.606 -9.445 -12.484 1 72.38 378 TRP B N 1
ATOM 8157 C CA . TRP B 1 378 ? -2.461 -10.164 -13.43 1 72.38 378 TRP B CA 1
ATOM 8158 C C . TRP B 1 378 ? -1.646 -10.711 -14.594 1 72.38 378 TRP B C 1
ATOM 8160 O O . TRP B 1 378 ? -1.823 -11.867 -14.992 1 72.38 378 TRP B O 1
ATOM 8170 N N . LEU B 1 379 ? -0.785 -9.938 -15.117 1 72.06 379 LEU B N 1
ATOM 8171 C CA . LEU B 1 379 ? 0.046 -10.359 -16.234 1 72.06 379 LEU B CA 1
ATOM 8172 C C . LEU B 1 379 ? 0.979 -11.5 -15.828 1 72.06 379 LEU B C 1
ATOM 8174 O O . LEU B 1 379 ? 1.167 -12.453 -16.578 1 72.06 379 LEU B O 1
ATOM 8178 N N . MET B 1 380 ? 1.422 -11.398 -14.648 1 70.56 380 MET B N 1
ATOM 8179 C CA . MET B 1 380 ? 2.322 -12.43 -14.141 1 70.56 380 MET B CA 1
ATOM 8180 C C . MET B 1 380 ? 1.575 -13.734 -13.898 1 70.56 380 MET B C 1
ATOM 8182 O O . MET B 1 380 ? 2.068 -14.812 -14.242 1 70.56 380 MET B O 1
ATOM 8186 N N . ALA B 1 381 ? 0.435 -13.602 -13.25 1 69.06 381 ALA B N 1
ATOM 8187 C CA . ALA B 1 381 ? -0.401 -14.773 -13.008 1 69.06 381 ALA B CA 1
ATOM 8188 C C . ALA B 1 381 ? -0.771 -15.469 -14.312 1 69.06 381 ALA B C 1
ATOM 8190 O O . ALA B 1 381 ? -0.769 -16.703 -14.398 1 69.06 381 ALA B O 1
ATOM 8191 N N . HIS B 1 382 ? -0.963 -14.617 -15.312 1 71.12 382 HIS B N 1
ATOM 8192 C CA . HIS B 1 382 ? -1.291 -15.141 -16.625 1 71.12 382 HIS B CA 1
ATOM 8193 C C . HIS B 1 382 ? -0.105 -15.883 -17.234 1 71.12 382 HIS B C 1
ATOM 8195 O O . HIS B 1 382 ? -0.277 -16.922 -17.875 1 71.12 382 HIS B O 1
ATOM 8201 N N . GLN B 1 383 ? 1.017 -15.414 -17.016 1 70.12 383 GLN B N 1
ATOM 8202 C CA . GLN B 1 383 ? 2.223 -16.016 -17.578 1 70.12 383 GLN B CA 1
ATOM 8203 C C . GLN B 1 383 ? 2.535 -17.344 -16.906 1 70.12 383 GLN B C 1
ATOM 8205 O O . GLN B 1 383 ? 3.154 -18.219 -17.5 1 70.12 383 GLN B O 1
ATOM 8210 N N . ILE B 1 384 ? 2.047 -17.484 -15.688 1 67.44 384 ILE B N 1
ATOM 8211 C CA . ILE B 1 384 ? 2.32 -18.703 -14.922 1 67.44 384 ILE B CA 1
ATOM 8212 C C . ILE B 1 384 ? 1.255 -19.75 -15.227 1 67.44 384 ILE B C 1
ATOM 8214 O O . ILE B 1 384 ? 1.568 -20.938 -15.398 1 67.44 384 ILE B O 1
ATOM 8218 N N . VAL B 1 385 ? 0.006 -19.359 -15.352 1 70.81 385 VAL B N 1
ATOM 8219 C CA . VAL B 1 385 ? -1.123 -20.281 -15.453 1 70.81 385 VAL B CA 1
ATOM 8220 C C . VAL B 1 385 ? -1.289 -20.75 -16.891 1 70.81 385 VAL B C 1
ATOM 8222 O O . VAL B 1 385 ? -1.712 -21.875 -17.141 1 70.81 385 VAL B O 1
ATOM 8225 N N . ALA B 1 386 ? -0.828 -19.969 -17.828 1 73.56 386 ALA B N 1
ATOM 8226 C CA . ALA B 1 386 ? -1.038 -20.281 -19.234 1 73.56 386 ALA B CA 1
ATOM 8227 C C . ALA B 1 386 ? -0.296 -21.562 -19.641 1 73.56 386 ALA B C 1
ATOM 8229 O O . ALA B 1 386 ? -0.875 -22.453 -20.266 1 73.56 386 ALA B O 1
ATOM 8230 N N . PRO B 1 387 ? 0.962 -21.641 -19.234 1 71.5 387 PRO B N 1
ATOM 8231 C CA . PRO B 1 387 ? 1.666 -22.875 -19.609 1 71.5 387 PRO B CA 1
ATOM 8232 C C . PRO B 1 387 ? 1.083 -24.109 -18.938 1 71.5 387 PRO B C 1
ATOM 8234 O O . PRO B 1 387 ? 1.086 -25.203 -19.531 1 71.5 387 PRO B O 1
ATOM 8237 N N . ILE B 1 388 ? 0.581 -24 -17.797 1 71.44 388 ILE B N 1
ATOM 8238 C CA . ILE B 1 388 ? -0.02 -25.109 -17.078 1 71.44 388 ILE B CA 1
ATOM 8239 C C . ILE B 1 388 ? -1.271 -25.578 -17.812 1 71.44 388 ILE B C 1
ATOM 8241 O O . ILE B 1 388 ? -1.485 -26.797 -17.969 1 71.44 388 ILE B O 1
ATOM 8245 N N . ARG B 1 389 ? -1.98 -24.625 -18.312 1 75 389 ARG B N 1
ATOM 8246 C CA . ARG B 1 389 ? -3.18 -24.938 -19.078 1 75 389 ARG B CA 1
ATOM 8247 C C . ARG B 1 389 ? -2.826 -25.703 -20.359 1 75 389 ARG B C 1
ATOM 8249 O O . ARG B 1 389 ? -3.543 -26.625 -20.75 1 75 389 ARG B O 1
ATOM 8256 N N . ALA B 1 390 ? -1.746 -25.359 -20.906 1 74.69 390 ALA B N 1
ATOM 8257 C CA . ALA B 1 390 ? -1.297 -26.016 -22.125 1 74.69 390 ALA B CA 1
ATOM 8258 C C . ALA B 1 390 ? -0.915 -27.469 -21.844 1 74.69 390 ALA B C 1
ATOM 8260 O O . ALA B 1 390 ? -1.238 -28.359 -22.641 1 74.69 390 ALA B O 1
ATOM 8261 N N . VAL B 1 391 ? -0.285 -27.641 -20.75 1 74.31 391 VAL B N 1
ATOM 8262 C CA . VAL B 1 391 ? 0.111 -29 -20.359 1 74.31 391 VAL B CA 1
ATOM 8263 C C . VAL B 1 391 ? -1.131 -29.844 -20.078 1 74.31 391 VAL B C 1
ATOM 8265 O O . VAL B 1 391 ? -1.22 -30.984 -20.5 1 74.31 391 VAL B O 1
ATOM 8268 N N . VAL B 1 392 ? -2.072 -29.25 -19.406 1 75.56 392 VAL B N 1
ATOM 8269 C CA . VAL B 1 392 ? -3.32 -29.922 -19.062 1 75.56 392 VAL B CA 1
ATOM 8270 C C . VAL B 1 392 ? -4.074 -30.297 -20.328 1 75.56 392 VAL B C 1
ATOM 8272 O O . VAL B 1 392 ? -4.609 -31.406 -20.438 1 75.56 392 VAL B O 1
ATOM 8275 N N . ALA B 1 393 ? -4.07 -29.422 -21.312 1 75.75 393 ALA B N 1
ATOM 8276 C CA . ALA B 1 393 ? -4.766 -29.656 -22.578 1 75.75 393 ALA B CA 1
ATOM 8277 C C . ALA B 1 393 ? -4.129 -30.828 -23.328 1 75.75 393 ALA B C 1
ATOM 8279 O O . ALA B 1 393 ? -4.832 -31.672 -23.891 1 75.75 393 ALA B O 1
ATOM 8280 N N . ARG B 1 394 ? -2.877 -30.859 -23.312 1 74.38 394 ARG B N 1
ATOM 8281 C CA . ARG B 1 394 ? -2.156 -31.922 -24.016 1 74.38 394 ARG B CA 1
ATOM 8282 C C . ARG B 1 394 ? -2.348 -33.25 -23.312 1 74.38 394 ARG B C 1
ATOM 8284 O O . ARG B 1 394 ? -2.514 -34.281 -23.969 1 74.38 394 ARG B O 1
ATOM 8291 N N . LEU B 1 395 ? -2.344 -33.219 -22.047 1 73.88 395 LEU B N 1
ATOM 8292 C CA . LEU B 1 395 ? -2.572 -34.406 -21.25 1 73.88 395 LEU B CA 1
ATOM 8293 C C . LEU B 1 395 ? -3.988 -34.938 -21.469 1 73.88 395 LEU B C 1
ATOM 8295 O O . LEU B 1 395 ? -4.199 -36.156 -21.531 1 73.88 395 LEU B O 1
ATOM 8299 N N . LYS B 1 396 ? -4.867 -33.969 -21.516 1 75.56 396 LYS B N 1
ATOM 8300 C CA . LYS B 1 396 ? -6.254 -34.344 -21.797 1 75.56 396 LYS B CA 1
ATOM 8301 C C . LYS B 1 396 ? -6.387 -35 -23.172 1 75.56 396 LYS B C 1
ATOM 8303 O O . LYS B 1 396 ? -7.098 -36 -23.328 1 75.56 396 LYS B O 1
ATOM 8308 N N . ASP B 1 397 ? -5.703 -34.438 -24.094 1 73.62 397 ASP B N 1
ATOM 8309 C CA . ASP B 1 397 ? -5.727 -34.969 -25.453 1 73.62 397 ASP B CA 1
ATOM 8310 C C . ASP B 1 397 ? -5.16 -36.375 -25.531 1 73.62 397 ASP B C 1
ATOM 8312 O O . ASP B 1 397 ? -5.691 -37.219 -26.234 1 73.62 397 ASP B O 1
ATOM 8316 N N . ILE B 1 398 ? -4.184 -36.562 -24.812 1 71 398 ILE B N 1
ATOM 8317 C CA . ILE B 1 398 ? -3.516 -37.875 -24.797 1 71 398 ILE B CA 1
ATOM 8318 C C . ILE B 1 398 ? -4.367 -38.875 -24.047 1 71 398 ILE B C 1
ATOM 8320 O O . ILE B 1 398 ? -4.492 -40.031 -24.453 1 71 398 ILE B O 1
ATOM 8324 N N . ALA B 1 399 ? -4.93 -38.406 -22.875 1 65 399 ALA B N 1
ATOM 8325 C CA . ALA B 1 399 ? -5.707 -39.281 -22 1 65 399 ALA B CA 1
ATOM 8326 C C . ALA B 1 399 ? -7.055 -39.625 -22.625 1 65 399 ALA B C 1
ATOM 8328 O O . ALA B 1 399 ? -7.531 -40.781 -22.5 1 65 399 ALA B O 1
ATOM 8329 N N . SER B 1 400 ? -7.824 -38.625 -23.156 1 62.66 400 SER B N 1
ATOM 8330 C CA . SER B 1 400 ? -9.18 -38.812 -23.672 1 62.66 400 SER B CA 1
ATOM 8331 C C . SER B 1 400 ? -9.164 -39.188 -25.156 1 62.66 400 SER B C 1
ATOM 8333 O O . SER B 1 400 ? -10.102 -39.781 -25.656 1 62.66 400 SER B O 1
ATOM 8335 N N . GLY B 1 401 ? -8.227 -38.688 -25.969 1 58.69 401 GLY B N 1
ATOM 8336 C CA . GLY B 1 401 ? -8.289 -38.812 -27.422 1 58.69 401 GLY B CA 1
ATOM 8337 C C . GLY B 1 401 ? -7.516 -40 -27.938 1 58.69 401 GLY B C 1
ATOM 8338 O O . GLY B 1 401 ? -7.434 -41.031 -27.281 1 58.69 401 GLY B O 1
ATOM 8339 N N . GLU B 1 402 ? -7.031 -39.844 -29.312 1 60.81 402 GLU B N 1
ATOM 8340 C CA . GLU B 1 402 ? -6.414 -40.875 -30.156 1 60.81 402 GLU B CA 1
ATOM 8341 C C . GLU B 1 402 ? -5.02 -41.219 -29.672 1 60.81 402 GLU B C 1
ATOM 8343 O O . GLU B 1 402 ? -4.262 -41.906 -30.375 1 60.81 402 GLU B O 1
ATOM 8348 N N . GLY B 1 403 ? -4.766 -40.969 -28.172 1 64.94 403 GLY B N 1
ATOM 8349 C CA . GLY B 1 403 ? -3.539 -41.438 -27.547 1 64.94 403 GLY B CA 1
ATOM 8350 C C . GLY B 1 403 ? -2.295 -41.094 -28.344 1 64.94 403 GLY B C 1
ATOM 8351 O O . GLY B 1 403 ? -1.454 -41.969 -28.594 1 64.94 403 GLY B O 1
ATOM 8352 N N . ASP B 1 404 ? -2.227 -40.031 -28.969 1 71 404 ASP B N 1
ATOM 8353 C CA . ASP B 1 404 ? -1.091 -39.594 -29.766 1 71 404 ASP B CA 1
ATOM 8354 C C . ASP B 1 404 ? 0.142 -39.375 -28.906 1 71 404 ASP B C 1
ATOM 8356 O O . ASP B 1 404 ? 0.278 -38.312 -28.266 1 71 404 ASP B O 1
ATOM 8360 N N . LEU B 1 405 ? 0.997 -40.344 -28.859 1 76.56 405 LEU B N 1
ATOM 8361 C CA . LEU B 1 405 ? 2.184 -40.281 -28.016 1 76.56 405 LEU B CA 1
ATOM 8362 C C . LEU B 1 405 ? 3.291 -39.469 -28.672 1 76.56 405 LEU B C 1
ATOM 8364 O O . LEU B 1 405 ? 4.398 -39.375 -28.141 1 76.56 405 LEU B O 1
ATOM 8368 N N . THR B 1 406 ? 2.959 -38.812 -29.844 1 78.06 406 THR B N 1
ATOM 8369 C CA . THR B 1 406 ? 3.961 -38.031 -30.562 1 78.06 406 THR B CA 1
ATOM 8370 C C . THR B 1 406 ? 3.928 -36.594 -30.125 1 78.06 406 THR B C 1
ATOM 8372 O O . THR B 1 406 ? 4.801 -35.812 -30.484 1 78.06 406 THR B O 1
ATOM 8375 N N . GLN B 1 407 ? 2.949 -36.188 -29.312 1 77.31 407 GLN B N 1
ATOM 8376 C CA . GLN B 1 407 ? 2.811 -34.812 -28.891 1 77.31 407 GLN B CA 1
ATOM 8377 C C . GLN B 1 407 ? 3.885 -34.438 -27.859 1 77.31 407 GLN B C 1
ATOM 8379 O O . GLN B 1 407 ? 4.281 -35.281 -27.047 1 77.31 407 GLN B O 1
ATOM 8384 N N . ARG B 1 408 ? 4.523 -33.469 -28.125 1 79 408 ARG B N 1
ATOM 8385 C CA . ARG B 1 408 ? 5.535 -32.969 -27.219 1 79 408 ARG B CA 1
ATOM 8386 C C . ARG B 1 408 ? 5.16 -31.562 -26.719 1 79 408 ARG B C 1
ATOM 8388 O O . ARG B 1 408 ? 4.461 -30.828 -27.406 1 79 408 ARG B O 1
ATOM 8395 N N . ILE B 1 409 ? 5.434 -31.203 -25.406 1 74.81 409 ILE B N 1
ATOM 8396 C CA . ILE B 1 409 ? 5.242 -29.875 -24.812 1 74.81 409 ILE B CA 1
ATOM 8397 C C . ILE B 1 409 ? 6.547 -29.094 -24.891 1 74.81 409 ILE B C 1
ATOM 8399 O O . ILE B 1 409 ? 7.523 -29.422 -24.219 1 74.81 409 ILE B O 1
ATOM 8403 N N . GLU B 1 410 ? 6.656 -28.281 -25.953 1 75.94 410 GLU B N 1
ATOM 8404 C CA . GLU B 1 410 ? 7.836 -27.422 -26.062 1 75.94 410 GLU B CA 1
ATOM 8405 C C . GLU B 1 410 ? 7.707 -26.188 -25.188 1 75.94 410 GLU B C 1
ATOM 8407 O O . GLU B 1 410 ? 6.965 -25.266 -25.516 1 75.94 410 GLU B O 1
ATOM 8412 N N . LEU B 1 411 ? 8.102 -26.281 -23.953 1 72 411 LEU B N 1
ATOM 8413 C CA . LEU B 1 411 ? 8.117 -25.141 -23.047 1 72 411 LEU B CA 1
ATOM 8414 C C . LEU B 1 411 ? 9.539 -24.797 -22.609 1 72 411 LEU B C 1
ATOM 8416 O O . LEU B 1 411 ? 10.227 -25.641 -22.031 1 72 411 LEU B O 1
ATOM 8420 N N . ARG B 1 412 ? 10.258 -23.609 -23.094 1 71.88 412 ARG B N 1
ATOM 8421 C CA . ARG B 1 412 ? 11.586 -23.125 -22.734 1 71.88 412 ARG B CA 1
ATOM 8422 C C . ARG B 1 412 ? 11.539 -22.328 -21.438 1 71.88 412 ARG B C 1
ATOM 8424 O O . ARG B 1 412 ? 11.508 -21.094 -21.453 1 71.88 412 ARG B O 1
ATOM 8431 N N . ARG B 1 413 ? 11.258 -23.125 -20.312 1 70.56 413 ARG B N 1
ATOM 8432 C CA . ARG B 1 413 ? 11.203 -22.516 -18.984 1 70.56 413 ARG B CA 1
ATOM 8433 C C . ARG B 1 413 ? 12.055 -23.297 -17.984 1 70.56 413 ARG B C 1
ATOM 8435 O O . ARG B 1 413 ? 12.117 -24.531 -18.062 1 70.56 413 ARG B O 1
ATOM 8442 N N . ASP B 1 414 ? 12.844 -22.672 -17.297 1 66.38 414 ASP B N 1
ATOM 8443 C CA . ASP B 1 414 ? 13.742 -23.344 -16.359 1 66.38 414 ASP B CA 1
ATOM 8444 C C . ASP B 1 414 ? 13.078 -23.516 -14.992 1 66.38 414 ASP B C 1
ATOM 8446 O O . ASP B 1 414 ? 13.758 -23.781 -13.992 1 66.38 414 ASP B O 1
ATOM 8450 N N . ASP B 1 415 ? 11.82 -23.281 -14.805 1 71.69 415 ASP B N 1
ATOM 8451 C CA . ASP B 1 415 ? 11.125 -23.422 -13.523 1 71.69 415 ASP B CA 1
ATOM 8452 C C . ASP B 1 415 ? 10.375 -24.75 -13.445 1 71.69 415 ASP B C 1
ATOM 8454 O O . ASP B 1 415 ? 10.625 -25.656 -14.25 1 71.69 415 ASP B O 1
ATOM 8458 N N . GLU B 1 416 ? 9.445 -24.844 -12.344 1 74.88 416 GLU B N 1
ATOM 8459 C CA . GLU B 1 416 ? 8.742 -26.094 -12.094 1 74.88 416 GLU B CA 1
ATOM 8460 C C . GLU B 1 416 ? 7.871 -26.484 -13.289 1 74.88 416 GLU B C 1
ATOM 8462 O O . GLU B 1 416 ? 7.668 -27.672 -13.547 1 74.88 416 GLU B O 1
ATOM 8467 N N . ILE B 1 417 ? 7.484 -25.516 -14.047 1 72.62 417 ILE B N 1
ATOM 8468 C CA . ILE B 1 417 ? 6.641 -25.781 -15.203 1 72.62 417 ILE B CA 1
ATOM 8469 C C . ILE B 1 417 ? 7.488 -26.359 -16.344 1 72.62 417 ILE B C 1
ATOM 8471 O O . ILE B 1 417 ? 7.055 -27.281 -17.031 1 72.62 417 ILE B O 1
ATOM 8475 N N . GLY B 1 418 ? 8.664 -25.797 -16.438 1 76.19 418 GLY B N 1
ATOM 8476 C CA . GLY B 1 418 ? 9.594 -26.344 -17.406 1 76.19 418 GLY B CA 1
ATOM 8477 C C . GLY B 1 418 ? 9.992 -27.781 -17.109 1 76.19 418 GLY B C 1
ATOM 8478 O O . GLY B 1 418 ? 10.07 -28.609 -18.016 1 76.19 418 GLY B O 1
ATOM 8479 N N . GLU B 1 419 ? 10.172 -28.031 -15.891 1 77.31 419 GLU B N 1
ATOM 8480 C CA . GLU B 1 419 ? 10.5 -29.391 -15.461 1 77.31 419 GLU B CA 1
ATOM 8481 C C . GLU B 1 419 ? 9.352 -30.344 -15.75 1 77.31 419 GLU B C 1
ATOM 8483 O O . GLU B 1 419 ? 9.578 -31.484 -16.156 1 77.31 419 GLU B O 1
ATOM 8488 N N . LEU B 1 420 ? 8.211 -29.844 -15.492 1 77.38 420 LEU B N 1
ATOM 8489 C CA . LEU B 1 420 ? 7.031 -30.641 -15.789 1 77.38 420 LEU B CA 1
ATOM 8490 C C . LEU B 1 420 ? 6.996 -31.031 -17.266 1 77.38 420 LEU B C 1
ATOM 8492 O O . LEU B 1 420 ? 6.766 -32.188 -17.594 1 77.38 420 LEU B O 1
ATOM 8496 N N . ALA B 1 421 ? 7.246 -30.031 -18.109 1 79.44 421 ALA B N 1
ATOM 8497 C CA . ALA B 1 421 ? 7.227 -30.266 -19.547 1 79.44 421 ALA B CA 1
ATOM 8498 C C . ALA B 1 421 ? 8.32 -31.25 -19.953 1 79.44 421 ALA B C 1
ATOM 8500 O O . ALA B 1 421 ? 8.086 -32.156 -20.766 1 79.44 421 ALA B O 1
ATOM 8501 N N . LYS B 1 422 ? 9.461 -31.125 -19.375 1 80.56 422 LYS B N 1
ATOM 8502 C CA . LYS B 1 422 ? 10.617 -31.969 -19.688 1 80.56 422 LYS B CA 1
ATOM 8503 C C . LYS B 1 422 ? 10.352 -33.406 -19.312 1 80.56 422 LYS B C 1
ATOM 8505 O O . LYS B 1 422 ? 10.578 -34.312 -20.125 1 80.56 422 LYS B O 1
ATOM 8510 N N . TRP B 1 423 ? 9.922 -33.594 -18.109 1 76.56 423 TRP B N 1
ATOM 8511 C CA . TRP B 1 423 ? 9.727 -34.969 -17.625 1 76.56 423 TRP B CA 1
ATOM 8512 C C . TRP B 1 423 ? 8.523 -35.625 -18.312 1 76.56 423 TRP B C 1
ATOM 8514 O O . T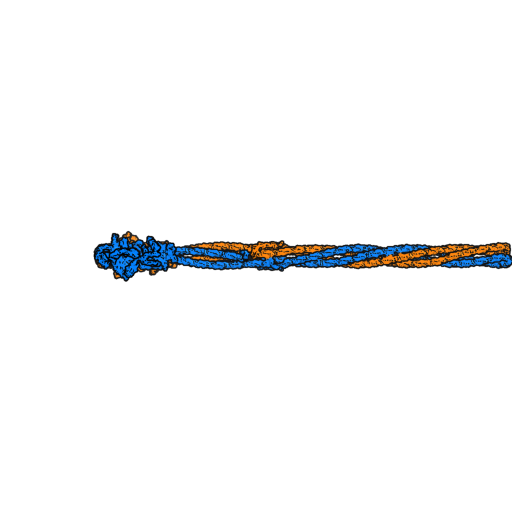RP B 1 423 ? 8.516 -36.812 -18.547 1 76.56 423 TRP B O 1
ATOM 8524 N N . PHE B 1 424 ? 7.617 -34.812 -18.734 1 79.56 424 PHE B N 1
ATOM 8525 C CA . PHE B 1 424 ? 6.484 -35.281 -19.516 1 79.56 424 PHE B CA 1
ATOM 8526 C C . PHE B 1 424 ? 6.938 -35.781 -20.891 1 79.56 424 PHE B C 1
ATOM 8528 O O . PHE B 1 424 ? 6.578 -36.875 -21.297 1 79.56 424 PHE B O 1
ATOM 8535 N N . ASN B 1 425 ? 7.734 -34.938 -21.469 1 80.88 425 ASN B N 1
ATOM 8536 C CA . ASN B 1 425 ? 8.258 -35.344 -22.781 1 80.88 425 ASN B CA 1
ATOM 8537 C C . ASN B 1 425 ? 9.109 -36.594 -22.688 1 80.88 425 ASN B C 1
ATOM 8539 O O . ASN B 1 425 ? 9.039 -37.469 -23.562 1 80.88 425 ASN B O 1
ATOM 8543 N N . SER B 1 426 ? 9.836 -36.656 -21.641 1 79.56 426 SER B N 1
ATOM 8544 C CA . SER B 1 426 ? 10.688 -37.812 -21.453 1 79.56 426 SER B CA 1
ATOM 8545 C C . SER B 1 426 ? 9.852 -39.094 -21.266 1 79.56 426 SER B C 1
ATOM 8547 O O . SER B 1 426 ? 10.188 -40.156 -21.797 1 79.56 426 SER B O 1
ATOM 8549 N N . PHE B 1 427 ? 8.836 -38.969 -20.516 1 78.12 427 PHE B N 1
ATOM 8550 C CA . PHE B 1 427 ? 7.922 -40.062 -20.297 1 78.12 427 PHE B CA 1
ATOM 8551 C C . PHE B 1 427 ? 7.25 -40.469 -21.594 1 78.12 427 PHE B C 1
ATOM 8553 O O . PHE B 1 427 ? 7.184 -41.688 -21.922 1 78.12 427 PHE B O 1
ATOM 8560 N N . LEU B 1 428 ? 6.824 -39.5 -22.312 1 79.31 428 LEU B N 1
ATOM 8561 C CA . LEU B 1 428 ? 6.164 -39.781 -23.578 1 79.31 428 LEU B CA 1
ATOM 8562 C C . LEU B 1 428 ? 7.129 -40.438 -24.562 1 79.31 428 LEU B C 1
ATOM 8564 O O . LEU B 1 428 ? 6.742 -41.344 -25.312 1 79.31 428 LEU B O 1
ATOM 8568 N N . ASN B 1 429 ? 8.328 -40.031 -24.531 1 79.75 429 ASN B N 1
ATOM 8569 C CA . ASN B 1 429 ? 9.352 -40.625 -25.391 1 79.75 429 ASN B CA 1
ATOM 8570 C C . ASN B 1 429 ? 9.562 -42.094 -25.062 1 79.75 429 ASN B C 1
ATOM 8572 O O . ASN B 1 429 ? 9.664 -42.938 -25.969 1 79.75 429 ASN B O 1
ATOM 8576 N N . LYS B 1 430 ? 9.656 -42.312 -23.797 1 77.31 430 LYS B N 1
ATOM 8577 C CA . LYS B 1 430 ? 9.836 -43.688 -23.328 1 77.31 430 LYS B CA 1
ATOM 8578 C C . LYS B 1 430 ? 8.641 -44.562 -23.719 1 77.31 430 LYS B C 1
ATOM 8580 O O . LYS B 1 430 ? 8.82 -45.688 -24.203 1 77.31 430 LYS B O 1
ATOM 8585 N N . LEU B 1 431 ? 7.531 -44.031 -23.578 1 78.19 431 LEU B N 1
ATOM 8586 C CA . LEU B 1 431 ? 6.312 -44.75 -23.906 1 78.19 431 LEU B CA 1
ATOM 8587 C C . LEU B 1 431 ? 6.211 -44.969 -25.422 1 78.19 431 LEU B C 1
ATOM 8589 O O . LEU B 1 431 ? 5.84 -46.062 -25.859 1 78.19 431 LEU B O 1
ATOM 8593 N N . GLN B 1 432 ? 6.488 -43.906 -26.094 1 81 432 GLN B N 1
ATOM 8594 C CA . GLN B 1 432 ? 6.457 -44 -27.547 1 81 432 GLN B CA 1
ATOM 8595 C C . GLN B 1 432 ? 7.414 -45.062 -28.047 1 81 432 GLN B C 1
ATOM 8597 O O . GLN B 1 432 ? 7.062 -45.875 -28.938 1 81 432 GLN B O 1
ATOM 8602 N N . SER B 1 433 ? 8.586 -45.125 -27.547 1 80.69 433 SER B N 1
ATOM 8603 C CA . SER B 1 433 ? 9.594 -46.125 -27.938 1 80.69 433 SER B CA 1
ATOM 8604 C C . SER B 1 433 ? 9.148 -47.531 -27.609 1 80.69 433 SER B C 1
ATOM 8606 O O . SER B 1 433 ? 9.281 -48.438 -28.422 1 80.69 433 SER B O 1
ATOM 8608 N N . THR B 1 434 ? 8.633 -47.656 -26.406 1 75.94 434 THR B N 1
ATOM 8609 C CA . THR B 1 434 ? 8.203 -48.969 -25.953 1 75.94 434 THR B CA 1
ATOM 8610 C C . THR B 1 434 ? 7.039 -49.469 -26.797 1 75.94 434 THR B C 1
ATOM 8612 O O . THR B 1 434 ? 7.047 -50.625 -27.25 1 75.94 434 THR B O 1
ATOM 8615 N N . ILE B 1 435 ? 6.059 -48.688 -27.062 1 78.62 435 ILE B N 1
ATOM 8616 C CA . ILE B 1 435 ? 4.879 -49.062 -27.828 1 78.62 435 ILE B CA 1
ATOM 8617 C C . ILE B 1 435 ? 5.273 -49.344 -29.281 1 78.62 435 ILE B C 1
ATOM 8619 O O . ILE B 1 435 ? 4.77 -50.312 -29.875 1 78.62 435 ILE B O 1
ATOM 8623 N N . SER B 1 436 ? 6.211 -48.656 -29.812 1 81.38 436 SER B N 1
ATOM 8624 C CA . SER B 1 436 ? 6.707 -48.906 -31.172 1 81.38 436 SER B CA 1
ATOM 8625 C C . SER B 1 436 ? 7.359 -50.281 -31.281 1 81.38 436 SER B C 1
ATOM 8627 O O . SER B 1 436 ? 7.133 -51.031 -32.25 1 81.38 436 SER B O 1
ATOM 8629 N N . GLN B 1 437 ? 8.117 -50.562 -30.328 1 79.38 437 GLN B N 1
ATOM 8630 C CA . GLN B 1 437 ? 8.797 -51.844 -30.312 1 79.38 437 GLN B CA 1
ATOM 8631 C C . GLN B 1 437 ? 7.801 -53 -30.156 1 79.38 437 GLN B C 1
ATOM 8633 O O . GLN B 1 437 ? 7.969 -54.062 -30.75 1 79.38 437 GLN B O 1
ATOM 8638 N N . VAL B 1 438 ? 6.805 -52.719 -29.359 1 78.06 438 VAL B N 1
ATOM 8639 C CA . VAL B 1 438 ? 5.758 -53.75 -29.188 1 78.06 438 VAL B CA 1
ATOM 8640 C C . VAL B 1 438 ? 5.027 -53.938 -30.516 1 78.06 438 VAL B C 1
ATOM 8642 O O . VAL B 1 438 ? 4.711 -55.094 -30.875 1 78.06 438 VAL B O 1
ATOM 8645 N N . ILE B 1 439 ? 4.836 -52.875 -31.25 1 79.38 439 ILE B N 1
ATOM 8646 C CA . ILE B 1 439 ? 4.188 -52.969 -32.562 1 79.38 439 ILE B CA 1
ATOM 8647 C C . ILE B 1 439 ? 5.023 -53.844 -33.5 1 79.38 439 ILE B C 1
ATOM 8649 O O . ILE B 1 439 ? 4.488 -54.719 -34.188 1 79.38 439 ILE B O 1
ATOM 8653 N N . ASP B 1 440 ? 6.297 -53.781 -33.469 1 79.31 440 ASP B N 1
ATOM 8654 C CA . ASP B 1 440 ? 7.211 -54.562 -34.281 1 79.31 440 ASP B CA 1
ATOM 8655 C C . ASP B 1 440 ? 7.148 -56.062 -33.906 1 79.31 440 ASP B C 1
ATOM 8657 O O . ASP B 1 440 ? 7.168 -56.906 -34.781 1 79.31 440 ASP B O 1
ATOM 8661 N N . THR B 1 441 ? 7.105 -56.188 -32.625 1 77.19 441 THR B N 1
ATOM 8662 C CA . THR B 1 441 ? 7.07 -57.562 -32.156 1 77.19 441 THR B CA 1
ATOM 8663 C C . THR B 1 441 ? 5.75 -58.219 -32.531 1 77.19 441 THR B C 1
ATOM 8665 O O . THR B 1 441 ? 5.715 -59.406 -32.844 1 77.19 441 THR B O 1
ATOM 8668 N N . VAL B 1 442 ? 4.664 -57.5 -32.625 1 80.56 442 VAL B N 1
ATOM 8669 C CA . VAL B 1 442 ? 3.354 -58 -33.031 1 80.56 442 VAL B CA 1
ATOM 8670 C C . VAL B 1 442 ? 3.383 -58.438 -34.5 1 80.56 442 VAL B C 1
ATOM 8672 O O . VAL B 1 442 ? 2.818 -59.469 -34.875 1 80.56 442 VAL B O 1
ATOM 8675 N N . ALA B 1 443 ? 4.094 -57.688 -35.344 1 79.88 443 ALA B N 1
ATOM 8676 C CA . ALA B 1 443 ? 4.25 -58.031 -36.75 1 79.88 443 ALA B CA 1
ATOM 8677 C C . ALA B 1 443 ? 5.012 -59.344 -36.906 1 79.88 443 ALA B C 1
ATOM 8679 O O . ALA B 1 443 ? 4.668 -60.156 -37.75 1 79.88 443 ALA B O 1
ATOM 8680 N N . GLY B 1 444 ? 5.973 -59.438 -36.094 1 78.06 444 GLY B N 1
ATOM 8681 C CA . GLY B 1 444 ? 6.723 -60.688 -36.094 1 78.06 444 GLY B CA 1
ATOM 8682 C C . GLY B 1 444 ? 5.891 -61.906 -35.688 1 78.06 444 GLY B C 1
ATOM 8683 O O . GLY B 1 444 ? 5.992 -62.969 -36.312 1 78.06 444 GLY B O 1
ATOM 8684 N N . THR B 1 445 ? 5.125 -61.75 -34.688 1 77.19 445 THR B N 1
ATOM 8685 C CA . THR B 1 445 ? 4.246 -62.844 -34.25 1 77.19 445 THR B CA 1
ATOM 8686 C C . THR B 1 445 ? 3.25 -63.219 -35.344 1 77.19 445 THR B C 1
ATOM 8688 O O . THR B 1 445 ? 2.979 -64.375 -35.562 1 77.19 445 THR B O 1
ATOM 8691 N N . ARG B 1 446 ? 2.762 -62.219 -36.094 1 80.75 446 ARG B N 1
ATOM 8692 C CA . ARG B 1 446 ? 1.839 -62.469 -37.188 1 80.75 446 ARG B CA 1
ATOM 8693 C C . ARG B 1 446 ? 2.518 -63.281 -38.312 1 80.75 446 ARG B C 1
ATOM 8695 O O . ARG B 1 446 ? 1.936 -64.25 -38.844 1 80.75 446 ARG B O 1
ATOM 8702 N N . ALA B 1 447 ? 3.668 -62.938 -38.625 1 81.69 447 ALA B N 1
ATOM 8703 C CA . ALA B 1 447 ? 4.43 -63.625 -39.656 1 81.69 447 ALA B CA 1
ATOM 8704 C C . ALA B 1 447 ? 4.691 -65.062 -39.25 1 81.69 447 ALA B C 1
ATOM 8706 O O . ALA B 1 447 ? 4.586 -66 -40.062 1 81.69 447 ALA B O 1
ATOM 8707 N N . SER B 1 448 ? 5.02 -65.188 -38.031 1 76.62 448 SER B N 1
ATOM 8708 C CA . SER B 1 448 ? 5.273 -66.562 -37.5 1 76.62 448 SER B CA 1
ATOM 8709 C C . SER B 1 448 ? 4.004 -67.375 -37.531 1 76.62 448 SER B C 1
ATOM 8711 O O . SER B 1 448 ? 4.059 -68.562 -37.844 1 76.62 448 SER B O 1
ATOM 8713 N N . ALA B 1 449 ? 2.852 -66.875 -37.219 1 77.56 449 ALA B N 1
ATOM 8714 C CA . ALA B 1 449 ? 1.565 -67.562 -37.281 1 77.56 449 ALA B CA 1
ATOM 8715 C C . ALA B 1 449 ? 1.245 -68 -38.719 1 77.56 449 ALA B C 1
ATOM 8717 O O . ALA B 1 449 ? 0.789 -69.125 -38.938 1 77.56 449 ALA B O 1
ATOM 8718 N N . GLU B 1 450 ? 1.529 -67.188 -39.656 1 80.69 450 GLU B N 1
ATOM 8719 C CA . GLU B 1 450 ? 1.303 -67.5 -41.062 1 80.69 450 GLU B CA 1
ATOM 8720 C C . GLU B 1 450 ? 2.203 -68.625 -41.5 1 80.69 450 GLU B C 1
ATOM 8722 O O . GLU B 1 450 ? 1.76 -69.562 -42.219 1 80.69 450 GLU B O 1
ATOM 8727 N N . GLN B 1 451 ? 3.363 -68.5 -41.062 1 80.75 451 GLN B N 1
ATOM 8728 C CA . GLN B 1 451 ? 4.309 -69.562 -41.406 1 80.75 451 GLN B CA 1
ATOM 8729 C C . GLN B 1 451 ? 3.885 -70.875 -40.781 1 80.75 451 GLN B C 1
ATOM 8731 O O . GLN B 1 451 ? 3.965 -71.938 -41.406 1 80.75 451 GLN B O 1
ATOM 8736 N N . ALA B 1 452 ? 3.502 -70.875 -39.531 1 73.81 452 ALA B N 1
ATOM 8737 C CA . ALA B 1 452 ? 3.025 -72.125 -38.875 1 73.81 452 ALA B CA 1
ATOM 8738 C C . ALA B 1 452 ? 1.829 -72.688 -39.594 1 73.81 452 ALA B C 1
ATOM 8740 O O . ALA B 1 452 ? 1.74 -73.938 -39.781 1 73.81 452 ALA B O 1
ATOM 8741 N N . ALA B 1 453 ? 0.919 -71.875 -40.031 1 76.88 453 ALA B N 1
ATOM 8742 C CA . ALA B 1 453 ? -0.248 -72.312 -40.781 1 76.88 453 ALA B CA 1
ATOM 8743 C C . ALA B 1 453 ? 0.167 -72.938 -42.094 1 76.88 453 ALA B C 1
ATOM 8745 O O . ALA B 1 453 ? -0.374 -74 -42.469 1 76.88 453 ALA B O 1
ATOM 8746 N N . SER B 1 454 ? 1.093 -72.312 -42.75 1 83.38 454 SER B N 1
ATOM 8747 C CA . SER B 1 454 ? 1.58 -72.875 -44 1 83.38 454 SER B CA 1
ATOM 8748 C C . SER B 1 454 ? 2.24 -74.25 -43.844 1 83.38 454 SER B C 1
ATOM 8750 O O . SER B 1 454 ? 2.025 -75.125 -44.625 1 83.38 454 SER B O 1
ATOM 8752 N N . VAL B 1 455 ? 3.055 -74.312 -42.781 1 78.62 455 VAL B N 1
ATOM 8753 C CA . VAL B 1 455 ? 3.73 -75.562 -42.5 1 78.62 455 VAL B CA 1
ATOM 8754 C C . VAL B 1 455 ? 2.697 -76.625 -42.188 1 78.62 455 VAL B C 1
ATOM 8756 O O . VAL B 1 455 ? 2.83 -77.75 -42.625 1 78.62 455 VAL B O 1
ATOM 8759 N N . ALA B 1 456 ? 1.688 -76.312 -41.406 1 77.06 456 ALA B N 1
ATOM 8760 C CA . ALA B 1 456 ? 0.625 -77.25 -41.062 1 77.06 456 ALA B CA 1
ATOM 8761 C C . ALA B 1 456 ? -0.101 -77.75 -42.312 1 77.06 456 ALA B C 1
ATOM 8763 O O . ALA B 1 456 ? -0.401 -78.938 -42.469 1 77.06 456 ALA B O 1
ATOM 8764 N N . GLU B 1 457 ? -0.332 -76.875 -43.219 1 80.88 457 GLU B N 1
ATOM 8765 C CA . GLU B 1 457 ? -1.006 -77.188 -44.469 1 80.88 457 GLU B CA 1
ATOM 8766 C C . GLU B 1 457 ? -0.159 -78.188 -45.312 1 80.88 457 GLU B C 1
ATOM 8768 O O . GLU B 1 457 ? -0.669 -79.125 -45.844 1 80.88 457 GLU B O 1
ATOM 8773 N N . ARG B 1 458 ? 1.022 -77.812 -45.375 1 82.81 458 ARG B N 1
ATOM 8774 C CA . ARG B 1 458 ? 1.924 -78.625 -46.156 1 82.81 458 ARG B CA 1
ATOM 8775 C C . ARG B 1 458 ? 2.082 -80 -45.531 1 82.81 458 ARG B C 1
ATOM 8777 O O . ARG B 1 458 ? 2.135 -81 -46.25 1 82.81 458 ARG B O 1
ATOM 8784 N N . THR B 1 459 ? 2.227 -80.062 -44.281 1 78.75 459 THR B N 1
ATOM 8785 C CA . THR B 1 459 ? 2.324 -81.312 -43.562 1 78.75 459 THR B CA 1
ATOM 8786 C C . THR B 1 459 ? 1.069 -82.125 -43.781 1 78.75 459 THR B C 1
ATOM 8788 O O . THR B 1 459 ? 1.158 -83.375 -44.062 1 78.75 459 THR B O 1
ATOM 8791 N N . SER B 1 460 ? -0.063 -81.5 -43.625 1 79.81 460 SER B N 1
ATOM 8792 C CA . SER B 1 460 ? -1.328 -82.188 -43.875 1 79.81 460 SER B CA 1
ATOM 8793 C C . SER B 1 460 ? -1.406 -82.75 -45.281 1 79.81 460 SER B C 1
ATOM 8795 O O . SER B 1 460 ? -1.838 -83.875 -45.5 1 79.81 460 SER B O 1
ATOM 8797 N N . ALA B 1 461 ? -0.991 -81.938 -46.219 1 82.56 461 ALA B N 1
ATOM 8798 C CA . ALA B 1 461 ? -0.985 -82.375 -47.594 1 82.56 461 ALA B CA 1
ATOM 8799 C C . ALA B 1 461 ? -0.014 -83.562 -47.812 1 82.56 461 ALA B C 1
ATOM 8801 O O . ALA B 1 461 ? -0.325 -84.5 -48.531 1 82.56 461 ALA B O 1
ATOM 8802 N N . GLY B 1 462 ? 1.104 -83.25 -47.188 1 78.25 462 GLY B N 1
ATOM 8803 C CA . GLY B 1 462 ? 2.074 -84.375 -47.25 1 78.25 462 GLY B CA 1
ATOM 8804 C C . GLY B 1 462 ? 1.561 -85.625 -46.656 1 78.25 462 GLY B C 1
ATOM 8805 O O . GLY B 1 462 ? 1.776 -86.75 -47.219 1 78.25 462 GLY B O 1
ATOM 8806 N N . MET B 1 463 ? 0.871 -85.625 -45.656 1 80.25 463 MET B N 1
ATOM 8807 C CA . MET B 1 463 ? 0.306 -86.812 -45 1 80.25 463 MET B CA 1
ATOM 8808 C C . MET B 1 463 ? -0.777 -87.438 -45.844 1 80.25 463 MET B C 1
ATOM 8810 O O . MET B 1 463 ? -0.904 -88.688 -45.875 1 80.25 463 MET B O 1
ATOM 8814 N N . GLN B 1 464 ? -1.54 -86.688 -46.531 1 81.12 464 GLN B N 1
ATOM 8815 C CA . GLN B 1 464 ? -2.559 -87.188 -47.438 1 81.12 464 GLN B CA 1
ATOM 8816 C C . GLN B 1 464 ? -1.923 -88 -48.594 1 81.12 464 GLN B C 1
ATOM 8818 O O . GLN B 1 464 ? -2.4 -89.062 -48.969 1 81.12 464 GLN B O 1
ATOM 8823 N N . ALA B 1 465 ? -0.901 -87.312 -49.062 1 82 465 ALA B N 1
ATOM 8824 C CA . ALA B 1 465 ? -0.162 -88 -50.125 1 82 465 ALA B CA 1
ATOM 8825 C C . ALA B 1 465 ? 0.431 -89.312 -49.625 1 82 465 ALA B C 1
ATOM 8827 O O . ALA B 1 465 ? 0.375 -90.375 -50.312 1 82 465 ALA B O 1
ATOM 8828 N N . GLN B 1 466 ? 0.897 -89.312 -48.469 1 81 466 GLN B N 1
ATOM 8829 C CA . GLN B 1 466 ? 1.477 -90.5 -47.875 1 81 466 GLN B CA 1
ATOM 8830 C C . GLN B 1 466 ? 0.411 -91.562 -47.656 1 81 466 GLN B C 1
ATOM 8832 O O . GLN B 1 466 ? 0.662 -92.75 -47.844 1 81 466 GLN B O 1
ATOM 8837 N N . TYR B 1 467 ? -0.696 -91.188 -47.188 1 79.56 467 TYR B N 1
ATOM 8838 C CA . TYR B 1 467 ? -1.802 -92.125 -46.969 1 79.56 467 TYR B CA 1
ATOM 8839 C C . TYR B 1 467 ? -2.18 -92.812 -48.25 1 79.56 467 TYR B C 1
ATOM 8841 O O . TYR B 1 467 ? -2.436 -94.062 -48.25 1 79.56 467 TYR B O 1
ATOM 8849 N N . GLN B 1 468 ? -2.182 -92.125 -49.281 1 83.31 468 GLN B N 1
ATOM 8850 C CA . GLN B 1 468 ? -2.516 -92.688 -50.562 1 83.31 468 GLN B CA 1
ATOM 8851 C C . GLN B 1 468 ? -1.462 -93.688 -51 1 83.31 468 GLN B C 1
ATOM 8853 O O . GLN B 1 468 ? -1.799 -94.812 -51.5 1 83.31 468 GLN B O 1
ATOM 8858 N N . GLU B 1 469 ? -0.268 -93.188 -50.75 1 82.25 469 GLU B N 1
ATOM 8859 C CA . GLU B 1 469 ? 0.82 -94.125 -51.125 1 82.25 469 GLU B CA 1
ATOM 8860 C C . GLU B 1 469 ? 0.783 -95.375 -50.281 1 82.25 469 GLU B C 1
ATOM 8862 O O . GLU B 1 469 ? 1.034 -96.5 -50.781 1 82.25 469 GLU B O 1
ATOM 8867 N N . VAL B 1 470 ? 0.51 -95.312 -49.062 1 83.19 470 VAL B N 1
ATOM 8868 C CA . VAL B 1 470 ? 0.43 -96.5 -48.156 1 83.19 470 VAL B CA 1
ATOM 8869 C C . VAL B 1 470 ? -0.72 -97.375 -48.562 1 83.19 470 VAL B C 1
ATOM 8871 O O . VAL B 1 470 ? -0.597 -98.625 -48.5 1 83.19 470 VAL B O 1
ATOM 8874 N N . ASP B 1 471 ? -1.756 -96.812 -49 1 83.38 471 ASP B N 1
ATOM 8875 C CA . ASP B 1 471 ? -2.896 -97.625 -49.469 1 83.38 471 ASP B CA 1
ATOM 8876 C C . ASP B 1 471 ? -2.525 -98.438 -50.719 1 83.38 471 ASP B C 1
ATOM 8878 O O . ASP B 1 471 ? -2.926 -99.562 -50.844 1 83.38 471 ASP B O 1
ATOM 8882 N N . LEU B 1 472 ? -1.825 -97.688 -51.5 1 81.88 472 LEU B N 1
ATOM 8883 C CA . LEU B 1 472 ? -1.37 -98.375 -52.719 1 81.88 472 LEU B CA 1
ATOM 8884 C C . LEU B 1 472 ? -0.457 -99.562 -52.375 1 81.88 472 LEU B C 1
ATOM 8886 O O . LEU B 1 472 ? -0.556 -100.625 -52.969 1 81.88 472 LEU B O 1
ATOM 8890 N N . VAL B 1 473 ? 0.346 -99.312 -51.406 1 82.38 473 VAL B N 1
ATOM 8891 C CA . VAL B 1 473 ? 1.238 -100.375 -50.969 1 82.38 473 VAL B CA 1
ATOM 8892 C C . VAL B 1 473 ? 0.42 -101.5 -50.344 1 82.38 473 VAL B C 1
ATOM 8894 O O . VAL B 1 473 ? 0.691 -102.688 -50.625 1 82.38 473 VAL B O 1
ATOM 8897 N N . ALA B 1 474 ? -0.574 -101.25 -49.531 1 80.38 474 ALA B N 1
ATOM 8898 C CA . ALA B 1 474 ? -1.438 -102.25 -48.938 1 80.38 474 ALA B CA 1
ATOM 8899 C C . ALA B 1 474 ? -2.143 -103.062 -49.969 1 80.38 474 ALA B C 1
ATOM 8901 O O . ALA B 1 474 ? -2.229 -104.312 -49.844 1 80.38 474 ALA B O 1
ATOM 8902 N N . THR B 1 475 ? -2.625 -102.438 -51 1 82.81 475 THR B N 1
ATOM 8903 C CA . THR B 1 475 ? -3.312 -103.125 -52.094 1 82.81 475 THR B CA 1
ATOM 8904 C C . THR B 1 475 ? -2.344 -104.062 -52.844 1 82.81 475 THR B C 1
ATOM 8906 O O . THR B 1 475 ? -2.672 -105.188 -53.188 1 82.81 475 THR B O 1
ATOM 8909 N N . ALA B 1 476 ? -1.266 -103.375 -53.094 1 81.06 476 ALA B N 1
ATOM 8910 C CA . ALA B 1 476 ? -0.241 -104.125 -53.812 1 81.06 476 ALA B CA 1
ATOM 8911 C C . ALA B 1 476 ? 0.164 -105.375 -53 1 81.06 476 ALA B C 1
ATOM 8913 O O . ALA B 1 476 ? 0.382 -106.438 -53.594 1 81.06 476 ALA B O 1
ATOM 8914 N N . PHE B 1 477 ? 0.169 -105.25 -51.844 1 77.38 477 PHE B N 1
ATOM 8915 C CA . PHE B 1 477 ? 0.517 -106.375 -50.938 1 77.38 477 PHE B CA 1
ATOM 8916 C C . PHE B 1 477 ? -0.556 -107.438 -50.969 1 77.38 477 PHE B C 1
ATOM 8918 O O . PHE B 1 477 ? -0.245 -108.625 -50.906 1 77.38 477 PHE B O 1
ATOM 8925 N N . GLU B 1 478 ? -1.774 -107.125 -50.938 1 79 478 GLU B N 1
ATOM 8926 C CA . GLU B 1 478 ? -2.861 -108.125 -51.031 1 79 478 GLU B CA 1
ATOM 8927 C C . GLU B 1 478 ? -2.758 -108.938 -52.312 1 79 478 GLU B C 1
ATOM 8929 O O . GLU B 1 478 ? -2.975 -110.188 -52.281 1 79 478 GLU B O 1
ATOM 8934 N N . GLU B 1 479 ? -2.359 -108.25 -53.281 1 82.75 479 GLU B N 1
ATOM 8935 C CA . GLU B 1 479 ? -2.174 -108.938 -54.562 1 82.75 479 GLU B CA 1
ATOM 8936 C C . GLU B 1 479 ? -0.999 -109.938 -54.469 1 82.75 479 GLU B C 1
ATOM 8938 O O . GLU B 1 479 ? -1.089 -111.062 -54.969 1 82.75 479 GLU B O 1
ATOM 8943 N N . LEU B 1 480 ? 0.021 -109.5 -53.875 1 78.75 480 LEU B N 1
ATOM 8944 C CA . LEU B 1 480 ? 1.21 -110.375 -53.719 1 78.75 480 LEU B CA 1
ATOM 8945 C C . LEU B 1 480 ? 0.909 -111.562 -52.875 1 78.75 480 LEU B C 1
ATOM 8947 O O . LEU B 1 480 ? 1.354 -112.688 -53.188 1 78.75 480 LEU B O 1
ATOM 8951 N N . SER B 1 481 ? 0.226 -111.375 -51.75 1 80.75 481 SER B N 1
ATOM 8952 C CA . SER B 1 481 ? -0.161 -112.5 -50.875 1 80.75 481 SER B CA 1
ATOM 8953 C C . SER B 1 481 ? -1.023 -113.5 -51.625 1 80.75 481 SER B C 1
ATOM 8955 O O . SER B 1 481 ? -0.821 -114.75 -51.469 1 80.75 481 SER B O 1
ATOM 8957 N N . ALA B 1 482 ? -1.883 -113 -52.438 1 84.44 482 ALA B N 1
ATOM 8958 C CA . ALA B 1 482 ? -2.76 -113.875 -53.219 1 84.44 482 ALA B CA 1
ATOM 8959 C C . ALA B 1 482 ? -1.969 -114.688 -54.25 1 84.44 482 ALA B C 1
ATOM 8961 O O . ALA B 1 482 ? -2.197 -115.875 -54.406 1 84.44 482 ALA B O 1
ATOM 8962 N N . THR B 1 483 ? -1.12 -113.938 -54.781 1 85.06 483 THR B N 1
ATOM 8963 C CA . THR B 1 483 ? -0.314 -114.562 -55.812 1 85.06 483 THR B CA 1
ATOM 8964 C C . THR B 1 483 ? 0.611 -115.625 -55.188 1 85.06 483 THR B C 1
ATOM 8966 O O . THR B 1 483 ? 0.854 -116.688 -55.75 1 85.06 483 THR B O 1
ATOM 8969 N N . ALA B 1 484 ? 1.114 -115.438 -54.031 1 81.5 484 ALA B N 1
ATOM 8970 C CA . ALA B 1 484 ? 1.965 -116.375 -53.344 1 81.5 484 ALA B CA 1
ATOM 8971 C C . ALA B 1 484 ? 1.19 -117.625 -52.969 1 81.5 484 ALA B C 1
ATOM 8973 O O . ALA B 1 484 ? 1.713 -118.75 -53.094 1 81.5 484 ALA B O 1
ATOM 8974 N N . LEU B 1 485 ? -0.036 -117.562 -52.656 1 84.25 485 LEU B N 1
ATOM 8975 C CA . LEU B 1 485 ? -0.891 -118.688 -52.344 1 84.25 485 LEU B CA 1
ATOM 8976 C C . LEU B 1 485 ? -1.169 -119.5 -53.594 1 84.25 485 LEU B C 1
ATOM 8978 O O . LEU B 1 485 ? -1.188 -120.75 -53.531 1 84.25 485 LEU B O 1
ATOM 8982 N N . GLN B 1 486 ? -1.301 -118.75 -54.594 1 86.31 486 GLN B N 1
ATOM 8983 C CA . GLN B 1 486 ? -1.525 -119.438 -55.875 1 86.31 486 GLN B CA 1
ATOM 8984 C C . GLN B 1 486 ? -0.295 -120.25 -56.281 1 86.31 486 GLN B C 1
ATOM 8986 O O . GLN B 1 486 ? -0.414 -121.375 -56.75 1 86.31 486 GLN B O 1
ATOM 8991 N N . VAL B 1 487 ? 0.795 -119.688 -56.094 1 87.56 487 VAL B N 1
ATOM 8992 C CA . VAL B 1 487 ? 2.055 -120.375 -56.406 1 87.56 487 VAL B CA 1
ATOM 8993 C C . VAL B 1 487 ? 2.219 -121.625 -55.562 1 87.56 487 VAL B C 1
ATOM 8995 O O . VAL B 1 487 ? 2.568 -122.688 -56.094 1 87.56 487 VAL B O 1
ATOM 8998 N N . ALA B 1 488 ? 1.93 -121.438 -54.281 1 86.5 488 ALA B N 1
ATOM 8999 C CA . ALA B 1 488 ? 2.02 -122.625 -53.375 1 86.5 488 ALA B CA 1
ATOM 9000 C C . ALA B 1 488 ? 1.064 -123.688 -53.812 1 86.5 488 ALA B C 1
ATOM 9002 O O . ALA B 1 488 ? 1.433 -124.875 -53.812 1 86.5 488 ALA B O 1
ATOM 9003 N N . GLY B 1 489 ? -0.094 -123.375 -54.188 1 89 489 GLY B N 1
ATOM 9004 C CA . GLY B 1 489 ? -1.077 -124.312 -54.656 1 89 489 GLY B CA 1
ATOM 9005 C C . GLY B 1 489 ? -0.666 -125.062 -55.906 1 89 489 GLY B C 1
ATOM 9006 O O . GLY B 1 489 ? -0.77 -126.25 -56 1 89 489 GLY B O 1
ATOM 9007 N N . ASN B 1 490 ? -0.177 -124.188 -56.781 1 89.19 490 ASN B N 1
ATOM 9008 C CA . ASN B 1 490 ? 0.286 -124.75 -58.031 1 89.19 490 ASN B CA 1
ATOM 9009 C C . ASN B 1 490 ? 1.494 -125.688 -57.812 1 89.19 490 ASN B C 1
ATOM 9011 O O . ASN B 1 490 ? 1.607 -126.75 -58.469 1 89.19 490 ASN B O 1
ATOM 9015 N N . ALA B 1 491 ? 2.301 -125.375 -56.938 1 92.06 491 ALA B N 1
ATOM 9016 C CA . ALA B 1 491 ? 3.48 -126.188 -56.625 1 92.06 491 ALA B CA 1
ATOM 9017 C C . ALA B 1 491 ? 3.084 -127.5 -56 1 92.06 491 ALA B C 1
ATOM 9019 O O . ALA B 1 491 ? 3.627 -128.5 -56.375 1 92.06 491 ALA B O 1
ATOM 9020 N N . ASN B 1 492 ? 2.092 -127.562 -55.188 1 89.81 492 ASN B N 1
ATOM 9021 C CA . ASN B 1 492 ? 1.606 -128.75 -54.594 1 89.81 492 ASN B CA 1
ATOM 9022 C C . ASN B 1 492 ? 0.943 -129.625 -55.594 1 89.81 492 ASN B C 1
ATOM 9024 O O . ASN B 1 492 ? 1.126 -130.875 -55.562 1 89.81 492 ASN B O 1
ATOM 9028 N N . SER B 1 493 ? 0.274 -129.125 -56.5 1 90.88 493 SER B N 1
ATOM 9029 C CA . SER B 1 493 ? -0.35 -129.875 -57.562 1 90.88 493 SER B CA 1
ATOM 9030 C C . SER B 1 493 ? 0.699 -130.5 -58.469 1 90.88 493 SER B C 1
ATOM 9032 O O . SER B 1 493 ? 0.547 -131.625 -58.906 1 90.88 493 SER B O 1
ATOM 9034 N N . ALA B 1 494 ? 1.727 -129.625 -58.625 1 91.31 494 ALA B N 1
ATOM 9035 C CA . ALA B 1 494 ? 2.826 -130.25 -59.438 1 91.31 494 ALA B CA 1
ATOM 9036 C C . ALA B 1 494 ? 3.539 -131.375 -58.75 1 91.31 494 ALA B C 1
ATOM 9038 O O . ALA B 1 494 ? 3.912 -132.375 -59.375 1 91.31 494 ALA B O 1
ATOM 9039 N N . VAL B 1 495 ? 3.67 -131.25 -57.5 1 92.19 495 VAL B N 1
ATOM 9040 C CA . VAL B 1 495 ? 4.281 -132.375 -56.688 1 92.19 495 VAL B CA 1
ATOM 9041 C C . VAL B 1 495 ? 3.412 -133.625 -56.75 1 92.19 495 VAL B C 1
ATOM 9043 O O . VAL B 1 495 ? 3.924 -134.75 -56.938 1 92.19 495 VAL B O 1
ATOM 9046 N N . ALA B 1 496 ? 2.121 -133.5 -56.75 1 90.94 496 ALA B N 1
ATOM 9047 C CA . ALA B 1 496 ? 1.2 -134.625 -56.844 1 90.94 496 ALA B CA 1
ATOM 9048 C C . ALA B 1 496 ? 1.271 -135.25 -58.188 1 90.94 496 ALA B C 1
ATOM 9050 O O . ALA B 1 496 ? 1.299 -136.5 -58.281 1 90.94 496 ALA B O 1
ATOM 9051 N N . ALA B 1 497 ? 1.359 -134.375 -59.125 1 89.62 497 ALA B N 1
ATOM 9052 C CA . ALA B 1 497 ? 1.479 -134.875 -60.469 1 89.62 497 ALA B CA 1
ATOM 9053 C C . ALA B 1 497 ? 2.809 -135.625 -60.656 1 89.62 497 ALA B C 1
ATOM 9055 O O . ALA B 1 497 ? 2.867 -136.625 -61.344 1 89.62 497 ALA B O 1
ATOM 9056 N N . ALA B 1 498 ? 3.777 -135.125 -60.062 1 91.5 498 ALA B N 1
ATOM 9057 C CA . ALA B 1 498 ? 5.094 -135.75 -60.125 1 91.5 498 ALA B CA 1
ATOM 9058 C C . ALA B 1 498 ? 5.094 -137.125 -59.438 1 91.5 498 ALA B C 1
ATOM 9060 O O . ALA B 1 498 ? 5.684 -138 -59.938 1 91.5 498 ALA B O 1
ATOM 9061 N N . ASN B 1 499 ? 4.422 -137.25 -58.375 1 90.75 499 ASN B N 1
ATOM 9062 C CA . ASN B 1 499 ? 4.285 -138.5 -57.688 1 90.75 499 ASN B CA 1
ATOM 9063 C C . ASN B 1 499 ? 3.527 -139.5 -58.5 1 90.75 499 ASN B C 1
ATOM 9065 O O . ASN B 1 499 ? 3.902 -140.75 -58.531 1 90.75 499 ASN B O 1
ATOM 9069 N N . GLN B 1 500 ? 2.545 -139.125 -59.188 1 90.25 500 GLN B N 1
ATOM 9070 C CA . GLN B 1 500 ? 1.782 -140 -60.062 1 90.25 500 GLN B CA 1
ATOM 9071 C C . GLN B 1 500 ? 2.639 -140.5 -61.219 1 90.25 500 GLN B C 1
ATOM 9073 O O . GLN B 1 500 ? 2.6 -141.625 -61.531 1 90.25 500 GLN B O 1
ATOM 9078 N N . ALA B 1 501 ? 3.414 -139.5 -61.656 1 90.56 501 ALA B N 1
ATOM 9079 C CA . ALA B 1 501 ? 4.32 -139.875 -62.75 1 90.56 501 ALA B CA 1
ATOM 9080 C C . ALA B 1 501 ? 5.383 -140.875 -62.25 1 90.56 501 ALA B C 1
ATOM 9082 O O . ALA B 1 501 ? 5.715 -141.875 -62.969 1 90.56 501 ALA B O 1
ATOM 9083 N N . ASP B 1 502 ? 5.852 -140.625 -61.094 1 90.75 502 ASP B N 1
ATOM 9084 C CA . ASP B 1 502 ? 6.852 -141.5 -60.5 1 90.75 502 ASP B CA 1
ATOM 9085 C C . ASP B 1 502 ? 6.289 -143 -60.281 1 90.75 502 ASP B C 1
ATOM 9087 O O . ASP B 1 502 ? 6.941 -144 -60.594 1 90.75 502 ASP B O 1
ATOM 9091 N N . THR B 1 503 ? 5.102 -143.125 -59.844 1 90.88 503 THR B N 1
ATOM 9092 C CA . THR B 1 503 ? 4.449 -144.375 -59.594 1 90.88 503 THR B CA 1
ATOM 9093 C C . THR B 1 503 ? 4.207 -145.125 -60.906 1 90.88 503 THR B C 1
ATOM 9095 O O . THR B 1 503 ? 4.477 -146.375 -61 1 90.88 503 THR B O 1
ATOM 9098 N N . ALA B 1 504 ? 3.807 -144.25 -61.812 1 87.75 504 ALA B N 1
ATOM 9099 C CA . ALA B 1 504 ? 3.568 -144.875 -63.125 1 87.75 504 ALA B CA 1
ATOM 9100 C C . ALA B 1 504 ? 4.871 -145.375 -63.75 1 87.75 504 ALA B C 1
ATOM 9102 O O . ALA B 1 504 ? 4.918 -146.5 -64.312 1 87.75 504 ALA B O 1
ATOM 9103 N N . ALA B 1 505 ? 5.895 -144.75 -63.562 1 88.5 505 ALA B N 1
ATOM 9104 C CA . ALA B 1 505 ? 7.199 -145 -64.125 1 88.5 505 ALA B CA 1
ATOM 9105 C C . ALA B 1 505 ? 7.758 -146.25 -63.406 1 88.5 505 ALA B C 1
ATOM 9107 O O . ALA B 1 505 ? 8.328 -147.125 -64.062 1 88.5 505 ALA B O 1
ATOM 9108 N N . GLN B 1 506 ? 7.566 -146.5 -62.188 1 87.75 506 GLN B N 1
ATOM 9109 C CA . GLN B 1 506 ? 8.023 -147.625 -61.438 1 87.75 506 GLN B CA 1
ATOM 9110 C C . GLN B 1 506 ? 7.246 -148.875 -61.844 1 87.75 506 GLN B C 1
ATOM 9112 O O . GLN B 1 506 ? 7.828 -150 -62 1 87.75 506 GLN B O 1
ATOM 9117 N N . GLU B 1 507 ? 6.008 -148.75 -62.031 1 88.75 507 GLU B N 1
ATOM 9118 C CA . GLU B 1 507 ? 5.191 -149.75 -62.5 1 88.75 507 GLU B CA 1
ATOM 9119 C C . GLU B 1 507 ? 5.617 -150.25 -63.906 1 88.75 507 GLU B C 1
ATOM 9121 O O . GLU B 1 507 ? 5.695 -151.375 -64.188 1 88.75 507 GLU B O 1
ATOM 9126 N N . GLY B 1 508 ? 5.879 -149.125 -64.562 1 82 508 GLY B N 1
ATOM 9127 C CA . GLY B 1 508 ? 6.383 -149.375 -65.938 1 82 508 GLY B CA 1
ATOM 9128 C C . GLY B 1 508 ? 7.68 -150.125 -65.938 1 82 508 GLY B C 1
ATOM 9129 O O . GLY B 1 508 ? 7.852 -151.125 -66.688 1 82 508 GLY B O 1
ATOM 9130 N N . LYS B 1 509 ? 8.5 -150 -65.062 1 83.44 509 LYS B N 1
ATOM 9131 C CA . LYS B 1 509 ? 9.773 -150.625 -64.938 1 83.44 509 LYS B CA 1
ATOM 9132 C C . LYS B 1 509 ? 9.539 -152.125 -64.562 1 83.44 509 LYS B C 1
ATOM 9134 O O . LYS B 1 509 ? 10.227 -153 -65.125 1 83.44 509 LYS B O 1
ATOM 9139 N N . TYR B 1 510 ? 8.562 -152.375 -63.844 1 86.44 510 TYR B N 1
ATOM 9140 C CA . TYR B 1 510 ? 8.242 -153.75 -63.469 1 86.44 510 TYR B CA 1
ATOM 9141 C C . TYR B 1 510 ? 7.672 -154.625 -64.625 1 86.44 510 TYR B C 1
ATOM 9143 O O . TYR B 1 510 ? 8.055 -155.75 -64.875 1 86.44 510 TYR B O 1
ATOM 9151 N N . VAL B 1 511 ? 6.836 -153.875 -65.312 1 82.25 511 VAL B N 1
ATOM 9152 C CA . VAL B 1 511 ? 6.195 -154.5 -66.5 1 82.25 511 VAL B CA 1
ATOM 9153 C C . VAL B 1 511 ? 7.246 -154.75 -67.562 1 82.25 511 VAL B C 1
ATOM 9155 O O . VAL B 1 511 ? 7.23 -155.875 -68.125 1 82.25 511 VAL B O 1
ATOM 9158 N N . VAL B 1 512 ? 8.172 -153.875 -67.75 1 83.44 512 VAL B N 1
ATOM 9159 C CA . VAL B 1 512 ? 9.227 -154.125 -68.75 1 83.44 512 VAL B CA 1
ATOM 9160 C C . VAL B 1 512 ? 10.18 -155.125 -68.25 1 83.44 512 VAL B C 1
ATOM 9162 O O . VAL B 1 512 ? 10.625 -156 -69.062 1 83.44 512 VAL B O 1
ATOM 9165 N N . ALA B 1 513 ? 10.453 -155.375 -67.062 1 83.38 513 ALA B N 1
ATOM 9166 C CA . ALA B 1 513 ? 11.297 -156.375 -66.5 1 83.38 513 ALA B CA 1
ATOM 9167 C C . ALA B 1 513 ? 10.633 -157.75 -66.688 1 83.38 513 ALA B C 1
ATOM 9169 O O . ALA B 1 513 ? 11.297 -158.75 -67.062 1 83.38 513 ALA B O 1
ATOM 9170 N N . ASP B 1 514 ? 9.414 -157.875 -66.438 1 83.06 514 ASP B N 1
ATOM 9171 C CA . ASP B 1 514 ? 8.664 -159 -66.625 1 83.06 514 ASP B CA 1
ATOM 9172 C C . ASP B 1 514 ? 8.633 -159.5 -68.062 1 83.06 514 ASP B C 1
ATOM 9174 O O . ASP B 1 514 ? 8.734 -160.625 -68.375 1 83.06 514 ASP B O 1
ATOM 9178 N N . THR B 1 515 ? 8.469 -158.375 -68.875 1 80.69 515 THR B N 1
ATOM 9179 C CA . THR B 1 515 ? 8.477 -158.625 -70.312 1 80.69 515 THR B CA 1
ATOM 9180 C C . THR B 1 515 ? 9.836 -159.25 -70.75 1 80.69 515 THR B C 1
ATOM 9182 O O . THR B 1 515 ? 9.898 -160.125 -71.562 1 80.69 515 THR B O 1
ATOM 9185 N N . GLN B 1 516 ? 10.883 -158.75 -70.25 1 78.88 516 GLN B N 1
ATOM 9186 C CA . GLN B 1 516 ? 12.242 -159.25 -70.5 1 78.88 516 GLN B CA 1
ATOM 9187 C C . GLN B 1 516 ? 12.422 -160.625 -70.125 1 78.88 516 GLN B C 1
ATOM 9189 O O . GLN B 1 516 ? 12.992 -161.5 -70.875 1 78.88 516 GLN B O 1
ATOM 9194 N N . GLU B 1 517 ? 11.883 -161.125 -69.062 1 84.5 517 GLU B N 1
ATOM 9195 C CA . GLU B 1 517 ? 12.008 -162.5 -68.562 1 84.5 517 GLU B CA 1
ATOM 9196 C C . GLU B 1 517 ? 11.188 -163.375 -69.375 1 84.5 517 GLU B C 1
ATOM 9198 O O . GLU B 1 517 ? 11.656 -164.5 -69.688 1 84.5 517 GLU B O 1
ATOM 9203 N N . ALA B 1 518 ? 10.023 -162.875 -69.688 1 77.69 518 ALA B N 1
ATOM 9204 C CA . ALA B 1 518 ? 9.156 -163.75 -70.5 1 77.69 518 ALA B CA 1
ATOM 9205 C C . ALA B 1 518 ? 9.789 -164 -71.875 1 77.69 518 ALA B C 1
ATOM 9207 O O . ALA B 1 518 ? 9.742 -165.125 -72.375 1 77.69 518 ALA B O 1
ATOM 9208 N N . MET B 1 519 ? 10.445 -163 -72.375 1 77.88 519 MET B N 1
ATOM 9209 C CA . MET B 1 519 ? 11.102 -163.125 -73.688 1 77.88 519 MET B CA 1
ATOM 9210 C C . MET B 1 519 ? 12.32 -164 -73.562 1 77.88 519 MET B C 1
ATOM 9212 O O . MET B 1 519 ? 12.586 -164.75 -74.5 1 77.88 519 MET B O 1
ATOM 9216 N N . ARG B 1 520 ? 13.008 -164.125 -72.562 1 81 520 ARG B N 1
ATOM 9217 C CA . ARG B 1 520 ? 14.156 -165 -72.312 1 81 520 ARG B CA 1
ATOM 9218 C C . ARG B 1 520 ? 13.711 -166.375 -72.25 1 81 520 ARG B C 1
ATOM 9220 O O . ARG B 1 520 ? 14.352 -167.25 -72.875 1 81 520 ARG B O 1
ATOM 9227 N N . LYS B 1 521 ? 12.648 -166.75 -71.688 1 80.94 521 LYS B N 1
ATOM 9228 C CA . LYS B 1 521 ? 12.109 -168 -71.562 1 80.94 521 LYS B CA 1
ATOM 9229 C C . LYS B 1 521 ? 11.656 -168.5 -72.938 1 80.94 521 LYS B C 1
ATOM 9231 O O . LYS B 1 521 ? 11.898 -169.75 -73.312 1 80.94 521 LYS B O 1
ATOM 9236 N N . LEU B 1 522 ? 11.07 -167.5 -73.562 1 76.31 522 LEU B N 1
ATOM 9237 C CA . LEU B 1 522 ? 10.641 -167.875 -74.938 1 76.31 522 LEU B CA 1
ATOM 9238 C C . LEU B 1 522 ? 11.836 -168.25 -75.812 1 76.31 522 LEU B C 1
ATOM 9240 O O . LEU B 1 522 ? 11.797 -169.25 -76.562 1 76.31 522 LEU B O 1
ATOM 9244 N N . MET B 1 523 ? 12.906 -167.5 -75.688 1 76.75 523 MET B N 1
ATOM 9245 C CA . MET B 1 523 ? 14.125 -167.75 -76.438 1 76.75 523 MET B CA 1
ATOM 9246 C C . MET B 1 523 ? 14.742 -169.125 -76.125 1 76.75 523 MET B C 1
ATOM 9248 O O . MET B 1 523 ? 15.25 -169.875 -77 1 76.75 523 MET B O 1
ATOM 9252 N N . ALA B 1 524 ? 14.625 -169.5 -74.938 1 79.88 524 ALA B N 1
ATOM 9253 C CA . ALA B 1 524 ? 15.156 -170.875 -74.5 1 79.88 524 ALA B CA 1
ATOM 9254 C C . ALA B 1 524 ? 14.367 -172 -75.125 1 79.88 524 ALA B C 1
ATOM 9256 O O . ALA B 1 524 ? 14.953 -173 -75.562 1 79.88 524 ALA B O 1
ATOM 9257 N N . VAL B 1 525 ? 13.07 -171.75 -75.125 1 74.31 525 VAL B N 1
ATOM 9258 C CA . VAL B 1 525 ? 12.203 -172.75 -75.688 1 74.31 525 VAL B CA 1
ATOM 9259 C C . VAL B 1 525 ? 12.492 -173 -77.188 1 74.31 525 VAL B C 1
ATOM 9261 O O . VAL B 1 525 ? 12.617 -174.125 -77.688 1 74.31 525 VAL B O 1
ATOM 9264 N N . ILE B 1 526 ? 12.75 -171.875 -77.875 1 73.62 526 ILE B N 1
ATOM 9265 C CA . ILE B 1 526 ? 13.008 -171.875 -79.312 1 73.62 526 ILE B CA 1
ATOM 9266 C C . ILE B 1 526 ? 14.398 -172.5 -79.562 1 73.62 526 ILE B C 1
ATOM 9268 O O . ILE B 1 526 ? 14.578 -173.25 -80.5 1 73.62 526 ILE B O 1
ATOM 9272 N N . SER B 1 527 ? 15.328 -172.125 -78.75 1 76.81 527 SER B N 1
ATOM 9273 C CA . SER B 1 527 ? 16.688 -172.625 -78.938 1 76.81 527 SER B CA 1
ATOM 9274 C C . SER B 1 527 ? 16.766 -174.125 -78.688 1 76.81 527 SER B C 1
ATOM 9276 O O . SER B 1 527 ? 17.531 -174.875 -79.375 1 76.81 527 SER B O 1
ATOM 9278 N N . ASP B 1 528 ? 15.977 -174.625 -77.812 1 76.31 528 ASP B N 1
ATOM 9279 C CA . ASP B 1 528 ? 15.977 -176.125 -77.438 1 76.31 528 ASP B CA 1
ATOM 9280 C C . ASP B 1 528 ? 15.297 -176.875 -78.562 1 76.31 528 ASP B C 1
ATOM 9282 O O . ASP B 1 528 ? 15.578 -178.125 -78.75 1 76.31 528 ASP B O 1
ATOM 9286 N N . ALA B 1 529 ? 14.43 -176.25 -79.312 1 73.56 529 ALA B N 1
ATOM 9287 C CA . ALA B 1 529 ? 13.68 -176.875 -80.375 1 73.56 529 ALA B CA 1
ATOM 9288 C C . ALA B 1 529 ? 14.531 -177 -81.625 1 73.56 529 ALA B C 1
ATOM 9290 O O . ALA B 1 529 ? 14.297 -178 -82.438 1 73.56 529 ALA B O 1
ATOM 9291 N N . LYS B 1 530 ? 15.633 -176.25 -81.688 1 73.69 530 LYS B N 1
ATOM 9292 C CA . LYS B 1 530 ? 16.453 -176.25 -82.938 1 73.69 530 LYS B CA 1
ATOM 9293 C C . LYS B 1 530 ? 17.188 -177.5 -83.125 1 73.69 530 LYS B C 1
ATOM 9295 O O . LYS B 1 530 ? 17.078 -178.125 -84.188 1 73.69 530 LYS B O 1
ATOM 9300 N N . PRO B 1 531 ? 17.859 -178.125 -82.188 1 76.5 531 PRO B N 1
ATOM 9301 C CA . PRO B 1 531 ? 18.562 -179.375 -82.438 1 76.5 531 PRO B CA 1
ATOM 9302 C C . PRO B 1 531 ? 17.625 -180.625 -82.688 1 76.5 531 PRO B C 1
ATOM 9304 O O . PRO B 1 531 ? 17.953 -181.5 -83.5 1 76.5 531 PRO B O 1
ATOM 9307 N N . VAL B 1 532 ? 16.422 -180.5 -82.062 1 75.75 532 VAL B N 1
ATOM 9308 C CA . VAL B 1 532 ? 15.438 -181.5 -82.25 1 75.75 532 VAL B CA 1
ATOM 9309 C C . VAL B 1 532 ? 14.969 -181.625 -83.688 1 75.75 532 VAL B C 1
ATOM 9311 O O . VAL B 1 532 ? 14.891 -182.625 -84.312 1 75.75 532 VAL B O 1
ATOM 9314 N N . VAL B 1 533 ? 14.883 -180.375 -84.25 1 72.88 533 VAL B N 1
ATOM 9315 C CA . VAL B 1 533 ? 14.414 -180.25 -85.625 1 72.88 533 VAL B CA 1
ATOM 9316 C C . VAL B 1 533 ? 15.523 -180.625 -86.625 1 72.88 533 VAL B C 1
ATOM 9318 O O . VAL B 1 533 ? 15.266 -181.25 -87.688 1 72.88 533 VAL B O 1
ATOM 9321 N N . GLU B 1 534 ? 16.703 -180.5 -86.312 1 74.5 534 GLU B N 1
ATOM 9322 C CA . GLU B 1 534 ? 17.844 -180.875 -87.188 1 74.5 534 GLU B CA 1
ATOM 9323 C C . GLU B 1 534 ? 17.984 -182.375 -87.188 1 74.5 534 GLU B C 1
ATOM 9325 O O . GLU B 1 534 ? 18.25 -183 -88.188 1 74.5 534 GLU B O 1
ATOM 9330 N N . HIS B 1 535 ? 17.734 -183 -86.062 1 78.38 535 HIS B N 1
ATOM 9331 C CA . HIS B 1 535 ? 17.797 -184.5 -85.938 1 78.38 535 HIS B CA 1
ATOM 9332 C C . HIS B 1 535 ? 16.672 -185.125 -86.75 1 78.38 535 HIS B C 1
ATOM 9334 O O . HIS B 1 535 ? 16.875 -186.125 -87.375 1 78.38 535 HIS 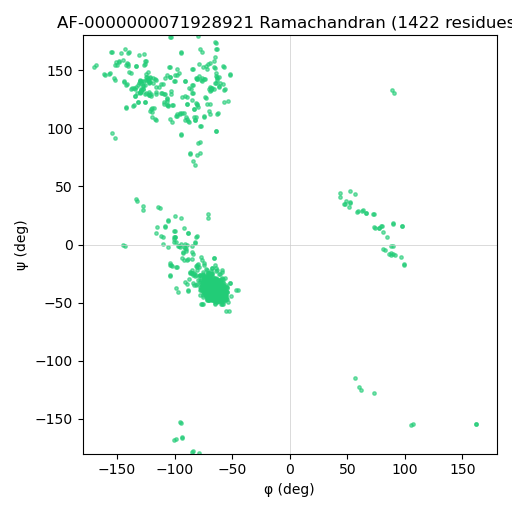B O 1
ATOM 9340 N N . LEU B 1 536 ? 15.531 -184.375 -86.625 1 74.38 536 LEU B N 1
ATOM 9341 C CA . LEU B 1 536 ? 14.375 -184.875 -87.375 1 74.38 536 LEU B CA 1
ATOM 9342 C C . LEU B 1 536 ? 14.656 -184.875 -88.875 1 74.38 536 LEU B C 1
ATOM 9344 O O . LEU B 1 536 ? 14.312 -185.75 -89.562 1 74.38 536 LEU B O 1
ATOM 9348 N N . SER B 1 537 ? 15.352 -183.875 -89.375 1 74.06 537 SER B N 1
ATOM 9349 C CA . SER B 1 537 ? 15.734 -183.75 -90.812 1 74.06 537 SER B CA 1
ATOM 9350 C C . SER B 1 537 ? 16.75 -184.875 -91.188 1 74.06 537 SER B C 1
ATOM 9352 O O . SER B 1 537 ? 16.625 -185.5 -92.188 1 74.06 537 SER B O 1
ATOM 9354 N N . ALA B 1 538 ? 17.656 -185.25 -90.375 1 80.19 538 ALA B N 1
ATOM 9355 C CA . ALA B 1 538 ? 18.688 -186.25 -90.625 1 80.19 538 ALA B CA 1
ATOM 9356 C C . ALA B 1 538 ? 18.094 -187.625 -90.625 1 80.19 538 ALA B C 1
ATOM 9358 O O . ALA B 1 538 ? 18.422 -188.375 -91.5 1 80.19 538 ALA B O 1
ATOM 9359 N N . ASN B 1 539 ? 17.203 -187.75 -89.625 1 79.44 539 ASN B N 1
ATOM 9360 C CA . ASN B 1 539 ? 16.578 -189 -89.562 1 79.44 539 ASN B CA 1
ATOM 9361 C C . ASN B 1 539 ? 15.695 -189.375 -90.75 1 79.44 539 ASN B C 1
ATOM 9363 O O . ASN B 1 539 ? 15.672 -190.5 -91.25 1 79.44 539 ASN B O 1
ATOM 9367 N N . SER B 1 540 ? 15.094 -188.25 -91.25 1 77.38 540 SER B N 1
ATOM 9368 C CA . SER B 1 540 ? 14.258 -188.375 -92.438 1 77.38 540 SER B CA 1
ATOM 9369 C C . SER B 1 540 ? 15.094 -188.75 -93.688 1 77.38 540 SER B C 1
ATOM 9371 O O . SER B 1 540 ? 14.688 -189.5 -94.5 1 77.38 540 SER B O 1
ATOM 9373 N N . GLU B 1 541 ? 16.25 -188.25 -93.75 1 77.88 541 GLU B N 1
ATOM 9374 C CA . GLU B 1 541 ? 17.172 -188.5 -94.875 1 77.88 541 GLU B CA 1
ATOM 9375 C C . GLU B 1 541 ? 17.688 -190 -94.75 1 77.88 541 GLU B C 1
ATOM 9377 O O . GLU B 1 541 ? 17.781 -190.625 -95.812 1 77.88 541 GLU B O 1
ATOM 9382 N N . ASN B 1 542 ? 17.938 -190.375 -93.625 1 84.25 542 ASN B N 1
ATOM 9383 C CA . ASN B 1 542 ? 18.422 -191.75 -93.438 1 84.25 542 ASN B CA 1
ATOM 9384 C C . ASN B 1 542 ? 17.375 -192.875 -93.812 1 84.25 542 ASN B C 1
ATOM 9386 O O . ASN B 1 542 ? 17.703 -193.875 -94.438 1 84.25 542 ASN B O 1
ATOM 9390 N N . ILE B 1 543 ? 16.172 -192.375 -93.5 1 82.62 543 ILE B N 1
ATOM 9391 C CA . ILE B 1 543 ? 15.07 -193.375 -93.812 1 82.62 543 ILE B CA 1
ATOM 9392 C C . ILE B 1 543 ? 14.977 -193.5 -95.375 1 82.62 543 ILE B C 1
ATOM 9394 O O . ILE B 1 543 ? 14.789 -194.5 -95.875 1 82.62 543 ILE B O 1
ATOM 9398 N N . ASN B 1 544 ? 15.227 -192.375 -96.062 1 78.38 544 ASN B N 1
ATOM 9399 C CA . ASN B 1 544 ? 15.203 -192.375 -97.562 1 78.38 544 ASN B CA 1
ATOM 9400 C C . ASN B 1 544 ? 16.281 -193.25 -98.125 1 78.38 544 ASN B C 1
ATOM 9402 O O . ASN B 1 544 ? 16.047 -194 -99.062 1 78.38 544 ASN B O 1
ATOM 9406 N N . ASP B 1 545 ? 17.344 -193.375 -97.5 1 83.25 545 ASP B N 1
ATOM 9407 C CA . ASP B 1 545 ? 18.438 -194.25 -97.938 1 83.25 545 ASP B CA 1
ATOM 9408 C C . ASP B 1 545 ? 18.109 -195.625 -97.812 1 83.25 545 ASP B C 1
ATOM 9410 O O . ASP B 1 545 ? 18.391 -196.5 -98.688 1 83.25 545 ASP B O 1
ATOM 9414 N N . ILE B 1 546 ? 17.516 -196 -96.75 1 85.56 546 ILE B N 1
ATOM 9415 C CA . ILE B 1 546 ? 17.203 -197.375 -96.5 1 85.56 546 ILE B CA 1
ATOM 9416 C C . ILE B 1 546 ? 16.094 -197.875 -97.438 1 85.56 546 ILE B C 1
ATOM 9418 O O . ILE B 1 546 ? 16.109 -199 -97.875 1 85.56 546 ILE B O 1
ATOM 9422 N N . LEU B 1 547 ? 15.242 -196.875 -97.75 1 84.94 547 LEU B N 1
ATOM 9423 C CA . LEU B 1 547 ? 14.125 -197.25 -98.625 1 84.94 547 LEU B CA 1
ATOM 9424 C C . LEU B 1 547 ? 14.625 -197.5 -100.062 1 84.94 547 LEU B C 1
ATOM 9426 O O . LEU B 1 547 ? 14.094 -198.375 -100.75 1 84.94 547 LEU B O 1
ATOM 9430 N N . VAL B 1 548 ? 15.703 -197 -100.438 1 85.31 548 VAL B N 1
ATOM 9431 C CA . VAL B 1 548 ? 16.328 -197.25 -101.75 1 85.31 548 VAL B CA 1
ATOM 9432 C C . VAL B 1 548 ? 16.922 -198.625 -101.75 1 85.31 548 VAL B C 1
ATOM 9434 O O . VAL B 1 548 ? 16.797 -199.375 -102.75 1 85.31 548 VAL B O 1
ATOM 9437 N N . VAL B 1 549 ? 17.391 -199.125 -100.688 1 86.44 549 VAL B N 1
ATOM 9438 C CA . VAL B 1 549 ? 17.969 -200.375 -100.562 1 86.44 549 VAL B CA 1
ATOM 9439 C C . VAL B 1 549 ? 16.859 -201.5 -100.625 1 86.44 549 VAL B C 1
ATOM 9441 O O . VAL B 1 549 ? 16.969 -202.5 -101.375 1 86.44 549 VAL B O 1
ATOM 9444 N N . ILE B 1 550 ? 15.844 -201 -99.938 1 85.12 550 ILE B N 1
ATOM 9445 C CA . ILE B 1 550 ? 14.727 -201.875 -99.875 1 85.12 550 ILE B CA 1
ATOM 9446 C C . ILE B 1 550 ? 14.07 -202 -101.25 1 85.12 550 ILE B C 1
ATOM 9448 O O . ILE B 1 550 ? 13.672 -203.125 -101.688 1 85.12 550 ILE B O 1
ATOM 9452 N N . GLN B 1 551 ? 14.031 -201 -101.938 1 84.31 551 GLN B N 1
ATOM 9453 C CA . GLN B 1 551 ? 13.523 -201 -103.312 1 84.31 551 GLN B CA 1
ATOM 9454 C C . GLN B 1 551 ? 14.391 -201.875 -104.25 1 84.31 551 GLN B C 1
ATOM 9456 O O . GLN B 1 551 ? 13.875 -202.625 -105.062 1 84.31 551 GLN B O 1
ATOM 9461 N N . GLY B 1 552 ? 15.633 -201.875 -104.062 1 85.5 552 GLY B N 1
ATOM 9462 C CA . GLY B 1 552 ? 16.562 -202.75 -104.75 1 85.5 552 GLY B CA 1
ATOM 9463 C C . GLY B 1 552 ? 16.375 -204.25 -104.5 1 85.5 552 GLY B C 1
ATOM 9464 O O . GLY B 1 552 ? 16.406 -205.125 -105.375 1 85.5 552 GLY B O 1
ATOM 9465 N N . ILE B 1 553 ? 16.109 -204.375 -103.25 1 85.12 553 ILE B N 1
ATOM 9466 C CA . ILE B 1 553 ? 15.891 -205.75 -102.812 1 85.12 553 ILE B CA 1
ATOM 9467 C C . ILE B 1 553 ? 14.594 -206.25 -103.438 1 85.12 553 ILE B C 1
ATOM 9469 O O . ILE B 1 553 ? 14.547 -207.375 -103.875 1 85.12 553 ILE B O 1
ATOM 9473 N N . ALA B 1 554 ? 13.602 -205.5 -103.5 1 87.81 554 ALA B N 1
ATOM 9474 C CA . ALA B 1 554 ? 12.312 -205.875 -104.062 1 87.81 554 ALA B CA 1
ATOM 9475 C C . ALA B 1 554 ? 12.422 -206.125 -105.562 1 87.81 554 ALA B C 1
ATOM 9477 O O . ALA B 1 554 ? 11.836 -207.125 -106.062 1 87.81 554 ALA B O 1
ATOM 9478 N N . GLU B 1 555 ? 13.219 -205.5 -106.188 1 86.12 555 GLU B N 1
ATOM 9479 C CA . GLU B 1 555 ? 13.453 -205.625 -107.625 1 86.12 555 GLU B CA 1
ATOM 9480 C C . GLU B 1 555 ? 14.234 -207 -107.938 1 86.12 555 GLU B C 1
ATOM 9482 O O . GLU B 1 555 ? 13.922 -207.75 -108.875 1 86.12 555 GLU B O 1
ATOM 9487 N N . GLN B 1 556 ? 15.086 -207.125 -107.125 1 88.19 556 GLN B N 1
ATOM 9488 C CA . GLN B 1 556 ? 15.914 -208.25 -107.25 1 88.19 556 GLN B CA 1
ATOM 9489 C C . GLN B 1 556 ? 15.109 -209.5 -107 1 88.19 556 GLN B C 1
ATOM 9491 O O . GLN B 1 556 ? 15.258 -210.625 -107.688 1 88.19 556 GLN B O 1
ATOM 9496 N N . THR B 1 557 ? 14.344 -209.375 -106 1 86.38 557 THR B N 1
ATOM 9497 C CA . THR B 1 557 ? 13.477 -210.5 -105.625 1 86.38 557 THR B CA 1
ATOM 9498 C C . THR B 1 557 ? 12.477 -210.75 -106.75 1 86.38 557 THR B C 1
ATOM 9500 O O . THR B 1 557 ? 12.219 -211.875 -107.062 1 86.38 557 THR B O 1
ATOM 9503 N N . ASN B 1 558 ? 11.969 -209.75 -107.312 1 86.44 558 ASN B N 1
ATOM 9504 C CA . ASN B 1 558 ? 11.055 -209.875 -108.438 1 86.44 558 ASN B CA 1
ATOM 9505 C C . ASN B 1 558 ? 11.742 -210.625 -109.625 1 86.44 558 ASN B C 1
ATOM 9507 O O . ASN B 1 558 ? 11.156 -211.375 -110.312 1 86.44 558 ASN B O 1
ATOM 9511 N N . LEU B 1 559 ? 12.945 -210.375 -109.938 1 84.56 559 LEU B N 1
ATOM 9512 C CA . LEU B 1 559 ? 13.719 -210.875 -111.062 1 84.56 559 LEU B CA 1
ATOM 9513 C C . LEU B 1 559 ? 14.062 -212.375 -110.812 1 84.56 559 LEU B C 1
ATOM 9515 O O . LEU B 1 559 ? 14 -213.25 -111.75 1 84.56 559 LEU B O 1
ATOM 9519 N N . LEU B 1 560 ? 14.344 -212.625 -109.625 1 85.56 560 LEU B N 1
ATOM 9520 C CA . LEU B 1 560 ? 14.664 -214 -109.25 1 85.56 560 LEU B CA 1
ATOM 9521 C C . LEU B 1 560 ? 13.43 -214.875 -109.375 1 85.56 560 LEU B C 1
ATOM 9523 O O . LEU B 1 560 ? 13.516 -216 -109.812 1 85.56 560 LEU B O 1
ATOM 9527 N N . ALA B 1 561 ? 12.336 -214.25 -109 1 85.12 561 ALA B N 1
ATOM 9528 C CA . ALA B 1 561 ? 11.055 -214.875 -109.062 1 85.12 561 ALA B CA 1
ATOM 9529 C C . ALA B 1 561 ? 10.648 -215.125 -110.5 1 85.12 561 ALA B C 1
ATOM 9531 O O . ALA B 1 561 ? 10.125 -216.25 -110.875 1 85.12 561 ALA B O 1
ATOM 9532 N N . LEU B 1 562 ? 10.961 -214.375 -111.5 1 83.75 562 LEU B N 1
ATOM 9533 C CA . LEU B 1 562 ? 10.688 -214.5 -112.938 1 83.75 562 LEU B CA 1
ATOM 9534 C C . LEU B 1 562 ? 11.562 -215.625 -113.562 1 83.75 562 LEU B C 1
ATOM 9536 O O . LEU B 1 562 ? 11.07 -216.375 -114.375 1 83.75 562 LEU B O 1
ATOM 9540 N N . ASN B 1 563 ? 12.68 -215.625 -113.188 1 82.56 563 ASN B N 1
ATOM 9541 C CA . ASN B 1 563 ? 13.617 -216.625 -113.688 1 82.56 563 ASN B CA 1
ATOM 9542 C C . ASN B 1 563 ? 13.258 -218 -113.25 1 82.56 563 ASN B C 1
ATOM 9544 O O . ASN B 1 563 ? 13.383 -219 -114 1 82.56 563 ASN B O 1
ATOM 9548 N N . ALA B 1 564 ? 12.867 -218 -111.938 1 80.06 564 ALA B N 1
ATOM 9549 C CA . ALA B 1 564 ? 12.422 -219.25 -111.375 1 80.06 564 ALA B CA 1
ATOM 9550 C C . ALA B 1 564 ? 11.141 -219.75 -112.062 1 80.06 564 ALA B C 1
ATOM 9552 O O . ALA B 1 564 ? 10.961 -221 -112.25 1 80.06 564 ALA B O 1
ATOM 9553 N N . ALA B 1 565 ? 10.141 -218.875 -112.5 1 81.94 565 ALA B N 1
ATOM 9554 C CA . ALA B 1 565 ? 8.922 -219.25 -113.25 1 81.94 565 ALA B CA 1
ATOM 9555 C C . ALA B 1 565 ? 9.234 -219.75 -114.625 1 81.94 565 ALA B C 1
ATOM 9557 O O . ALA B 1 565 ? 8.609 -220.75 -115.062 1 81.94 565 ALA B O 1
ATOM 9558 N N . ILE B 1 566 ? 10.25 -219.375 -115.25 1 80 566 ILE B N 1
ATOM 9559 C CA . ILE B 1 566 ? 10.68 -219.75 -116.562 1 80 566 ILE B CA 1
ATOM 9560 C C . ILE B 1 566 ? 11.289 -221.125 -116.5 1 80 566 ILE B C 1
ATOM 9562 O O . ILE B 1 566 ? 10.984 -222 -117.375 1 80 566 ILE B O 1
ATOM 9566 N N . GLU B 1 567 ? 12.086 -221.25 -115.688 1 76.88 567 GLU B N 1
ATOM 9567 C CA . GLU B 1 567 ? 12.773 -222.5 -115.562 1 76.88 567 GLU B CA 1
ATOM 9568 C C . GLU B 1 567 ? 11.797 -223.625 -115.188 1 76.88 567 GLU B C 1
ATOM 9570 O O . GLU B 1 567 ? 11.93 -224.75 -115.625 1 76.88 567 GLU B O 1
ATOM 9575 N N . ALA B 1 568 ? 10.812 -223.375 -114.25 1 78.56 568 ALA B N 1
ATOM 9576 C CA . ALA B 1 568 ? 9.75 -224.25 -113.875 1 78.56 568 ALA B CA 1
ATOM 9577 C C . ALA B 1 568 ? 8.906 -224.625 -115.062 1 78.56 568 ALA B C 1
ATOM 9579 O O . ALA B 1 568 ? 8.492 -225.75 -115.188 1 78.56 568 ALA B O 1
ATOM 9580 N N . ALA B 1 569 ? 8.68 -223.875 -116.062 1 78.75 569 ALA B N 1
ATOM 9581 C CA . ALA B 1 569 ? 7.934 -224.125 -117.312 1 78.75 569 ALA B CA 1
ATOM 9582 C C . ALA B 1 569 ? 8.719 -225 -118.25 1 78.75 569 ALA B C 1
ATOM 9584 O O . ALA B 1 569 ? 8.133 -225.875 -118.875 1 78.75 569 ALA B O 1
ATOM 9585 N N . ARG B 1 570 ? 9.867 -225 -118.312 1 78.25 570 ARG B N 1
ATOM 9586 C CA . ARG B 1 570 ? 10.773 -225.75 -119.188 1 78.25 570 ARG B CA 1
ATOM 9587 C C . ARG B 1 570 ? 10.898 -227.125 -118.688 1 78.25 570 ARG B C 1
ATOM 9589 O O . ARG B 1 570 ? 11.125 -228.125 -119.5 1 78.25 570 ARG B O 1
ATOM 9596 N N . ALA B 1 571 ? 10.703 -227.375 -117.438 1 77.62 571 ALA B N 1
ATOM 9597 C CA . ALA B 1 571 ? 10.859 -228.75 -116.812 1 77.62 571 ALA B CA 1
ATOM 9598 C C . ALA B 1 571 ? 9.586 -229.5 -117 1 77.62 571 ALA B C 1
ATOM 9600 O O . ALA B 1 571 ? 9.508 -230.625 -116.5 1 77.62 571 ALA B O 1
ATOM 9601 N N . GLY B 1 572 ? 8.422 -229 -117.625 1 73.44 572 GLY B N 1
ATOM 9602 C CA . GLY B 1 572 ? 7.188 -229.75 -118 1 73.44 572 GLY B CA 1
ATOM 9603 C C . GLY B 1 572 ? 6.328 -230.125 -116.812 1 73.44 572 GLY B C 1
ATOM 9604 O O . GLY B 1 572 ? 6.031 -229.25 -115.938 1 73.44 572 GLY B O 1
ATOM 9605 N N . GLU B 1 573 ? 5.969 -231.375 -116.688 1 72.81 573 GLU B N 1
ATOM 9606 C CA . GLU B 1 573 ? 5.031 -231.875 -115.688 1 72.81 573 GLU B CA 1
ATOM 9607 C C . GLU B 1 573 ? 5.672 -231.875 -114.312 1 72.81 573 GLU B C 1
ATOM 9609 O O . GLU B 1 573 ? 4.988 -231.75 -113.312 1 72.81 573 GLU B O 1
ATOM 9614 N N . GLN B 1 574 ? 6.852 -231.875 -114.188 1 72.44 574 GLN B N 1
ATOM 9615 C CA . GLN B 1 574 ? 7.594 -232 -112.938 1 72.44 574 GLN B CA 1
ATOM 9616 C C . GLN B 1 574 ? 7.832 -230.625 -112.375 1 72.44 574 GLN B C 1
ATOM 9618 O O . GLN B 1 574 ? 8.18 -230.625 -111.188 1 72.44 574 GLN B O 1
ATOM 9623 N N . GLY B 1 575 ? 7.465 -229.625 -113.125 1 72.69 575 GLY B N 1
ATOM 9624 C CA . GLY B 1 575 ? 7.734 -228.25 -112.688 1 72.69 575 GLY B CA 1
ATOM 9625 C C . GLY B 1 575 ? 6.492 -227.5 -112.188 1 72.69 575 GLY B C 1
ATOM 9626 O O . GLY B 1 575 ? 6.559 -226.375 -111.875 1 72.69 575 GLY B O 1
ATOM 9627 N N . ARG B 1 576 ? 5.457 -228.125 -112.25 1 82.06 576 ARG B N 1
ATOM 9628 C CA . ARG B 1 576 ? 4.188 -227.375 -111.938 1 82.06 576 ARG B CA 1
ATOM 9629 C C . ARG B 1 576 ? 4.152 -226.875 -110.562 1 82.06 576 ARG B C 1
ATOM 9631 O O . ARG B 1 576 ? 3.66 -225.75 -110.312 1 82.06 576 ARG B O 1
ATOM 9638 N N . GLY B 1 577 ? 4.762 -227.5 -109.562 1 73.12 577 GLY B N 1
ATOM 9639 C CA . GLY B 1 577 ? 4.781 -227 -108.188 1 73.12 577 GLY B CA 1
ATOM 9640 C C . GLY B 1 577 ? 5.68 -225.875 -107.938 1 73.12 577 GLY B C 1
ATOM 9641 O O . GLY B 1 577 ? 5.312 -224.875 -107.25 1 73.12 577 GLY B O 1
ATOM 9642 N N . PHE B 1 578 ? 6.734 -225.625 -108.688 1 74.25 578 PHE B N 1
ATOM 9643 C CA . PHE B 1 578 ? 7.711 -224.5 -108.562 1 74.25 578 PHE B CA 1
ATOM 9644 C C . PHE B 1 578 ? 7.215 -223.25 -109.312 1 74.25 578 PHE B C 1
ATOM 9646 O O . PHE B 1 578 ? 7.504 -222.125 -108.875 1 74.25 578 PHE B O 1
ATOM 9653 N N . ALA B 1 579 ? 6.422 -223.375 -110.25 1 77.38 579 ALA B N 1
ATOM 9654 C CA . ALA B 1 579 ? 5.84 -222.25 -111 1 77.38 579 ALA B CA 1
ATOM 9655 C C . ALA B 1 579 ? 4.863 -221.5 -110.125 1 77.38 579 ALA B C 1
ATOM 9657 O O . ALA B 1 579 ? 4.832 -220.25 -110.125 1 77.38 579 ALA B O 1
ATOM 9658 N N . VAL B 1 580 ? 4.207 -222.25 -109.062 1 83.06 580 VAL B N 1
ATOM 9659 C CA . VAL B 1 580 ? 3.24 -221.625 -108.188 1 83.06 580 VAL B CA 1
ATOM 9660 C C . VAL B 1 580 ? 3.977 -220.875 -107.125 1 83.06 580 VAL B C 1
ATOM 9662 O O . VAL B 1 580 ? 3.58 -219.75 -106.812 1 83.06 580 VAL B O 1
ATOM 9665 N N . VAL B 1 581 ? 5.137 -221.25 -106.812 1 82.69 581 VAL B N 1
ATOM 9666 C CA . VAL B 1 581 ? 5.934 -220.625 -105.75 1 82.69 581 VAL B CA 1
ATOM 9667 C C . VAL B 1 581 ? 6.613 -219.375 -106.375 1 82.69 581 VAL B C 1
ATOM 9669 O O . VAL B 1 581 ? 6.633 -218.25 -105.75 1 82.69 581 VAL B O 1
ATOM 9672 N N . ALA B 1 582 ? 6.973 -219.375 -107.5 1 81.12 582 ALA B N 1
ATOM 9673 C CA . ALA B 1 582 ? 7.641 -218.375 -108.188 1 81.12 582 ALA B CA 1
ATOM 9674 C C . ALA B 1 582 ? 6.676 -217.125 -108.5 1 81.12 582 ALA B C 1
ATOM 9676 O O . ALA B 1 582 ? 7.031 -216 -108.312 1 81.12 582 ALA B O 1
ATOM 9677 N N . ASP B 1 583 ? 5.504 -217.625 -108.75 1 82.25 583 ASP B N 1
ATOM 9678 C CA . ASP B 1 583 ? 4.488 -216.625 -109 1 82.25 583 ASP B CA 1
ATOM 9679 C C . ASP B 1 583 ? 4.066 -215.875 -107.75 1 82.25 583 ASP B C 1
ATOM 9681 O O . ASP B 1 583 ? 3.805 -214.625 -107.75 1 82.25 583 ASP B O 1
ATOM 9685 N N . GLU B 1 584 ? 4.07 -216.625 -106.688 1 85.19 584 GLU B N 1
ATOM 9686 C CA . GLU B 1 584 ? 3.688 -216 -105.438 1 85.19 584 GLU B CA 1
ATOM 9687 C C . GLU B 1 584 ? 4.781 -215.125 -104.938 1 85.19 584 GLU B C 1
ATOM 9689 O O . GLU B 1 584 ? 4.492 -214 -104.375 1 85.19 584 GLU B O 1
ATOM 9694 N N . VAL B 1 585 ? 6.062 -215.375 -105.125 1 84.94 585 VAL B N 1
ATOM 9695 C CA . VAL B 1 585 ? 7.195 -214.625 -104.75 1 84.94 585 VAL B CA 1
ATOM 9696 C C . VAL B 1 585 ? 7.246 -213.25 -105.625 1 84.94 585 VAL B C 1
ATOM 9698 O O . VAL B 1 585 ? 7.551 -212.25 -105.125 1 84.94 585 VAL B O 1
ATOM 9701 N N . ARG B 1 586 ? 6.809 -213.5 -106.75 1 83.94 586 ARG B N 1
ATOM 9702 C CA . ARG B 1 586 ? 6.746 -212.375 -107.688 1 83.94 586 ARG B CA 1
ATOM 9703 C C . ARG B 1 586 ? 5.672 -211.375 -107.25 1 83.94 586 ARG B C 1
ATOM 9705 O O . ARG B 1 586 ? 5.898 -210.125 -107.25 1 83.94 586 ARG B O 1
ATOM 9712 N N . ASN B 1 587 ? 4.613 -211.875 -106.75 1 84 587 ASN B N 1
ATOM 9713 C CA . ASN B 1 587 ? 3.51 -211.125 -106.25 1 84 587 ASN B CA 1
ATOM 9714 C C . ASN B 1 587 ? 3.869 -210.375 -105 1 84 587 ASN B C 1
ATOM 9716 O O . ASN B 1 587 ? 3.551 -209.125 -104.812 1 84 587 ASN B O 1
ATOM 9720 N N . LEU B 1 588 ? 4.656 -211 -104.188 1 83.56 588 LEU B N 1
ATOM 9721 C CA . LEU B 1 588 ? 5.07 -210.375 -102.938 1 83.56 588 LEU B CA 1
ATOM 9722 C C . LEU B 1 588 ? 6.129 -209.25 -103.125 1 83.56 588 LEU B C 1
ATOM 9724 O O . LEU B 1 588 ? 6.117 -208.25 -102.438 1 83.56 588 LEU B O 1
ATOM 9728 N N . ALA B 1 589 ? 6.953 -209.5 -104.062 1 84.19 589 ALA B N 1
ATOM 9729 C CA . ALA B 1 589 ? 7.949 -208.5 -104.438 1 84.19 589 ALA B CA 1
ATOM 9730 C C . ALA B 1 589 ? 7.281 -207.25 -105 1 84.19 589 ALA B C 1
ATOM 9732 O O . ALA B 1 589 ? 7.699 -206.125 -104.75 1 84.19 589 ALA B O 1
ATOM 9733 N N . GLY B 1 590 ? 6.219 -207.625 -105.875 1 83.69 590 GLY B N 1
ATOM 9734 C CA . GLY B 1 590 ? 5.445 -206.5 -106.438 1 83.69 590 GLY B CA 1
ATOM 9735 C C . GLY B 1 590 ? 4.719 -205.625 -105.375 1 83.69 590 GLY B C 1
ATOM 9736 O O . GLY B 1 590 ? 4.699 -204.5 -105.438 1 83.69 590 GLY B O 1
ATOM 9737 N N . ARG B 1 591 ? 4.266 -206.25 -104.312 1 83.94 591 ARG B N 1
ATOM 9738 C CA . ARG B 1 591 ? 3.58 -205.5 -103.188 1 83.94 591 ARG B CA 1
ATOM 9739 C C . ARG B 1 591 ? 4.562 -204.75 -102.375 1 83.94 591 ARG B C 1
ATOM 9741 O O . ARG B 1 591 ? 4.234 -203.625 -101.875 1 83.94 591 ARG B O 1
ATOM 9748 N N . THR B 1 592 ? 5.723 -205.125 -102.188 1 84.12 592 THR B N 1
ATOM 9749 C CA . THR B 1 592 ? 6.773 -204.5 -101.438 1 84.12 592 THR B CA 1
ATOM 9750 C C . THR B 1 592 ? 7.203 -203.25 -102.125 1 84.12 592 THR B C 1
ATOM 9752 O O . THR B 1 592 ? 7.379 -202.125 -101.5 1 84.12 592 THR B O 1
ATOM 9755 N N . GLN B 1 593 ? 7.297 -203.375 -103.5 1 83.94 593 GLN B N 1
ATOM 9756 C CA . GLN B 1 593 ? 7.676 -202.25 -104.25 1 83.94 593 GLN B CA 1
ATOM 9757 C C . GLN B 1 593 ? 6.641 -201.125 -104.188 1 83.94 593 GLN B C 1
ATOM 9759 O O . GLN B 1 593 ? 6.992 -200 -104.062 1 83.94 593 GLN B O 1
ATOM 9764 N N . ASN B 1 594 ? 5.355 -201.625 -104.188 1 84.75 594 ASN B N 1
ATOM 9765 C CA . ASN B 1 594 ? 4.293 -200.625 -104.062 1 84.75 594 ASN B CA 1
ATOM 9766 C C . ASN B 1 594 ? 4.293 -200 -102.688 1 84.75 594 ASN B C 1
ATOM 9768 O O . ASN B 1 594 ? 4.086 -198.75 -102.562 1 84.75 594 ASN B O 1
ATOM 9772 N N . ALA B 1 595 ? 4.66 -200.625 -101.625 1 82.81 595 ALA B N 1
ATOM 9773 C CA . ALA B 1 595 ? 4.711 -200.125 -100.25 1 82.81 595 ALA B CA 1
ATOM 9774 C C . ALA B 1 595 ? 5.883 -199.125 -100.062 1 82.81 595 ALA B C 1
ATOM 9776 O O . ALA B 1 595 ? 5.762 -198.125 -99.375 1 82.81 595 ALA B O 1
ATOM 9777 N N . ILE B 1 596 ? 6.953 -199.375 -100.75 1 80.31 596 ILE B N 1
ATOM 9778 C CA . ILE B 1 596 ? 8.148 -198.5 -100.625 1 80.31 596 ILE B CA 1
ATOM 9779 C C . ILE B 1 596 ? 7.875 -197.125 -101.312 1 80.31 596 ILE B C 1
ATOM 9781 O O . ILE B 1 596 ? 8.289 -196.125 -100.75 1 80.31 596 ILE B O 1
ATOM 9785 N N . VAL B 1 597 ? 7.117 -197.375 -102.438 1 85.25 597 VAL B N 1
ATOM 9786 C CA . VAL B 1 597 ? 6.793 -196.125 -103.125 1 85.25 597 VAL B CA 1
ATOM 9787 C C . VAL B 1 597 ? 5.902 -195.25 -102.25 1 85.25 597 VAL B C 1
ATOM 9789 O O . VAL B 1 597 ? 6.074 -194 -102.188 1 85.25 597 VAL B O 1
ATOM 9792 N N . GLU B 1 598 ? 5.105 -195.875 -101.5 1 85.06 598 GLU B N 1
ATOM 9793 C CA . GLU B 1 598 ? 4.23 -195.125 -100.562 1 85.06 598 GLU B CA 1
ATOM 9794 C C . GLU B 1 598 ? 5.023 -194.5 -99.438 1 85.06 598 GLU B C 1
ATOM 9796 O O . GLU B 1 598 ? 4.797 -193.375 -99.062 1 85.06 598 GLU B O 1
ATOM 9801 N N . ILE B 1 599 ? 5.984 -195.125 -98.875 1 81.81 599 ILE B N 1
ATOM 9802 C CA . ILE B 1 599 ? 6.805 -194.625 -97.75 1 81.81 599 ILE B CA 1
ATOM 9803 C C . ILE B 1 599 ? 7.699 -193.5 -98.25 1 81.81 599 ILE B C 1
ATOM 9805 O O . ILE B 1 599 ? 7.906 -192.5 -97.5 1 81.81 599 ILE B O 1
ATOM 9809 N N . GLN B 1 600 ? 8.195 -193.75 -99.5 1 81 600 GLN B N 1
ATOM 9810 C CA . GLN B 1 600 ? 9.047 -192.75 -100.062 1 81 600 GLN B CA 1
ATOM 9811 C C . GLN B 1 600 ? 8.281 -191.375 -100.188 1 81 600 GLN B C 1
ATOM 9813 O O . GLN B 1 600 ? 8.836 -190.25 -99.938 1 81 600 GLN B O 1
ATOM 9818 N N . THR B 1 601 ? 6.98 -191.5 -100.562 1 85.31 601 THR B N 1
ATOM 9819 C CA . THR B 1 601 ? 6.148 -190.375 -100.625 1 85.31 601 THR B CA 1
ATOM 9820 C C . THR B 1 601 ? 5.926 -189.75 -99.25 1 85.31 601 THR B C 1
ATOM 9822 O O . THR B 1 601 ? 6.039 -188.5 -99.125 1 85.31 601 THR B O 1
ATOM 9825 N N . LEU B 1 602 ? 5.801 -190.5 -98.25 1 79.5 602 LEU B N 1
ATOM 9826 C CA . LEU B 1 602 ? 5.543 -190 -96.938 1 79.5 602 LEU B CA 1
ATOM 9827 C C . LEU B 1 602 ? 6.809 -189.375 -96.312 1 79.5 602 LEU B C 1
ATOM 9829 O O . LEU B 1 602 ? 6.746 -188.375 -95.562 1 79.5 602 LEU B O 1
ATOM 9833 N N . ILE B 1 603 ? 7.902 -189.875 -96.562 1 76.5 603 ILE B N 1
ATOM 9834 C CA . ILE B 1 603 ? 9.18 -189.375 -96.062 1 76.5 603 ILE B CA 1
ATOM 9835 C C . ILE B 1 603 ? 9.492 -188 -96.75 1 76.5 603 ILE B C 1
ATOM 9837 O O . ILE B 1 603 ? 10.039 -187.125 -96.062 1 76.5 603 ILE B O 1
ATOM 9841 N N . GLY B 1 604 ? 9.18 -188.125 -98.188 1 79.75 604 GLY B N 1
ATOM 9842 C CA . GLY B 1 604 ? 9.32 -186.875 -98.812 1 79.75 604 GLY B CA 1
ATOM 9843 C C . GLY B 1 604 ? 8.5 -185.75 -98.188 1 79.75 604 GLY B C 1
ATOM 9844 O O . GLY B 1 604 ? 8.984 -184.625 -98 1 79.75 604 GLY B O 1
ATOM 9845 N N . GLN B 1 605 ? 7.336 -186 -97.688 1 79.12 605 GLN B N 1
ATOM 9846 C CA . GLN B 1 605 ? 6.469 -185.125 -97 1 79.12 605 GLN B CA 1
ATOM 9847 C C . GLN B 1 605 ? 7 -184.75 -95.625 1 79.12 605 GLN B C 1
ATOM 9849 O O . GLN B 1 605 ? 6.926 -183.625 -95.188 1 79.12 605 GLN B O 1
ATOM 9854 N N . LEU B 1 606 ? 7.594 -185.625 -94.875 1 73.12 606 LEU B N 1
ATOM 9855 C CA . LEU B 1 606 ? 8.172 -185.375 -93.562 1 73.12 606 LEU B CA 1
ATOM 9856 C C . LEU B 1 606 ? 9.383 -184.5 -93.625 1 73.12 606 LEU B C 1
ATOM 9858 O O . LEU B 1 606 ? 9.562 -183.625 -92.812 1 73.12 606 LEU B O 1
ATOM 9862 N N . GLN B 1 607 ? 10.18 -184.875 -94.75 1 74.12 607 GLN B N 1
ATOM 9863 C CA . GLN B 1 607 ? 11.359 -184 -95 1 74.12 607 GLN B CA 1
ATOM 9864 C C . GLN B 1 607 ? 10.969 -182.5 -95.25 1 74.12 607 GLN B C 1
ATOM 9866 O O . GLN B 1 607 ? 11.555 -181.625 -94.688 1 74.12 607 GLN B O 1
ATOM 9871 N N . SER B 1 608 ? 9.898 -182.375 -96.062 1 80.25 608 SER B N 1
ATOM 9872 C CA . SER B 1 608 ? 9.453 -181 -96.438 1 80.25 608 SER B CA 1
ATOM 9873 C C . SER B 1 608 ? 8.828 -180.375 -95.188 1 80.25 608 SER B C 1
ATOM 9875 O O . SER B 1 608 ? 9.055 -179.125 -95 1 80.25 608 SER B O 1
ATOM 9877 N N . GLY B 1 609 ? 8.219 -181 -94.375 1 71.06 609 GLY B N 1
ATOM 9878 C CA . GLY B 1 609 ? 7.621 -180.5 -93.188 1 71.06 609 GLY B CA 1
ATOM 9879 C C . GLY B 1 609 ? 8.648 -180.125 -92.125 1 71.06 609 GLY B C 1
ATOM 9880 O O . GLY B 1 609 ? 8.523 -179 -91.5 1 71.06 609 GLY B O 1
ATOM 9881 N N . THR B 1 610 ? 9.688 -180.875 -91.875 1 71.38 610 THR B N 1
ATOM 9882 C CA . THR B 1 610 ? 10.75 -180.5 -90.938 1 71.38 610 THR B CA 1
ATOM 9883 C C . THR B 1 610 ? 11.5 -179.25 -91.312 1 71.38 610 THR B C 1
ATOM 9885 O O . THR B 1 610 ? 11.844 -178.5 -90.5 1 71.38 610 THR B O 1
ATOM 9888 N N . GLU B 1 611 ? 11.633 -179.25 -92.688 1 73.44 611 GLU B N 1
ATOM 9889 C CA . GLU B 1 611 ? 12.297 -178 -93.188 1 73.44 611 GLU B CA 1
ATOM 9890 C C . GLU B 1 611 ? 11.461 -176.75 -92.938 1 73.44 611 GLU B C 1
ATOM 9892 O O . GLU B 1 611 ? 12 -175.75 -92.562 1 73.44 611 GLU B O 1
ATOM 9897 N N . ALA B 1 612 ? 10.195 -177 -93 1 74.62 612 ALA B N 1
ATOM 9898 C CA . ALA B 1 612 ? 9.297 -175.875 -92.75 1 74.62 612 ALA B CA 1
ATOM 9899 C C . ALA B 1 612 ? 9.297 -175.5 -91.312 1 74.62 612 ALA B C 1
ATOM 9901 O O . ALA B 1 612 ? 9.281 -174.25 -91 1 74.62 612 ALA B O 1
ATOM 9902 N N . VAL B 1 613 ? 9.43 -176.25 -90.312 1 71.75 613 VAL B N 1
ATOM 9903 C CA . VAL B 1 613 ? 9.43 -176 -88.875 1 71.75 613 VAL B CA 1
ATOM 9904 C C . VAL B 1 613 ? 10.75 -175.375 -88.5 1 71.75 613 VAL B C 1
ATOM 9906 O O . VAL B 1 613 ? 10.773 -174.375 -87.688 1 71.75 613 VAL B O 1
ATOM 9909 N N . VAL B 1 614 ? 11.82 -176 -89.125 1 70.06 614 VAL B N 1
ATOM 9910 C CA . VAL B 1 614 ? 13.133 -175.375 -88.875 1 70.06 614 VAL B CA 1
ATOM 9911 C C . VAL B 1 614 ? 13.156 -174 -89.25 1 70.06 614 VAL B C 1
ATOM 9913 O O . VAL B 1 614 ? 13.641 -173.125 -88.5 1 70.06 614 VAL B O 1
ATOM 9916 N N . LYS B 1 615 ? 12.523 -173.625 -90.438 1 74.44 615 LYS B N 1
ATOM 9917 C CA . LYS B 1 615 ? 12.492 -172.25 -90.938 1 74.44 615 LYS B CA 1
ATOM 9918 C C . LYS B 1 615 ? 11.648 -171.375 -90 1 74.44 615 LYS B C 1
ATOM 9920 O O . LYS B 1 615 ? 12.031 -170.25 -89.75 1 74.44 615 LYS B O 1
ATOM 9925 N N . ALA B 1 616 ? 10.664 -171.875 -89.5 1 71.44 616 ALA B N 1
ATOM 9926 C CA . ALA B 1 616 ? 9.781 -171.125 -88.625 1 71.44 616 ALA B CA 1
ATOM 9927 C C . ALA B 1 616 ? 10.469 -170.875 -87.25 1 71.44 616 ALA B C 1
ATOM 9929 O O . ALA B 1 616 ? 10.391 -169.75 -86.75 1 71.44 616 ALA B O 1
ATOM 9930 N N . ILE B 1 617 ? 11.234 -171.75 -86.75 1 70.12 617 ILE B N 1
ATOM 9931 C CA . ILE B 1 617 ? 11.922 -171.5 -85.438 1 70.12 617 ILE B CA 1
ATOM 9932 C C . ILE B 1 617 ? 13.078 -170.625 -85.562 1 70.12 617 ILE B C 1
ATOM 9934 O O . ILE B 1 617 ? 13.289 -169.75 -84.688 1 70.12 617 ILE B O 1
ATOM 9938 N N . MET B 1 618 ? 13.695 -170.75 -86.812 1 73.62 618 MET B N 1
ATOM 9939 C CA . MET B 1 618 ? 14.812 -169.875 -87 1 73.62 618 MET B CA 1
ATOM 9940 C C . MET B 1 618 ? 14.312 -168.375 -87.188 1 73.62 618 MET B C 1
ATOM 9942 O O . MET B 1 618 ? 14.914 -167.5 -86.625 1 73.62 618 MET B O 1
ATOM 9946 N N . THR B 1 619 ? 13.156 -168.25 -87.875 1 76.25 619 THR B N 1
ATOM 9947 C CA . THR B 1 619 ? 12.57 -167 -88 1 76.25 619 THR B CA 1
ATOM 9948 C C . THR B 1 619 ? 12.055 -166.375 -86.688 1 76.25 619 THR B C 1
ATOM 9950 O O . THR B 1 619 ? 12.234 -165.25 -86.375 1 76.25 619 THR B O 1
ATOM 9953 N N . GLY B 1 620 ? 11.555 -167.125 -85.875 1 69.25 620 GLY B N 1
ATOM 9954 C CA . GLY B 1 620 ? 11.086 -166.75 -84.562 1 69.25 620 GLY B CA 1
ATOM 9955 C C . GLY B 1 620 ? 12.211 -166.375 -83.625 1 69.25 620 GLY B C 1
ATOM 9956 O O . GLY B 1 620 ? 12.07 -165.375 -82.875 1 69.25 620 GLY B O 1
ATOM 9957 N N . HIS B 1 621 ? 13.312 -167.125 -83.688 1 72.38 621 HIS B N 1
ATOM 9958 C CA . HIS B 1 621 ? 14.469 -166.875 -82.875 1 72.38 621 HIS B CA 1
ATOM 9959 C C . HIS B 1 621 ? 14.992 -165.375 -83.188 1 72.38 621 HIS B C 1
ATOM 9961 O O . HIS B 1 621 ? 15.305 -164.625 -82.312 1 72.38 621 HIS B O 1
ATOM 9967 N N . SER B 1 622 ? 14.977 -165.125 -84.5 1 79.25 622 SER B N 1
ATOM 9968 C CA . SER B 1 622 ? 15.477 -163.875 -84.938 1 79.25 622 SER B CA 1
ATOM 9969 C C . SER B 1 622 ? 14.555 -162.75 -84.5 1 79.25 622 SER B C 1
ATOM 9971 O O . SER B 1 622 ? 15.016 -161.75 -84 1 79.25 622 SER B O 1
ATOM 9973 N N . GLN B 1 623 ? 13.289 -163 -84.438 1 73.5 623 GLN B N 1
ATOM 9974 C CA . GLN B 1 623 ? 12.32 -162 -84.062 1 73.5 623 GLN B CA 1
ATOM 9975 C C . GLN B 1 623 ? 12.344 -161.875 -82.5 1 73.5 623 GLN B C 1
ATOM 9977 O O . GLN B 1 623 ? 12.195 -160.75 -82.062 1 73.5 623 GLN B O 1
ATOM 9982 N N . ALA B 1 624 ? 12.602 -162.75 -81.75 1 73.06 624 ALA B N 1
ATOM 9983 C CA . ALA B 1 624 ? 12.688 -162.75 -80.312 1 73.06 624 ALA B CA 1
ATOM 9984 C C . ALA B 1 624 ? 13.906 -161.875 -79.875 1 73.06 624 ALA B C 1
ATOM 9986 O O . ALA B 1 624 ? 13.836 -161.125 -78.938 1 73.06 624 ALA B O 1
ATOM 9987 N N . ASP B 1 625 ? 14.977 -162.125 -80.688 1 77.75 625 ASP B N 1
ATOM 9988 C CA . ASP B 1 625 ? 16.188 -161.375 -80.375 1 77.75 625 ASP B CA 1
ATOM 9989 C C . ASP B 1 625 ? 15.969 -159.875 -80.562 1 77.75 625 ASP B C 1
ATOM 9991 O O . ASP B 1 625 ? 16.406 -159 -79.812 1 77.75 625 ASP B O 1
ATOM 9995 N N . LEU B 1 626 ? 15.211 -159.5 -81.625 1 77.62 626 LEU B N 1
ATOM 9996 C CA . LEU B 1 626 ? 14.922 -158.125 -81.875 1 77.62 626 LEU B CA 1
ATOM 9997 C C . LEU B 1 626 ? 14 -157.625 -80.812 1 77.62 626 LEU B C 1
ATOM 9999 O O . LEU B 1 626 ? 14.203 -156.375 -80.375 1 77.62 626 LEU B O 1
ATOM 10003 N N . THR B 1 627 ? 13.125 -158.25 -80.312 1 73.38 627 THR B N 1
ATOM 10004 C CA . THR B 1 627 ? 12.172 -157.75 -79.312 1 73.38 627 THR B CA 1
ATOM 10005 C C . THR B 1 627 ? 12.875 -157.5 -78 1 73.38 627 THR B C 1
ATOM 10007 O O . THR B 1 627 ? 12.586 -156.5 -77.312 1 73.38 627 THR B O 1
ATOM 10010 N N . LEU B 1 628 ? 13.805 -158.5 -77.688 1 76 628 LEU B N 1
ATOM 10011 C CA . LEU B 1 628 ? 14.539 -158.25 -76.438 1 76 628 LEU B CA 1
ATOM 10012 C C . LEU B 1 628 ? 15.336 -157 -76.438 1 76 628 LEU B C 1
ATOM 10014 O O . LEU B 1 628 ? 15.414 -156.25 -75.438 1 76 628 LEU B O 1
ATOM 10018 N N . THR B 1 629 ? 15.844 -156.625 -77.625 1 82.31 629 THR B N 1
ATOM 10019 C CA . THR B 1 629 ? 16.594 -155.375 -77.688 1 82.31 629 THR B CA 1
ATOM 10020 C C . THR B 1 629 ? 15.688 -154.125 -77.5 1 82.31 629 THR B C 1
ATOM 10022 O O . THR B 1 629 ? 16.078 -153.25 -76.875 1 82.31 629 THR B O 1
ATOM 10025 N N . LYS B 1 630 ? 14.5 -154.25 -77.938 1 77.19 630 LYS B N 1
ATOM 10026 C CA . LYS B 1 630 ? 13.555 -153.125 -77.812 1 77.19 630 LYS B CA 1
ATOM 10027 C C . LYS B 1 630 ? 13.062 -153 -76.375 1 77.19 630 LYS B C 1
ATOM 10029 O O . LYS B 1 630 ? 12.891 -151.875 -75.875 1 77.19 630 LYS B O 1
ATOM 10034 N N . VAL B 1 631 ? 12.93 -154 -75.625 1 77.25 631 VAL B N 1
ATOM 10035 C CA . VAL B 1 631 ? 12.523 -154 -74.188 1 77.25 631 VAL B CA 1
ATOM 10036 C C . VAL B 1 631 ? 13.625 -153.375 -73.375 1 77.25 631 VAL B C 1
ATOM 10038 O O . VAL B 1 631 ? 13.336 -152.625 -72.438 1 77.25 631 VAL B O 1
ATOM 10041 N N . ASP B 1 632 ? 14.898 -153.75 -73.812 1 82 632 ASP B N 1
ATOM 10042 C CA . ASP B 1 632 ? 16.016 -153.125 -73.062 1 82 632 ASP B CA 1
ATOM 10043 C C . ASP B 1 632 ? 16.016 -151.625 -73.25 1 82 632 ASP B C 1
ATOM 10045 O O . ASP B 1 632 ? 16.297 -150.875 -72.312 1 82 632 ASP B O 1
ATOM 10049 N N . LEU B 1 633 ? 15.578 -151.125 -74.375 1 82.75 633 LEU B N 1
ATOM 10050 C CA . LEU B 1 633 ? 15.492 -149.75 -74.625 1 82.75 633 LEU B CA 1
ATOM 10051 C C . LEU B 1 633 ? 14.359 -149.125 -73.812 1 82.75 633 LEU B C 1
ATOM 10053 O O . LEU B 1 633 ? 14.492 -148 -73.312 1 82.75 633 LEU B O 1
ATOM 10057 N N . SER B 1 634 ? 13.391 -149.75 -73.5 1 82.81 634 SER B N 1
ATOM 10058 C CA . SER B 1 634 ? 12.273 -149.25 -72.75 1 82.81 634 SER B CA 1
ATOM 10059 C C . SER B 1 634 ? 12.68 -149 -71.25 1 82.81 634 SER B C 1
ATOM 10061 O O . SER B 1 634 ? 12.219 -148.125 -70.625 1 82.81 634 SER B O 1
ATOM 10063 N N . VAL B 1 635 ? 13.562 -149.875 -70.75 1 82.25 635 VAL B N 1
ATOM 10064 C CA . VAL B 1 635 ? 14.047 -149.75 -69.438 1 82.25 635 VAL B CA 1
ATOM 10065 C C . VAL B 1 635 ? 14.805 -148.5 -69.312 1 82.25 635 VAL B C 1
ATOM 10067 O O . VAL B 1 635 ? 14.617 -147.75 -68.312 1 82.25 635 VAL B O 1
ATOM 10070 N N . SER B 1 636 ? 15.5 -148.125 -70.375 1 86.06 636 SER B N 1
ATOM 10071 C CA . SER B 1 636 ? 16.297 -146.875 -70.312 1 86.06 636 SER B CA 1
ATOM 10072 C C . SER B 1 636 ? 15.406 -145.75 -70.375 1 86.06 636 SER B C 1
ATOM 10074 O O . SER B 1 636 ? 15.672 -144.75 -69.688 1 86.06 636 SER B O 1
ATOM 10076 N N . VAL B 1 637 ? 14.383 -145.75 -71.125 1 87.44 637 VAL B N 1
ATOM 10077 C CA . VAL B 1 637 ? 13.461 -144.625 -71.25 1 87.44 637 VAL B CA 1
ATOM 10078 C C . VAL B 1 637 ? 12.75 -144.375 -69.938 1 87.44 637 VAL B C 1
ATOM 10080 O O . VAL B 1 637 ? 12.609 -143.25 -69.438 1 87.44 637 VAL B O 1
ATOM 10083 N N . LEU B 1 638 ? 12.406 -145.375 -69.188 1 86.69 638 LEU B N 1
ATOM 10084 C CA . LEU B 1 638 ? 11.703 -145.25 -67.938 1 86.69 638 LEU B CA 1
ATOM 10085 C C . LEU B 1 638 ? 12.617 -144.75 -66.875 1 86.69 638 LEU B C 1
ATOM 10087 O O . LEU B 1 638 ? 12.188 -144 -66 1 86.69 638 LEU B O 1
ATOM 10091 N N . GLU B 1 639 ? 13.906 -145.125 -67 1 88.62 639 GLU B N 1
ATOM 10092 C CA . GLU B 1 639 ? 14.867 -144.625 -66 1 88.62 639 GLU B CA 1
ATOM 10093 C C . GLU B 1 639 ? 15.039 -143.125 -66.188 1 88.62 639 GLU B C 1
ATOM 10095 O O . GLU B 1 639 ? 15.156 -142.375 -65.25 1 88.62 639 GLU B O 1
ATOM 10100 N N . GLN B 1 640 ? 14.945 -142.75 -67.438 1 88.81 640 GLN B N 1
ATOM 10101 C CA . GLN B 1 640 ? 15.031 -141.25 -67.75 1 88.81 640 GLN B CA 1
ATOM 10102 C C . GLN B 1 640 ? 13.812 -140.5 -67.188 1 88.81 640 GLN B C 1
ATOM 10104 O O . GLN B 1 640 ? 13.938 -139.5 -66.625 1 88.81 640 GLN B O 1
ATOM 10109 N N . ILE B 1 641 ? 12.703 -141 -67.25 1 89.56 641 ILE B N 1
ATOM 10110 C CA . ILE B 1 641 ? 11.477 -140.5 -66.75 1 89.56 641 ILE B CA 1
ATOM 10111 C C . ILE B 1 641 ? 11.516 -140.375 -65.25 1 89.56 641 ILE B C 1
ATOM 10113 O O . ILE B 1 641 ? 11.172 -139.25 -64.688 1 89.56 641 ILE B O 1
ATOM 10117 N N . ILE B 1 642 ? 11.953 -141.375 -64.625 1 90.25 642 ILE B N 1
ATOM 10118 C CA . ILE B 1 642 ? 12.023 -141.375 -63.156 1 90.25 642 ILE B CA 1
ATOM 10119 C C . ILE B 1 642 ? 12.945 -140.375 -62.656 1 90.25 642 ILE B C 1
ATOM 10121 O O . ILE B 1 642 ? 12.625 -139.625 -61.719 1 90.25 642 ILE B O 1
ATOM 10125 N N . HIS B 1 643 ? 14.031 -140.125 -63.438 1 90 643 HIS B N 1
ATOM 10126 C CA . HIS B 1 643 ? 14.969 -139 -63.062 1 90 643 HIS B CA 1
ATOM 10127 C C . HIS B 1 643 ? 14.367 -137.625 -63.25 1 90 643 HIS B C 1
ATOM 10129 O O . HIS B 1 643 ? 14.508 -136.75 -62.406 1 90 643 HIS B O 1
ATOM 10135 N N . ALA B 1 644 ? 13.719 -137.5 -64.312 1 89.69 644 ALA B N 1
ATOM 10136 C CA . ALA B 1 644 ? 13.109 -136.125 -64.625 1 89.69 644 ALA B CA 1
ATOM 10137 C C . ALA B 1 644 ? 12.016 -135.875 -63.625 1 89.69 644 ALA B C 1
ATOM 10139 O O . ALA B 1 644 ? 11.914 -134.75 -63.156 1 89.69 644 ALA B O 1
ATOM 10140 N N . VAL B 1 645 ? 11.227 -136.75 -63.25 1 91.88 645 VAL B N 1
ATOM 10141 C CA . VAL B 1 645 ? 10.133 -136.625 -62.312 1 91.88 645 VAL B CA 1
ATOM 10142 C C . VAL B 1 645 ? 10.695 -136.25 -60.906 1 91.88 645 VAL B C 1
ATOM 10144 O O . VAL B 1 645 ? 10.133 -135.5 -60.188 1 91.88 645 VAL B O 1
ATOM 10147 N N . ALA B 1 646 ? 11.812 -137 -60.656 1 90.69 646 ALA B N 1
ATOM 10148 C CA . ALA B 1 646 ? 12.453 -136.625 -59.375 1 90.69 646 ALA B CA 1
ATOM 10149 C C . ALA B 1 646 ? 12.914 -135.25 -59.312 1 90.69 646 ALA B C 1
ATOM 10151 O O . ALA B 1 646 ? 12.773 -134.5 -58.281 1 90.69 646 ALA B O 1
ATOM 10152 N N . THR B 1 647 ? 13.367 -134.75 -60.406 1 89.88 647 THR B N 1
ATOM 10153 C CA . THR B 1 647 ? 13.797 -133.375 -60.5 1 89.88 647 THR B CA 1
ATOM 10154 C C . THR B 1 647 ? 12.609 -132.5 -60.375 1 89.88 647 THR B C 1
ATOM 10156 O O . THR B 1 647 ? 12.672 -131.5 -59.656 1 89.88 647 THR B O 1
ATOM 10159 N N . ILE B 1 648 ? 11.555 -132.625 -60.938 1 92.19 648 ILE B N 1
ATOM 10160 C CA . ILE B 1 648 ? 10.344 -131.875 -60.875 1 92.19 648 ILE B CA 1
ATOM 10161 C C . ILE B 1 648 ? 9.836 -131.875 -59.438 1 92.19 648 ILE B C 1
ATOM 10163 O O . ILE B 1 648 ? 9.461 -130.75 -58.938 1 92.19 648 ILE B O 1
ATOM 10167 N N . HIS B 1 649 ? 9.875 -133 -58.844 1 91.12 649 HIS B N 1
ATOM 10168 C CA . HIS B 1 649 ? 9.453 -133 -57.438 1 91.12 649 HIS B CA 1
ATOM 10169 C C . HIS B 1 649 ? 10.289 -132.125 -56.562 1 91.12 649 HIS B C 1
ATOM 10171 O O . HIS B 1 649 ? 9.742 -131.375 -55.781 1 91.12 649 HIS B O 1
ATOM 10177 N N . GLN B 1 650 ? 11.562 -132.125 -56.812 1 89.81 650 GLN B N 1
ATOM 10178 C CA . GLN B 1 650 ? 12.469 -131.375 -56 1 89.81 650 GLN B CA 1
ATOM 10179 C C . GLN B 1 650 ? 12.242 -129.875 -56.25 1 89.81 650 GLN B C 1
ATOM 10181 O O . GLN B 1 650 ? 12.195 -129.125 -55.281 1 89.81 650 GLN B O 1
ATOM 10186 N N . MET B 1 651 ? 12.094 -129.5 -57.469 1 90.38 651 MET B N 1
ATOM 10187 C CA . MET B 1 651 ? 11.914 -128.125 -57.812 1 90.38 651 MET B CA 1
ATOM 10188 C C . MET B 1 651 ? 10.594 -127.625 -57.25 1 90.38 651 MET B C 1
ATOM 10190 O O . MET B 1 651 ? 10.547 -126.5 -56.719 1 90.38 651 MET B O 1
ATOM 10194 N N . ASN B 1 652 ? 9.609 -128.375 -57.281 1 92.44 652 ASN B N 1
ATOM 10195 C CA . ASN B 1 652 ? 8.305 -127.875 -56.844 1 92.44 652 ASN B CA 1
ATOM 10196 C C . ASN B 1 652 ? 8.227 -127.875 -55.312 1 92.44 652 ASN B C 1
ATOM 10198 O O . ASN B 1 652 ? 7.527 -127 -54.719 1 92.44 652 ASN B O 1
ATOM 10202 N N . GLU B 1 653 ? 8.977 -128.75 -54.75 1 91.06 653 GLU B N 1
ATOM 10203 C CA . GLU B 1 653 ? 9.078 -128.625 -53.281 1 91.06 653 GLU B CA 1
ATOM 10204 C C . GLU B 1 653 ? 9.75 -127.375 -52.875 1 91.06 653 GLU B C 1
ATOM 10206 O O . GLU B 1 653 ? 9.328 -126.75 -51.906 1 91.06 653 GLU B O 1
ATOM 10211 N N . GLN B 1 654 ? 10.742 -127 -53.625 1 90.5 654 GLN B N 1
ATOM 10212 C CA . GLN B 1 654 ? 11.43 -125.75 -53.344 1 90.5 654 GLN B CA 1
ATOM 10213 C C . GLN B 1 654 ? 10.523 -124.562 -53.625 1 90.5 654 GLN B C 1
ATOM 10215 O O . GLN B 1 654 ? 10.547 -123.562 -52.875 1 90.5 654 GLN B O 1
ATOM 10220 N N . ILE B 1 655 ? 9.727 -124.625 -54.625 1 91.69 655 ILE B N 1
ATOM 10221 C CA . ILE B 1 655 ? 8.789 -123.562 -54.969 1 91.69 655 ILE B CA 1
ATOM 10222 C C . ILE B 1 655 ? 7.758 -123.375 -53.844 1 91.69 655 ILE B C 1
ATOM 10224 O O . ILE B 1 655 ? 7.453 -122.25 -53.406 1 91.69 655 ILE B O 1
ATOM 10228 N N . ALA B 1 656 ? 7.238 -124.5 -53.438 1 88.62 656 ALA B N 1
ATOM 10229 C CA . ALA B 1 656 ? 6.258 -124.438 -52.344 1 88.62 656 ALA B CA 1
ATOM 10230 C C . ALA B 1 656 ? 6.84 -123.812 -51.094 1 88.62 656 ALA B C 1
ATOM 10232 O O . ALA B 1 656 ? 6.184 -123 -50.438 1 88.62 656 ALA B O 1
ATOM 10233 N N . ARG B 1 657 ? 8.102 -124 -50.75 1 90.38 657 ARG B N 1
ATOM 10234 C CA . ARG B 1 657 ? 8.758 -123.438 -49.594 1 90.38 657 ARG B CA 1
ATOM 10235 C C . ARG B 1 657 ? 8.969 -121.938 -49.781 1 90.38 657 ARG B C 1
ATOM 10237 O O . ARG B 1 657 ? 8.734 -121.125 -48.844 1 90.38 657 ARG B O 1
ATOM 10244 N N . ALA B 1 658 ? 9.398 -121.688 -50.938 1 87.31 658 ALA B N 1
ATOM 10245 C CA . ALA B 1 658 ? 9.617 -120.312 -51.25 1 87.31 658 ALA B CA 1
ATOM 10246 C C . ALA B 1 658 ? 8.312 -119.5 -51.188 1 87.31 658 ALA B C 1
ATOM 10248 O O . ALA B 1 658 ? 8.281 -118.375 -50.688 1 87.31 658 ALA B O 1
ATOM 10249 N N . ALA B 1 659 ? 7.266 -120.062 -51.688 1 86.38 659 ALA B N 1
ATOM 10250 C CA . ALA B 1 659 ? 5.957 -119.438 -51.625 1 86.38 659 ALA B CA 1
ATOM 10251 C C . ALA B 1 659 ? 5.488 -119.25 -50.188 1 86.38 659 ALA B C 1
ATOM 10253 O O . ALA B 1 659 ? 4.891 -118.25 -49.844 1 86.38 659 ALA B O 1
ATOM 10254 N N . GLN B 1 660 ? 5.793 -120.25 -49.375 1 84.56 660 GLN B N 1
ATOM 10255 C CA . GLN B 1 660 ? 5.457 -120.125 -47.969 1 84.56 660 GLN B CA 1
ATOM 10256 C C . GLN B 1 660 ? 6.258 -119 -47.281 1 84.56 660 GLN B C 1
ATOM 10258 O O . GLN B 1 660 ? 5.719 -118.25 -46.469 1 84.56 660 GLN B O 1
ATOM 10263 N N . GLU B 1 661 ? 7.492 -118.938 -47.656 1 85.62 661 GLU B N 1
ATOM 10264 C CA . GLU B 1 661 ? 8.312 -117.875 -47.125 1 85.62 661 GLU B CA 1
ATOM 10265 C C . GLU B 1 661 ? 7.789 -116.5 -47.594 1 85.62 661 GLU B C 1
ATOM 10267 O O . GLU B 1 661 ? 7.754 -115.562 -46.812 1 85.62 661 GLU B O 1
ATOM 10272 N N . GLN B 1 662 ? 7.355 -116.438 -48.812 1 83.75 662 GLN B N 1
ATOM 10273 C CA . GLN B 1 662 ? 6.805 -115.188 -49.375 1 83.75 662 GLN B CA 1
ATOM 10274 C C . GLN B 1 662 ? 5.535 -114.812 -48.625 1 83.75 662 GLN B C 1
ATOM 10276 O O . GLN B 1 662 ? 5.324 -113.625 -48.375 1 83.75 662 GLN B O 1
ATOM 10281 N N . SER B 1 663 ? 4.719 -115.75 -48.344 1 82.5 663 SER B N 1
ATOM 10282 C CA . SER B 1 663 ? 3.512 -115.438 -47.562 1 82.5 663 SER B CA 1
ATOM 10283 C C . SER B 1 663 ? 3.852 -114.875 -46.188 1 82.5 663 SER B C 1
ATOM 10285 O O . SER B 1 663 ? 3.184 -113.938 -45.719 1 82.5 663 SER B O 1
ATOM 10287 N N . GLY B 1 664 ? 4.891 -115.438 -45.531 1 82.5 664 GLY B N 1
ATOM 10288 C CA . GLY B 1 664 ? 5.336 -114.938 -44.25 1 82.5 664 GLY B CA 1
ATOM 10289 C C . GLY B 1 664 ? 5.844 -113.5 -44.344 1 82.5 664 GLY B C 1
ATOM 10290 O O . GLY B 1 664 ? 5.504 -112.625 -43.5 1 82.5 664 GLY B O 1
ATOM 10291 N N . VAL B 1 665 ? 6.66 -113.125 -45.312 1 83.88 665 VAL B N 1
ATOM 10292 C CA . VAL B 1 665 ? 7.188 -111.812 -45.5 1 83.88 665 VAL B CA 1
ATOM 10293 C C . VAL B 1 665 ? 6.043 -110.875 -45.812 1 83.88 665 VAL B C 1
ATOM 10295 O O . VAL B 1 665 ? 6.055 -109.688 -45.375 1 83.88 665 VAL B O 1
ATOM 10298 N N . ALA B 1 666 ? 5.07 -111.25 -46.594 1 79.69 666 ALA B N 1
ATOM 10299 C CA . ALA B 1 666 ? 3.895 -110.438 -46.906 1 79.69 666 ALA B CA 1
ATOM 10300 C C . ALA B 1 666 ? 3.148 -110.062 -45.625 1 79.69 666 ALA B C 1
ATOM 10302 O O . ALA B 1 666 ? 2.703 -108.938 -45.5 1 79.69 666 ALA B O 1
ATOM 10303 N N . ASP B 1 667 ? 3.053 -110.938 -44.719 1 82.56 667 ASP B N 1
ATOM 10304 C CA . ASP B 1 667 ? 2.402 -110.625 -43.438 1 82.56 667 ASP B CA 1
ATOM 10305 C C . ASP B 1 667 ? 3.176 -109.562 -42.656 1 82.56 667 ASP B C 1
ATOM 10307 O O . ASP B 1 667 ? 2.576 -108.688 -42.031 1 82.56 667 ASP B O 1
ATOM 10311 N N . GLU B 1 668 ? 4.461 -109.75 -42.75 1 83.88 668 GLU B N 1
ATOM 10312 C CA . GLU B 1 668 ? 5.297 -108.75 -42.094 1 83.88 668 GLU B CA 1
ATOM 10313 C C . GLU B 1 668 ? 5.125 -107.375 -42.719 1 83.88 668 GLU B C 1
ATOM 10315 O O . GLU B 1 668 ? 5.023 -106.375 -42 1 83.88 668 GLU B O 1
ATOM 10320 N N . ILE B 1 669 ? 5.055 -107.25 -43.969 1 81.56 669 ILE B N 1
ATOM 10321 C CA . ILE B 1 669 ? 4.871 -106 -44.656 1 81.56 669 ILE B CA 1
ATOM 10322 C C . ILE B 1 669 ? 3.504 -105.375 -44.312 1 81.56 669 ILE B C 1
ATOM 10324 O O . ILE B 1 669 ? 3.375 -104.188 -44.125 1 81.56 669 ILE B O 1
ATOM 10328 N N . ASN B 1 670 ? 2.518 -106.25 -44.281 1 81.69 670 ASN B N 1
ATOM 10329 C CA . ASN B 1 670 ? 1.185 -105.812 -43.875 1 81.69 670 ASN B CA 1
ATOM 10330 C C . ASN B 1 670 ? 1.197 -105.125 -42.531 1 81.69 670 ASN B C 1
ATOM 10332 O O . ASN B 1 670 ? 0.543 -104.062 -42.312 1 81.69 670 ASN B O 1
ATOM 10336 N N . ARG B 1 671 ? 1.939 -105.625 -41.594 1 87.38 671 ARG B N 1
ATOM 10337 C CA . ARG B 1 671 ? 2.059 -105 -40.25 1 87.38 671 ARG B CA 1
ATOM 10338 C C . ARG B 1 671 ? 2.775 -103.688 -40.312 1 87.38 671 ARG B C 1
ATOM 10340 O O . ARG B 1 671 ? 2.357 -102.75 -39.688 1 87.38 671 ARG B O 1
ATOM 10347 N N . ASN B 1 672 ? 3.842 -103.75 -41.125 1 84.25 672 ASN B N 1
ATOM 10348 C CA . ASN B 1 672 ? 4.598 -102.5 -41.25 1 84.25 672 ASN B CA 1
ATOM 10349 C C . ASN B 1 672 ? 3.756 -101.375 -41.906 1 84.25 672 ASN B C 1
ATOM 10351 O O . ASN B 1 672 ? 3.799 -100.25 -41.438 1 84.25 672 ASN B O 1
ATOM 10355 N N . VAL B 1 673 ? 3.031 -101.688 -42.906 1 84.94 673 VAL B N 1
ATOM 10356 C CA . VAL B 1 673 ? 2.176 -100.75 -43.594 1 84.94 673 VAL B CA 1
ATOM 10357 C C . VAL B 1 673 ? 1.097 -100.25 -42.656 1 84.94 673 VAL B C 1
ATOM 10359 O O . VAL B 1 673 ? 0.764 -99.062 -42.656 1 84.94 673 VAL B O 1
ATOM 10362 N N . SER B 1 674 ? 0.562 -101.125 -41.875 1 85.5 674 SER B N 1
ATOM 10363 C CA . SER B 1 674 ? -0.399 -100.688 -40.844 1 85.5 674 SER B CA 1
ATOM 10364 C C . SER B 1 674 ? 0.223 -99.688 -39.875 1 85.5 674 SER B C 1
ATOM 10366 O O . SER B 1 674 ? -0.407 -98.688 -39.5 1 85.5 674 SER B O 1
ATOM 10368 N N . ASN B 1 675 ? 1.412 -100 -39.469 1 84.5 675 ASN B N 1
ATOM 10369 C CA . ASN B 1 675 ? 2.125 -99.062 -38.562 1 84.5 675 ASN B CA 1
ATOM 10370 C C . ASN B 1 675 ? 2.348 -97.688 -39.219 1 84.5 675 ASN B C 1
ATOM 10372 O O . ASN B 1 675 ? 2.203 -96.688 -38.562 1 84.5 675 ASN B O 1
ATOM 10376 N N . ILE B 1 676 ? 2.73 -97.688 -40.438 1 82.81 676 ILE B N 1
ATOM 10377 C CA . ILE B 1 676 ? 2.934 -96.438 -41.188 1 82.81 676 ILE B CA 1
ATOM 10378 C C . ILE B 1 676 ? 1.629 -95.688 -41.219 1 82.81 676 ILE B C 1
ATOM 10380 O O . ILE B 1 676 ? 1.63 -94.438 -41.031 1 82.81 676 ILE B O 1
ATOM 10384 N N . ARG B 1 677 ? 0.574 -96.312 -41.469 1 83.75 677 ARG B N 1
ATOM 10385 C CA . ARG B 1 677 ? -0.738 -95.688 -41.469 1 83.75 677 ARG B CA 1
ATOM 10386 C C . ARG B 1 677 ? -1.046 -95.062 -40.125 1 83.75 677 ARG B C 1
ATOM 10388 O O . ARG B 1 677 ? -1.557 -93.938 -40.062 1 83.75 677 ARG B O 1
ATOM 10395 N N . ASP B 1 678 ? -0.734 -95.75 -39.094 1 85.12 678 ASP B N 1
ATOM 10396 C CA . ASP B 1 678 ? -0.99 -95.25 -37.75 1 85.12 678 ASP B CA 1
ATOM 10397 C C . ASP B 1 678 ? -0.156 -94 -37.469 1 85.12 678 ASP B C 1
ATOM 10399 O O . ASP B 1 678 ? -0.667 -93 -36.938 1 85.12 678 ASP B O 1
ATOM 10403 N N . VAL B 1 679 ? 1.094 -94.125 -37.781 1 82.12 679 VAL B N 1
ATOM 10404 C CA . VAL B 1 679 ? 1.979 -92.938 -37.562 1 82.12 679 VAL B CA 1
ATOM 10405 C C . VAL B 1 679 ? 1.509 -91.812 -38.438 1 82.12 679 VAL B C 1
ATOM 10407 O O . VAL B 1 679 ? 1.546 -90.625 -37.969 1 82.12 679 VAL B O 1
ATOM 10410 N N . SER B 1 680 ? 1.086 -92 -39.625 1 82 680 SER B N 1
ATOM 10411 C CA . SER B 1 680 ? 0.556 -91 -40.5 1 82 680 SER B CA 1
ATOM 10412 C C . SER B 1 680 ? -0.671 -90.312 -39.906 1 82 680 SER B C 1
ATOM 10414 O O . SER B 1 680 ? -0.835 -89.062 -40 1 82 680 SER B O 1
ATOM 10416 N N . HIS B 1 681 ? -1.516 -91.125 -39.281 1 84.19 681 HIS B N 1
ATOM 10417 C CA . HIS B 1 681 ? -2.682 -90.562 -38.625 1 84.19 681 HIS B CA 1
ATOM 10418 C C . HIS B 1 681 ? -2.27 -89.625 -37.469 1 84.19 681 HIS B C 1
ATOM 10420 O O . HIS B 1 681 ? -2.865 -88.562 -37.25 1 84.19 681 HIS B O 1
ATOM 10426 N N . THR B 1 682 ? -1.333 -90.125 -36.75 1 85.12 682 THR B N 1
ATOM 10427 C CA . THR B 1 682 ? -0.838 -89.312 -35.656 1 85.12 682 THR B CA 1
ATOM 10428 C C . THR B 1 682 ? -0.245 -88 -36.125 1 85.12 682 THR B C 1
ATOM 10430 O O . THR B 1 682 ? -0.495 -86.938 -35.562 1 85.12 682 THR B O 1
ATOM 10433 N N . ILE B 1 683 ? 0.53 -88 -37.188 1 83.44 683 ILE B N 1
ATOM 10434 C CA . ILE B 1 683 ? 1.164 -86.812 -37.719 1 83.44 683 ILE B CA 1
ATOM 10435 C C . ILE B 1 683 ? 0.097 -85.875 -38.281 1 83.44 683 ILE B C 1
ATOM 10437 O O . ILE B 1 683 ? 0.22 -84.625 -38.156 1 83.44 683 ILE B O 1
ATOM 10441 N N . ARG B 1 684 ? -0.902 -86.375 -38.812 1 81.62 684 ARG B N 1
ATOM 10442 C CA . ARG B 1 684 ? -2.016 -85.562 -39.281 1 81.62 684 ARG B CA 1
ATOM 10443 C C . ARG B 1 684 ? -2.674 -84.812 -38.125 1 81.62 684 ARG B C 1
ATOM 10445 O O . ARG B 1 684 ? -3.021 -83.625 -38.25 1 81.62 684 ARG B O 1
ATOM 10452 N N . ALA B 1 685 ? -2.859 -85.5 -37.062 1 85.88 685 ALA B N 1
ATOM 10453 C CA . ALA B 1 685 ? -3.416 -84.875 -35.875 1 85.88 685 ALA B CA 1
ATOM 10454 C C . ALA B 1 685 ? -2.5 -83.75 -35.375 1 85.88 685 ALA B C 1
ATOM 10456 O O . ALA B 1 685 ? -2.969 -82.688 -34.938 1 85.88 685 ALA B O 1
ATOM 10457 N N . GLU B 1 686 ? -1.258 -84.125 -35.438 1 82.25 686 GLU B N 1
ATOM 10458 C CA . GLU B 1 686 ? -0.283 -83.125 -35 1 82.25 686 GLU B CA 1
ATOM 10459 C C . GLU B 1 686 ? -0.301 -81.875 -35.938 1 82.25 686 GLU B C 1
ATOM 10461 O O . GLU B 1 686 ? -0.149 -80.75 -35.469 1 82.25 686 GLU B O 1
ATOM 10466 N N . ALA B 1 687 ? -0.461 -82.062 -37.219 1 79.88 687 ALA B N 1
ATOM 10467 C CA . ALA B 1 687 ? -0.582 -81 -38.188 1 79.88 687 ALA B CA 1
ATOM 10468 C C . ALA B 1 687 ? -1.826 -80.125 -37.906 1 79.88 687 ALA B C 1
ATOM 10470 O O . ALA B 1 687 ? -1.781 -78.875 -37.969 1 79.88 687 ALA B O 1
ATOM 10471 N N . ALA B 1 688 ? -2.877 -80.812 -37.594 1 82.5 688 ALA B N 1
ATOM 10472 C CA . ALA B 1 688 ? -4.102 -80.062 -37.219 1 82.5 688 ALA B CA 1
ATOM 10473 C C . ALA B 1 688 ? -3.9 -79.25 -35.969 1 82.5 688 ALA B C 1
ATOM 10475 O O . ALA B 1 688 ? -4.363 -78.125 -35.906 1 82.5 688 ALA B O 1
ATOM 10476 N N . SER B 1 689 ? -3.25 -79.812 -35.062 1 83.94 689 SER B N 1
ATOM 10477 C CA . SER B 1 689 ? -2.928 -79.062 -33.844 1 83.94 689 SER B CA 1
ATOM 10478 C C . SER B 1 689 ? -2.043 -77.875 -34.125 1 83.94 689 SER B C 1
ATOM 10480 O O . SER B 1 689 ? -2.211 -76.812 -33.5 1 83.94 689 SER B O 1
ATOM 10482 N N . SER B 1 690 ? -1.085 -78.062 -34.969 1 79.19 690 SER B N 1
ATOM 10483 C CA . SER B 1 690 ? -0.21 -76.938 -35.375 1 79.19 690 SER B CA 1
ATOM 10484 C C . SER B 1 690 ? -0.997 -75.812 -36.062 1 79.19 690 SER B C 1
ATOM 10486 O O . SER B 1 690 ? -0.738 -74.625 -35.812 1 79.19 690 SER B O 1
ATOM 10488 N N . ALA B 1 691 ? -1.903 -76.25 -36.938 1 79.75 691 ALA B N 1
ATOM 10489 C CA . ALA B 1 691 ? -2.764 -75.25 -37.594 1 79.75 691 ALA B CA 1
ATOM 10490 C C . ALA B 1 691 ? -3.605 -74.5 -36.594 1 79.75 691 ALA B C 1
ATOM 10492 O O . ALA B 1 691 ? -3.779 -73.25 -36.719 1 79.75 691 ALA B O 1
ATOM 10493 N N . GLU B 1 692 ? -4.102 -75.188 -35.594 1 85 692 GLU B N 1
ATOM 10494 C CA . GLU B 1 692 ? -4.883 -74.562 -34.531 1 85 692 GLU B CA 1
ATOM 10495 C C . GLU B 1 692 ? -4.027 -73.562 -33.719 1 85 692 GLU B C 1
ATOM 10497 O O . GLU B 1 692 ? -4.484 -72.5 -33.375 1 85 692 GLU B O 1
ATOM 10502 N N . ASN B 1 693 ? -2.893 -73.938 -33.406 1 81.56 693 ASN B N 1
ATOM 10503 C CA . ASN B 1 693 ? -1.953 -73.062 -32.719 1 81.56 693 ASN B CA 1
ATOM 10504 C C . ASN B 1 693 ? -1.659 -71.812 -33.531 1 81.56 693 ASN B C 1
ATOM 10506 O O . ASN B 1 693 ? -1.557 -70.75 -32.969 1 81.56 693 ASN B O 1
ATOM 10510 N N . GLY B 1 694 ? -1.489 -72.062 -34.844 1 78.94 694 GLY B N 1
ATOM 10511 C CA . GLY B 1 694 ? -1.294 -70.938 -35.719 1 78.94 694 GLY B CA 1
ATOM 10512 C C . GLY B 1 694 ? -2.461 -69.938 -35.719 1 78.94 694 GLY B C 1
ATOM 10513 O O . GLY B 1 694 ? -2.262 -68.75 -35.688 1 78.94 694 GLY B O 1
ATOM 10514 N N . ARG B 1 695 ? -3.664 -70.312 -35.594 1 87 695 ARG B N 1
ATOM 10515 C CA . ARG B 1 695 ? -4.848 -69.5 -35.531 1 87 695 ARG B CA 1
ATOM 10516 C C . ARG B 1 695 ? -4.902 -68.688 -34.219 1 87 695 ARG B C 1
ATOM 10518 O O . ARG B 1 695 ? -5.238 -67.5 -34.188 1 87 695 ARG B O 1
ATOM 10525 N N . GLU B 1 696 ? -4.547 -69.438 -33.25 1 84.19 696 GLU B N 1
ATOM 10526 C CA . GLU B 1 696 ? -4.535 -68.812 -31.938 1 84.19 696 GLU B CA 1
ATOM 10527 C C . GLU B 1 696 ? -3.488 -67.688 -31.875 1 84.19 696 GLU B C 1
ATOM 10529 O O . GLU B 1 696 ? -3.742 -66.625 -31.328 1 84.19 696 GLU B O 1
ATOM 10534 N N . LEU B 1 697 ? -2.42 -67.938 -32.438 1 80.94 697 LEU B N 1
ATOM 10535 C CA . LEU B 1 697 ? -1.351 -66.938 -32.5 1 80.94 697 LEU B CA 1
ATOM 10536 C C . LEU B 1 697 ? -1.774 -65.75 -33.312 1 80.94 697 LEU B C 1
ATOM 10538 O O . LEU B 1 697 ? -1.458 -64.625 -32.938 1 80.94 697 LEU B O 1
ATOM 10542 N N . SER B 1 698 ? -2.412 -66 -34.375 1 82.81 698 SER B N 1
ATOM 10543 C CA . SER B 1 698 ? -2.924 -64.938 -35.219 1 82.81 698 SER B CA 1
ATOM 10544 C C . SER B 1 698 ? -3.932 -64.062 -34.438 1 82.81 698 SER B C 1
ATOM 10546 O O . SER B 1 698 ? -3.922 -62.844 -34.562 1 82.81 698 SER B O 1
ATOM 10548 N N . ALA B 1 699 ? -4.691 -64.75 -33.688 1 84.88 699 ALA B N 1
ATOM 10549 C CA . ALA B 1 699 ? -5.676 -64 -32.875 1 84.88 699 ALA B CA 1
ATOM 10550 C C . ALA B 1 699 ? -4.996 -63.156 -31.797 1 84.88 699 ALA B C 1
ATOM 10552 O O . ALA B 1 699 ? -5.406 -62.031 -31.531 1 84.88 699 ALA B O 1
ATOM 10553 N N . LEU B 1 700 ? -4.051 -63.75 -31.234 1 81.06 700 LEU B N 1
ATOM 10554 C CA . LEU B 1 700 ? -3.295 -63.031 -30.219 1 81.06 700 LEU B CA 1
ATOM 10555 C C . LEU B 1 700 ? -2.578 -61.812 -30.828 1 81.06 700 LEU B C 1
ATOM 10557 O O . LEU B 1 700 ? -2.533 -60.75 -30.219 1 81.06 700 LEU B O 1
ATOM 10561 N N . ALA B 1 701 ? -2.002 -62 -31.984 1 82.06 701 ALA B N 1
ATOM 10562 C CA . ALA B 1 701 ? -1.341 -60.938 -32.688 1 82.06 701 ALA B CA 1
ATOM 10563 C C . ALA B 1 701 ? -2.328 -59.812 -33.031 1 82.06 701 ALA B C 1
ATOM 10565 O O . ALA B 1 701 ? -2.014 -58.625 -32.875 1 82.06 701 ALA B O 1
ATOM 10566 N N . ASP B 1 702 ? -3.461 -60.25 -33.438 1 84.12 702 ASP B N 1
ATOM 10567 C CA . ASP B 1 702 ? -4.5 -59.25 -33.75 1 84.12 702 ASP B CA 1
ATOM 10568 C C . ASP B 1 702 ? -4.91 -58.469 -32.5 1 84.12 702 ASP B C 1
ATOM 10570 O O . ASP B 1 702 ? -5.078 -57.25 -32.531 1 84.12 702 ASP B O 1
ATOM 10574 N N . LYS B 1 703 ? -5.02 -59.188 -31.469 1 83.44 703 LYS B N 1
ATOM 10575 C CA . LYS B 1 703 ? -5.371 -58.531 -30.203 1 83.44 703 LYS B CA 1
ATOM 10576 C C . LYS B 1 703 ? -4.281 -57.562 -29.766 1 83.44 703 LYS B C 1
ATOM 10578 O O . LYS B 1 703 ? -4.578 -56.438 -29.328 1 83.44 703 LYS B O 1
ATOM 10583 N N . GLN B 1 704 ? -3.096 -57.906 -29.891 1 81.56 704 GLN B N 1
ATOM 10584 C CA . GLN B 1 704 ? -1.968 -57.031 -29.531 1 81.56 704 GLN B CA 1
ATOM 10585 C C . GLN B 1 704 ? -1.919 -55.812 -30.438 1 81.56 704 GLN B C 1
ATOM 10587 O O . GLN B 1 704 ? -1.646 -54.688 -29.969 1 81.56 704 GLN B O 1
ATOM 10592 N N . GLN B 1 705 ? -2.18 -56.094 -31.656 1 81.44 705 GLN B N 1
ATOM 10593 C CA . GLN B 1 705 ? -2.203 -55 -32.594 1 81.44 705 GLN B CA 1
ATOM 10594 C C . GLN B 1 705 ? -3.297 -54 -32.25 1 81.44 705 GLN B C 1
ATOM 10596 O O . GLN B 1 705 ? -3.094 -52.781 -32.375 1 81.44 705 GLN B O 1
ATOM 10601 N N . GLN B 1 706 ? -4.355 -54.5 -31.844 1 82.56 706 GLN B N 1
ATOM 10602 C CA . GLN B 1 706 ? -5.461 -53.625 -31.438 1 82.56 706 GLN B CA 1
ATOM 10603 C C . GLN B 1 706 ? -5.109 -52.812 -30.188 1 82.56 706 GLN B C 1
ATOM 10605 O O . GLN B 1 706 ? -5.43 -51.625 -30.094 1 82.56 706 GLN B O 1
ATOM 10610 N N . LEU B 1 707 ? -4.449 -53.438 -29.312 1 79.31 707 LEU B N 1
ATOM 10611 C CA . LEU B 1 707 ? -4.094 -52.781 -28.047 1 79.31 707 LEU B CA 1
ATOM 10612 C C . LEU B 1 707 ? -3.064 -51.688 -28.266 1 79.31 707 LEU B C 1
ATOM 10614 O O . LEU B 1 707 ? -3.215 -50.594 -27.75 1 79.31 707 LEU B O 1
ATOM 10618 N N . VAL B 1 708 ? -2.113 -51.969 -29.078 1 79.31 708 VAL B N 1
ATOM 10619 C CA . VAL B 1 708 ? -1.039 -51 -29.297 1 79.31 708 VAL B CA 1
ATOM 10620 C C . VAL B 1 708 ? -1.476 -49.969 -30.344 1 79.31 708 VAL B C 1
ATOM 10622 O O . VAL B 1 708 ? -0.926 -48.844 -30.406 1 79.31 708 VAL B O 1
ATOM 10625 N N . GLY B 1 709 ? -2.412 -50.406 -31.188 1 78.62 709 GLY B N 1
ATOM 10626 C CA . GLY B 1 709 ? -2.922 -49.531 -32.219 1 78.62 709 GLY B CA 1
ATOM 10627 C C . GLY B 1 709 ? -3.695 -48.344 -31.688 1 78.62 709 GLY B C 1
ATOM 10628 O O . GLY B 1 709 ? -3.953 -47.406 -32.406 1 78.62 709 GLY B O 1
ATOM 10629 N N . GLN B 1 710 ? -4.016 -48.344 -30.422 1 77.19 710 GLN B N 1
ATOM 10630 C CA . GLN B 1 710 ? -4.727 -47.25 -29.797 1 77.19 710 GLN B CA 1
ATOM 10631 C C . GLN B 1 710 ? -3.807 -46.031 -29.594 1 77.19 710 GLN B C 1
ATOM 10633 O O . GLN B 1 710 ? -4.273 -44.938 -29.344 1 77.19 710 GLN B O 1
ATOM 10638 N N . PHE B 1 711 ? -2.576 -46.344 -29.703 1 78.56 711 PHE B N 1
ATOM 10639 C CA . PHE B 1 711 ? -1.599 -45.281 -29.484 1 78.56 711 PHE B CA 1
ATOM 10640 C C . PHE B 1 711 ? -0.932 -44.906 -30.797 1 78.56 711 PHE B C 1
ATOM 10642 O O . PHE B 1 711 ? -0.648 -45.75 -31.641 1 78.56 711 PHE B O 1
ATOM 10649 N N . LYS B 1 712 ? -1.042 -43.656 -31.219 1 80.56 712 LYS B N 1
ATOM 10650 C CA . LYS B 1 712 ? -0.292 -43.156 -32.375 1 80.56 712 LYS B CA 1
ATOM 10651 C C . LYS B 1 712 ? 1.177 -42.938 -32.031 1 80.56 712 LYS B C 1
ATOM 10653 O O . LYS B 1 712 ? 1.495 -42.188 -31.109 1 80.56 712 LYS B O 1
ATOM 10658 N N . VAL B 1 713 ? 2.059 -43.75 -32.562 1 75.81 713 VAL B N 1
ATOM 10659 C CA . VAL B 1 713 ? 3.479 -43.625 -32.25 1 75.81 713 VAL B CA 1
ATOM 10660 C C . VAL B 1 713 ? 4.27 -43.312 -33.5 1 75.81 713 VAL B C 1
ATOM 10662 O O . VAL B 1 713 ? 3.854 -43.656 -34.594 1 75.81 713 VAL B O 1
#

Solvent-accessible surface area (backbone atoms only — not comparable to full-atom values): 68703 Å² total; per-residue (Å²): 123,70,83,47,52,70,39,52,49,51,34,49,52,54,41,51,42,44,51,51,44,46,50,51,49,51,50,50,48,51,52,48,53,53,52,50,49,52,52,49,44,54,52,39,40,55,50,31,50,54,42,46,49,50,32,50,51,25,42,42,42,22,50,26,35,50,52,23,44,60,52,35,51,48,44,50,55,24,50,52,48,40,51,50,46,53,45,50,45,51,50,31,63,76,65,71,52,54,63,68,57,50,35,44,50,51,46,48,50,38,47,50,55,32,67,70,35,91,61,38,43,25,20,33,41,38,40,43,83,47,49,77,75,60,53,22,83,80,28,57,54,35,52,94,47,22,10,10,69,68,11,32,46,16,31,33,28,33,47,37,95,87,40,78,44,82,43,58,52,33,68,69,56,70,64,31,66,51,72,42,94,79,62,59,39,64,26,44,82,62,42,47,12,62,74,64,67,32,52,32,76,50,68,48,36,75,42,74,48,70,94,40,79,41,53,25,33,38,34,22,29,41,34,65,55,96,85,39,77,32,28,35,24,32,32,28,35,61,35,64,65,50,30,54,50,41,44,51,49,31,42,69,44,76,72,43,64,36,34,39,38,31,28,36,68,88,46,25,24,53,20,61,30,84,64,97,70,59,78,29,32,58,68,52,78,93,38,45,68,58,48,54,50,48,53,52,45,55,70,68,57,48,73,46,71,48,63,39,96,85,57,53,31,41,36,34,37,24,50,21,59,40,77,78,45,86,67,33,28,34,39,39,38,36,33,41,42,67,69,51,35,40,66,35,53,51,49,47,52,51,49,53,56,50,50,56,52,46,50,52,52,46,50,50,51,45,49,52,45,47,49,53,41,41,51,51,44,39,53,49,31,47,64,58,47,49,58,51,50,52,52,34,50,51,37,37,42,36,42,73,52,69,23,47,41,72,68,67,62,90,56,102,45,83,36,72,65,19,48,35,30,50,29,47,37,46,31,32,49,52,48,29,53,45,49,48,52,48,52,52,45,32,53,49,44,36,53,47,16,51,49,36,32,49,44,17,50,50,40,36,50,44,37,51,53,39,51,52,39,48,47,50,41,52,52,49,44,53,52,42,42,51,45,24,53,49,35,26,52,31,19,50,52,27,32,51,24,24,50,51,23,40,53,28,32,54,51,30,46,52,36,45,51,51,35,49,52,39,49,50,53,35,49,50,38,46,58,62,34,48,61,43,39,53,49,37,41,51,39,39,52,50,42,54,55,51,47,53,51,47,45,51,48,23,51,49,43,29,49,54,16,50,55,41,30,55,53,17,60,76,52,50,85,81,13,58,71,48,29,54,55,16,51,50,39,27,52,48,18,53,52,45,42,55,50,43,54,52,40,51,54,40,39,51,50,38,40,55,31,35,54,49,41,47,51,32,46,53,53,34,49,54,39,52,55,54,34,50,55,35,43,56,49,37,51,53,27,37,50,49,27,43,52,21,30,51,48,29,32,53,30,23,52,50,30,28,51,44,23,51,51,40,40,52,50,44,53,51,38,51,50,37,51,50,49,43,51,50,47,43,52,51,42,38,51,44,20,52,49,38,32,50,46,15,51,51,38,37,50,45,24,50,50,46,46,54,57,51,60,51,41,42,103,124,69,82,46,51,70,37,54,49,51,35,48,51,54,41,50,40,45,49,51,44,48,50,51,49,53,52,49,47,51,51,48,53,52,53,51,50,52,51,50,43,54,52,40,40,55,50,31,48,53,44,47,50,49,31,50,52,24,42,41,43,23,50,27,34,50,51,22,44,59,50,36,51,49,43,52,54,25,49,51,48,39,51,50,46,53,46,50,47,51,51,31,62,77,63,72,51,57,62,67,58,50,35,45,50,50,47,48,51,38,46,50,55,32,68,70,35,90,61,40,42,24,20,32,41,38,39,43,84,46,47,76,74,60,52,21,84,80,29,55,54,35,52,93,47,22,10,11,69,68,11,32,46,14,31,32,28,32,48,36,95,88,39,78,42,81,41,59,53,34,70,69,56,70,64,32,64,52,72,42,94,80,62,59,40,63,26,43,84,63,43,48,12,60,74,64,67,33,52,34,76,50,67,50,35,76,41,74,48,71,94,39,81,41,53,24,33,36,34,22,30,43,32,65,56,97,84,41,79,32,27,34,24,31,31,28,35,62,35,64,66,49,30,54,51,42,43,52,48,31,42,70,42,75,71,42,65,36,34,37,36,29,28,36,67,88,44,25,25,54,20,60,32,82,63,98,70,59,79,30,33,58,68,50,80,93,39,45,67,59,48,54,50,49,52,53,44,52,69,67,58,48,72,46,70,47,61,39,95,86,58,51,31,42,37,33,38,23,48,23,61,39,77,80,44,85,65,33,28,33,39,38,38,37,34,42,42,68,69,53,35,39,67,36,53,51,50,46,51,52,49,53,55,49,50,56,51,45,51,52,52,46,50,50,52,45,50,50,46,48,50,54,40,43,51,52,44,39,54,48,30,46,65,59,46,49,59,51,51,51,52,34,51,52,37,36,44,37,42,74,50,72,23,46,41,71,69,69,61,90,58,102,43,85,36,70,66,17,48,36,28,50,28,47,37,47,31,33,50,54,49,30,52,46,51,47,52,48,50,53,46,32,54,49,43,37,52,45,16,50,48,36,34,50,44,16,49,49,40,38,51,43,39,52,54,40,50,51,38,49,48,50,38,55,52,48,43,53,51,44,41,50,43,25,50,49,35,28,50,33,19,52,51,27,34,53,25,24,51,52,24,39,53,26,33,53,50,31,47,50,36,44,51,50,36,50,51,40,49,50,54,36,49,51,37,44,60,63,34,46,62,43,37,54,49,38,43,51,42,37,52,52,43,53,53,51,46,52,52,45,45,49,45,23,51,50,42,29,52,52,18,51,53,43,31,51,54,18,61,74,54,50,85,79,14,59,72,49,31,56,53,16,50,50,42,29,50,50,19,53,52,45,42,57,51,46,54,51,41,52,52,40,40,52,50,39,41,55,31,35,52,50,41,46,52,30,43,53,52,33,50,54,40,49,55,54,32,51,53,35,45,57,50,38,50,52,28,36,53,49,28,41,51,22,30,51,48,28,30,53,29,24,51,50,32,28,50,45,21,50,50,42,39,54,49,44,52,52,40,53,52,39,50,50,50,44,51,50,45,42,52,52,43,38,52,43,20,52,49,37,32,50,46,16,51,52,37,37,49,46,24,51,50,46,44,55,58,52,60,50,40,41,104